Protein AF-0000000069296682 (afdb_homodimer)

Structure (mmCIF, N/CA/C/O backbone):
data_AF-0000000069296682-model_v1
#
loop_
_entity.id
_entity.type
_entity.pdbx_description
1 polymer 'TauD/TfdA-like domain-containing protein'
#
loop_
_atom_site.group_PDB
_atom_site.id
_atom_site.type_symbol
_atom_site.label_atom_id
_atom_site.label_alt_id
_atom_site.label_comp_id
_atom_site.label_asym_id
_atom_site.label_entity_id
_atom_site.label_seq_id
_atom_site.pdbx_PDB_ins_code
_atom_site.Cartn_x
_atom_site.Cartn_y
_atom_site.Cartn_z
_atom_site.occupancy
_atom_site.B_iso_or_equiv
_atom_site.auth_seq_id
_atom_site.auth_comp_id
_atom_site.auth_asym_id
_atom_site.auth_atom_id
_atom_site.pdbx_PDB_model_num
ATOM 1 N N . MET A 1 1 ? -67.688 11.773 20.281 1 25.7 1 MET A N 1
ATOM 2 C CA . MET A 1 1 ? -67.688 10.547 19.484 1 25.7 1 MET A CA 1
ATOM 3 C C . MET A 1 1 ? -66.375 10.344 18.766 1 25.7 1 MET A C 1
ATOM 5 O O . MET A 1 1 ? -66.312 9.531 17.844 1 25.7 1 MET A O 1
ATOM 9 N N . ILE A 1 2 ? -65.312 10.992 19.234 1 21.88 2 ILE A N 1
ATOM 10 C CA . ILE A 1 2 ? -64.188 11.445 18.453 1 21.88 2 ILE A CA 1
ATOM 11 C C . ILE A 1 2 ? -63.438 10.242 17.891 1 21.88 2 ILE A C 1
ATOM 13 O O . ILE A 1 2 ? -63.625 9.117 18.359 1 21.88 2 ILE A O 1
ATOM 17 N N . PRO A 1 3 ? -62.094 10.281 18.031 1 24.08 3 PRO A N 1
ATOM 18 C CA . PRO A 1 3 ? -60.938 10.234 17.125 1 24.08 3 PRO A CA 1
ATOM 19 C C . PRO A 1 3 ? -60.375 8.828 16.969 1 24.08 3 PRO A C 1
ATOM 21 O O . PRO A 1 3 ? -60.219 8.102 17.953 1 24.08 3 PRO A O 1
ATOM 24 N N . ALA A 1 4 ? -60.656 8.25 15.773 1 26.88 4 ALA A N 1
ATOM 25 C CA . ALA A 1 4 ? -60.25 7.027 15.07 1 26.88 4 ALA A CA 1
ATOM 26 C C . ALA A 1 4 ? -58.781 6.754 15.242 1 26.88 4 ALA A C 1
ATOM 28 O O . ALA A 1 4 ? -57.969 7.672 15.172 1 26.88 4 ALA A O 1
ATOM 29 N N . THR A 1 5 ? -58.406 5.699 15.922 1 24.59 5 THR A N 1
ATOM 30 C CA . THR A 1 5 ? -57.188 5.039 16.328 1 24.59 5 THR A CA 1
ATOM 31 C C . THR A 1 5 ? -56.281 4.789 15.117 1 24.59 5 THR A C 1
ATOM 33 O O . THR A 1 5 ? -56.688 4.117 14.172 1 24.59 5 THR A O 1
ATOM 36 N N . MET A 1 6 ? -55.531 5.844 14.648 1 23.3 6 MET A N 1
ATOM 37 C CA . MET A 1 6 ? -54.656 5.715 13.508 1 23.3 6 MET A CA 1
ATOM 38 C C . MET A 1 6 ? -53.75 4.504 13.656 1 23.3 6 MET A C 1
ATOM 40 O O . MET A 1 6 ? -52.969 4.406 14.633 1 23.3 6 MET A O 1
ATOM 44 N N . ALA A 1 7 ? -54.188 3.338 13.289 1 26.06 7 ALA A N 1
ATOM 45 C CA . ALA A 1 7 ? -53.438 2.094 13.117 1 26.06 7 ALA A CA 1
ATOM 46 C C . ALA A 1 7 ? -52.094 2.348 12.422 1 26.06 7 ALA A C 1
ATOM 48 O O . ALA A 1 7 ? -52.062 2.969 11.352 1 26.06 7 ALA A O 1
ATOM 49 N N . SER A 1 8 ? -51.031 2.578 13.266 1 22.5 8 SER A N 1
ATOM 50 C CA . SER A 1 8 ? -49.625 2.766 12.906 1 22.5 8 SER A CA 1
ATOM 51 C C . SER A 1 8 ? -49.188 1.712 11.906 1 22.5 8 SER A C 1
ATOM 53 O O . SER A 1 8 ? -49.281 0.511 12.164 1 22.5 8 SER A O 1
ATOM 55 N N . LYS A 1 9 ? -49.375 1.923 10.609 1 25.12 9 LYS A N 1
ATOM 56 C CA . LYS A 1 9 ? -48.906 1.103 9.492 1 25.12 9 LYS A CA 1
ATOM 57 C C . LYS A 1 9 ? -47.469 0.694 9.672 1 25.12 9 LYS A C 1
ATOM 59 O O . LYS A 1 9 ? -46.562 1.544 9.672 1 25.12 9 LYS A O 1
ATOM 64 N N . CYS A 1 10 ? -47.188 -0.304 10.508 1 24.78 10 CYS A N 1
ATOM 65 C CA . CYS A 1 10 ? -45.906 -0.994 10.594 1 24.78 10 CYS A CA 1
ATOM 66 C C . CYS A 1 10 ? -45.344 -1.295 9.203 1 24.78 10 CYS A C 1
ATOM 68 O O . CYS A 1 10 ? -45.969 -2.062 8.445 1 24.78 10 CYS A O 1
ATOM 70 N N . CYS A 1 11 ? -45.062 -0.207 8.445 1 25.2 11 CYS A N 1
ATOM 71 C CA . CYS A 1 11 ? -44.406 -0.443 7.164 1 25.2 11 CYS A CA 1
ATOM 72 C C . CYS A 1 11 ? -43.375 -1.534 7.285 1 25.2 11 CYS A C 1
ATOM 74 O O . CYS A 1 11 ? -42.406 -1.403 8.062 1 25.2 11 CYS A O 1
ATOM 76 N N . SER A 1 12 ? -43.812 -2.787 7.285 1 25.19 12 SER A N 1
ATOM 77 C CA . SER A 1 12 ? -42.969 -3.941 7.035 1 25.19 12 SER A CA 1
ATOM 78 C C . SER A 1 12 ? -41.906 -3.625 5.984 1 25.19 12 SER A C 1
ATOM 80 O O . SER A 1 12 ? -42.219 -3.266 4.852 1 25.19 12 SER A O 1
ATOM 82 N N . SER A 1 13 ? -40.938 -2.805 6.398 1 26.52 13 SER A N 1
ATOM 83 C CA . SER A 1 13 ? -39.781 -2.662 5.523 1 26.52 13 SER A CA 1
ATOM 84 C C . SER A 1 13 ? -39.406 -3.99 4.867 1 26.52 13 SER A C 1
ATOM 86 O O . SER A 1 13 ? -39.094 -4.965 5.555 1 26.52 13 SER A O 1
ATOM 88 N N . VAL A 1 14 ? -40.125 -4.352 3.848 1 26.28 14 VAL A N 1
ATOM 89 C CA . VAL A 1 14 ? -39.75 -5.449 2.975 1 26.28 14 VAL A CA 1
ATOM 90 C C . VAL A 1 14 ? -38.25 -5.352 2.674 1 26.28 14 VAL A C 1
ATOM 92 O O . VAL A 1 14 ? -37.781 -4.379 2.064 1 26.28 14 VAL A O 1
ATOM 95 N N . VAL A 1 15 ? -37.469 -5.68 3.648 1 26.09 15 VAL A N 1
ATOM 96 C CA . VAL A 1 15 ? -36.156 -6.098 3.176 1 26.09 15 VAL A CA 1
ATOM 97 C C . VAL A 1 15 ? -36.312 -6.859 1.861 1 26.09 15 VAL A C 1
ATOM 99 O O . VAL A 1 15 ? -36.938 -7.922 1.818 1 26.09 15 VAL A O 1
ATOM 102 N N . ARG A 1 16 ? -36.625 -6.148 0.807 1 25.98 16 ARG A N 1
ATOM 103 C CA . ARG A 1 16 ? -36.469 -6.875 -0.451 1 25.98 16 ARG A CA 1
ATOM 104 C C . ARG A 1 16 ? -35.375 -7.926 -0.352 1 25.98 16 ARG A C 1
ATOM 106 O O . ARG A 1 16 ? -34.219 -7.602 -0.069 1 25.98 16 ARG A O 1
ATOM 113 N N . GLY A 1 17 ? -35.75 -9.023 0.311 1 28 17 GLY A N 1
ATOM 114 C CA . GLY A 1 17 ? -34.969 -10.227 0.129 1 28 17 GLY A CA 1
ATOM 115 C C . GLY A 1 17 ? -34.312 -10.297 -1.231 1 28 17 GLY A C 1
ATOM 116 O O . GLY A 1 17 ? -34.969 -10.406 -2.256 1 28 17 GLY A O 1
ATOM 117 N N . MET A 1 18 ? -33.438 -9.359 -1.396 1 29.64 18 MET A N 1
ATOM 118 C CA . MET A 1 18 ? -32.562 -9.492 -2.559 1 29.64 18 MET A CA 1
ATOM 119 C C . MET A 1 18 ? -32.188 -10.961 -2.799 1 29.64 18 MET A C 1
ATOM 121 O O . MET A 1 18 ? -31.406 -11.539 -2.049 1 29.64 18 MET A O 1
ATOM 125 N N . GLY A 1 19 ? -33.25 -11.734 -2.85 1 29.53 19 GLY A N 1
ATOM 126 C CA . GLY A 1 19 ? -32.906 -13 -3.479 1 29.53 19 GLY A CA 1
ATOM 127 C C . GLY A 1 19 ? -32.031 -12.836 -4.711 1 29.53 19 GLY A C 1
ATOM 128 O O . GLY A 1 19 ? -32.5 -13.023 -5.836 1 29.53 19 GLY A O 1
ATOM 129 N N . ALA A 1 20 ? -31.422 -11.75 -4.891 1 29.22 20 ALA A N 1
ATOM 130 C CA . ALA A 1 20 ? -30.453 -11.898 -5.984 1 29.22 20 ALA A CA 1
ATOM 131 C C . ALA A 1 20 ? -29.688 -13.203 -5.855 1 29.22 20 ALA A C 1
ATOM 133 O O . ALA A 1 20 ? -28.578 -13.227 -5.305 1 29.22 20 ALA A O 1
ATOM 134 N N . ALA A 1 21 ? -30.219 -14.141 -5.191 1 31.92 21 ALA A N 1
ATOM 135 C CA . ALA A 1 21 ? -29.484 -15.367 -5.461 1 31.92 21 ALA A CA 1
ATOM 136 C C . ALA A 1 21 ? -29.062 -15.438 -6.926 1 31.92 21 ALA A C 1
ATOM 138 O O . ALA A 1 21 ? -29.859 -15.797 -7.793 1 31.92 21 ALA A O 1
ATOM 139 N N . SER A 1 22 ? -28.531 -14.344 -7.426 1 35.41 22 SER A N 1
ATOM 140 C CA . SER A 1 22 ? -27.891 -14.266 -8.734 1 35.41 22 SER A CA 1
ATOM 141 C C . SER A 1 22 ? -27.281 -15.602 -9.133 1 35.41 22 SER A C 1
ATOM 143 O O . SER A 1 22 ? -26.922 -16.406 -8.273 1 35.41 22 SER A O 1
ATOM 145 N N . ARG A 1 23 ? -27.328 -16.125 -10.398 1 42.06 23 ARG A N 1
ATOM 146 C CA . ARG A 1 23 ? -26.75 -17.188 -11.211 1 42.06 23 ARG A CA 1
ATOM 147 C C . ARG A 1 23 ? -25.266 -17.375 -10.906 1 42.06 23 ARG A C 1
ATOM 149 O O . ARG A 1 23 ? -24.438 -16.562 -11.336 1 42.06 23 ARG A O 1
ATOM 156 N N . LEU A 1 24 ? -24.984 -17.844 -9.82 1 52.94 24 LEU A N 1
ATOM 157 C CA . LEU A 1 24 ? -23.703 -18.469 -9.508 1 52.94 24 LEU A CA 1
ATOM 158 C C . LEU A 1 24 ? -23.156 -19.203 -10.719 1 52.94 24 LEU A C 1
ATOM 160 O O . LEU A 1 24 ? -23.891 -19.875 -11.445 1 52.94 24 LEU A O 1
ATOM 164 N N . GLY A 1 25 ? -22.234 -18.641 -11.266 1 60.19 25 GLY A N 1
ATOM 165 C CA . GLY A 1 25 ? -21.484 -19.266 -12.328 1 60.19 25 GLY A CA 1
ATOM 166 C C . GLY A 1 25 ? -20.875 -18.281 -13.305 1 60.19 25 GLY A C 1
ATOM 167 O O . GLY A 1 25 ? -20.125 -18.656 -14.203 1 60.19 25 GLY A O 1
ATOM 168 N N . GLY A 1 26 ? -21.016 -17.078 -12.969 1 68.19 26 GLY A N 1
ATOM 169 C CA . GLY A 1 26 ? -20.375 -16.062 -13.781 1 68.19 26 GLY A CA 1
ATOM 170 C C . GLY A 1 26 ? -20.844 -16.062 -15.227 1 68.19 26 GLY A C 1
ATOM 171 O O . GLY A 1 26 ? -21.812 -16.734 -15.57 1 68.19 26 GLY A O 1
ATOM 172 N N . ALA A 1 27 ? -20.266 -15.336 -16.094 1 74.56 27 ALA A N 1
ATOM 173 C CA . ALA A 1 27 ? -20.641 -15.102 -17.484 1 74.56 27 ALA A CA 1
ATOM 174 C C . ALA A 1 27 ? -20.453 -16.359 -18.328 1 74.56 27 ALA A C 1
ATOM 176 O O . ALA A 1 27 ? -21.047 -16.5 -19.391 1 74.56 27 ALA A O 1
ATOM 177 N N . THR A 1 28 ? -19.734 -17.391 -17.75 1 81.12 28 THR A N 1
ATOM 178 C CA . THR A 1 28 ? -19.422 -18.578 -18.547 1 81.12 28 THR A CA 1
ATOM 179 C C . THR A 1 28 ? -20.266 -19.766 -18.109 1 81.12 28 THR A C 1
ATOM 181 O O . THR A 1 28 ? -20.031 -20.891 -18.547 1 81.12 28 THR A O 1
ATOM 184 N N . ARG A 1 29 ? -21.203 -19.562 -17.297 1 78.19 29 ARG A N 1
ATOM 185 C CA . ARG A 1 29 ? -22.016 -20.656 -16.781 1 78.19 29 ARG A CA 1
ATOM 186 C C . ARG A 1 29 ? -22.609 -21.484 -17.906 1 78.19 29 ARG A C 1
ATOM 188 O O . ARG A 1 29 ? -23.219 -20.922 -18.844 1 78.19 29 ARG A O 1
ATOM 195 N N . GLY A 1 30 ? -22.344 -22.734 -17.891 1 81.06 30 GLY A N 1
ATOM 196 C CA . GLY A 1 30 ? -22.953 -23.672 -18.812 1 81.06 30 GLY A CA 1
ATOM 197 C C . GLY A 1 30 ? -22.281 -23.688 -20.172 1 81.06 30 GLY A C 1
ATOM 198 O O . GLY A 1 30 ? -22.75 -24.359 -21.094 1 81.06 30 GLY A O 1
ATOM 199 N N . MET A 1 31 ? -21.172 -23.031 -20.297 1 91.06 31 MET A N 1
ATOM 200 C CA . MET A 1 31 ? -20.484 -22.969 -21.578 1 91.06 31 MET A CA 1
ATOM 201 C C . MET A 1 31 ? -19.891 -24.312 -21.953 1 91.06 31 MET A C 1
ATOM 203 O O . MET A 1 31 ? -19.188 -24.922 -21.141 1 91.06 31 MET A O 1
ATOM 207 N N . LYS A 1 32 ? -20.125 -24.781 -23.203 1 96.44 32 LYS A N 1
ATOM 208 C CA . LYS A 1 32 ? -19.641 -26.078 -23.672 1 96.44 32 LYS A CA 1
ATOM 209 C C . LYS A 1 32 ? -18.75 -25.922 -24.906 1 96.44 32 LYS A C 1
ATOM 211 O O . LYS A 1 32 ? -18.828 -24.906 -25.594 1 96.44 32 LYS A O 1
ATOM 216 N N . ILE A 1 33 ? -17.922 -26.891 -25.109 1 97.88 33 ILE A N 1
ATOM 217 C CA . ILE A 1 33 ? -17.094 -26.953 -26.312 1 97.88 33 ILE A CA 1
ATOM 218 C C . ILE A 1 33 ? -17.781 -27.797 -27.375 1 97.88 33 ILE A C 1
ATOM 220 O O . ILE A 1 33 ? -18.219 -28.922 -27.094 1 97.88 33 ILE A O 1
ATOM 224 N N . VAL A 1 34 ? -17.875 -27.25 -28.562 1 97.19 34 VAL A N 1
ATOM 225 C CA . VAL A 1 34 ? -18.5 -27.938 -29.672 1 97.19 34 VAL A CA 1
ATOM 226 C C . VAL A 1 34 ? -17.453 -28.719 -30.469 1 97.19 34 VAL A C 1
ATOM 228 O O . VAL A 1 34 ? -17.688 -29.875 -30.828 1 97.19 34 VAL A O 1
ATOM 231 N N . SER A 1 35 ? -16.391 -28.125 -30.719 1 97.69 35 SER A N 1
ATOM 232 C CA . SER A 1 35 ? -15.312 -28.766 -31.453 1 97.69 35 SER A CA 1
ATOM 233 C C . SER A 1 35 ? -13.945 -28.219 -31.062 1 97.69 35 SER A C 1
ATOM 235 O O . SER A 1 35 ? -13.844 -27.094 -30.562 1 97.69 35 SER A O 1
ATOM 237 N N . ALA A 1 36 ? -12.969 -29.016 -31.234 1 98.69 36 ALA A N 1
ATOM 238 C CA . ALA A 1 36 ? -11.57 -28.656 -31.016 1 98.69 36 ALA A CA 1
ATOM 239 C C . ALA A 1 36 ? -10.656 -29.391 -32 1 98.69 36 ALA A C 1
ATOM 241 O O . ALA A 1 36 ? -10.703 -30.625 -32.094 1 98.69 36 ALA A O 1
ATOM 242 N N . THR A 1 37 ? -9.852 -28.625 -32.719 1 98.38 37 THR A N 1
ATOM 243 C CA . THR A 1 37 ? -9.031 -29.219 -33.781 1 98.38 37 THR A CA 1
ATOM 244 C C . THR A 1 37 ? -7.602 -28.688 -33.688 1 98.38 37 THR A C 1
ATOM 246 O O . THR A 1 37 ? -7.371 -27.484 -33.781 1 98.38 37 THR A O 1
ATOM 249 N N . PRO A 1 38 ? -6.645 -29.625 -33.562 1 98.5 38 PRO A N 1
ATOM 250 C CA . PRO A 1 38 ? -5.266 -29.172 -33.719 1 98.5 38 PRO A CA 1
ATOM 251 C C . PRO A 1 38 ? -4.988 -28.594 -35.094 1 98.5 38 PRO A C 1
ATOM 253 O O . PRO A 1 38 ? -5.449 -29.156 -36.094 1 98.5 38 PRO A O 1
ATOM 256 N N . VAL A 1 39 ? -4.309 -27.5 -35.156 1 98.38 39 VAL A N 1
ATOM 257 C CA . VAL A 1 39 ? -3.941 -26.891 -36.438 1 98.38 39 VAL A CA 1
ATOM 258 C C . VAL A 1 39 ? -2.463 -26.5 -36.406 1 98.38 39 VAL A C 1
ATOM 260 O O . VAL A 1 39 ? -1.814 -26.547 -35.375 1 98.38 39 VAL A O 1
ATOM 263 N N . ASN A 1 40 ? -1.865 -26.203 -37.688 1 97.56 40 ASN A N 1
ATOM 264 C CA . ASN A 1 40 ? -0.467 -25.812 -37.812 1 97.56 40 ASN A CA 1
ATOM 265 C C . ASN A 1 40 ? 0.469 -26.844 -37.188 1 97.56 40 ASN A C 1
ATOM 267 O O . ASN A 1 40 ? 1.314 -26.5 -36.375 1 97.56 40 ASN A O 1
ATOM 271 N N . ASN A 1 41 ? 0.225 -28.125 -37.531 1 96.94 41 ASN A N 1
ATOM 272 C CA . ASN A 1 41 ? 1.023 -29.25 -37.062 1 96.94 41 ASN A CA 1
ATOM 273 C C . ASN A 1 41 ? 0.972 -29.391 -35.531 1 96.94 41 ASN A C 1
ATOM 275 O O . ASN A 1 41 ? 1.983 -29.703 -34.906 1 96.94 41 ASN A O 1
ATOM 279 N N . GLY A 1 42 ? -0.116 -28.969 -34.906 1 97.94 42 GLY A N 1
ATOM 280 C CA . GLY A 1 42 ? -0.352 -29.188 -33.5 1 97.94 42 GLY A CA 1
ATOM 281 C C . GLY A 1 42 ? 0.157 -28.047 -32.625 1 97.94 42 GLY A C 1
ATOM 282 O O . GLY A 1 42 ? 0.014 -28.078 -31.406 1 97.94 42 GLY A O 1
ATOM 283 N N . LYS A 1 43 ? 0.732 -27.047 -33.219 1 97.88 43 LYS A N 1
ATOM 284 C CA . LYS A 1 43 ? 1.277 -25.922 -32.469 1 97.88 43 LYS A CA 1
ATOM 285 C C . LYS A 1 43 ? 0.163 -25.031 -31.922 1 97.88 43 LYS A C 1
ATOM 287 O O . LYS A 1 43 ? 0.389 -24.219 -31.031 1 97.88 43 LYS A O 1
ATOM 292 N N . GLN A 1 44 ? -0.986 -25.172 -32.562 1 98.5 44 GLN A N 1
ATOM 293 C CA . GLN A 1 44 ? -2.17 -24.422 -32.156 1 98.5 44 GLN A CA 1
ATOM 294 C C . GLN A 1 44 ? -3.404 -25.312 -32.125 1 98.5 44 GLN A C 1
ATOM 296 O O . GLN A 1 44 ? -3.385 -26.422 -32.656 1 98.5 44 GLN A O 1
ATOM 301 N N . VAL A 1 45 ? -4.414 -24.875 -31.438 1 98.69 45 VAL A N 1
ATOM 302 C CA . VAL A 1 45 ? -5.691 -25.578 -31.344 1 98.69 45 VAL A CA 1
ATOM 303 C C . VAL A 1 45 ? -6.836 -24.594 -31.594 1 98.69 45 VAL A C 1
ATOM 305 O O . VAL A 1 45 ? -6.941 -23.578 -30.906 1 98.69 45 VAL A O 1
ATOM 308 N N . ASP A 1 46 ? -7.707 -24.875 -32.531 1 98.75 46 ASP A N 1
ATOM 309 C CA . ASP A 1 46 ? -8.953 -24.141 -32.75 1 98.75 46 ASP A CA 1
ATOM 310 C C . ASP A 1 46 ? -10.078 -24.719 -31.891 1 98.75 46 ASP A C 1
ATOM 312 O O . ASP A 1 46 ? -10.375 -25.922 -31.984 1 98.75 46 ASP A O 1
ATOM 316 N N . ILE A 1 47 ? -10.688 -23.922 -31.078 1 98.62 47 ILE A N 1
ATOM 317 C CA . ILE A 1 47 ? -11.773 -24.375 -30.219 1 98.62 47 ILE A CA 1
ATOM 318 C C . ILE A 1 47 ? -13.031 -23.562 -30.5 1 98.62 47 ILE A C 1
ATOM 320 O O . ILE A 1 47 ? -13 -22.328 -30.484 1 98.62 47 ILE A O 1
ATOM 324 N N . GLU A 1 48 ? -14.094 -24.219 -30.734 1 98.38 48 GLU A N 1
ATOM 325 C CA . GLU A 1 48 ? -15.406 -23.594 -30.906 1 98.38 48 GLU A CA 1
ATOM 326 C C . GLU A 1 48 ? -16.312 -23.891 -29.719 1 98.38 48 GLU A C 1
ATOM 328 O O . GLU A 1 48 ? -16.422 -25.047 -29.281 1 98.38 48 GLU A O 1
ATOM 333 N N . PHE A 1 49 ? -16.938 -22.859 -29.281 1 97.81 49 PHE A N 1
ATOM 334 C CA . PHE A 1 49 ? -17.812 -22.984 -28.125 1 97.81 49 PHE A CA 1
ATOM 335 C C . PHE A 1 49 ? -19.281 -22.953 -28.547 1 97.81 49 PHE A C 1
ATOM 337 O O . PHE A 1 49 ? -19.594 -22.625 -29.688 1 97.81 49 PHE A O 1
ATOM 344 N N . GLU A 1 50 ? -20.141 -23.312 -27.594 1 96 50 GLU A N 1
ATOM 345 C CA . GLU A 1 50 ? -21.562 -23.484 -27.859 1 96 50 GLU A CA 1
ATOM 346 C C . GLU A 1 50 ? -22.219 -22.156 -28.266 1 96 50 GLU A C 1
ATOM 348 O O . GLU A 1 50 ? -23.188 -22.141 -29.031 1 96 50 GLU A O 1
ATOM 353 N N . ASN A 1 51 ? -21.75 -21.047 -27.766 1 94.81 51 ASN A N 1
ATOM 354 C CA . ASN A 1 51 ? -22.312 -19.75 -28.141 1 94.81 51 ASN A CA 1
ATOM 355 C C . ASN A 1 51 ? -21.797 -19.281 -29.5 1 94.81 51 ASN A C 1
ATOM 357 O O . ASN A 1 51 ? -21.906 -18.109 -29.844 1 94.81 51 ASN A O 1
ATOM 361 N N . LYS A 1 52 ? -21.078 -20.094 -30.219 1 95.06 52 LYS A N 1
ATOM 362 C CA . LYS A 1 52 ? -20.578 -19.922 -31.578 1 95.06 52 LYS A CA 1
ATOM 363 C C . LYS A 1 52 ? -19.266 -19.141 -31.594 1 95.06 52 LYS A C 1
ATOM 365 O O . LYS A 1 52 ? -18.672 -18.938 -32.656 1 95.06 52 LYS A O 1
ATOM 370 N N . SER A 1 53 ? -18.859 -18.734 -30.469 1 96.69 53 SER A N 1
ATOM 371 C CA . SER A 1 53 ? -17.516 -18.156 -30.453 1 96.69 53 SER A CA 1
ATOM 372 C C . SER A 1 53 ? -16.453 -19.203 -30.719 1 96.69 53 SER A C 1
ATOM 374 O O . SER A 1 53 ? -16.641 -20.391 -30.391 1 96.69 53 SER A O 1
ATOM 376 N N . ALA A 1 54 ? -15.406 -18.766 -31.406 1 98.12 54 ALA A N 1
ATOM 377 C CA . ALA A 1 54 ? -14.297 -19.656 -31.75 1 98.12 54 ALA A CA 1
ATOM 378 C C . ALA A 1 54 ? -12.961 -18.938 -31.625 1 98.12 54 ALA A C 1
ATOM 380 O O . ALA A 1 54 ? -12.836 -17.781 -32 1 98.12 54 ALA A O 1
ATOM 381 N N . TYR A 1 55 ? -12.047 -19.656 -31.031 1 98.44 55 TYR A N 1
ATOM 382 C CA . TYR A 1 55 ? -10.734 -19.062 -30.797 1 98.44 55 TYR A CA 1
ATOM 383 C C . TYR A 1 55 ? -9.617 -20.031 -31.156 1 98.44 55 TYR A C 1
ATOM 385 O O . TYR A 1 55 ? -9.781 -21.25 -31 1 98.44 55 TYR A O 1
ATOM 393 N N . ARG A 1 56 ? -8.516 -19.531 -31.672 1 98.69 56 ARG A N 1
ATOM 394 C CA . ARG A 1 56 ? -7.27 -20.266 -31.828 1 98.69 56 ARG A CA 1
ATOM 395 C C . ARG A 1 56 ? -6.352 -20.047 -30.625 1 98.69 56 ARG A C 1
ATOM 397 O O . ARG A 1 56 ? -6.031 -18.906 -30.281 1 98.69 56 ARG A O 1
ATOM 404 N N . PHE A 1 57 ? -5.977 -21.125 -29.938 1 98.38 57 PHE A N 1
ATOM 405 C CA . PHE A 1 57 ? -5.086 -21.094 -28.781 1 98.38 57 PHE A CA 1
ATOM 406 C C . PHE A 1 57 ? -3.695 -21.594 -29.156 1 98.38 57 PHE A C 1
ATOM 408 O O . PHE A 1 57 ? -3.557 -22.469 -30.016 1 98.38 57 PHE A O 1
ATOM 415 N N . HIS A 1 58 ? -2.645 -21 -28.547 1 98.25 58 HIS A N 1
ATOM 416 C CA . HIS A 1 58 ? -1.352 -21.672 -28.578 1 98.25 58 HIS A CA 1
ATOM 417 C C . HIS A 1 58 ? -1.395 -22.969 -27.781 1 98.25 58 HIS A C 1
ATOM 419 O O . HIS A 1 58 ? -1.808 -22.969 -26.609 1 98.25 58 HIS A O 1
ATOM 425 N N . THR A 1 59 ? -0.912 -24.094 -28.375 1 98 59 THR A N 1
ATOM 426 C CA . THR A 1 59 ? -0.802 -25.344 -27.641 1 98 59 THR A CA 1
ATOM 427 C C . THR A 1 59 ? 0.088 -25.172 -26.406 1 98 59 THR A C 1
ATOM 429 O O . THR A 1 59 ? -0.21 -25.703 -25.344 1 98 59 THR A O 1
ATOM 432 N N . ALA A 1 60 ? 1.098 -24.391 -26.594 1 96.56 60 ALA A N 1
ATOM 433 C CA . ALA A 1 60 ? 2.018 -24.109 -25.484 1 96.56 60 ALA A CA 1
ATOM 434 C C . ALA A 1 60 ? 1.296 -23.438 -24.328 1 96.56 60 ALA A C 1
ATOM 436 O O . ALA A 1 60 ? 1.549 -23.766 -23.156 1 96.56 60 ALA A O 1
ATOM 437 N N . TRP A 1 61 ? 0.437 -22.5 -24.625 1 97 61 TRP A N 1
ATOM 438 C CA . TRP A 1 61 ? -0.319 -21.859 -23.562 1 97 61 TRP A CA 1
ATOM 439 C C . TRP A 1 61 ? -1.229 -22.844 -22.844 1 97 61 TRP A C 1
ATOM 441 O O . TRP A 1 61 ? -1.32 -22.844 -21.625 1 97 61 TRP A O 1
ATOM 451 N N . ILE A 1 62 ? -1.93 -23.672 -23.625 1 97.38 62 ILE A N 1
ATOM 452 C CA . ILE A 1 62 ? -2.816 -24.672 -23.047 1 97.38 62 ILE A CA 1
ATOM 453 C C . ILE A 1 62 ? -2.027 -25.578 -22.094 1 97.38 62 ILE A C 1
ATOM 455 O O . ILE A 1 62 ? -2.465 -25.828 -20.969 1 97.38 62 ILE A O 1
ATOM 459 N N . ARG A 1 63 ? -0.897 -25.953 -22.531 1 95.25 63 ARG A N 1
ATOM 460 C CA . ARG A 1 63 ? -0.054 -26.812 -21.703 1 95.25 63 ARG A CA 1
ATOM 461 C C . ARG A 1 63 ? 0.415 -26.094 -20.453 1 95.25 63 ARG A C 1
ATOM 463 O O . ARG A 1 63 ? 0.4 -26.656 -19.359 1 95.25 63 ARG A O 1
ATOM 470 N N . ASP A 1 64 ? 0.827 -24.891 -20.625 1 93.62 64 ASP A N 1
ATOM 471 C CA . ASP A 1 64 ? 1.304 -24.062 -19.516 1 93.62 64 ASP A CA 1
ATOM 472 C C . ASP A 1 64 ? 0.204 -23.844 -18.484 1 93.62 64 ASP A C 1
ATOM 474 O O . ASP A 1 64 ? 0.481 -23.75 -17.281 1 93.62 64 ASP A O 1
ATOM 478 N N . ALA A 1 65 ? -0.991 -23.797 -18.875 1 94.88 65 ALA A N 1
ATOM 479 C CA . ALA A 1 65 ? -2.123 -23.422 -18.031 1 94.88 65 ALA A CA 1
ATOM 480 C C . ALA A 1 65 ? -2.654 -24.641 -17.266 1 94.88 65 ALA A C 1
ATOM 482 O O . ALA A 1 65 ? -3.529 -24.516 -16.406 1 94.88 65 ALA A O 1
ATOM 483 N N . SER A 1 66 ? -2.133 -25.766 -17.531 1 92.31 66 SER A N 1
ATOM 484 C CA . SER A 1 66 ? -2.66 -27 -16.969 1 92.31 66 SER A CA 1
ATOM 485 C C . SER A 1 66 ? -2.48 -27.047 -15.461 1 92.31 66 SER A C 1
ATOM 487 O O . SER A 1 66 ? -1.402 -26.734 -14.953 1 92.31 66 SER A O 1
ATOM 489 N N . PRO A 1 67 ? -3.492 -27.469 -14.711 1 90.69 67 PRO A N 1
ATOM 490 C CA . PRO A 1 67 ? -3.352 -27.656 -13.266 1 90.69 67 PRO A CA 1
ATOM 491 C C . PRO A 1 67 ? -2.373 -28.766 -12.898 1 90.69 67 PRO A C 1
ATOM 493 O O . PRO A 1 67 ? -1.954 -28.859 -11.742 1 90.69 67 PRO A O 1
ATOM 496 N N . SER A 1 68 ? -2.053 -29.625 -13.852 1 89.5 68 SER A N 1
ATOM 497 C CA . SER A 1 68 ? -1.105 -30.703 -13.586 1 89.5 68 SER A CA 1
ATOM 498 C C . SER A 1 68 ? 0.284 -30.156 -13.273 1 89.5 68 SER A C 1
ATOM 500 O O . SER A 1 68 ? 1.14 -30.875 -12.758 1 89.5 68 SER A O 1
ATOM 502 N N . ASN A 1 69 ? 0.496 -28.891 -13.617 1 88.94 69 ASN A N 1
ATOM 503 C CA . ASN A 1 69 ? 1.801 -28.266 -13.43 1 88.94 69 ASN A CA 1
ATOM 504 C C . ASN A 1 69 ? 1.991 -27.797 -11.984 1 88.94 69 ASN A C 1
ATOM 506 O O . ASN A 1 69 ? 3.08 -27.359 -11.609 1 88.94 69 ASN A O 1
ATOM 510 N N . VAL A 1 70 ? 0.956 -27.891 -11.195 1 88.94 70 VAL A N 1
ATOM 511 C CA . VAL A 1 70 ? 1.026 -27.266 -9.875 1 88.94 70 VAL A CA 1
ATOM 512 C C . VAL A 1 70 ? 0.963 -28.344 -8.797 1 88.94 70 VAL A C 1
ATOM 514 O O . VAL A 1 70 ? 0.31 -29.375 -8.977 1 88.94 70 VAL A O 1
ATOM 517 N N . GLY A 1 71 ? 1.639 -28.094 -7.711 1 87.56 71 GLY A N 1
ATOM 518 C CA . GLY A 1 71 ? 1.608 -28.984 -6.57 1 87.56 71 GLY A CA 1
ATOM 519 C C . GLY A 1 71 ? 0.451 -28.719 -5.629 1 87.56 71 GLY A C 1
ATOM 520 O O . GLY A 1 71 ? -0.462 -27.953 -5.961 1 87.56 71 GLY A O 1
ATOM 521 N N . SER A 1 72 ? 0.44 -29.422 -4.484 1 83.12 72 SER A N 1
ATOM 522 C CA . SER A 1 72 ? -0.613 -29.281 -3.484 1 83.12 72 SER A CA 1
ATOM 523 C C . SER A 1 72 ? -0.569 -27.906 -2.822 1 83.12 72 SER A C 1
ATOM 525 O O . SER A 1 72 ? -1.558 -27.469 -2.232 1 83.12 72 SER A O 1
ATOM 527 N N . ASP A 1 73 ? 0.511 -27.234 -3.004 1 82.5 73 ASP A N 1
ATOM 528 C CA . ASP A 1 73 ? 0.666 -25.906 -2.439 1 82.5 73 ASP A CA 1
ATOM 529 C C . ASP A 1 73 ? 0.302 -24.828 -3.463 1 82.5 73 ASP A C 1
ATOM 531 O O . ASP A 1 73 ? 0.449 -23.625 -3.195 1 82.5 73 ASP A O 1
ATOM 535 N N . PHE A 1 74 ? -0.11 -25.281 -4.641 1 87.94 74 PHE A N 1
ATOM 536 C CA . PHE A 1 74 ? -0.608 -24.453 -5.727 1 87.94 74 PHE A CA 1
ATOM 537 C C . PHE A 1 74 ? 0.534 -23.688 -6.391 1 87.94 74 PHE A C 1
ATOM 539 O O . PHE A 1 74 ? 0.299 -22.766 -7.18 1 87.94 74 PHE A O 1
ATOM 546 N N . TYR A 1 75 ? 1.774 -24.031 -6.004 1 88.12 75 TYR A N 1
ATOM 547 C CA . TYR A 1 75 ? 2.924 -23.516 -6.734 1 88.12 75 TYR A CA 1
ATOM 548 C C . TYR A 1 75 ? 3.316 -24.438 -7.875 1 88.12 75 TYR A C 1
ATOM 550 O O . TYR A 1 75 ? 3.02 -25.641 -7.832 1 88.12 75 TYR A O 1
ATOM 558 N N . ARG A 1 76 ? 3.947 -23.875 -8.836 1 88.88 76 ARG A N 1
ATOM 559 C CA . ARG A 1 76 ? 4.465 -24.703 -9.914 1 88.88 76 ARG A CA 1
ATOM 560 C C . ARG A 1 76 ? 5.488 -25.703 -9.391 1 88.88 76 ARG A C 1
ATOM 562 O O . ARG A 1 76 ? 6.336 -25.359 -8.562 1 88.88 76 ARG A O 1
ATOM 569 N N . LYS A 1 77 ? 5.43 -26.875 -9.914 1 83.62 77 LYS A N 1
ATOM 570 C CA . LYS A 1 77 ? 6.289 -27.969 -9.469 1 83.62 77 LYS A CA 1
ATOM 571 C C . LYS A 1 77 ? 7.742 -27.719 -9.859 1 83.62 77 LYS A C 1
ATOM 573 O O . LYS A 1 77 ? 8.664 -28.172 -9.172 1 83.62 77 LYS A O 1
ATOM 578 N N . SER A 1 78 ? 7.852 -27.031 -10.977 1 78 78 SER A N 1
ATOM 579 C CA . SER A 1 78 ? 9.203 -26.797 -11.469 1 78 78 SER A CA 1
ATOM 580 C C . SER A 1 78 ? 9.297 -25.469 -12.219 1 78 78 SER A C 1
ATOM 582 O O . SER A 1 78 ? 8.406 -25.125 -13.008 1 78 78 SER A O 1
ATOM 584 N N . ALA A 1 79 ? 10.422 -24.797 -11.961 1 74.19 79 ALA A N 1
ATOM 585 C CA . ALA A 1 79 ? 10.695 -23.578 -12.711 1 74.19 79 ALA A CA 1
ATOM 586 C C . ALA A 1 79 ? 11.164 -23.891 -14.133 1 74.19 79 ALA A C 1
ATOM 588 O O . ALA A 1 79 ? 10.875 -23.156 -15.07 1 74.19 79 ALA A O 1
ATOM 589 N N . LYS A 1 80 ? 11.812 -24.953 -14.305 1 68.69 80 LYS A N 1
ATOM 590 C CA . LYS A 1 80 ? 12.43 -25.344 -15.57 1 68.69 80 LYS A CA 1
ATOM 591 C C . LYS A 1 80 ? 11.367 -25.719 -16.594 1 68.69 80 LYS A C 1
ATOM 593 O O . LYS A 1 80 ? 11.5 -25.391 -17.781 1 68.69 80 LYS A O 1
ATOM 598 N N . THR A 1 81 ? 10.383 -26.297 -16.109 1 76.38 81 THR A N 1
ATOM 599 C CA . THR A 1 81 ? 9.383 -26.812 -17.031 1 76.38 81 THR A CA 1
ATOM 600 C C . THR A 1 81 ? 8.57 -25.656 -17.641 1 76.38 81 THR A C 1
ATO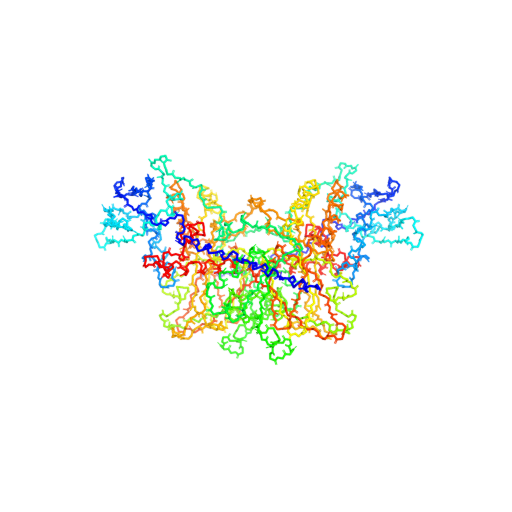M 602 O O . THR A 1 81 ? 7.934 -25.828 -18.672 1 76.38 81 THR A O 1
ATOM 605 N N . LEU A 1 82 ? 8.711 -24.609 -17 1 82.31 82 LEU A N 1
ATOM 606 C CA . LEU A 1 82 ? 7.992 -23.438 -17.484 1 82.31 82 LEU A CA 1
ATOM 607 C C . LEU A 1 82 ? 8.422 -23.078 -18.906 1 82.31 82 LEU A C 1
ATOM 609 O O . LEU A 1 82 ? 7.59 -22.688 -19.734 1 82.31 82 LEU A O 1
ATOM 613 N N . PHE A 1 83 ? 9.641 -23.344 -19.219 1 86.56 83 PHE A N 1
ATOM 614 C CA . PHE A 1 83 ? 10.156 -22.875 -20.516 1 86.56 83 PHE A CA 1
ATOM 615 C C . PHE A 1 83 ? 10.312 -24.031 -21.484 1 86.56 83 PHE A C 1
ATOM 617 O O . PHE A 1 83 ? 10.953 -23.891 -22.531 1 86.56 83 PHE A O 1
ATOM 624 N N . GLU A 1 84 ? 9.703 -25.156 -21.172 1 88.12 84 GLU A N 1
ATOM 625 C CA . GLU A 1 84 ? 9.773 -26.312 -22.062 1 88.12 84 GLU A CA 1
ATOM 626 C C . GLU A 1 84 ? 8.422 -26.578 -22.719 1 88.12 84 GLU A C 1
ATOM 628 O O . GLU A 1 84 ? 8.312 -27.469 -23.562 1 88.12 84 GLU A O 1
ATOM 633 N N . VAL A 1 85 ? 7.477 -25.797 -22.406 1 89.56 85 VAL A N 1
ATOM 634 C CA . VAL A 1 85 ? 6.117 -26.062 -22.859 1 89.56 85 VAL A CA 1
ATOM 635 C C . VAL A 1 85 ? 6.027 -25.844 -24.375 1 89.56 85 VAL A C 1
ATOM 637 O O . VAL A 1 85 ? 5.188 -26.453 -25.031 1 89.56 85 VAL A O 1
ATOM 640 N N . ASP A 1 86 ? 6.918 -25.047 -24.906 1 90.44 86 ASP A N 1
ATOM 641 C CA . ASP A 1 86 ? 6.875 -24.75 -26.328 1 90.44 86 ASP A CA 1
ATOM 642 C C . ASP A 1 86 ? 7.359 -25.922 -27.156 1 90.44 86 ASP A C 1
ATOM 644 O O . ASP A 1 86 ? 7.191 -25.953 -28.375 1 90.44 86 ASP A O 1
ATOM 648 N N . LYS A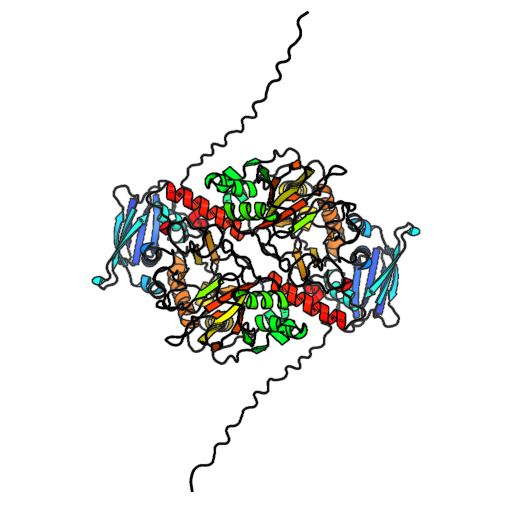 1 87 ? 7.84 -26.922 -26.531 1 92 87 LYS A N 1
ATOM 649 C CA . LYS A 1 87 ? 8.305 -28.125 -27.219 1 92 87 LYS A CA 1
ATOM 650 C C . LYS A 1 87 ? 7.148 -29.078 -27.5 1 92 87 LYS A C 1
ATOM 652 O O . LYS A 1 87 ? 7.297 -30.031 -28.266 1 92 87 LYS A O 1
ATOM 657 N N . TYR A 1 88 ? 6.062 -28.797 -26.922 1 94.5 88 TYR A N 1
ATOM 658 C CA . TYR A 1 88 ? 4.941 -29.719 -27.047 1 94.5 88 TYR A CA 1
ATOM 659 C C . TYR A 1 88 ? 3.973 -29.266 -28.125 1 94.5 88 TYR A C 1
ATOM 661 O O . TYR A 1 88 ? 3.797 -28.062 -28.344 1 94.5 88 TYR A O 1
ATOM 669 N N . THR A 1 89 ? 3.363 -30.219 -28.781 1 96.94 89 THR A N 1
ATOM 670 C CA . THR A 1 89 ? 2.279 -30.016 -29.734 1 96.94 89 THR A CA 1
ATOM 671 C C . THR A 1 89 ? 1.06 -30.859 -29.344 1 96.94 89 THR A C 1
ATOM 673 O O . THR A 1 89 ? 1.171 -31.797 -28.562 1 96.94 89 THR A O 1
ATOM 676 N N . ALA A 1 90 ? -0.063 -30.438 -29.828 1 97.88 90 ALA A N 1
ATOM 677 C CA . ALA A 1 90 ? -1.289 -31.203 -29.609 1 97.88 90 ALA A CA 1
ATOM 678 C C . ALA A 1 90 ? -1.478 -32.25 -30.703 1 97.88 90 ALA A C 1
ATOM 680 O O . ALA A 1 90 ? -1.553 -31.922 -31.891 1 97.88 90 ALA A O 1
ATOM 681 N N . GLU A 1 91 ? -1.585 -33.438 -30.328 1 96.75 91 GLU A N 1
ATOM 682 C CA . GLU A 1 91 ? -1.844 -34.531 -31.266 1 96.75 91 GLU A CA 1
ATOM 683 C C . GLU A 1 91 ? -3.338 -34.688 -31.547 1 96.75 91 GLU A C 1
ATOM 685 O O . GLU A 1 91 ? -3.76 -34.781 -32.688 1 96.75 91 GLU A O 1
ATOM 690 N N . THR A 1 92 ? -4.102 -34.781 -30.5 1 97 92 THR A N 1
ATOM 691 C CA . THR A 1 92 ? -5.555 -34.812 -30.594 1 97 92 THR A CA 1
ATOM 692 C C . THR A 1 92 ? -6.199 -33.906 -29.547 1 97 92 THR A C 1
ATOM 694 O O . THR A 1 92 ? -5.609 -33.656 -28.5 1 97 92 THR A O 1
ATOM 697 N N . CYS A 1 93 ? -7.223 -33.344 -29.875 1 97.94 93 CYS A N 1
ATOM 698 C CA . CYS A 1 93 ? -8.102 -32.562 -29 1 97.94 93 CYS A CA 1
ATOM 699 C C . CYS A 1 93 ? -9.539 -33.062 -29.109 1 97.94 93 CYS A C 1
ATOM 701 O O . CYS A 1 93 ? -10.156 -32.969 -30.172 1 97.94 93 CYS A O 1
ATOM 703 N N . GLN A 1 94 ? -10.031 -33.562 -28.016 1 97.38 94 GLN A N 1
ATOM 704 C CA . GLN A 1 94 ? -11.359 -34.188 -28.078 1 97.38 94 GLN A CA 1
ATOM 705 C C . GLN A 1 94 ? -12.266 -33.625 -26.984 1 97.38 94 GLN A C 1
ATOM 707 O O . GLN A 1 94 ? -12.008 -33.844 -25.797 1 97.38 94 GLN A O 1
ATOM 712 N N . PRO A 1 95 ? -13.305 -32.969 -27.312 1 97.69 95 PRO A N 1
ATOM 713 C CA . PRO A 1 95 ? -14.297 -32.594 -26.297 1 97.69 95 PRO A CA 1
ATOM 714 C C . PRO A 1 95 ? -15 -33.844 -25.719 1 97.69 95 PRO A C 1
ATOM 716 O O . PRO A 1 95 ? -15.18 -34.844 -26.406 1 97.69 95 PRO A O 1
ATOM 719 N N . SER A 1 96 ? -15.367 -33.688 -24.469 1 96.19 96 SER A N 1
ATOM 720 C CA . SER A 1 96 ? -16.203 -34.75 -23.891 1 96.19 96 SER A CA 1
ATOM 721 C C . SER A 1 96 ? -17.578 -34.781 -24.547 1 96.19 96 SER A C 1
ATOM 723 O O . SER A 1 96 ? -17.969 -33.844 -25.25 1 96.19 96 SER A O 1
ATOM 725 N N . GLU A 1 97 ? -18.297 -35.875 -24.281 1 95.19 97 GLU A N 1
ATOM 726 C CA . GLU A 1 97 ? -19.609 -36.062 -24.906 1 95.19 97 GLU A CA 1
ATOM 727 C C . GLU A 1 97 ? -20.547 -34.906 -24.578 1 95.19 97 GLU A C 1
ATOM 729 O O . GLU A 1 97 ? -21.312 -34.438 -25.438 1 95.19 97 GLU A O 1
ATOM 734 N N . ASN A 1 98 ? -20.516 -34.438 -23.406 1 94.5 98 ASN A N 1
ATOM 735 C CA . ASN A 1 98 ? -21.406 -33.375 -22.984 1 94.5 98 ASN A CA 1
ATOM 736 C C . ASN A 1 98 ? -20.797 -32 -23.234 1 94.5 98 ASN A C 1
ATOM 738 O O . ASN A 1 98 ? -21.406 -30.984 -22.922 1 94.5 98 ASN A O 1
ATOM 742 N N . GLY A 1 99 ? -19.562 -31.953 -23.719 1 96.31 99 GLY A N 1
ATOM 743 C CA . GLY A 1 99 ? -18.922 -30.703 -24.109 1 96.31 99 GLY A CA 1
ATOM 744 C C . GLY A 1 99 ? -18.359 -29.938 -22.922 1 96.31 99 GLY A C 1
ATOM 745 O O . GLY A 1 99 ? -17.875 -28.812 -23.078 1 96.31 99 GLY A O 1
ATOM 746 N N . GLU A 1 100 ? -18.359 -30.516 -21.75 1 95.69 100 GLU A N 1
ATOM 747 C CA . GLU A 1 100 ? -18 -29.797 -20.547 1 95.69 100 GLU A CA 1
ATOM 748 C C . GLU A 1 100 ? -16.5 -29.812 -20.312 1 95.69 100 GLU A C 1
ATOM 750 O O . GLU A 1 100 ? -15.969 -29.047 -19.484 1 95.69 100 GLU A O 1
ATOM 755 N N . LYS A 1 101 ? -15.789 -30.734 -21.031 1 96.56 101 LYS A N 1
ATOM 756 C CA . LYS A 1 101 ? -14.344 -30.875 -20.906 1 96.56 101 LYS A CA 1
ATOM 757 C C . LYS A 1 101 ? -13.68 -31.031 -22.266 1 96.56 101 LYS A C 1
ATOM 759 O O . LYS A 1 101 ? -14.336 -31.359 -23.25 1 96.56 101 LYS A O 1
ATOM 764 N N . LEU A 1 102 ? -12.469 -30.734 -22.281 1 98 102 LEU A N 1
ATOM 765 C CA . LEU A 1 102 ? -11.617 -30.969 -23.438 1 98 102 LEU A CA 1
ATOM 766 C C . LEU A 1 102 ? -10.391 -31.797 -23.047 1 98 102 LEU A C 1
ATOM 768 O O . LEU A 1 102 ? -9.641 -31.422 -22.141 1 98 102 LEU A O 1
ATOM 772 N N . VAL A 1 103 ? -10.211 -32.875 -23.672 1 97.81 103 VAL A N 1
ATOM 773 C CA . VAL A 1 103 ? -9 -33.688 -23.484 1 97.81 103 VAL A CA 1
ATOM 774 C C . VAL A 1 103 ? -7.98 -33.344 -24.578 1 97.81 103 VAL A C 1
ATOM 776 O O . VAL A 1 103 ? -8.289 -33.406 -25.766 1 97.81 103 VAL A O 1
ATOM 779 N N . VAL A 1 104 ? -6.859 -32.906 -24.203 1 98 104 VAL A N 1
ATOM 780 C CA . VAL A 1 104 ? -5.77 -32.625 -25.125 1 98 104 VAL A CA 1
ATOM 781 C C . VAL A 1 104 ? -4.633 -33.625 -24.938 1 98 104 VAL A C 1
ATOM 783 O O . VAL A 1 104 ? -4.141 -33.781 -23.812 1 98 104 VAL A O 1
ATOM 786 N N . HIS A 1 105 ? -4.246 -34.281 -25.969 1 97.69 105 HIS A N 1
ATOM 787 C CA . HIS A 1 105 ? -3.09 -35.156 -25.953 1 97.69 105 HIS A CA 1
ATOM 788 C C . HIS A 1 105 ? -1.845 -34.469 -26.469 1 97.69 105 HIS A C 1
ATOM 790 O O . HIS A 1 105 ? -1.811 -34 -27.625 1 97.69 105 HIS A O 1
ATOM 796 N N . PHE A 1 106 ? -0.856 -34.375 -25.625 1 96.62 106 PHE A N 1
ATOM 797 C CA . PHE A 1 106 ? 0.357 -33.625 -25.953 1 96.62 106 PHE A CA 1
ATOM 798 C C . PHE A 1 106 ? 1.485 -34.594 -26.344 1 96.62 106 PHE A C 1
ATOM 800 O O . PHE A 1 106 ? 1.587 -35.688 -25.797 1 96.62 106 PHE A O 1
ATOM 807 N N . LYS A 1 107 ? 2.361 -34.156 -27.25 1 95.38 107 LYS A N 1
ATOM 808 C CA . LYS A 1 107 ? 3.596 -34.844 -27.594 1 95.38 107 LYS A CA 1
ATOM 809 C C . LYS A 1 107 ? 4.727 -33.844 -27.859 1 95.38 107 LYS A C 1
ATOM 811 O O . LYS A 1 107 ? 4.48 -32.688 -28.172 1 95.38 107 LYS A O 1
ATOM 816 N N . ASN A 1 108 ? 5.902 -34.25 -27.641 1 91.25 108 ASN A N 1
ATOM 817 C CA . ASN A 1 108 ? 7.059 -33.406 -27.906 1 91.25 108 ASN A CA 1
ATOM 818 C C . ASN A 1 108 ? 8.109 -34.156 -28.734 1 91.25 108 ASN A C 1
ATOM 820 O O . ASN A 1 108 ? 9.289 -33.781 -28.703 1 91.25 108 ASN A O 1
ATOM 824 N N . GLY A 1 109 ? 7.773 -35.188 -29.359 1 88.56 109 GLY A N 1
ATOM 825 C CA . GLY A 1 109 ? 8.688 -35.969 -30.172 1 88.56 109 GLY A CA 1
ATOM 826 C C . GLY A 1 109 ? 9.312 -37.125 -29.438 1 88.56 109 GLY A C 1
ATOM 827 O O . GLY A 1 109 ? 9.906 -38 -30.047 1 88.56 109 GLY A O 1
ATOM 828 N N . VAL A 1 110 ? 9.203 -37.062 -28.125 1 89.56 110 VAL A N 1
ATOM 829 C CA . VAL A 1 110 ? 9.672 -38.156 -27.281 1 89.56 110 VAL A CA 1
ATOM 830 C C . VAL A 1 110 ? 8.477 -38.938 -26.766 1 89.56 110 VAL A C 1
ATOM 832 O O . VAL A 1 110 ? 7.672 -38.438 -25.984 1 89.56 110 VAL A O 1
ATOM 835 N N . ALA A 1 111 ? 8.414 -40.156 -27.125 1 86.5 111 ALA A N 1
ATOM 836 C CA . ALA A 1 111 ? 7.242 -41 -26.859 1 86.5 111 ALA A CA 1
ATOM 837 C C . ALA A 1 111 ? 6.926 -41.062 -25.359 1 86.5 111 ALA A C 1
ATOM 839 O O . ALA A 1 111 ? 5.762 -40.969 -24.969 1 86.5 111 ALA A O 1
ATOM 840 N N . GLU A 1 112 ? 7.891 -41.062 -24.516 1 87.31 112 GLU A N 1
ATOM 841 C CA . GLU A 1 112 ? 7.727 -41.188 -23.078 1 87.31 112 GLU A CA 1
ATOM 842 C C . GLU A 1 112 ? 7.145 -39.938 -22.469 1 87.31 112 GLU A C 1
ATOM 844 O O . GLU A 1 112 ? 6.625 -39.969 -21.344 1 87.31 112 GLU A O 1
ATOM 849 N N . ASN A 1 113 ? 7.211 -38.906 -23.234 1 86.06 113 ASN A N 1
ATOM 850 C CA . ASN A 1 113 ? 6.77 -37.625 -22.703 1 86.06 113 ASN A CA 1
ATOM 851 C C . ASN A 1 113 ? 5.316 -37.344 -23.062 1 86.06 113 ASN A C 1
ATOM 853 O O . ASN A 1 113 ? 4.734 -36.375 -22.594 1 86.06 113 ASN A O 1
ATOM 857 N N . ALA A 1 114 ? 4.793 -38.188 -23.875 1 86.5 114 ALA A N 1
ATOM 858 C CA . ALA A 1 114 ? 3.404 -37.969 -24.266 1 86.5 114 ALA A CA 1
ATOM 859 C C . ALA A 1 114 ? 2.463 -38.094 -23.078 1 86.5 114 ALA A C 1
ATOM 861 O O . ALA A 1 114 ? 2.639 -38.969 -22.219 1 86.5 114 ALA A O 1
ATOM 862 N N . ASP A 1 115 ? 1.603 -37.125 -22.953 1 92.06 115 ASP A N 1
ATOM 863 C CA . ASP A 1 115 ? 0.634 -37.156 -21.859 1 92.06 115 ASP A CA 1
ATOM 864 C C . ASP A 1 115 ? -0.647 -36.406 -22.234 1 92.06 115 ASP A C 1
ATOM 866 O O . ASP A 1 115 ? -0.79 -35.938 -23.375 1 92.06 115 ASP A O 1
ATOM 870 N N . SER A 1 116 ? -1.632 -36.531 -21.422 1 95.06 116 SER A N 1
ATOM 871 C CA . SER A 1 116 ? -2.928 -35.938 -21.672 1 95.06 116 SER A CA 1
ATOM 872 C C . SER A 1 116 ? -3.404 -35.125 -20.469 1 95.06 116 SER A C 1
ATOM 874 O O . SER A 1 116 ? -3.125 -35.5 -19.328 1 95.06 116 SER A O 1
ATOM 876 N N . ASP A 1 117 ? -3.969 -34.031 -20.781 1 95 117 ASP A N 1
ATOM 877 C CA . ASP A 1 117 ? -4.617 -33.219 -19.75 1 95 117 ASP A CA 1
ATOM 878 C C . ASP A 1 117 ? -6.074 -32.938 -20.109 1 95 117 ASP A C 1
ATOM 880 O O . ASP A 1 117 ? -6.453 -33 -21.281 1 95 117 ASP A O 1
ATOM 884 N N . GLU A 1 118 ? -6.859 -32.75 -19.078 1 95.5 118 GLU A N 1
ATOM 885 C CA . GLU A 1 118 ? -8.266 -32.406 -19.234 1 95.5 118 GLU A CA 1
ATOM 886 C C . GLU A 1 118 ? -8.516 -30.953 -18.797 1 95.5 118 GLU A C 1
ATOM 888 O O . GLU A 1 118 ? -8.039 -30.531 -17.75 1 95.5 118 GLU A O 1
ATOM 893 N N . TYR A 1 119 ? -9.219 -30.234 -19.625 1 97.06 119 TYR A N 1
ATOM 894 C CA . TYR A 1 119 ? -9.539 -28.844 -19.344 1 97.06 119 TYR A CA 1
ATOM 895 C C . TYR A 1 119 ? -11.039 -28.625 -19.25 1 97.06 119 TYR A C 1
ATOM 897 O O . TYR A 1 119 ? -11.805 -29.219 -20.031 1 97.06 119 TYR A O 1
ATOM 905 N N . VAL A 1 120 ? -11.453 -27.812 -18.312 1 96 120 VAL A N 1
ATOM 906 C CA . VAL A 1 120 ? -12.867 -27.484 -18.125 1 96 120 VAL A CA 1
ATOM 907 C C . VAL A 1 120 ? -13.289 -26.422 -19.156 1 96 120 VAL A C 1
ATOM 909 O O . VAL A 1 120 ? -12.609 -25.406 -19.328 1 96 120 VAL A O 1
ATOM 912 N N . SER A 1 121 ? -14.414 -26.656 -19.797 1 96.62 121 SER A N 1
ATOM 913 C CA . SER A 1 121 ? -14.875 -25.812 -20.906 1 96.62 121 SER A CA 1
ATOM 914 C C . SER A 1 121 ? -15.078 -24.375 -20.438 1 96.62 121 SER A C 1
ATOM 916 O O . SER A 1 121 ? -14.602 -23.438 -21.094 1 96.62 121 SER A O 1
ATOM 918 N N . ARG A 1 122 ? -15.727 -24.141 -19.297 1 95.12 122 ARG A N 1
ATOM 919 C CA . ARG A 1 122 ? -16.016 -22.797 -18.812 1 95.12 122 ARG A CA 1
ATOM 920 C C . ARG A 1 122 ? -14.719 -22.047 -18.484 1 95.12 122 ARG A C 1
ATOM 922 O O . ARG A 1 122 ? -14.633 -20.844 -18.688 1 95.12 122 ARG A O 1
ATOM 929 N N . TRP A 1 123 ? -13.789 -22.812 -17.953 1 96.56 123 TRP A N 1
ATOM 930 C CA . TRP A 1 123 ? -12.492 -22.234 -17.625 1 96.56 123 TRP A CA 1
ATOM 931 C C . TRP A 1 123 ? -11.773 -21.766 -18.891 1 96.56 123 TRP A C 1
ATOM 933 O O . TRP A 1 123 ? -11.297 -20.625 -18.953 1 96.56 123 TRP A O 1
ATOM 943 N N . LEU A 1 124 ? -11.773 -22.547 -19.922 1 97.31 124 LEU A N 1
ATOM 944 C CA . LEU A 1 124 ? -11.141 -22.203 -21.188 1 97.31 124 LEU A CA 1
ATOM 945 C C . LEU A 1 124 ? -11.828 -21 -21.828 1 97.31 124 LEU A C 1
ATOM 947 O O . LEU A 1 124 ? -11.172 -20.094 -22.344 1 97.31 124 LEU A O 1
ATOM 951 N N . HIS A 1 125 ? -13.117 -21.016 -21.75 1 97.06 125 HIS A N 1
ATOM 952 C CA . HIS A 1 125 ? -13.875 -19.922 -22.359 1 97.06 125 HIS A CA 1
ATOM 953 C C . HIS A 1 125 ? -13.602 -18.594 -21.641 1 97.06 125 HIS A C 1
ATOM 955 O O . HIS A 1 125 ? -13.555 -17.547 -22.266 1 97.06 125 HIS A O 1
ATOM 961 N N . ALA A 1 126 ? -13.438 -18.641 -20.344 1 95.75 126 ALA A N 1
ATOM 962 C CA . ALA A 1 126 ? -13.141 -17.438 -19.562 1 95.75 126 ALA A CA 1
ATOM 963 C C . ALA A 1 126 ? -11.828 -16.812 -20.016 1 95.75 126 ALA A C 1
ATOM 965 O O . ALA A 1 126 ? -11.68 -15.586 -19.984 1 95.75 126 ALA A O 1
ATOM 966 N N . PHE A 1 127 ? -10.875 -17.594 -20.484 1 96.75 127 PHE A N 1
ATOM 967 C CA . PHE A 1 127 ? -9.562 -17.109 -20.906 1 96.75 127 PHE A CA 1
ATOM 968 C C . PHE A 1 127 ? -9.57 -16.719 -22.375 1 96.75 127 PHE A C 1
ATOM 970 O O . PHE A 1 127 ? -8.766 -15.898 -22.812 1 96.75 127 PHE A O 1
ATOM 977 N N . ALA A 1 128 ? -10.445 -17.25 -23.141 1 97.31 128 ALA A N 1
ATOM 978 C CA . ALA A 1 128 ? -10.398 -17.234 -24.594 1 97.31 128 ALA A CA 1
ATOM 979 C C . ALA A 1 128 ? -10.281 -15.812 -25.125 1 97.31 128 ALA A C 1
ATOM 981 O O . ALA A 1 128 ? -9.391 -15.516 -25.922 1 97.31 128 ALA A O 1
ATOM 982 N N . PRO A 1 129 ? -11.047 -14.859 -24.672 1 96.38 129 PRO A N 1
ATOM 983 C CA . PRO A 1 129 ? -10.945 -13.5 -25.203 1 96.38 129 PRO A CA 1
ATOM 984 C C . PRO A 1 129 ? -9.602 -12.844 -24.906 1 96.38 129 PRO A C 1
ATOM 986 O O . PRO A 1 129 ? -9.242 -11.844 -25.531 1 96.38 129 PRO A O 1
ATOM 989 N N . HIS A 1 130 ? -8.891 -13.383 -23.969 1 96.31 130 HIS A N 1
ATOM 990 C CA . HIS A 1 130 ? -7.668 -12.75 -23.5 1 96.31 130 HIS A CA 1
ATOM 991 C C . HIS A 1 130 ? -6.438 -13.398 -24.125 1 96.31 130 HIS A C 1
ATOM 993 O O . HIS A 1 130 ? -5.391 -12.766 -24.266 1 96.31 130 HIS A O 1
ATOM 999 N N . VAL A 1 131 ? -6.52 -14.656 -24.516 1 97.31 131 VAL A N 1
ATOM 1000 C CA . VAL A 1 131 ? -5.309 -15.383 -24.875 1 97.31 131 VAL A CA 1
ATOM 1001 C C . VAL A 1 131 ? -5.461 -15.969 -26.281 1 97.31 131 VAL A C 1
ATOM 1003 O O . VAL A 1 131 ? -4.48 -16.406 -26.891 1 97.31 131 VAL A O 1
ATOM 1006 N N . GLY A 1 132 ? -6.695 -16.047 -26.766 1 97.44 132 GLY A N 1
ATOM 1007 C CA . GLY A 1 132 ? -6.961 -16.656 -28.062 1 97.44 132 GLY A CA 1
ATOM 1008 C C . GLY A 1 132 ? -7.082 -15.656 -29.188 1 97.44 132 GLY A C 1
ATOM 1009 O O . GLY A 1 132 ? -7.414 -14.492 -28.953 1 97.44 132 GLY A O 1
ATOM 1010 N N . GLN A 1 133 ? -6.816 -16.109 -30.375 1 97.62 133 GLN A N 1
ATOM 1011 C CA . GLN A 1 133 ? -7.125 -15.352 -31.578 1 97.62 133 GLN A CA 1
ATOM 1012 C C . GLN A 1 133 ? -8.555 -15.609 -32.031 1 97.62 133 GLN A C 1
ATOM 1014 O O . GLN A 1 133 ? -8.938 -16.75 -32.312 1 97.62 133 GLN A O 1
ATOM 1019 N N . PRO A 1 134 ? -9.336 -14.594 -32.156 1 97.62 134 PRO A N 1
ATOM 1020 C CA . PRO A 1 134 ? -10.703 -14.812 -32.656 1 97.62 134 PRO A CA 1
ATOM 1021 C C . PRO A 1 134 ? -10.742 -15.344 -34.094 1 97.62 134 PRO A C 1
ATOM 1023 O O . PRO A 1 134 ? -10 -14.852 -34.938 1 97.62 134 PRO A O 1
ATOM 1026 N N . LEU A 1 135 ? -11.633 -16.297 -34.281 1 97.75 135 LEU A N 1
ATOM 1027 C CA . LEU A 1 135 ? -11.711 -16.938 -35.594 1 97.75 135 LEU A CA 1
ATOM 1028 C C . LEU A 1 135 ? -12.969 -16.484 -36.312 1 97.75 135 LEU A C 1
ATOM 1030 O O . LEU A 1 135 ? -13.141 -16.812 -37.5 1 97.75 135 LEU A O 1
ATOM 1034 N N . ASN A 1 136 ? -13.852 -15.766 -35.625 1 96.38 136 ASN A N 1
ATOM 1035 C CA . ASN A 1 136 ? -15.062 -15.266 -36.25 1 96.38 136 ASN A CA 1
ATOM 1036 C C . ASN A 1 136 ? -15.57 -14 -35.562 1 96.38 136 ASN A C 1
ATOM 1038 O O . ASN A 1 136 ? -14.977 -13.539 -34.562 1 96.38 136 ASN A O 1
ATOM 1042 N N . ALA A 1 137 ? -16.609 -13.414 -36.062 1 93.31 137 ALA A N 1
ATOM 1043 C CA . ALA A 1 137 ? -17.125 -12.117 -35.625 1 93.31 137 ALA A CA 1
ATOM 1044 C C . ALA A 1 137 ? -17.766 -12.227 -34.25 1 93.31 137 ALA A C 1
ATOM 1046 O O . ALA A 1 137 ? -17.906 -11.227 -33.531 1 93.31 137 ALA A O 1
ATOM 1047 N N . GLN A 1 138 ? -18.141 -13.406 -33.875 1 91.06 138 GLN A N 1
ATOM 1048 C CA . GLN A 1 138 ? -18.797 -13.625 -32.594 1 91.06 138 GLN A CA 1
ATOM 1049 C C . GLN A 1 138 ? -17.797 -13.664 -31.453 1 91.06 138 GLN A C 1
ATOM 1051 O O . GLN A 1 138 ? -18.172 -13.609 -30.281 1 91.06 138 GLN A O 1
ATOM 1056 N N . SER A 1 139 ? -16.578 -13.703 -31.75 1 94.25 139 SER A N 1
ATOM 1057 C CA . SER A 1 139 ? -15.523 -13.836 -30.75 1 94.25 139 SER A CA 1
ATOM 1058 C C . SER A 1 139 ? -14.992 -12.477 -30.328 1 94.25 139 SER A C 1
ATOM 1060 O O . SER A 1 139 ? -14.555 -11.68 -31.156 1 94.25 139 SER A O 1
ATOM 1062 N N . GLU A 1 140 ? -15 -12.242 -29 1 91.69 140 GLU A N 1
ATOM 1063 C CA . GLU A 1 140 ? -14.508 -10.992 -28.438 1 91.69 140 GLU A CA 1
ATOM 1064 C C . GLU A 1 140 ? -13.008 -11.062 -28.172 1 91.69 140 GLU A C 1
ATOM 1066 O O . GLU A 1 140 ? -12.453 -12.141 -27.969 1 91.69 140 GLU A O 1
ATOM 1071 N N . VAL A 1 141 ? -12.375 -9.914 -28.328 1 90.31 141 VAL A N 1
ATOM 1072 C CA . VAL A 1 141 ? -10.953 -9.828 -28.016 1 90.31 141 VAL A CA 1
ATOM 1073 C C . VAL A 1 141 ? -10.719 -8.75 -26.953 1 90.31 141 VAL A C 1
ATOM 1075 O O . VAL A 1 141 ? -11.312 -7.672 -27.031 1 90.31 141 VAL A O 1
ATOM 1078 N N . THR A 1 142 ? -9.914 -9.078 -25.953 1 87.62 142 THR A N 1
ATOM 1079 C CA . THR A 1 142 ? -9.523 -8.117 -24.922 1 87.62 142 THR A CA 1
ATOM 1080 C C . THR A 1 142 ? -8.023 -7.832 -25 1 87.62 142 THR A C 1
ATOM 1082 O O . THR A 1 142 ? -7.219 -8.75 -25.172 1 87.62 142 THR A O 1
ATOM 1085 N N . GLU A 1 143 ? -7.602 -6.488 -25.062 1 78.81 143 GLU A N 1
ATOM 1086 C CA . GLU A 1 143 ? -6.234 -6.004 -25.25 1 78.81 143 GLU A CA 1
ATOM 1087 C C . GLU A 1 143 ? -5.379 -6.285 -24.016 1 78.81 143 GLU A C 1
ATOM 1089 O O . GLU A 1 143 ? -4.648 -5.41 -23.547 1 78.81 143 GLU A O 1
ATOM 1094 N N . GLY A 1 144 ? -5.254 -7.387 -23.391 1 82.12 144 GLY A N 1
ATOM 1095 C CA . GLY A 1 144 ? -4.402 -7.715 -22.25 1 82.12 144 GLY A CA 1
ATOM 1096 C C . GLY A 1 144 ? -4.945 -7.203 -20.938 1 82.12 144 GLY A C 1
ATOM 1097 O O . GLY A 1 144 ? -5.887 -6.406 -20.906 1 82.12 144 GLY A O 1
ATOM 1098 N N . LEU A 1 145 ? -4.238 -7.664 -19.906 1 89.88 145 LEU A N 1
ATOM 1099 C CA . LEU A 1 145 ? -4.68 -7.23 -18.578 1 89.88 145 LEU A CA 1
ATOM 1100 C C . LEU A 1 145 ? -3.99 -5.934 -18.172 1 89.88 145 LEU A C 1
ATOM 1102 O O . LEU A 1 145 ? -2.814 -5.727 -18.484 1 89.88 145 LEU A O 1
ATOM 1106 N N . ARG A 1 146 ? -4.609 -4.91 -17.594 1 80.31 146 ARG A N 1
ATOM 1107 C CA . ARG A 1 146 ? -4.047 -3.621 -17.203 1 80.31 146 ARG A CA 1
ATOM 1108 C C . ARG A 1 146 ? -3.74 -3.586 -15.711 1 80.31 146 ARG A C 1
ATOM 1110 O O . ARG A 1 146 ? -3.529 -2.514 -15.141 1 80.31 146 ARG A O 1
ATOM 1117 N N . GLY A 1 147 ? -3.539 -4.645 -15.125 1 88.25 147 GLY A N 1
ATOM 1118 C CA . GLY A 1 147 ? -3.273 -4.672 -13.695 1 88.25 147 GLY A CA 1
ATOM 1119 C C . GLY A 1 147 ? -4.008 -5.785 -12.969 1 88.25 147 GLY A C 1
ATOM 1120 O O . GLY A 1 147 ? -4.547 -6.695 -13.609 1 88.25 147 GLY A O 1
ATOM 1121 N N . THR A 1 148 ? -3.971 -5.664 -11.695 1 91 148 THR A N 1
ATOM 1122 C CA . THR A 1 148 ? -4.461 -6.77 -10.883 1 91 148 THR A CA 1
ATOM 1123 C C . THR A 1 148 ? -5.988 -6.82 -10.906 1 91 148 THR A C 1
ATOM 1125 O O . THR A 1 148 ? -6.582 -7.891 -10.766 1 91 148 THR A O 1
ATOM 1128 N N . GLY A 1 149 ? -6.59 -5.602 -11.055 1 89.5 149 GLY A N 1
ATOM 1129 C CA . GLY A 1 149 ? -8.039 -5.566 -10.945 1 89.5 149 GLY A CA 1
ATOM 1130 C C . GLY A 1 149 ? -8.547 -6.09 -9.609 1 89.5 149 GLY A C 1
ATOM 1131 O O . GLY A 1 149 ? -7.809 -6.117 -8.625 1 89.5 149 GLY A O 1
ATOM 1132 N N . SER A 1 150 ? -9.883 -6.332 -9.547 1 92.69 150 SER A N 1
ATOM 1133 C CA . SER A 1 150 ? -10.539 -6.867 -8.352 1 92.69 150 SER A CA 1
ATOM 1134 C C . SER A 1 150 ? -11.781 -7.664 -8.719 1 92.69 150 SER A C 1
ATOM 1136 O O . SER A 1 150 ? -12.508 -7.305 -9.648 1 92.69 150 SER A O 1
ATOM 1138 N N . VAL A 1 151 ? -11.977 -8.75 -7.98 1 95.5 151 VAL A N 1
ATOM 1139 C CA . VAL A 1 151 ? -13.219 -9.5 -8.148 1 95.5 151 VAL A CA 1
ATOM 1140 C C . VAL A 1 151 ? -14.406 -8.648 -7.684 1 95.5 151 VAL A C 1
ATOM 1142 O O . VAL A 1 151 ? -15.555 -8.961 -7.98 1 95.5 151 VAL A O 1
ATOM 1145 N N . MET A 1 152 ? -14.117 -7.516 -7.098 1 94.75 152 MET A N 1
ATOM 1146 C CA . MET A 1 152 ? -15.156 -6.629 -6.578 1 94.75 152 MET A CA 1
ATOM 1147 C C . MET A 1 152 ? -15.453 -5.5 -7.559 1 94.75 152 MET A C 1
ATOM 1149 O O . MET A 1 152 ? -16.25 -4.605 -7.266 1 94.75 152 MET A O 1
ATOM 1153 N N . ASP A 1 153 ? -14.852 -5.484 -8.695 1 93.44 153 ASP A N 1
ATOM 1154 C CA . ASP A 1 153 ? -14.945 -4.355 -9.625 1 93.44 153 ASP A CA 1
ATOM 1155 C C . ASP A 1 153 ? -16.406 -4.086 -10.008 1 93.44 153 ASP A C 1
ATOM 1157 O O . ASP A 1 153 ? -16.812 -2.928 -10.094 1 93.44 153 ASP A O 1
ATOM 1161 N N . ALA A 1 154 ? -17.172 -5.156 -10.242 1 92.06 154 ALA A N 1
ATOM 1162 C CA . ALA A 1 154 ? -18.578 -4.961 -10.586 1 92.06 154 ALA A CA 1
ATOM 1163 C C . ALA A 1 154 ? -19.328 -4.285 -9.445 1 92.06 154 ALA A C 1
ATOM 1165 O O . ALA A 1 154 ? -20.172 -3.414 -9.688 1 92.06 154 ALA A O 1
ATOM 1166 N N . LEU A 1 155 ? -19.031 -4.695 -8.242 1 94 155 LEU A N 1
ATOM 1167 C CA . LEU A 1 155 ? -19.641 -4.086 -7.07 1 94 155 LEU A CA 1
ATOM 1168 C C . LEU A 1 155 ? -19.266 -2.613 -6.957 1 94 155 LEU A C 1
ATOM 1170 O O . LEU A 1 155 ? -20.109 -1.768 -6.664 1 94 155 LEU A O 1
ATOM 1174 N N . HIS A 1 156 ? -18.031 -2.305 -7.188 1 94.06 156 HIS A N 1
ATOM 1175 C CA . HIS A 1 156 ? -17.531 -0.934 -7.125 1 94.06 156 HIS A CA 1
ATOM 1176 C C . HIS A 1 156 ? -18.234 -0.048 -8.148 1 94.06 156 HIS A C 1
ATOM 1178 O O . HIS A 1 156 ? -18.594 1.094 -7.844 1 94.06 156 HIS A O 1
ATOM 1184 N N . LYS A 1 157 ? -18.469 -0.556 -9.281 1 94.38 157 LYS A N 1
ATOM 1185 C CA . LYS A 1 157 ? -19.078 0.196 -10.375 1 94.38 157 LYS A CA 1
ATOM 1186 C C . LYS A 1 157 ? -20.547 0.49 -10.086 1 94.38 157 LYS A C 1
ATOM 1188 O O . LYS A 1 157 ? -21.078 1.507 -10.531 1 94.38 157 LYS A O 1
ATOM 1193 N N . ASN A 1 158 ? -21.172 -0.365 -9.297 1 94.75 158 ASN A N 1
ATOM 1194 C CA . ASN A 1 158 ? -22.609 -0.264 -9.117 1 94.75 158 ASN A CA 1
ATOM 1195 C C . ASN A 1 158 ? -22.969 0.271 -7.734 1 94.75 158 ASN A C 1
ATOM 1197 O O . ASN A 1 158 ? -24.109 0.122 -7.277 1 94.75 158 ASN A O 1
ATOM 1201 N N . ARG A 1 159 ? -22.031 0.862 -7.098 1 95.88 159 ARG A N 1
ATOM 1202 C CA . ARG A 1 159 ? -22.281 1.406 -5.77 1 95.88 159 ARG A CA 1
ATOM 1203 C C . ARG A 1 159 ? -23.312 2.533 -5.82 1 95.88 159 ARG A C 1
ATOM 1205 O O . ARG A 1 159 ? -23.297 3.344 -6.75 1 95.88 159 ARG A O 1
ATOM 1212 N N . ASN A 1 160 ? -24.047 2.594 -4.707 1 96 160 ASN A N 1
ATOM 1213 C CA . ASN A 1 160 ? -25.062 3.645 -4.598 1 96 160 ASN A CA 1
ATOM 1214 C C . ASN A 1 160 ? -24.734 4.613 -3.465 1 96 160 ASN A C 1
ATOM 1216 O O . ASN A 1 160 ? -24.297 4.195 -2.389 1 96 160 ASN A O 1
ATOM 1220 N N . ALA A 1 161 ? -24.984 5.883 -3.777 1 97.75 161 ALA A N 1
ATOM 1221 C CA . ALA A 1 161 ? -24.859 6.895 -2.727 1 97.75 161 ALA A CA 1
ATOM 1222 C C . ALA A 1 161 ? -26 6.773 -1.716 1 97.75 161 ALA A C 1
ATOM 1224 O O . ALA A 1 161 ? -27.094 6.344 -2.059 1 97.75 161 ALA A O 1
ATOM 1225 N N . TRP A 1 162 ? -25.672 7.129 -0.498 1 98.31 162 TRP A N 1
ATOM 1226 C CA . TRP A 1 162 ? -26.703 7.18 0.53 1 98.31 162 TRP A CA 1
ATOM 1227 C C . TRP A 1 162 ? -26.641 8.492 1.302 1 98.31 162 TRP A C 1
ATOM 1229 O O . TRP A 1 162 ? -25.641 9.219 1.217 1 98.31 162 TRP A O 1
ATOM 1239 N N . HIS A 1 163 ? -27.734 8.844 1.991 1 97.88 163 HIS A N 1
ATOM 1240 C CA . HIS A 1 163 ? -27.875 10.117 2.691 1 97.88 163 HIS A CA 1
ATOM 1241 C C . HIS A 1 163 ? -28.281 9.898 4.148 1 97.88 163 HIS A C 1
ATOM 1243 O O . HIS A 1 163 ? -27.922 8.875 4.746 1 97.88 163 HIS A O 1
ATOM 1249 N N . ALA A 1 164 ? -28.859 10.875 4.715 1 97.75 164 ALA A N 1
ATOM 1250 C CA . ALA A 1 164 ? -29.141 10.898 6.148 1 97.75 164 ALA A CA 1
ATOM 1251 C C . ALA A 1 164 ? -30.078 9.758 6.547 1 97.75 164 ALA A C 1
AT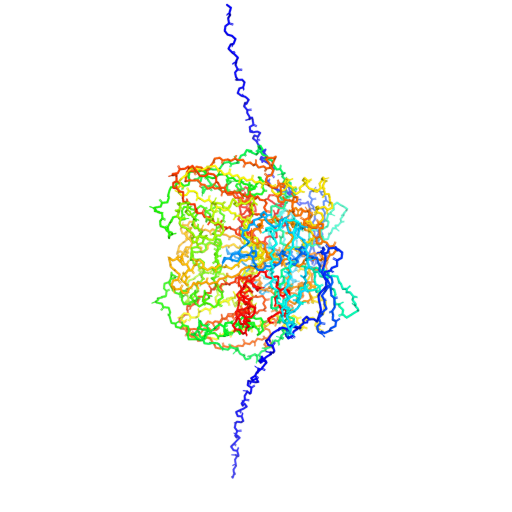OM 1253 O O . ALA A 1 164 ? -30.125 9.359 7.711 1 97.75 164 ALA A O 1
ATOM 1254 N N . ASP A 1 165 ? -30.797 9.156 5.645 1 96.81 165 ASP A N 1
ATOM 1255 C CA . ASP A 1 165 ? -31.828 8.172 5.957 1 96.81 165 ASP A CA 1
ATOM 1256 C C . ASP A 1 165 ? -31.297 6.746 5.805 1 96.81 165 ASP A C 1
ATOM 1258 O O . ASP A 1 165 ? -32.062 5.785 5.777 1 96.81 165 ASP A O 1
ATOM 1262 N N . LEU A 1 166 ? -29.969 6.594 5.723 1 97.81 166 LEU A N 1
ATOM 1263 C CA . LEU A 1 166 ? -29.375 5.258 5.641 1 97.81 166 LEU A CA 1
ATOM 1264 C C . LEU A 1 166 ? -29.859 4.387 6.793 1 97.81 166 LEU A C 1
ATOM 1266 O O . LEU A 1 166 ? -29.844 4.812 7.949 1 97.81 166 LEU A O 1
ATOM 1270 N N . LYS A 1 167 ? -30.344 3.25 6.438 1 97.06 167 LYS A N 1
ATOM 1271 C CA . LYS A 1 167 ? -30.547 2.219 7.449 1 97.06 167 LYS A CA 1
ATOM 1272 C C . LYS A 1 167 ? -29.281 1.388 7.656 1 97.06 167 LYS A C 1
ATOM 1274 O O . LYS A 1 167 ? -28.938 0.562 6.812 1 97.06 167 LYS A O 1
ATOM 1279 N N . MET A 1 168 ? -28.719 1.56 8.82 1 96.69 168 MET A N 1
ATOM 1280 C CA . MET A 1 168 ? -27.453 0.904 9.117 1 96.69 168 MET A CA 1
ATOM 1281 C C . MET A 1 168 ? -27.578 -0.612 9.023 1 96.69 168 MET A C 1
ATOM 1283 O O . MET A 1 168 ? -28.391 -1.214 9.742 1 96.69 168 MET A O 1
ATOM 1287 N N . PRO A 1 169 ? -26.75 -1.246 8.062 1 98.44 169 PRO A N 1
ATOM 1288 C CA . PRO A 1 169 ? -26.734 -2.711 8.078 1 98.44 169 PRO A CA 1
ATOM 1289 C C . PRO A 1 169 ? -26.219 -3.277 9.398 1 98.44 169 PRO A C 1
ATOM 1291 O O . PRO A 1 169 ? -25.312 -2.705 10.008 1 98.44 169 PRO A O 1
ATOM 1294 N N . ILE A 1 170 ? -26.812 -4.352 9.82 1 98.56 170 ILE A N 1
ATOM 1295 C CA . ILE A 1 170 ? -26.422 -4.961 11.086 1 98.56 170 ILE A CA 1
ATOM 1296 C C . ILE A 1 170 ? -26.031 -6.418 10.859 1 98.56 170 ILE A C 1
ATOM 1298 O O . ILE A 1 170 ? -26.719 -7.156 10.164 1 98.56 170 ILE A O 1
ATOM 1302 N N . PHE A 1 171 ? -24.875 -6.836 11.352 1 98.75 171 PHE A N 1
ATOM 1303 C CA . PHE A 1 171 ? -24.391 -8.211 11.359 1 98.75 171 PHE A CA 1
ATOM 1304 C C . PHE A 1 171 ? -24.234 -8.719 12.789 1 98.75 171 PHE A C 1
ATOM 1306 O O . PHE A 1 171 ? -24.047 -7.93 13.719 1 98.75 171 PHE A O 1
ATOM 1313 N N . ASP A 1 172 ? -24.359 -10 12.906 1 98.56 172 ASP A N 1
ATOM 1314 C CA . ASP A 1 172 ? -24.062 -10.656 14.18 1 98.56 172 ASP A CA 1
ATOM 1315 C C . ASP A 1 172 ? -22.641 -11.211 14.18 1 98.56 172 ASP A C 1
ATOM 1317 O O . ASP A 1 172 ? -22.234 -11.898 13.242 1 98.56 172 ASP A O 1
ATOM 1321 N N . ALA A 1 173 ? -21.922 -10.938 15.281 1 98.44 173 ALA A N 1
ATOM 1322 C CA . ALA A 1 173 ? -20.516 -11.289 15.32 1 98.44 173 ALA A CA 1
ATOM 1323 C C . ALA A 1 173 ? -20.312 -12.797 15.195 1 98.44 173 ALA A C 1
ATOM 1325 O O . ALA A 1 173 ? -19.469 -13.266 14.43 1 98.44 173 ALA A O 1
ATOM 1326 N N . LYS A 1 174 ? -21.047 -13.531 15.922 1 97.62 174 LYS A N 1
ATOM 1327 C CA . LYS A 1 174 ? -20.906 -14.984 15.891 1 97.62 174 LYS A CA 1
ATOM 1328 C C . LYS A 1 174 ? -21.219 -15.539 14.508 1 97.62 174 LYS A C 1
ATOM 1330 O O . LYS A 1 174 ? -20.469 -16.375 13.977 1 97.62 174 LYS A O 1
ATOM 1335 N N . GLU A 1 175 ? -22.312 -15.086 13.922 1 97.56 175 GLU A N 1
ATOM 1336 C CA . GLU A 1 175 ? -22.688 -15.523 12.578 1 97.56 175 GLU A CA 1
ATOM 1337 C C . GLU A 1 175 ? -21.609 -15.18 11.562 1 97.56 175 GLU A C 1
ATOM 1339 O O . GLU A 1 175 ? -21.281 -15.992 10.695 1 97.56 175 GLU A O 1
ATOM 1344 N N . LEU A 1 176 ? -21.047 -14.023 11.711 1 97.69 176 LEU A N 1
ATOM 1345 C CA . LEU A 1 176 ? -20 -13.578 10.805 1 97.69 176 LEU A CA 1
ATOM 1346 C C . LEU A 1 176 ? -18.781 -14.492 10.906 1 97.69 176 LEU A C 1
ATOM 1348 O O . LEU A 1 176 ? -18.172 -14.844 9.891 1 97.69 176 LEU A O 1
ATOM 1352 N N . MET A 1 177 ? -18.406 -14.875 12.078 1 96.25 177 MET A N 1
ATOM 1353 C CA . MET A 1 177 ? -17.172 -15.633 12.289 1 96.25 177 MET A CA 1
ATOM 1354 C C . MET A 1 177 ? -17.359 -17.094 11.898 1 96.25 177 MET A C 1
ATOM 1356 O O . MET A 1 177 ? -16.391 -17.812 11.656 1 96.25 177 MET A O 1
ATOM 1360 N N . GLU A 1 178 ? -18.641 -17.531 11.711 1 95.44 178 GLU A N 1
ATOM 1361 C CA . GLU A 1 178 ? -18.891 -18.953 11.5 1 95.44 178 GLU A CA 1
ATOM 1362 C C . GLU A 1 178 ? -19.375 -19.219 10.078 1 95.44 178 GLU A C 1
ATOM 1364 O O . GLU A 1 178 ? -19.469 -20.375 9.656 1 95.44 178 GLU A O 1
ATOM 1369 N N . SER A 1 179 ? -19.672 -18.141 9.336 1 96.31 179 SER A N 1
ATOM 1370 C CA . SER A 1 179 ? -20.281 -18.344 8.023 1 96.31 179 SER A CA 1
ATOM 1371 C C . SER A 1 179 ? -19.5 -17.625 6.93 1 96.31 179 SER A C 1
ATOM 1373 O O . SER A 1 179 ? -19.469 -16.391 6.887 1 96.31 179 SER A O 1
ATOM 1375 N N . GLU A 1 180 ? -18.969 -18.422 5.977 1 94.88 180 GLU A N 1
ATOM 1376 C CA . GLU A 1 180 ? -18.281 -17.844 4.824 1 94.88 180 GLU A CA 1
ATOM 1377 C C . GLU A 1 180 ? -19.234 -16.984 3.992 1 94.88 180 GLU A C 1
ATOM 1379 O O . GLU A 1 180 ? -18.812 -15.961 3.443 1 94.88 180 GLU A O 1
ATOM 1384 N N . GLU A 1 181 ? -20.453 -17.406 3.895 1 95.81 181 GLU A N 1
ATOM 1385 C CA . GLU A 1 181 ? -21.453 -16.656 3.15 1 95.81 181 GLU A CA 1
ATOM 1386 C C . GLU A 1 181 ? -21.688 -15.273 3.771 1 95.81 181 GLU A C 1
ATOM 1388 O O . GLU A 1 181 ? -21.766 -14.273 3.061 1 95.81 181 GLU A O 1
ATOM 1393 N N . LYS A 1 182 ? -21.75 -15.227 5.094 1 97.75 182 LYS A N 1
ATOM 1394 C CA . LYS A 1 182 ? -21.969 -13.961 5.785 1 97.75 182 LYS A CA 1
ATOM 1395 C C . LYS A 1 182 ? -20.719 -13.07 5.699 1 97.75 182 LYS A C 1
ATOM 1397 O O . LYS A 1 182 ? -20.828 -11.844 5.637 1 97.75 182 LYS A O 1
ATOM 1402 N N . GLN A 1 183 ? -19.594 -13.734 5.695 1 98.19 183 GLN A N 1
ATOM 1403 C CA . GLN A 1 183 ? -18.359 -12.969 5.523 1 98.19 183 GLN A CA 1
ATOM 1404 C C . GLN A 1 183 ? -18.312 -12.297 4.152 1 98.19 183 GLN A C 1
ATOM 1406 O O . GLN A 1 183 ? -17.938 -11.133 4.039 1 98.19 183 GLN A O 1
ATOM 1411 N N . ALA A 1 184 ? -18.688 -13.047 3.102 1 97.94 184 ALA A N 1
ATOM 1412 C CA . ALA A 1 184 ? -18.75 -12.461 1.768 1 97.94 184 ALA A CA 1
ATOM 1413 C C . ALA A 1 184 ? -19.75 -11.305 1.726 1 97.94 184 ALA A C 1
ATOM 1415 O O . ALA A 1 184 ? -19.453 -10.242 1.164 1 97.94 184 ALA A O 1
ATOM 1416 N N . GLU A 1 185 ? -20.891 -11.523 2.365 1 98.19 185 GLU A N 1
ATOM 1417 C CA . GLU A 1 185 ? -21.906 -10.477 2.432 1 98.19 185 GLU A CA 1
ATOM 1418 C C . GLU A 1 185 ? -21.375 -9.234 3.141 1 98.19 185 GLU A C 1
ATOM 1420 O O . GLU A 1 185 ? -21.641 -8.109 2.707 1 98.19 185 GLU A O 1
ATOM 1425 N N . PHE A 1 186 ? -20.703 -9.477 4.219 1 98.69 186 PHE A N 1
ATOM 1426 C CA . PHE A 1 186 ? -20.125 -8.383 4.98 1 98.69 186 PHE A CA 1
ATOM 1427 C C . PHE A 1 186 ? -19.156 -7.574 4.117 1 98.69 186 PHE A C 1
ATOM 1429 O O . PHE A 1 186 ? -19.219 -6.344 4.102 1 98.69 186 PHE A O 1
ATOM 1436 N N . LEU A 1 187 ? -18.281 -8.258 3.359 1 98.56 187 LEU A N 1
ATOM 1437 C CA . LEU A 1 187 ? -17.312 -7.566 2.521 1 98.56 187 LEU A CA 1
ATOM 1438 C C . LEU A 1 187 ? -18 -6.836 1.374 1 98.56 187 LEU A C 1
ATOM 1440 O O . LEU A 1 187 ? -17.547 -5.773 0.95 1 98.56 187 LEU A O 1
ATOM 1444 N N . GLU A 1 188 ? -19.047 -7.387 0.867 1 98.19 188 GLU A N 1
ATOM 1445 C CA . GLU A 1 188 ? -19.859 -6.664 -0.108 1 98.19 188 GLU A CA 1
ATOM 1446 C C . GLU A 1 188 ? -20.484 -5.41 0.505 1 98.19 188 GLU A C 1
ATOM 1448 O O . GLU A 1 188 ? -20.5 -4.352 -0.127 1 98.19 188 GLU A O 1
ATOM 1453 N N . CYS A 1 189 ? -20.891 -5.562 1.75 1 98.44 189 CYS A N 1
ATOM 1454 C CA . CYS A 1 189 ? -21.453 -4.434 2.48 1 98.44 189 CYS A CA 1
ATOM 1455 C C . CYS A 1 189 ? -20.422 -3.336 2.676 1 98.44 189 CYS A C 1
ATOM 1457 O O . CYS A 1 189 ? -20.75 -2.148 2.633 1 98.44 189 CYS A O 1
ATOM 1459 N N . MET A 1 190 ? -19.172 -3.666 2.869 1 98.06 190 MET A N 1
ATOM 1460 C CA . MET A 1 190 ? -18.094 -2.688 3.023 1 98.06 190 MET A CA 1
ATOM 1461 C C . MET A 1 190 ? -17.859 -1.932 1.721 1 98.06 190 MET A C 1
ATOM 1463 O O . MET A 1 190 ? -17.234 -0.868 1.72 1 98.06 190 MET A O 1
ATOM 1467 N N . THR A 1 191 ? -18.328 -2.494 0.615 1 96.38 191 THR A N 1
ATOM 1468 C CA . THR A 1 191 ? -18.266 -1.798 -0.665 1 96.38 191 THR A CA 1
ATOM 1469 C C . THR A 1 191 ? -19.5 -0.924 -0.871 1 96.38 191 THR A C 1
ATOM 1471 O O . THR A 1 191 ? -19.391 0.219 -1.32 1 96.38 191 THR A O 1
ATOM 1474 N N . ASP A 1 192 ? -20.594 -1.416 -0.496 1 96.69 192 ASP A N 1
ATOM 1475 C CA . ASP A 1 192 ? -21.875 -0.737 -0.56 1 96.69 192 ASP A CA 1
ATOM 1476 C C . ASP A 1 192 ? -22.828 -1.248 0.527 1 96.69 192 ASP A C 1
ATOM 1478 O O . ASP A 1 192 ? -23.266 -2.4 0.485 1 96.69 192 ASP A O 1
ATOM 1482 N N . PRO A 1 193 ? -23.141 -0.499 1.491 1 98.12 193 PRO A N 1
ATOM 1483 C CA . PRO A 1 193 ? -23.047 0.963 1.509 1 98.12 193 PRO A CA 1
ATOM 1484 C C . PRO A 1 193 ? -21.734 1.469 2.094 1 98.12 193 PRO A C 1
ATOM 1486 O O . PRO A 1 193 ? -21.469 2.676 2.098 1 98.12 193 PRO A O 1
ATOM 1489 N N . GLY A 1 194 ? -20.906 0.644 2.65 1 98.06 194 GLY A N 1
ATOM 1490 C CA . GLY A 1 194 ? -19.594 1.045 3.141 1 98.06 194 GLY A CA 1
ATOM 1491 C C . GLY A 1 194 ? -19.562 1.259 4.645 1 98.06 194 GLY A C 1
ATOM 1492 O O . GLY A 1 194 ? -18.641 1.885 5.164 1 98.06 194 GLY A O 1
ATOM 1493 N N . VAL A 1 195 ? -20.594 0.807 5.328 1 98.69 195 VAL A N 1
ATOM 1494 C CA . VAL A 1 195 ? -20.656 0.91 6.781 1 98.69 195 VAL A CA 1
ATOM 1495 C C . VAL A 1 195 ? -21.594 -0.168 7.328 1 98.69 195 VAL A C 1
ATOM 1497 O O . VAL A 1 195 ? -22.547 -0.579 6.656 1 98.69 195 VAL A O 1
ATOM 1500 N N . ALA A 1 196 ? -21.281 -0.67 8.5 1 98.81 196 ALA A N 1
ATOM 1501 C CA . ALA A 1 196 ? -22.125 -1.663 9.164 1 98.81 196 ALA A CA 1
ATOM 1502 C C . ALA A 1 196 ? -21.859 -1.689 10.664 1 98.81 196 ALA A C 1
ATOM 1504 O O . ALA A 1 196 ? -20.781 -1.293 11.125 1 98.81 196 ALA A O 1
ATOM 1505 N N . LEU A 1 197 ? -22.875 -2.059 11.391 1 98.81 197 LEU A N 1
ATOM 1506 C CA . LEU A 1 197 ? -22.766 -2.355 12.812 1 98.81 197 LEU A CA 1
ATOM 1507 C C . LEU A 1 197 ? -22.688 -3.859 13.047 1 98.81 197 LEU A C 1
ATOM 1509 O O . LEU A 1 197 ? -23.516 -4.617 12.539 1 98.81 197 LEU A O 1
ATOM 1513 N N . ILE A 1 198 ? -21.656 -4.34 13.734 1 98.88 198 ILE A N 1
ATOM 1514 C CA . ILE A 1 198 ? -21.531 -5.734 14.141 1 98.88 198 ILE A CA 1
ATOM 1515 C C . ILE A 1 198 ? -21.891 -5.867 15.625 1 98.88 198 ILE A C 1
ATOM 1517 O O . ILE A 1 198 ? -21.125 -5.43 16.484 1 98.88 198 ILE A O 1
ATOM 1521 N N . LYS A 1 199 ? -23 -6.473 15.93 1 98.5 199 LYS A N 1
ATOM 1522 C CA . LYS A 1 199 ? -23.484 -6.555 17.297 1 98.5 199 LYS A CA 1
ATOM 1523 C C . LYS A 1 199 ? -22.969 -7.824 17.984 1 98.5 199 LYS A C 1
ATOM 1525 O O . LYS A 1 199 ? -22.469 -8.734 17.328 1 98.5 199 LYS A O 1
ATOM 1530 N N . ASP A 1 200 ? -22.938 -7.875 19.297 1 97.94 200 ASP A N 1
ATOM 1531 C CA . ASP A 1 200 ? -22.734 -9.031 20.172 1 97.94 200 ASP A CA 1
ATOM 1532 C C . ASP A 1 200 ? -21.312 -9.57 20.016 1 97.94 200 ASP A C 1
ATOM 1534 O O . ASP A 1 200 ? -21.109 -10.773 19.875 1 97.94 200 ASP A O 1
ATOM 1538 N N . LEU A 1 201 ? -20.312 -8.688 20.031 1 97.81 201 LEU A N 1
ATOM 1539 C CA . LEU A 1 201 ? -18.906 -9.102 19.969 1 97.81 201 LEU A CA 1
ATOM 1540 C C . LEU A 1 201 ? -18.422 -9.562 21.328 1 97.81 201 LEU A C 1
ATOM 1542 O O . LEU A 1 201 ? -17.375 -10.219 21.438 1 97.81 201 LEU A O 1
ATOM 1546 N N . GLY A 1 202 ? -19.203 -9.312 22.375 1 96.62 202 GLY A N 1
ATOM 1547 C CA . GLY A 1 202 ? -18.797 -9.641 23.734 1 96.62 202 GLY A CA 1
ATOM 1548 C C . GLY A 1 202 ? -17.875 -8.609 24.359 1 96.62 202 GLY A C 1
ATOM 1549 O O . GLY A 1 202 ? -17.344 -7.742 23.656 1 96.62 202 GLY A O 1
ATOM 1550 N N . GLY A 1 203 ? -17.625 -8.648 25.672 1 97.25 203 GLY A N 1
ATOM 1551 C CA . GLY A 1 203 ? -16.766 -7.73 26.391 1 97.25 203 GLY A CA 1
ATOM 1552 C C . GLY A 1 203 ? -15.32 -8.203 26.453 1 97.25 203 GLY A C 1
ATOM 1553 O O . GLY A 1 203 ? -15.039 -9.391 26.266 1 97.25 203 GLY A O 1
ATOM 1554 N N . PRO A 1 204 ? -14.438 -7.215 26.609 1 97.5 204 PRO A N 1
ATOM 1555 C CA . PRO A 1 204 ? -13.039 -7.609 26.781 1 97.5 204 PRO A CA 1
ATOM 1556 C C . PRO A 1 204 ? -12.789 -8.273 28.141 1 97.5 204 PRO A C 1
ATOM 1558 O O . PRO A 1 204 ? -13.609 -8.141 29.062 1 97.5 204 PRO A O 1
ATOM 1561 N N . GLU A 1 205 ? -11.633 -9 28.188 1 96.25 205 GLU A N 1
ATOM 1562 C CA . GLU A 1 205 ? -11.234 -9.609 29.453 1 96.25 205 GLU A CA 1
ATOM 1563 C C . GLU A 1 205 ? -10.977 -8.547 30.516 1 96.25 205 GLU A C 1
ATOM 1565 O O . GLU A 1 205 ? -11.289 -8.75 31.688 1 96.25 205 GLU A O 1
ATOM 1570 N N . SER A 1 206 ? -10.359 -7.465 30.109 1 96.38 206 SER A N 1
ATOM 1571 C CA . SER A 1 206 ? -10.117 -6.289 30.938 1 96.38 206 SER A CA 1
ATOM 1572 C C . SER A 1 206 ? -9.938 -5.039 30.078 1 96.38 206 SER A C 1
ATOM 1574 O O . SER A 1 206 ? -9.898 -5.117 28.859 1 96.38 206 SER A O 1
ATOM 1576 N N . LEU A 1 207 ? -9.828 -3.939 30.781 1 94.81 207 LEU A N 1
ATOM 1577 C CA . LEU A 1 207 ? -9.68 -2.68 30.062 1 94.81 207 LEU A CA 1
ATOM 1578 C C . LEU A 1 207 ? -8.211 -2.318 29.891 1 94.81 207 LEU A C 1
ATOM 1580 O O . LEU A 1 207 ? -7.883 -1.209 29.453 1 94.81 207 LEU A O 1
ATOM 1584 N N . GLU A 1 208 ? -7.32 -3.283 30.188 1 94.56 208 GLU A N 1
ATOM 1585 C CA . GLU A 1 208 ? -5.891 -3.062 29.969 1 94.56 208 GLU A CA 1
ATOM 1586 C C . GLU A 1 208 ? -5.559 -2.984 28.484 1 94.56 208 GLU A C 1
ATOM 1588 O O . GLU A 1 208 ? -6.074 -3.766 27.688 1 94.56 208 GLU A O 1
ATOM 1593 N N . THR A 1 209 ? -4.688 -2.102 28.203 1 93.56 209 THR A N 1
ATOM 1594 C CA . THR A 1 209 ? -4.352 -1.798 26.812 1 93.56 209 THR A CA 1
ATOM 1595 C C . THR A 1 209 ? -3.926 -3.061 26.062 1 93.56 209 THR A C 1
ATOM 1597 O O . THR A 1 209 ? -4.23 -3.223 24.891 1 93.56 209 THR A O 1
ATOM 1600 N N . SER A 1 210 ? -3.285 -3.967 26.75 1 92.5 210 SER A N 1
ATOM 1601 C CA . SER A 1 210 ? -2.689 -5.133 26.109 1 92.5 210 SER A CA 1
ATOM 1602 C C . SER A 1 210 ? -3.752 -6.164 25.734 1 92.5 210 SER A C 1
ATOM 1604 O O . SER A 1 210 ? -3.494 -7.078 24.953 1 92.5 210 SER A O 1
ATOM 1606 N N . VAL A 1 211 ? -4.988 -6.035 26.281 1 95.69 211 VAL A N 1
ATOM 1607 C CA . VAL A 1 211 ? -5.922 -7.133 26.047 1 95.69 211 VAL A CA 1
ATOM 1608 C C . VAL A 1 211 ? -7.285 -6.574 25.641 1 95.69 211 VAL A C 1
ATOM 1610 O O . VAL A 1 211 ? -8.148 -7.312 25.156 1 95.69 211 VAL A O 1
ATOM 1613 N N . VAL A 1 212 ? -7.512 -5.285 25.859 1 97.62 212 VAL A N 1
ATOM 1614 C CA . VAL A 1 212 ? -8.836 -4.691 25.688 1 97.62 212 VAL A CA 1
ATOM 1615 C C . VAL A 1 212 ? -9.266 -4.801 24.234 1 97.62 212 VAL A C 1
ATOM 1617 O O . VAL A 1 212 ? -10.461 -4.824 23.938 1 97.62 212 VAL A O 1
ATOM 1620 N N . GLY A 1 213 ? -8.32 -4.902 23.281 1 97.75 213 GLY A N 1
ATOM 1621 C CA . GLY A 1 213 ? -8.625 -4.922 21.859 1 97.75 213 GLY A CA 1
ATOM 1622 C C . GLY A 1 213 ? -8.727 -6.324 21.297 1 97.75 213 GLY A C 1
ATOM 1623 O O . GLY A 1 213 ? -8.984 -6.496 20.094 1 97.75 213 GLY A O 1
ATOM 1624 N N . LEU A 1 214 ? -8.602 -7.375 22.109 1 96.88 214 LEU A N 1
ATOM 1625 C CA . LEU A 1 214 ? -8.523 -8.75 21.625 1 96.88 214 LEU A CA 1
ATOM 1626 C C . LEU A 1 214 ? -9.82 -9.164 20.938 1 96.88 214 LEU A C 1
ATOM 1628 O O . LEU A 1 214 ? -9.797 -9.875 19.938 1 96.88 214 LEU A O 1
ATOM 1632 N N . PRO A 1 215 ? -11.031 -8.727 21.469 1 97.94 215 PRO A N 1
ATOM 1633 C CA . PRO A 1 215 ? -12.25 -9.07 20.734 1 97.94 215 PRO A CA 1
ATOM 1634 C C . PRO A 1 215 ? -12.258 -8.555 19.312 1 97.94 215 PRO A C 1
ATOM 1636 O O . PRO A 1 215 ? -12.688 -9.258 18.391 1 97.94 215 PRO A O 1
ATOM 1639 N N . LEU A 1 216 ? -11.758 -7.363 19.125 1 98.31 216 LEU A N 1
ATOM 1640 C CA . LEU A 1 216 ? -11.68 -6.781 17.797 1 98.31 216 LEU A CA 1
ATOM 1641 C C . LEU A 1 216 ? -10.688 -7.543 16.922 1 98.31 216 LEU A C 1
ATOM 1643 O O . LEU A 1 216 ? -10.969 -7.824 15.758 1 98.31 216 LEU A O 1
ATOM 1647 N N . GLU A 1 217 ? -9.547 -7.852 17.469 1 96.94 217 GLU A N 1
ATOM 1648 C CA . GLU A 1 217 ? -8.523 -8.594 16.734 1 96.94 217 GLU A CA 1
ATOM 1649 C C . GLU A 1 217 ? -9.047 -9.953 16.281 1 96.94 217 GLU A C 1
ATOM 1651 O O . GLU A 1 217 ? -8.805 -10.367 15.141 1 96.94 217 GLU A O 1
ATOM 1656 N N . LYS A 1 218 ? -9.711 -10.594 17.188 1 96.19 218 LYS A N 1
ATOM 1657 C CA . LYS A 1 218 ? -10.273 -11.906 16.859 1 96.19 218 LYS A CA 1
ATOM 1658 C C . LYS A 1 218 ? -11.305 -11.797 15.742 1 96.19 218 LYS A C 1
ATOM 1660 O O . LYS A 1 218 ? -11.305 -12.609 14.812 1 96.19 218 LYS A O 1
ATOM 1665 N N . LEU A 1 219 ? -12.156 -10.82 15.867 1 97.88 219 LEU A N 1
ATOM 1666 C CA . LEU A 1 219 ? -13.156 -10.609 14.828 1 97.88 219 LEU A CA 1
ATOM 1667 C C . LEU A 1 219 ? -12.484 -10.383 13.469 1 97.88 219 LEU A C 1
ATOM 1669 O O . LEU A 1 219 ? -12.789 -11.086 12.508 1 97.88 219 LEU A O 1
ATOM 1673 N N . CYS A 1 220 ? -11.57 -9.5 13.406 1 97.19 220 CYS A N 1
ATOM 1674 C CA . CYS A 1 220 ? -10.93 -9.117 12.148 1 97.19 220 CYS A CA 1
ATOM 1675 C C . CYS A 1 220 ? -10.188 -10.297 11.531 1 97.19 220 CYS A C 1
ATOM 1677 O O . CYS A 1 220 ? -10.367 -10.602 10.352 1 97.19 220 CYS A O 1
ATOM 1679 N N . SER A 1 221 ? -9.414 -10.969 12.359 1 95.69 221 SER A N 1
ATOM 1680 C CA . SER A 1 221 ? -8.617 -12.086 11.859 1 95.69 221 SER A CA 1
ATOM 1681 C C . SER A 1 221 ? -9.5 -13.203 11.328 1 95.69 221 SER A C 1
ATOM 1683 O O . SER A 1 221 ? -9.133 -13.906 10.391 1 95.69 221 SER A O 1
ATOM 1685 N N . SER A 1 222 ? -10.656 -13.32 11.891 1 95.44 222 SER A N 1
ATOM 1686 C CA . SER A 1 222 ? -11.555 -14.406 11.523 1 95.44 222 SER A CA 1
ATOM 1687 C C . SER A 1 222 ? -12.273 -14.109 10.219 1 95.44 222 SER A C 1
ATOM 1689 O O . SER A 1 222 ? -12.484 -15.008 9.398 1 95.44 222 SER A O 1
ATOM 1691 N N . ILE A 1 223 ? -12.594 -12.867 10.023 1 97.19 223 ILE A N 1
ATOM 1692 C CA . ILE A 1 223 ? -13.562 -12.648 8.953 1 97.19 223 ILE A CA 1
ATOM 1693 C C . ILE A 1 223 ? -12.875 -11.969 7.773 1 97.19 223 ILE A C 1
ATOM 1695 O O . ILE A 1 223 ? -13.422 -11.922 6.668 1 97.19 223 ILE A O 1
ATOM 1699 N N . ILE A 1 224 ? -11.688 -11.383 7.953 1 97 224 ILE A N 1
ATOM 1700 C CA . ILE A 1 224 ? -11 -10.664 6.891 1 97 224 ILE A CA 1
ATOM 1701 C C . ILE A 1 224 ? -9.531 -11.086 6.848 1 97 224 ILE A C 1
ATOM 1703 O O . ILE A 1 224 ? -9.078 -11.68 5.871 1 97 224 ILE A O 1
ATOM 1707 N N . GLY A 1 225 ? -8.836 -10.867 7.77 1 95.88 225 GLY A N 1
ATOM 1708 C CA . GLY A 1 225 ? -7.406 -10.969 8.008 1 95.88 225 GLY A CA 1
ATOM 1709 C C . GLY A 1 225 ? -6.926 -10.07 9.133 1 95.88 225 GLY A C 1
ATOM 1710 O O . GLY A 1 225 ? -7.695 -9.273 9.672 1 95.88 225 GLY A O 1
ATOM 1711 N N . ARG A 1 226 ? -5.695 -10.172 9.453 1 95.75 226 ARG A N 1
ATOM 1712 C CA . ARG A 1 226 ? -5.168 -9.414 10.586 1 95.75 226 ARG A CA 1
ATOM 1713 C C . ARG A 1 226 ? -5.09 -7.926 10.266 1 95.75 226 ARG A C 1
ATOM 1715 O O . ARG A 1 226 ? -4.848 -7.547 9.117 1 95.75 226 ARG A O 1
ATOM 1722 N N . MET A 1 227 ? -5.172 -7.152 11.336 1 95.88 227 MET A N 1
ATOM 1723 C CA . MET A 1 227 ? -5.121 -5.695 11.25 1 95.88 227 MET A CA 1
ATOM 1724 C C . MET A 1 227 ? -3.707 -5.219 10.938 1 95.88 227 MET A C 1
ATOM 1726 O O . MET A 1 227 ? -2.729 -5.879 11.289 1 95.88 227 MET A O 1
ATOM 1730 N N . ASN A 1 228 ? -3.689 -4.105 10.391 1 92.31 228 ASN A N 1
ATOM 1731 C CA . ASN A 1 228 ? -2.428 -3.449 10.055 1 92.31 228 ASN A CA 1
ATOM 1732 C C . ASN A 1 228 ? -1.608 -3.139 11.305 1 92.31 228 ASN A C 1
ATOM 1734 O O . ASN A 1 228 ? -2.168 -2.83 12.352 1 92.31 228 ASN A O 1
ATOM 1738 N N . GLN A 1 229 ? -0.296 -3.203 11.039 1 93.75 229 GLN A N 1
ATOM 1739 C CA . GLN A 1 229 ? 0.604 -2.801 12.117 1 93.75 229 GLN A CA 1
ATOM 1740 C C . GLN A 1 229 ? 0.936 -1.314 12.023 1 93.75 229 GLN A C 1
ATOM 1742 O O . GLN A 1 229 ? 1.296 -0.815 10.961 1 93.75 229 GLN A O 1
ATOM 1747 N N . HIS A 1 230 ? 0.749 -0.626 13.117 1 93.62 230 HIS A N 1
ATOM 1748 C CA . HIS A 1 230 ? 1.182 0.762 13.234 1 93.62 230 HIS A CA 1
ATOM 1749 C C . HIS A 1 230 ? 2.703 0.869 13.203 1 93.62 230 HIS A C 1
ATOM 1751 O O . HIS A 1 230 ? 3.402 -0.018 13.695 1 93.62 230 HIS A O 1
ATOM 1757 N N . PRO A 1 231 ? 3.225 1.984 12.711 1 92.44 231 PRO A N 1
ATOM 1758 C CA . PRO A 1 231 ? 4.68 2.09 12.562 1 92.44 231 PRO A CA 1
ATOM 1759 C C . PRO A 1 231 ? 5.41 2.035 13.906 1 92.44 231 PRO A C 1
ATOM 1761 O O . PRO A 1 231 ? 6.59 1.679 13.953 1 92.44 231 PRO A O 1
ATOM 1764 N N . VAL A 1 232 ? 4.762 2.432 15 1 95.31 232 VAL A N 1
ATOM 1765 C CA . VAL A 1 232 ? 5.465 2.541 16.281 1 95.31 232 VAL A CA 1
ATOM 1766 C C . VAL A 1 232 ? 4.711 1.759 17.344 1 95.31 232 VAL A C 1
ATOM 1768 O O . VAL A 1 232 ? 5.324 1.045 18.141 1 95.31 232 VAL A O 1
ATOM 1771 N N . ARG A 1 233 ? 3.418 1.826 17.328 1 95 233 ARG A N 1
ATOM 1772 C CA . ARG A 1 233 ? 2.6 1.248 18.391 1 95 233 ARG A CA 1
ATOM 1773 C C . ARG A 1 233 ? 2.811 -0.26 18.484 1 95 233 ARG A C 1
ATOM 1775 O O . ARG A 1 233 ? 2.855 -0.95 17.469 1 95 233 ARG A O 1
ATOM 1782 N N . ALA A 1 234 ? 2.811 -0.734 19.703 1 94.19 234 ALA A N 1
ATOM 1783 C CA . ALA A 1 234 ? 3.088 -2.152 19.906 1 94.19 234 ALA A CA 1
ATOM 1784 C C . ALA A 1 234 ? 1.906 -3.014 19.469 1 94.19 234 ALA A C 1
ATOM 1786 O O . ALA A 1 234 ? 2.094 -4.094 18.906 1 94.19 234 ALA A O 1
ATOM 1787 N N . THR A 1 235 ? 0.743 -2.545 19.734 1 94.75 235 THR A N 1
ATOM 1788 C CA . THR A 1 235 ? -0.459 -3.283 19.359 1 94.75 235 THR A CA 1
ATOM 1789 C C . THR A 1 235 ? -0.882 -2.943 17.938 1 94.75 235 THR A C 1
ATOM 1791 O O . THR A 1 235 ? -0.467 -1.922 17.391 1 94.75 235 THR A O 1
ATOM 1794 N N . ARG A 1 236 ? -1.651 -3.816 17.406 1 94.94 236 ARG A N 1
ATOM 1795 C CA . ARG A 1 236 ? -2.188 -3.547 16.078 1 94.94 236 ARG A CA 1
ATOM 1796 C C . ARG A 1 236 ? -3.41 -2.639 16.156 1 94.94 236 ARG A C 1
ATOM 1798 O O . ARG A 1 236 ? -3.83 -2.07 15.148 1 94.94 236 ARG A O 1
ATOM 1805 N N . TYR A 1 237 ? -3.979 -2.564 17.375 1 96.81 237 TYR A N 1
ATOM 1806 C CA . TYR A 1 237 ? -5.129 -1.698 17.609 1 96.81 237 TYR A CA 1
ATOM 1807 C C . TYR A 1 237 ? -4.742 -0.511 18.484 1 96.81 237 TYR A C 1
ATOM 1809 O O . TYR A 1 237 ? -3.773 -0.579 19.25 1 96.81 237 TYR A O 1
ATOM 1817 N N . GLY A 1 238 ? -5.473 0.624 18.297 1 95.62 238 GLY A N 1
ATOM 1818 C CA . GLY A 1 238 ? -5.383 1.757 19.203 1 95.62 238 GLY A CA 1
ATOM 1819 C C . GLY A 1 238 ? -6.484 1.778 20.25 1 95.62 238 GLY A C 1
ATOM 1820 O O . GLY A 1 238 ? -7.535 1.157 20.062 1 95.62 238 GLY A O 1
ATOM 1821 N N . VAL A 1 239 ? -6.219 2.414 21.375 1 95.25 239 VAL A N 1
ATOM 1822 C CA . VAL A 1 239 ? -7.176 2.512 22.469 1 95.25 239 VAL A CA 1
ATOM 1823 C C . VAL A 1 239 ? -7.484 3.98 22.766 1 95.25 239 VAL A C 1
ATOM 1825 O O . VAL A 1 239 ? -6.57 4.805 22.859 1 95.25 239 VAL A O 1
ATOM 1828 N N . MET A 1 240 ? -8.75 4.312 22.844 1 90.88 240 MET A N 1
ATOM 1829 C CA . MET A 1 240 ? -9.18 5.656 23.203 1 90.88 240 MET A CA 1
ATOM 1830 C C . MET A 1 240 ? -10.086 5.621 24.438 1 90.88 240 MET A C 1
ATOM 1832 O O . MET A 1 240 ? -11.008 4.809 24.5 1 90.88 240 MET A O 1
ATOM 1836 N N . HIS A 1 241 ? -9.789 6.434 25.344 1 84.75 241 HIS A N 1
ATOM 1837 C CA . HIS A 1 241 ? -10.594 6.586 26.547 1 84.75 241 HIS A CA 1
ATOM 1838 C C . HIS A 1 241 ? -11.25 7.965 26.609 1 84.75 241 HIS A C 1
ATOM 1840 O O . HIS A 1 241 ? -10.617 8.969 26.25 1 84.75 241 HIS A O 1
ATOM 1846 N N . ALA A 1 242 ? -12.547 8.031 26.703 1 68.94 242 ALA A N 1
ATOM 1847 C CA . ALA A 1 242 ? -13.211 9.336 26.812 1 68.94 242 ALA A CA 1
ATOM 1848 C C . ALA A 1 242 ? -13.016 9.93 28.203 1 68.94 242 ALA A C 1
ATOM 1850 O O . ALA A 1 242 ? -13.414 11.07 28.469 1 68.94 242 ALA A O 1
ATOM 1851 N N . GLU A 1 243 ? -12.672 9.219 29.281 1 55.94 243 GLU A N 1
ATOM 1852 C CA . GLU A 1 243 ? -12.68 9.953 30.531 1 55.94 243 GLU A CA 1
ATOM 1853 C C . GLU A 1 243 ? -12.016 11.32 30.375 1 55.94 243 GLU A C 1
ATOM 1855 O O . GLU A 1 243 ? -11.086 11.477 29.578 1 55.94 243 GLU A O 1
ATOM 1860 N N . ALA A 1 244 ? -12.727 12.336 30.844 1 45.22 244 ALA A N 1
ATOM 1861 C CA . ALA A 1 244 ? -12.336 13.719 31.109 1 45.22 244 ALA A CA 1
ATOM 1862 C C . ALA A 1 244 ? -10.844 13.812 31.406 1 45.22 244 ALA A C 1
ATOM 1864 O O . ALA A 1 244 ? -10.438 13.961 32.562 1 45.22 244 ALA A O 1
ATOM 1865 N N . ARG A 1 245 ? -10.227 12.805 31.141 1 42.41 245 ARG A N 1
ATOM 1866 C CA . ARG A 1 245 ? -8.898 13.062 31.703 1 42.41 245 ARG A CA 1
ATOM 1867 C C . ARG A 1 245 ? -8.289 14.32 31.078 1 42.41 245 ARG A C 1
ATOM 1869 O O . ARG A 1 245 ? -8.711 14.766 30.016 1 42.41 245 ARG A O 1
ATOM 1876 N N . ALA A 1 246 ? -6.922 14.602 31.516 1 37.47 246 ALA A N 1
ATOM 1877 C CA . ALA A 1 246 ? -6.027 15.758 31.484 1 37.47 246 ALA A CA 1
ATOM 1878 C C . ALA A 1 246 ? -5.645 16.125 30.047 1 37.47 246 ALA A C 1
ATOM 1880 O O . ALA A 1 246 ? -5.73 15.289 29.156 1 37.47 246 ALA A O 1
ATOM 1881 N N . ALA A 1 247 ? -5.078 17.297 29.781 1 39.44 247 ALA A N 1
ATOM 1882 C CA . ALA A 1 247 ? -4.434 18.266 28.891 1 39.44 247 ALA A CA 1
ATOM 1883 C C . ALA A 1 247 ? -3.521 17.562 27.891 1 39.44 247 ALA A C 1
ATOM 1885 O O . ALA A 1 247 ? -3.127 18.156 26.891 1 39.44 247 ALA A O 1
ATOM 1886 N N . ALA A 1 248 ? -3.045 16.328 28.109 1 39.47 248 ALA A N 1
ATOM 1887 C CA . ALA A 1 248 ? -1.874 15.922 27.344 1 39.47 248 ALA A CA 1
ATOM 1888 C C . ALA A 1 248 ? -2.281 15.117 26.109 1 39.47 248 ALA A C 1
ATOM 1890 O O . ALA A 1 248 ? -1.424 14.617 25.375 1 39.47 248 ALA A O 1
ATOM 1891 N N . ALA A 1 249 ? -3.646 14.867 25.844 1 47.94 249 ALA A N 1
ATOM 1892 C CA . ALA A 1 249 ? -3.869 13.969 24.719 1 47.94 249 ALA A CA 1
ATOM 1893 C C . ALA A 1 249 ? -3.99 14.75 23.406 1 47.94 249 ALA A C 1
ATOM 1895 O O . ALA A 1 249 ? -4.453 15.898 23.406 1 47.94 249 ALA A O 1
ATOM 1896 N N . GLY A 1 250 ? -3.297 14.5 22.375 1 47.88 250 GLY A N 1
ATOM 1897 C CA . GLY A 1 250 ? -3.252 15.102 21.047 1 47.88 250 GLY A CA 1
ATOM 1898 C C . GLY A 1 250 ? -4.605 15.594 20.578 1 47.88 250 GLY A C 1
ATOM 1899 O O . GLY A 1 250 ? -5.629 15.32 21.203 1 47.88 250 GLY A O 1
ATOM 1900 N N . ALA A 1 251 ? -4.719 16.547 19.641 1 50.06 251 ALA A N 1
ATOM 1901 C CA . ALA A 1 251 ? -5.875 17.25 19.078 1 50.06 251 ALA A CA 1
ATOM 1902 C C . ALA A 1 251 ? -7.027 16.281 18.812 1 50.06 251 ALA A C 1
ATOM 1904 O O . ALA A 1 251 ? -8.188 16.609 19.047 1 50.06 251 ALA A O 1
ATOM 1905 N N . ASP A 1 252 ? -6.707 15.023 18.422 1 51.75 252 ASP A N 1
ATOM 1906 C CA . ASP A 1 252 ? -7.734 14.055 18.047 1 51.75 252 ASP A CA 1
ATOM 1907 C C . ASP A 1 252 ? -8.523 13.602 19.281 1 51.75 252 ASP A C 1
ATOM 1909 O O . ASP A 1 252 ? -9.641 13.086 19.141 1 51.75 252 ASP A O 1
ATOM 1913 N N . TYR A 1 253 ? -7.996 13.984 20.406 1 46.62 253 TYR A N 1
ATOM 1914 C CA . TYR A 1 253 ? -8.586 13.445 21.625 1 46.62 253 TYR A CA 1
ATOM 1915 C C . TYR A 1 253 ? -9.188 14.562 22.484 1 46.62 253 TYR A C 1
ATOM 1917 O O . TYR A 1 253 ? -9.609 14.328 23.609 1 46.62 253 TYR A O 1
ATOM 1925 N N . ASP A 1 254 ? -9.102 15.828 21.891 1 50.44 254 ASP A N 1
ATOM 1926 C CA . ASP A 1 254 ? -9.664 16.984 22.594 1 50.44 254 ASP A CA 1
ATOM 1927 C C . ASP A 1 254 ? -11.172 17.078 22.344 1 50.44 254 ASP A C 1
ATOM 1929 O O . ASP A 1 254 ? -11.602 17.516 21.281 1 50.44 254 ASP A O 1
ATOM 1933 N N . HIS A 1 255 ? -11.961 16.688 23.172 1 48.97 255 HIS A N 1
ATOM 1934 C CA . HIS A 1 255 ? -13.414 16.656 23.094 1 48.97 255 HIS A CA 1
ATOM 1935 C C . HIS A 1 255 ? -13.992 18.062 23.016 1 48.97 255 HIS A C 1
ATOM 1937 O O . HIS A 1 255 ? -15.148 18.234 22.625 1 48.97 255 HIS A O 1
ATOM 1943 N N . ALA A 1 256 ? -13.219 19.125 23.312 1 49.31 256 ALA A N 1
ATOM 1944 C CA . ALA A 1 256 ? -13.703 20.5 23.203 1 49.31 256 ALA A CA 1
ATOM 1945 C C . ALA A 1 256 ? -13.57 21 21.766 1 49.31 256 ALA A C 1
ATOM 1947 O O . ALA A 1 256 ? -14.211 21.984 21.391 1 49.31 256 ALA A O 1
ATOM 1948 N N . ASN A 1 257 ? -12.695 20.391 21.031 1 52.81 257 ASN A N 1
ATOM 1949 C CA . ASN A 1 257 ? -12.555 20.703 19.609 1 52.81 257 ASN A CA 1
ATOM 1950 C C . ASN A 1 257 ? -13.281 19.688 18.734 1 52.81 257 ASN A C 1
ATOM 1952 O O . ASN A 1 257 ? -12.859 18.547 18.625 1 52.81 257 ASN A O 1
ATOM 1956 N N . PRO A 1 258 ? -14.602 20.047 18.516 1 53.91 258 PRO A N 1
ATOM 1957 C CA . PRO A 1 258 ? -15.32 19.047 17.719 1 53.91 258 PRO A CA 1
ATOM 1958 C C . PRO A 1 258 ? -14.531 18.578 16.5 1 53.91 258 PRO A C 1
ATOM 1960 O O . PRO A 1 258 ? -13.961 19.406 15.766 1 53.91 258 PRO A O 1
ATOM 1963 N N . LEU A 1 259 ? -14.109 17.312 16.562 1 62.62 259 LEU A N 1
ATOM 1964 C CA . LEU A 1 259 ? -13.547 16.734 15.352 1 62.62 259 LEU A CA 1
ATOM 1965 C C . LEU A 1 259 ? -14.586 16.703 14.234 1 62.62 259 LEU A C 1
ATOM 1967 O O . LEU A 1 259 ? -15.664 16.125 14.398 1 62.62 259 LEU A O 1
ATOM 1971 N N . SER A 1 260 ? -14.406 17.484 13.234 1 80.44 260 SER A N 1
ATOM 1972 C CA . SER A 1 260 ? -15.258 17.531 12.047 1 80.44 260 SER A CA 1
ATOM 1973 C C . SER A 1 260 ? -15.344 16.156 11.391 1 80.44 260 SER A C 1
ATOM 1975 O O . SER A 1 260 ? -14.625 15.227 11.781 1 80.44 260 SER A O 1
ATOM 1977 N N . MET A 1 261 ? -16.422 15.914 10.672 1 92.5 261 MET A N 1
ATOM 1978 C CA . MET A 1 261 ? -16.484 14.719 9.836 1 92.5 261 MET A CA 1
ATOM 1979 C C . MET A 1 261 ? -15.156 14.492 9.109 1 92.5 261 MET A C 1
ATOM 1981 O O . MET A 1 261 ? -14.609 15.422 8.508 1 92.5 261 MET A O 1
ATOM 1985 N N . HIS A 1 262 ? -14.578 13.281 9.336 1 94.19 262 HIS A N 1
ATOM 1986 C CA . HIS A 1 262 ? -13.266 13.023 8.766 1 94.19 262 HIS A CA 1
ATOM 1987 C C . HIS A 1 262 ? -13.109 11.562 8.359 1 94.19 262 HIS A C 1
ATOM 1989 O O . HIS A 1 262 ? -13.969 10.734 8.68 1 94.19 262 HIS A O 1
ATOM 1995 N N . ALA A 1 263 ? -12.188 11.297 7.512 1 92.69 263 ALA A N 1
ATOM 1996 C CA . ALA A 1 263 ? -11.656 9.953 7.258 1 92.69 263 ALA A CA 1
ATOM 1997 C C . ALA A 1 263 ? -10.273 9.781 7.879 1 92.69 263 ALA A C 1
ATOM 1999 O O . ALA A 1 263 ? -9.484 10.734 7.934 1 92.69 263 ALA A O 1
ATOM 2000 N N . ASP A 1 264 ? -10.047 8.641 8.375 1 91.44 264 ASP A N 1
ATOM 2001 C CA . ASP A 1 264 ? -8.742 8.391 8.984 1 91.44 264 ASP A CA 1
ATOM 2002 C C . ASP A 1 264 ? -7.676 8.141 7.926 1 91.44 264 ASP A C 1
ATOM 2004 O O . ASP A 1 264 ? -7.996 7.93 6.754 1 91.44 264 ASP A O 1
ATOM 2008 N N . HIS A 1 265 ? -6.438 8.297 8.25 1 88.75 265 HIS A N 1
ATOM 2009 C CA . HIS A 1 265 ? -5.262 7.953 7.461 1 88.75 265 HIS A CA 1
ATOM 2010 C C . HIS A 1 265 ? -5.09 8.906 6.281 1 88.75 265 HIS A C 1
ATOM 2012 O O . HIS A 1 265 ? -4.727 8.484 5.184 1 88.75 265 HIS A O 1
ATOM 2018 N N . SER A 1 266 ? -5.414 10.156 6.566 1 86.19 266 SER A N 1
ATOM 2019 C CA . SER A 1 266 ? -5.164 11.203 5.578 1 86.19 266 SER A CA 1
ATOM 2020 C C . SER A 1 266 ? -3.672 11.391 5.332 1 86.19 266 SER A C 1
ATOM 2022 O O . SER A 1 266 ? -3.271 11.945 4.309 1 86.19 266 SER A O 1
ATOM 2024 N N . VAL A 1 267 ? -2.887 10.859 6.227 1 86.69 267 VAL A N 1
ATOM 2025 C CA . VAL A 1 267 ? -1.447 11.102 6.188 1 86.69 267 VAL A CA 1
ATOM 2026 C C . VAL A 1 267 ? -0.738 9.898 5.57 1 86.69 267 VAL A C 1
ATOM 2028 O O . VAL A 1 267 ? 0.488 9.898 5.438 1 86.69 267 VAL A O 1
ATOM 2031 N N . TYR A 1 268 ? -1.413 8.852 5.246 1 82.25 268 TYR A N 1
ATOM 2032 C CA . TYR A 1 268 ? -0.802 7.648 4.703 1 82.25 268 TYR A CA 1
ATOM 2033 C C . TYR A 1 268 ? -0.863 7.645 3.18 1 82.25 268 TYR A C 1
ATOM 2035 O O . TYR A 1 268 ? -1.922 7.883 2.594 1 82.25 268 TYR A O 1
ATOM 2043 N N . ASN A 1 269 ? 0.299 7.496 2.686 1 75.31 269 ASN A N 1
ATOM 2044 C CA . ASN A 1 269 ? 0.373 7.207 1.258 1 75.31 269 ASN A CA 1
ATOM 2045 C C . ASN A 1 269 ? 0.19 5.719 0.973 1 75.31 269 ASN A C 1
ATOM 2047 O O . ASN A 1 269 ? 0.909 4.887 1.526 1 75.31 269 ASN A O 1
ATOM 2051 N N . GLY A 1 270 ? -0.866 5.43 0.219 1 67.44 270 GLY A N 1
ATOM 2052 C CA . GLY A 1 270 ? -1.102 4.031 -0.1 1 67.44 270 GLY A CA 1
ATOM 2053 C C . GLY A 1 270 ? -2.354 3.473 0.55 1 67.44 270 GLY A C 1
ATOM 2054 O O . GLY A 1 270 ? -3.35 4.184 0.701 1 67.44 270 GLY A O 1
ATOM 2055 N N . THR A 1 271 ? -2.227 2.193 0.825 1 62.5 271 THR A N 1
ATOM 2056 C CA . THR A 1 271 ? -3.484 1.488 1.054 1 62.5 271 THR A CA 1
ATOM 2057 C C . THR A 1 271 ? -3.619 1.085 2.52 1 62.5 271 THR A C 1
ATOM 2059 O O . THR A 1 271 ? -4.359 0.155 2.846 1 62.5 271 THR A O 1
ATOM 2062 N N . PRO A 1 272 ? -2.785 1.832 3.318 1 63.94 272 PRO A N 1
ATOM 2063 C CA . PRO A 1 272 ? -3.066 1.396 4.688 1 63.94 272 PRO A CA 1
ATOM 2064 C C . PRO A 1 272 ? -4.41 1.903 5.203 1 63.94 272 PRO A C 1
ATOM 2066 O O . PRO A 1 272 ? -4.875 2.969 4.789 1 63.94 272 PRO A O 1
ATOM 2069 N N . GLY A 1 273 ? -5.285 0.997 5.621 1 82.94 273 GLY A N 1
ATOM 2070 C CA . GLY A 1 273 ? -6.504 1.309 6.348 1 82.94 273 GLY A CA 1
ATOM 2071 C C . GLY A 1 273 ? -7.727 1.404 5.453 1 82.94 273 GLY A C 1
ATOM 2072 O O . GLY A 1 273 ? -8.453 2.396 5.496 1 82.94 273 GLY A O 1
ATOM 2073 N N . TYR A 1 274 ? -7.848 0.613 4.641 1 93.06 274 TYR A N 1
ATOM 2074 C CA . TYR A 1 274 ? -8.992 0.534 3.734 1 93.06 274 TYR A CA 1
ATOM 2075 C C . TYR A 1 274 ? -10.281 0.301 4.508 1 93.06 274 TYR A C 1
ATOM 2077 O O . TYR A 1 274 ? -11.25 1.049 4.352 1 93.06 274 TYR A O 1
ATOM 2085 N N . LEU A 1 275 ? -10.227 -0.677 5.355 1 97.38 275 LEU A N 1
ATOM 2086 C CA . LEU A 1 275 ? -11.336 -0.888 6.277 1 97.38 275 LEU A CA 1
ATOM 2087 C C . LEU A 1 275 ? -10.969 -0.438 7.688 1 97.38 275 LEU A C 1
ATOM 2089 O O . LEU A 1 275 ? -9.867 -0.717 8.164 1 97.38 275 LEU A O 1
ATOM 2093 N N . GLN A 1 276 ? -11.836 0.285 8.25 1 97.5 276 GLN A N 1
ATOM 2094 C CA . GLN A 1 276 ? -11.703 0.698 9.648 1 97.5 276 GLN A CA 1
ATOM 2095 C C . GLN A 1 276 ? -12.727 -0.012 10.531 1 97.5 276 GLN A C 1
ATOM 2097 O O . GLN A 1 276 ? -13.922 -0.043 10.203 1 97.5 276 GLN A O 1
ATOM 2102 N N . LEU A 1 277 ? -12.242 -0.604 11.57 1 98.44 277 LEU A N 1
ATOM 2103 C CA . LEU A 1 277 ? -13.109 -1.236 12.555 1 98.44 277 LEU A CA 1
ATOM 2104 C C . LEU A 1 277 ? -12.922 -0.599 13.93 1 98.44 277 LEU A C 1
ATOM 2106 O O . LEU A 1 277 ? -11.789 -0.409 14.383 1 98.44 277 LEU A O 1
ATOM 2110 N N . MET A 1 278 ? -14.039 -0.266 14.547 1 98.06 278 MET A N 1
ATOM 2111 C CA . MET A 1 278 ? -14.039 0.364 15.859 1 98.06 278 MET A CA 1
ATOM 2112 C C . MET A 1 278 ? -14.938 -0.404 16.828 1 98.06 278 MET A C 1
ATOM 2114 O O . MET A 1 278 ? -16.141 -0.536 16.594 1 98.06 278 MET A O 1
ATOM 2118 N N . TYR A 1 279 ? -14.32 -0.878 17.875 1 98.56 279 TYR A N 1
ATOM 2119 C CA . TYR A 1 279 ? -14.977 -1.699 18.891 1 98.56 279 TYR A CA 1
ATOM 2120 C C . TYR A 1 279 ? -15.227 -0.896 20.156 1 98.56 279 TYR A C 1
ATOM 2122 O O . TYR A 1 279 ? -14.305 -0.305 20.719 1 98.56 279 TYR A O 1
ATOM 2130 N N . GLN A 1 280 ? -16.547 -0.866 20.547 1 97.75 280 GLN A N 1
ATOM 2131 C CA . GLN A 1 280 ? -16.922 -0.211 21.797 1 97.75 280 GLN A CA 1
ATOM 2132 C C . GLN A 1 280 ? -16.766 -1.155 22.984 1 97.75 280 GLN A C 1
ATOM 2134 O O . GLN A 1 280 ? -17.703 -1.888 23.328 1 97.75 280 GLN A O 1
ATOM 2139 N N . ALA A 1 281 ? -15.641 -1.023 23.656 1 98 281 ALA A N 1
ATOM 2140 C CA . ALA A 1 281 ? -15.352 -1.921 24.781 1 98 281 ALA A CA 1
ATOM 2141 C C . ALA A 1 281 ? -16.188 -1.557 26 1 98 281 ALA A C 1
ATOM 2143 O O . ALA A 1 281 ? -16.547 -2.428 26.797 1 98 281 ALA A O 1
ATOM 2144 N N . ARG A 1 282 ? -16.453 -0.258 26.188 1 96.56 282 ARG A N 1
ATOM 2145 C CA . ARG A 1 282 ? -17.234 0.255 27.297 1 96.56 282 ARG A CA 1
ATOM 2146 C C . ARG A 1 282 ? -18.047 1.478 26.875 1 96.56 282 ARG A C 1
ATOM 2148 O O . ARG A 1 282 ? -17.531 2.381 26.219 1 96.56 282 ARG A O 1
ATOM 2155 N N . GLY A 1 283 ? -19.312 1.454 27.266 1 95.19 283 GLY A N 1
ATOM 2156 C CA . GLY A 1 283 ? -20.172 2.607 27.047 1 95.19 283 GLY A CA 1
ATOM 2157 C C . GLY A 1 283 ? -21.109 2.428 25.859 1 95.19 283 GLY A C 1
ATOM 2158 O O . GLY A 1 283 ? -20.922 1.533 25.047 1 95.19 283 GLY A O 1
ATOM 2159 N N . THR A 1 284 ? -22.188 3.174 25.844 1 96.12 284 THR A N 1
ATOM 2160 C CA . THR A 1 284 ? -23.141 3.305 24.75 1 96.12 284 THR A CA 1
ATOM 2161 C C . THR A 1 284 ? -23.266 4.762 24.312 1 96.12 284 THR A C 1
ATOM 2163 O O . THR A 1 284 ? -23.531 5.641 25.141 1 96.12 284 THR A O 1
ATOM 2166 N N . VAL A 1 285 ? -23.062 5.008 23.016 1 95.62 285 VAL A N 1
ATOM 2167 C CA . VAL A 1 285 ? -23.031 6.395 22.547 1 95.62 285 VAL A CA 1
ATOM 2168 C C . VAL A 1 285 ? -23.859 6.543 21.297 1 95.62 285 VAL A C 1
ATOM 2170 O O . VAL A 1 285 ? -24.422 5.559 20.781 1 95.62 285 VAL A O 1
ATOM 2173 N N . THR A 1 286 ? -24.031 7.793 20.891 1 95.19 286 THR A N 1
ATOM 2174 C CA . THR A 1 286 ? -24.562 8.109 19.578 1 95.19 286 THR A CA 1
ATOM 2175 C C . THR A 1 286 ? -23.469 8.688 18.672 1 95.19 286 THR A C 1
ATOM 2177 O O . THR A 1 286 ? -22.734 9.602 19.078 1 95.19 286 THR A O 1
ATOM 2180 N N . SER A 1 287 ? -23.297 8.094 17.562 1 95.56 287 SER A N 1
ATOM 2181 C CA . SER A 1 287 ? -22.281 8.547 16.625 1 95.56 287 SER A CA 1
ATOM 2182 C C . SER A 1 287 ? -22.891 8.859 15.258 1 95.56 287 SER A C 1
ATOM 2184 O O . SER A 1 287 ? -24.109 8.883 15.109 1 95.56 287 SER A O 1
ATOM 2186 N N . LYS A 1 288 ? -22.078 9.258 14.289 1 96.69 288 LYS A N 1
ATOM 2187 C CA . LYS A 1 288 ? -22.578 9.68 12.984 1 96.69 288 LYS A CA 1
ATOM 2188 C C . LYS A 1 288 ? -21.594 9.336 11.875 1 96.69 288 LYS A C 1
ATOM 2190 O O . LYS A 1 288 ? -20.391 9.273 12.109 1 96.69 288 LYS A O 1
ATOM 2195 N N . VAL A 1 289 ? -22.141 9.102 10.688 1 98 289 VAL A N 1
ATOM 2196 C CA . VAL A 1 289 ? -21.375 8.844 9.484 1 98 289 VAL A CA 1
ATOM 2197 C C . VAL A 1 289 ? -21.922 9.672 8.328 1 98 289 VAL A C 1
ATOM 2199 O O . VAL A 1 289 ? -23.047 10.172 8.398 1 98 289 VAL A O 1
ATOM 2202 N N . CYS A 1 290 ? -21.078 9.859 7.348 1 98.19 290 CYS A N 1
ATOM 2203 C CA . CYS A 1 290 ? -21.406 10.594 6.129 1 98.19 290 CYS A CA 1
ATOM 2204 C C . CYS A 1 290 ? -20.828 9.898 4.902 1 98.19 290 CYS A C 1
ATOM 2206 O O . CYS A 1 290 ? -19.688 9.445 4.922 1 98.19 290 CYS A O 1
ATOM 2208 N N . ASP A 1 291 ? -21.625 9.742 3.832 1 98.38 291 ASP A N 1
ATOM 2209 C CA . ASP A 1 291 ? -21.188 9.086 2.605 1 98.38 291 ASP A CA 1
ATOM 2210 C C . ASP A 1 291 ? -20.406 10.047 1.711 1 98.38 291 ASP A C 1
ATOM 2212 O O . ASP A 1 291 ? -20.984 10.961 1.116 1 98.38 291 ASP A O 1
ATOM 2216 N N . GLY A 1 292 ? -19.156 9.781 1.557 1 97.88 292 GLY A N 1
ATOM 2217 C CA . GLY A 1 292 ? -18.328 10.602 0.686 1 97.88 292 GLY A CA 1
ATOM 2218 C C . GLY A 1 292 ? -18.812 10.609 -0.754 1 97.88 292 GLY A C 1
ATOM 2219 O O . GLY A 1 292 ? -18.656 11.609 -1.458 1 97.88 292 GLY A O 1
ATOM 2220 N N . ILE A 1 293 ? -19.406 9.508 -1.264 1 97.94 293 ILE A N 1
ATOM 2221 C CA . ILE A 1 293 ? -19.922 9.43 -2.625 1 97.94 293 ILE A CA 1
ATOM 2222 C C . ILE A 1 293 ? -21.078 10.406 -2.799 1 97.94 293 ILE A C 1
ATOM 2224 O O . ILE A 1 293 ? -21.125 11.141 -3.789 1 97.94 293 ILE A O 1
ATOM 2228 N N . ALA A 1 294 ? -21.969 10.438 -1.815 1 98.5 294 ALA A N 1
ATOM 2229 C CA . ALA A 1 294 ? -23.125 11.32 -1.901 1 98.5 294 ALA A CA 1
ATOM 2230 C C . ALA A 1 294 ? -22.703 12.781 -1.983 1 98.5 294 ALA A C 1
ATOM 2232 O O . ALA A 1 294 ? -23.219 13.539 -2.814 1 98.5 294 ALA A O 1
ATOM 2233 N N . VAL A 1 295 ? -21.781 13.156 -1.153 1 98.5 295 VAL A N 1
ATOM 2234 C CA . VAL A 1 295 ? -21.344 14.547 -1.125 1 98.5 295 VAL A CA 1
ATOM 2235 C C . VAL A 1 295 ? -20.594 14.875 -2.42 1 98.5 295 VAL A C 1
ATOM 2237 O O . VAL A 1 295 ? -20.828 15.93 -3.023 1 98.5 295 VAL A O 1
ATOM 2240 N N . ALA A 1 296 ? -19.719 14.008 -2.848 1 98.38 296 ALA A N 1
ATOM 2241 C CA . ALA A 1 296 ? -18.969 14.211 -4.082 1 98.38 296 ALA A CA 1
ATOM 2242 C C . ALA A 1 296 ? -19.906 14.359 -5.277 1 98.38 296 ALA A C 1
ATOM 2244 O O . ALA A 1 296 ? -19.719 15.242 -6.113 1 98.38 296 ALA A O 1
ATOM 2245 N N . GLU A 1 297 ? -20.875 13.492 -5.344 1 97.94 297 GLU A N 1
ATOM 2246 C CA . GLU A 1 297 ? -21.844 13.547 -6.445 1 97.94 297 GLU A CA 1
ATOM 2247 C C . GLU A 1 297 ? -22.641 14.844 -6.41 1 97.94 297 GLU A C 1
ATOM 2249 O O . GLU A 1 297 ? -22.906 15.445 -7.453 1 97.94 297 GLU A O 1
ATOM 2254 N N . TYR A 1 298 ? -23.047 15.25 -5.25 1 98.69 298 TYR A N 1
ATOM 2255 C CA . TYR A 1 298 ? -23.75 16.516 -5.105 1 98.69 298 TYR A CA 1
ATOM 2256 C C . TYR A 1 298 ? -22.922 17.672 -5.641 1 98.69 298 TYR A C 1
ATOM 2258 O O . TYR A 1 298 ? -23.438 18.516 -6.383 1 98.69 298 TYR A O 1
ATOM 2266 N N . ILE A 1 299 ? -21.672 17.734 -5.289 1 98.75 299 ILE A N 1
ATOM 2267 C CA . ILE A 1 299 ? -20.797 18.828 -5.723 1 98.75 299 ILE A CA 1
ATOM 2268 C C . ILE A 1 299 ? -20.578 18.75 -7.23 1 98.75 299 ILE A C 1
ATOM 2270 O O . ILE A 1 299 ? -20.609 19.766 -7.922 1 98.75 299 ILE A O 1
ATOM 2274 N N . LYS A 1 300 ? -20.359 17.547 -7.695 1 98.38 300 LYS A N 1
ATOM 2275 C CA . LYS A 1 300 ? -20.188 17.359 -9.133 1 98.38 300 LYS A CA 1
ATOM 2276 C C . LYS A 1 300 ? -21.375 17.922 -9.914 1 98.38 300 LYS A C 1
ATOM 2278 O O . LYS A 1 300 ? -21.188 18.578 -10.938 1 98.38 300 LYS A O 1
ATOM 2283 N N . GLU A 1 301 ? -22.547 17.734 -9.445 1 98.38 301 GLU A N 1
ATOM 2284 C CA . GLU A 1 301 ? -23.766 18.141 -10.117 1 98.38 301 GLU A CA 1
ATOM 2285 C C . GLU A 1 301 ? -24.016 19.641 -9.953 1 98.38 301 GLU A C 1
ATOM 2287 O O . GLU A 1 301 ? -24.391 20.328 -10.906 1 98.38 301 GLU A O 1
ATOM 2292 N N . ASN A 1 302 ? -23.766 20.219 -8.773 1 98.69 302 ASN A N 1
ATOM 2293 C CA . ASN A 1 302 ? -24.219 21.562 -8.453 1 98.69 302 ASN A CA 1
ATOM 2294 C C . ASN A 1 302 ? -23.078 22.578 -8.523 1 98.69 302 ASN A C 1
ATOM 2296 O O . ASN A 1 302 ? -23.312 23.766 -8.68 1 98.69 302 ASN A O 1
ATOM 2300 N N . TYR A 1 303 ? -21.891 22.078 -8.359 1 98.62 303 TYR A N 1
ATOM 2301 C CA . TYR A 1 303 ? -20.703 22.938 -8.367 1 98.62 303 TYR A CA 1
ATOM 2302 C C . TYR A 1 303 ? -19.578 22.297 -9.164 1 98.62 303 TYR A C 1
ATOM 2304 O O . TYR A 1 303 ? -18.5 22.031 -8.625 1 98.62 303 TYR A O 1
ATOM 2312 N N . PRO A 1 304 ? -19.688 22.094 -10.492 1 98.44 304 PRO A N 1
ATOM 2313 C CA . PRO A 1 304 ? -18.75 21.312 -11.297 1 98.44 304 PRO A CA 1
ATOM 2314 C C . PRO A 1 304 ? -17.328 21.891 -11.266 1 98.44 304 PRO A C 1
ATOM 2316 O O . PRO A 1 304 ? -16.359 21.141 -11.312 1 98.44 304 PRO A O 1
ATOM 2319 N N . GLU A 1 305 ? -17.203 23.203 -11.211 1 98.5 305 GLU A N 1
ATOM 2320 C CA . GLU A 1 305 ? -15.875 23.797 -11.156 1 98.5 305 GLU A CA 1
ATOM 2321 C C . GLU A 1 305 ? -15.18 23.484 -9.836 1 98.5 305 GLU A C 1
ATOM 2323 O O . GLU A 1 305 ? -13.977 23.188 -9.812 1 98.5 305 GLU A O 1
ATOM 2328 N N . ASP A 1 306 ? -15.938 23.516 -8.727 1 98.69 306 ASP A N 1
ATOM 2329 C CA . ASP A 1 306 ? -15.391 23.156 -7.426 1 98.69 306 ASP A CA 1
ATOM 2330 C C . ASP A 1 306 ? -14.977 21.672 -7.402 1 98.69 306 ASP A C 1
ATOM 2332 O O . ASP A 1 306 ? -13.938 21.328 -6.836 1 98.69 306 ASP A O 1
ATOM 2336 N N . TYR A 1 307 ? -15.836 20.906 -8.086 1 98.56 307 TYR A N 1
ATOM 2337 C CA . TYR A 1 307 ? -15.531 19.484 -8.18 1 98.56 307 TYR A CA 1
ATOM 2338 C C . TYR A 1 307 ? -14.203 19.266 -8.883 1 98.56 307 TYR A C 1
ATOM 2340 O O . TYR A 1 307 ? -13.383 18.453 -8.43 1 98.56 307 TYR A O 1
ATOM 2348 N N . GLU A 1 308 ? -14.023 19.938 -9.914 1 98.38 308 GLU A N 1
ATOM 2349 C CA . GLU A 1 308 ? -12.766 19.812 -10.656 1 98.38 308 GLU A CA 1
ATOM 2350 C C . GLU A 1 308 ? -11.57 20.203 -9.781 1 98.38 308 GLU A C 1
ATOM 2352 O O . GLU A 1 308 ? -10.555 19.5 -9.781 1 98.38 308 GLU A O 1
ATOM 2357 N N . LEU A 1 309 ? -11.664 21.234 -9.031 1 98.19 309 LEU A N 1
ATOM 2358 C CA . LEU A 1 309 ? -10.578 21.672 -8.156 1 98.19 309 LEU A CA 1
ATOM 2359 C C . LEU A 1 309 ? -10.32 20.641 -7.059 1 98.19 309 LEU A C 1
ATOM 2361 O O . LEU A 1 309 ? -9.164 20.312 -6.773 1 98.19 309 LEU A O 1
ATOM 2365 N N . LEU A 1 310 ? -11.367 20.078 -6.492 1 98.38 310 LEU A N 1
ATOM 2366 C CA . LEU A 1 310 ? -11.25 19.141 -5.391 1 98.38 310 LEU A CA 1
ATOM 2367 C C . LEU A 1 310 ? -10.656 17.812 -5.867 1 98.38 310 LEU A C 1
ATOM 2369 O O . LEU A 1 310 ? -10.125 17.047 -5.066 1 98.38 310 LEU A O 1
ATOM 2373 N N . THR A 1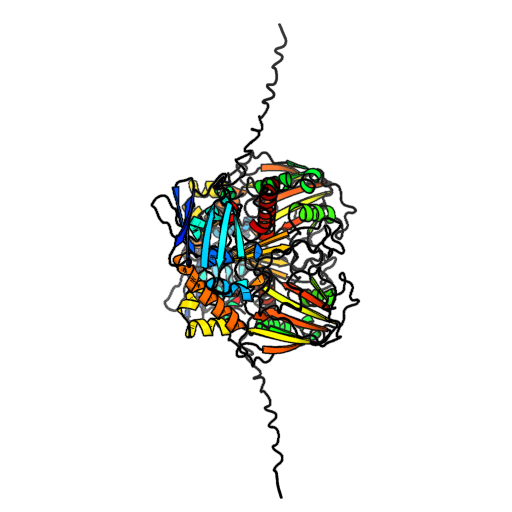 311 ? -10.727 17.531 -7.184 1 97.69 311 THR A N 1
ATOM 2374 C CA . THR A 1 311 ? -10.258 16.266 -7.723 1 97.69 311 THR A CA 1
ATOM 2375 C C . THR A 1 311 ? -8.867 16.422 -8.344 1 97.69 311 THR A C 1
ATOM 2377 O O . THR A 1 311 ? -8.195 15.43 -8.633 1 97.69 311 THR A O 1
ATOM 2380 N N . THR A 1 312 ? -8.391 17.672 -8.5 1 96 312 THR A N 1
ATOM 2381 C CA . THR A 1 312 ? -7.168 17.828 -9.273 1 96 312 THR A CA 1
ATOM 2382 C C . THR A 1 312 ? -6.09 18.531 -8.445 1 96 312 THR A C 1
ATOM 2384 O O . THR A 1 312 ? -4.895 18.328 -8.68 1 96 312 THR A O 1
ATOM 2387 N N . VAL A 1 313 ? -6.484 19.391 -7.535 1 96.12 313 VAL A N 1
ATOM 2388 C CA . VAL A 1 313 ? -5.512 20.125 -6.73 1 96.12 313 VAL A CA 1
ATOM 2389 C C . VAL A 1 313 ? -5.09 19.297 -5.531 1 96.12 313 VAL A C 1
ATOM 2391 O O . VAL A 1 313 ? -5.934 18.719 -4.836 1 96.12 313 VAL A O 1
ATOM 2394 N N . HIS A 1 314 ? -3.828 19.203 -5.324 1 95.62 314 HIS A N 1
ATOM 2395 C CA . HIS A 1 314 ? -3.301 18.375 -4.25 1 95.62 314 HIS A CA 1
ATOM 2396 C C . HIS A 1 314 ? -3.012 19.203 -3.004 1 95.62 314 HIS A C 1
ATOM 2398 O O . HIS A 1 314 ? -2.457 20.297 -3.098 1 95.62 314 HIS A O 1
ATOM 2404 N N . ILE A 1 315 ? -3.365 18.703 -1.886 1 95.06 315 ILE A N 1
ATOM 2405 C CA . ILE A 1 315 ? -3.045 19.312 -0.604 1 95.06 315 ILE A CA 1
ATOM 2406 C C . ILE A 1 315 ? -2.258 18.344 0.262 1 95.06 315 ILE A C 1
ATOM 2408 O O . ILE A 1 315 ? -2.295 17.125 0.029 1 95.06 315 ILE A O 1
ATOM 2412 N N . THR A 1 316 ? -1.576 18.859 1.249 1 95.62 316 THR A N 1
ATOM 2413 C CA . THR A 1 316 ? -0.686 18.047 2.062 1 95.62 316 THR A CA 1
ATOM 2414 C C . THR A 1 316 ? -1.245 17.875 3.473 1 95.62 316 THR A C 1
ATOM 2416 O O . THR A 1 316 ? -1.704 18.844 4.082 1 95.62 316 THR A O 1
ATOM 2419 N N . HIS A 1 317 ? -1.28 16.625 3.877 1 94.88 317 HIS A N 1
ATOM 2420 C CA . HIS A 1 317 ? -1.529 16.297 5.273 1 94.88 317 HIS A CA 1
ATOM 2421 C C . HIS A 1 317 ? -0.275 15.75 5.945 1 94.88 317 HIS A C 1
ATOM 2423 O O . HIS A 1 317 ? 0.542 15.094 5.297 1 94.88 317 HIS A O 1
ATOM 2429 N N . SER A 1 318 ? -0.16 16.078 7.207 1 93.44 318 SER A N 1
ATOM 2430 C CA . SER A 1 318 ? 1.04 15.648 7.918 1 93.44 318 SER A CA 1
ATOM 2431 C C . SER A 1 318 ? 0.754 15.422 9.398 1 93.44 318 SER A C 1
ATOM 2433 O O . SER A 1 318 ? -0.178 16 9.953 1 93.44 318 SER A O 1
ATOM 2435 N N . SER A 1 319 ? 1.528 14.562 9.977 1 91.75 319 SER A N 1
ATOM 2436 C CA . SER A 1 319 ? 1.46 14.289 11.406 1 91.75 319 SER A CA 1
ATOM 2437 C C . SER A 1 319 ? 2.828 13.914 11.961 1 91.75 319 SER A C 1
ATOM 2439 O O . SER A 1 319 ? 3.609 13.227 11.297 1 91.75 319 SER A O 1
ATOM 2441 N N . ARG A 1 320 ? 3.129 14.469 13.07 1 91.94 320 ARG A N 1
ATOM 2442 C CA . ARG A 1 320 ? 4.234 14 13.898 1 91.94 320 ARG A CA 1
ATOM 2443 C C . ARG A 1 320 ? 3.738 13.562 15.273 1 91.94 320 ARG A C 1
ATOM 2445 O O . ARG A 1 320 ? 3.131 14.352 16 1 91.94 320 ARG A O 1
ATOM 2452 N N . ASN A 1 321 ? 3.996 12.305 15.531 1 86.88 321 ASN A N 1
ATOM 2453 C CA . ASN A 1 321 ? 3.486 11.75 16.781 1 86.88 321 ASN A CA 1
ATOM 2454 C C . ASN A 1 321 ? 4.621 11.359 17.719 1 86.88 321 ASN A C 1
ATOM 2456 O O . ASN A 1 321 ? 5.668 10.883 17.266 1 86.88 321 ASN A O 1
ATOM 2460 N N . ASN A 1 322 ? 4.32 11.633 19 1 88.75 322 ASN A N 1
ATOM 2461 C CA . ASN A 1 322 ? 5.266 11.281 20.062 1 88.75 322 ASN A CA 1
ATOM 2462 C C . ASN A 1 322 ? 4.559 10.664 21.25 1 88.75 322 ASN A C 1
ATOM 2464 O O . ASN A 1 322 ? 4.973 10.867 22.406 1 88.75 322 ASN A O 1
ATOM 2468 N N . ILE A 1 323 ? 3.523 9.953 20.984 1 88 323 ILE A N 1
ATOM 2469 C CA . ILE A 1 323 ? 2.668 9.516 22.094 1 88 323 ILE A CA 1
ATOM 2470 C C . ILE A 1 323 ? 3.051 8.102 22.516 1 88 323 ILE A C 1
ATOM 2472 O O . ILE A 1 323 ? 2.496 7.559 23.469 1 88 323 ILE A O 1
ATOM 2476 N N . TYR A 1 324 ? 4.004 7.527 21.828 1 93 324 TYR A N 1
ATOM 2477 C CA . TYR A 1 324 ? 4.438 6.176 22.172 1 93 324 TYR A CA 1
ATOM 2478 C C . TYR A 1 324 ? 5.855 6.18 22.719 1 93 324 TYR A C 1
ATOM 2480 O O . TYR A 1 324 ? 6.688 6.996 22.297 1 93 324 TYR A O 1
ATOM 2488 N N . ALA A 1 325 ? 6.059 5.223 23.641 1 93.12 325 ALA A N 1
ATOM 2489 C CA . ALA A 1 325 ? 7.41 4.969 24.141 1 93.12 325 ALA A CA 1
ATOM 2490 C C . ALA A 1 325 ? 8.219 4.168 23.125 1 93.12 325 ALA A C 1
ATOM 2492 O O . ALA A 1 325 ? 7.695 3.746 22.094 1 93.12 325 ALA A O 1
ATOM 2493 N N . GLN A 1 326 ? 9.461 3.926 23.453 1 88.69 326 GLN A N 1
ATOM 2494 C CA . GLN A 1 326 ? 10.367 3.238 22.547 1 88.69 326 GLN A CA 1
ATOM 2495 C C . GLN A 1 326 ? 9.922 1.796 22.312 1 88.69 326 GLN A C 1
ATOM 2497 O O . GLN A 1 326 ? 10.148 1.236 21.234 1 88.69 326 GLN A O 1
ATOM 2502 N N . ASP A 1 327 ? 9.227 1.279 23.266 1 90.12 327 ASP A N 1
ATOM 2503 C CA . ASP A 1 327 ? 8.789 -0.106 23.125 1 90.12 327 ASP A CA 1
ATOM 2504 C C . ASP A 1 327 ? 7.41 -0.18 22.453 1 90.12 327 ASP A C 1
ATOM 2506 O O . ASP A 1 327 ? 6.852 -1.267 22.297 1 90.12 327 ASP A O 1
ATOM 2510 N N . GLY A 1 328 ? 6.848 0.958 22.188 1 93.5 328 GLY A N 1
ATOM 2511 C CA . GLY A 1 328 ? 5.594 1.014 21.453 1 93.5 328 GLY A CA 1
ATOM 2512 C C . GLY A 1 328 ? 4.383 1.178 22.344 1 93.5 328 GLY A C 1
ATOM 2513 O O . GLY A 1 328 ? 3.252 1.276 21.859 1 93.5 328 GLY A O 1
ATOM 2514 N N . ALA A 1 329 ? 4.578 1.155 23.656 1 93 329 ALA A N 1
ATOM 2515 C CA . ALA A 1 329 ? 3.48 1.422 24.578 1 93 329 ALA A CA 1
ATOM 2516 C C . ALA A 1 329 ? 3.127 2.906 24.609 1 93 329 ALA A C 1
ATOM 2518 O O . ALA A 1 329 ? 3.961 3.754 24.281 1 93 329 ALA A O 1
ATOM 2519 N N . TYR A 1 330 ? 1.894 3.188 24.984 1 91.19 330 TYR A N 1
ATOM 2520 C CA . TYR A 1 330 ? 1.543 4.586 25.188 1 91.19 330 TYR A CA 1
ATOM 2521 C C . TYR A 1 330 ? 2.426 5.219 26.266 1 91.19 330 TYR A C 1
ATOM 2523 O O . TYR A 1 330 ? 2.658 4.625 27.312 1 91.19 330 TYR A O 1
ATOM 2531 N N . ARG A 1 331 ? 2.854 6.398 25.922 1 89.56 331 ARG A N 1
ATOM 2532 C CA . ARG A 1 331 ? 3.684 7.09 26.906 1 89.56 331 ARG A CA 1
ATOM 2533 C C . ARG A 1 331 ? 2.865 7.5 28.125 1 89.56 331 ARG A C 1
ATOM 2535 O O . ARG A 1 331 ? 1.734 7.973 27.984 1 89.56 331 ARG A O 1
ATOM 2542 N N . GLN A 1 332 ? 3.5 7.281 29.281 1 81.38 332 GLN A N 1
ATOM 2543 C CA . GLN A 1 332 ? 2.842 7.648 30.531 1 81.38 332 GLN A CA 1
ATOM 2544 C C . GLN A 1 332 ? 3.328 9.008 31.031 1 81.38 332 GLN A C 1
ATOM 2546 O O . GLN A 1 332 ? 2.623 9.688 31.781 1 81.38 332 GLN A O 1
ATOM 2551 N N . ASP A 1 333 ? 4.574 9.305 30.672 1 78.44 333 ASP A N 1
ATOM 2552 C CA . ASP A 1 333 ? 5.148 10.578 31.094 1 78.44 333 ASP A CA 1
ATOM 2553 C C . ASP A 1 333 ? 6.055 11.156 30.016 1 78.44 333 ASP A C 1
ATOM 2555 O O . ASP A 1 333 ? 6.34 10.492 29.016 1 78.44 333 ASP A O 1
ATOM 2559 N N . THR A 1 334 ? 6.309 12.422 30.109 1 75 334 THR A N 1
ATOM 2560 C CA . THR A 1 334 ? 7.121 13.117 29.125 1 75 334 THR A CA 1
ATOM 2561 C C . THR A 1 334 ? 8.602 13.07 29.5 1 75 334 THR A C 1
ATOM 2563 O O . THR A 1 334 ? 9.438 13.672 28.828 1 75 334 THR A O 1
ATOM 2566 N N . ALA A 1 335 ? 8.938 12.336 30.547 1 77.62 335 ALA A N 1
ATOM 2567 C CA . ALA A 1 335 ? 10.32 12.352 31.031 1 77.62 335 ALA A CA 1
ATOM 2568 C C . ALA A 1 335 ? 11.234 11.57 30.094 1 77.62 335 ALA A C 1
ATOM 2570 O O . ALA A 1 335 ? 12.359 11.992 29.812 1 77.62 335 ALA A O 1
ATOM 2571 N N . SER A 1 336 ? 10.719 10.453 29.562 1 80.31 336 SER A N 1
ATOM 2572 C CA . SER A 1 336 ? 11.523 9.648 28.656 1 80.31 336 SER A CA 1
ATOM 2573 C C . SER A 1 336 ? 11.219 9.992 27.203 1 80.31 336 SER A C 1
ATOM 2575 O O . SER A 1 336 ? 10.078 10.305 26.859 1 80.31 336 SER A O 1
ATOM 2577 N N . PRO A 1 337 ? 12.344 9.969 26.438 1 83.44 337 PRO A N 1
ATOM 2578 C CA . PRO A 1 337 ? 12.102 10.258 25.031 1 83.44 337 PRO A CA 1
ATOM 2579 C C . PRO A 1 337 ? 11.109 9.289 24.391 1 83.44 337 PRO A C 1
ATOM 2581 O O . PRO A 1 337 ? 11.148 8.094 24.656 1 83.44 337 PRO A O 1
ATOM 2584 N N . GLY A 1 338 ? 10.211 9.828 23.703 1 88.38 338 GLY A N 1
ATOM 2585 C CA . GLY A 1 338 ? 9.266 9.016 22.969 1 88.38 338 GLY A CA 1
ATOM 2586 C C . GLY A 1 338 ? 9.805 8.531 21.625 1 88.38 338 GLY A C 1
ATOM 2587 O O . GLY A 1 338 ? 10.898 8.922 21.219 1 88.38 338 GLY A O 1
ATOM 2588 N N . ALA A 1 339 ? 9.141 7.551 21.047 1 91.19 339 ALA A N 1
ATOM 2589 C CA . ALA A 1 339 ? 9.43 7.094 19.688 1 91.19 339 ALA A CA 1
ATOM 2590 C C . ALA A 1 339 ? 8.688 7.945 18.656 1 91.19 339 ALA A C 1
ATOM 2592 O O . ALA A 1 339 ? 7.578 7.602 18.234 1 91.19 339 ALA A O 1
ATOM 2593 N N . THR A 1 340 ? 9.344 8.992 18.203 1 91.19 340 THR A N 1
ATOM 2594 C CA . THR A 1 340 ? 8.719 9.953 17.297 1 91.19 340 THR A CA 1
ATOM 2595 C C . THR A 1 340 ? 8.594 9.367 15.891 1 91.19 340 THR A C 1
ATOM 2597 O O . THR A 1 340 ? 9.523 8.719 15.398 1 91.19 340 THR A O 1
ATOM 2600 N N . PHE A 1 341 ? 7.512 9.547 15.32 1 91.69 341 PHE A N 1
ATOM 2601 C CA . PHE A 1 341 ? 7.309 9.148 13.93 1 91.69 341 PHE A CA 1
ATOM 2602 C C . PHE A 1 341 ? 6.484 10.188 13.18 1 91.69 341 PHE A C 1
ATOM 2604 O O . PHE A 1 341 ? 5.637 10.867 13.773 1 91.69 341 PHE A O 1
ATOM 2611 N N . GLU A 1 342 ? 6.777 10.344 11.906 1 93.81 342 GLU A N 1
ATOM 2612 C CA . GLU A 1 342 ? 6.113 11.305 11.031 1 93.81 342 GLU A CA 1
ATOM 2613 C C . GLU A 1 342 ? 5.504 10.617 9.812 1 93.81 342 GLU A C 1
AT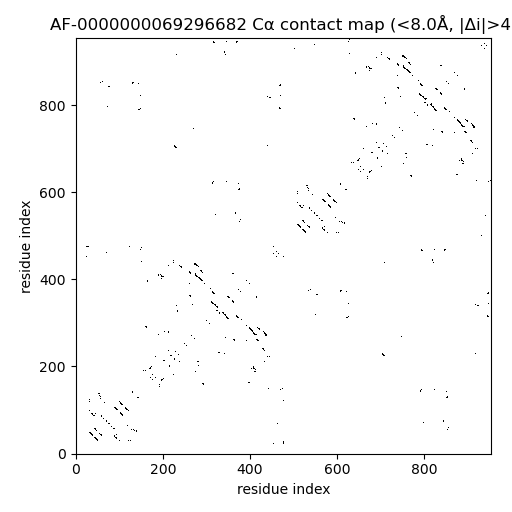OM 2615 O O . GLU A 1 342 ? 6.059 9.641 9.305 1 93.81 342 GLU A O 1
ATOM 2620 N N . LEU A 1 343 ? 4.363 11.047 9.406 1 93.31 343 LEU A N 1
ATOM 2621 C CA . LEU A 1 343 ? 3.707 10.641 8.172 1 93.31 343 LEU A CA 1
ATOM 2622 C C . LEU A 1 343 ? 3.264 11.859 7.367 1 93.31 343 LEU A C 1
ATOM 2624 O O . LEU A 1 343 ? 2.775 12.844 7.934 1 93.31 343 LEU A O 1
ATOM 2628 N N . VAL A 1 344 ? 3.465 11.836 6.082 1 94.62 344 VAL A N 1
ATOM 2629 C CA . VAL A 1 344 ? 3.043 12.914 5.191 1 94.62 344 VAL A CA 1
ATOM 2630 C C . VAL A 1 344 ? 2.436 12.328 3.918 1 94.62 344 VAL A C 1
ATOM 2632 O O . VAL A 1 344 ? 2.906 11.305 3.414 1 94.62 344 VAL A O 1
ATOM 2635 N N . HIS A 1 345 ? 1.432 12.891 3.457 1 93.75 345 HIS A N 1
ATOM 2636 C CA . HIS A 1 345 ? 0.794 12.477 2.215 1 93.75 345 HIS A CA 1
ATOM 2637 C C . HIS A 1 345 ? 0.191 13.664 1.477 1 93.75 345 HIS A C 1
ATOM 2639 O O . HIS A 1 345 ? -0.427 14.531 2.094 1 93.75 345 HIS A O 1
ATOM 2645 N N . THR A 1 346 ? 0.469 13.828 0.222 1 95.44 346 THR A N 1
ATOM 2646 C CA . THR A 1 346 ? -0.07 14.875 -0.645 1 95.44 346 THR A CA 1
ATOM 2647 C C . THR A 1 346 ? -1.007 14.273 -1.69 1 95.44 346 THR A C 1
ATOM 2649 O O . THR A 1 346 ? -0.611 13.391 -2.453 1 95.44 346 THR A O 1
ATOM 2652 N N . HIS A 1 347 ? -2.209 14.695 -1.725 1 93.94 347 HIS A N 1
ATOM 2653 C CA . HIS A 1 347 ? -3.283 14.078 -2.498 1 93.94 347 HIS A CA 1
ATOM 2654 C C . HIS A 1 347 ? -4.441 15.047 -2.701 1 93.94 347 HIS A C 1
ATOM 2656 O O . HIS A 1 347 ? -4.516 16.078 -2.029 1 93.94 347 HIS A O 1
ATOM 2662 N N . PRO A 1 348 ? -5.328 14.766 -3.693 1 95.94 348 PRO A N 1
ATOM 2663 C CA . PRO A 1 348 ? -6.566 15.539 -3.752 1 95.94 348 PRO A CA 1
ATOM 2664 C C . PRO A 1 348 ? -7.551 15.164 -2.645 1 95.94 348 PRO A C 1
ATOM 2666 O O . PRO A 1 348 ? -7.363 14.156 -1.963 1 95.94 348 PRO A O 1
ATOM 2669 N N . VAL A 1 349 ? -8.5 16 -2.441 1 96.31 349 VAL A N 1
ATOM 2670 C CA . VAL A 1 349 ? -9.555 15.711 -1.473 1 96.31 349 VAL A CA 1
ATOM 2671 C C . VAL A 1 349 ? -10.375 14.516 -1.951 1 96.31 349 VAL A C 1
ATOM 2673 O O . VAL A 1 349 ? -10.727 13.633 -1.161 1 96.31 349 VAL A O 1
ATOM 2676 N N . ILE A 1 350 ? -10.68 14.539 -3.242 1 97.31 350 ILE A N 1
ATOM 2677 C CA . ILE A 1 350 ? -11.43 13.477 -3.904 1 97.31 350 ILE A CA 1
ATOM 2678 C C . ILE A 1 350 ? -10.555 12.812 -4.965 1 97.31 350 ILE A C 1
ATOM 2680 O O . ILE A 1 350 ? -10.258 13.414 -6 1 97.31 350 ILE A O 1
ATOM 2684 N N . THR A 1 351 ? -10.18 11.617 -4.766 1 95.94 351 THR A N 1
ATOM 2685 C CA . THR A 1 351 ? -9.398 10.875 -5.746 1 95.94 351 THR A CA 1
ATOM 2686 C C . THR A 1 351 ? -10.305 10.062 -6.664 1 95.94 351 THR A C 1
ATOM 2688 O O . THR A 1 351 ? -11.109 9.25 -6.191 1 95.94 351 THR A O 1
ATOM 2691 N N . ILE A 1 352 ? -10.125 10.281 -7.934 1 95.56 352 ILE A N 1
ATOM 2692 C CA . ILE A 1 352 ? -10.883 9.562 -8.953 1 95.56 352 ILE A CA 1
ATOM 2693 C C . ILE A 1 352 ? -9.977 8.539 -9.633 1 95.56 352 ILE A C 1
ATOM 2695 O O . ILE A 1 352 ? -8.852 8.867 -10.039 1 95.56 352 ILE A O 1
ATOM 2699 N N . GLY A 1 353 ? -10.523 7.34 -9.703 1 91.25 353 GLY A N 1
ATOM 2700 C CA . GLY A 1 353 ? -9.766 6.293 -10.359 1 91.25 353 GLY A CA 1
ATOM 2701 C C . GLY A 1 353 ? -9.75 6.43 -11.867 1 91.25 353 GLY A C 1
ATOM 2702 O O . GLY A 1 353 ? -10.461 7.266 -12.43 1 91.25 353 GLY A O 1
ATOM 2703 N N . GLU A 1 354 ? -8.984 5.582 -12.516 1 86.31 354 GLU A N 1
ATOM 2704 C CA . GLU A 1 354 ? -8.891 5.57 -13.977 1 86.31 354 GLU A CA 1
ATOM 2705 C C . GLU A 1 354 ? -10.234 5.258 -14.617 1 86.31 354 GLU A C 1
ATOM 2707 O O . GLU A 1 354 ? -10.5 5.668 -15.75 1 86.31 354 GLU A O 1
ATOM 2712 N N . ASP A 1 355 ? -11.031 4.621 -13.852 1 88.12 355 ASP A N 1
ATOM 2713 C CA . ASP A 1 355 ? -12.344 4.246 -14.359 1 88.12 355 ASP A CA 1
ATOM 2714 C C . ASP A 1 355 ? -13.344 5.391 -14.195 1 88.12 355 ASP A C 1
ATOM 2716 O O . ASP A 1 355 ? -14.516 5.254 -14.555 1 88.12 355 ASP A O 1
ATOM 2720 N N . GLY A 1 356 ? -12.906 6.402 -13.586 1 91.62 356 GLY A N 1
ATOM 2721 C CA . GLY A 1 356 ? -13.766 7.566 -13.43 1 91.62 356 GLY A CA 1
ATOM 2722 C C . GLY A 1 356 ? -14.609 7.512 -12.172 1 91.62 356 GLY A C 1
ATOM 2723 O O . GLY A 1 356 ? -15.406 8.422 -11.914 1 91.62 356 GLY A O 1
ATOM 2724 N N . LEU A 1 357 ? -14.375 6.469 -11.406 1 93.5 357 LEU A N 1
ATOM 2725 C CA . LEU A 1 357 ? -15.164 6.305 -10.188 1 93.5 357 LEU A CA 1
ATOM 2726 C C . LEU A 1 357 ? -14.391 6.809 -8.977 1 93.5 357 LEU A C 1
ATOM 2728 O O . LEU A 1 357 ? -13.156 6.844 -8.984 1 93.5 357 LEU A O 1
ATOM 2732 N N . LEU A 1 358 ? -15.148 7.219 -7.941 1 93.62 358 LEU A N 1
ATOM 2733 C CA . LEU A 1 358 ? -14.516 7.641 -6.695 1 93.62 358 LEU A CA 1
ATOM 2734 C C . LEU A 1 358 ? -13.656 6.52 -6.117 1 93.62 358 LEU A C 1
ATOM 2736 O O . LEU A 1 358 ? -14.133 5.402 -5.922 1 93.62 358 LEU A O 1
ATOM 2740 N N . GLU A 1 359 ? -12.469 6.816 -5.895 1 93.44 359 GLU A N 1
ATOM 2741 C CA . GLU A 1 359 ? -11.531 5.848 -5.34 1 93.44 359 GLU A CA 1
ATOM 2742 C C . GLU A 1 359 ? -11.305 6.082 -3.848 1 93.44 359 GLU A C 1
ATOM 2744 O O . GLU A 1 359 ? -11.281 5.137 -3.061 1 93.44 359 GLU A O 1
ATOM 2749 N N . LYS A 1 360 ? -11.141 7.348 -3.506 1 94.56 360 LYS A N 1
ATOM 2750 C CA . LYS A 1 360 ? -10.812 7.648 -2.117 1 94.56 360 LYS A CA 1
ATOM 2751 C C . LYS A 1 360 ? -11.164 9.094 -1.767 1 94.56 360 LYS A C 1
ATOM 2753 O O . LYS A 1 360 ? -10.938 10 -2.562 1 94.56 360 LYS A O 1
ATOM 2758 N N . ILE A 1 361 ? -11.703 9.242 -0.562 1 94.69 361 ILE A N 1
ATOM 2759 C CA . ILE A 1 361 ? -11.945 10.555 0.019 1 94.69 361 ILE A CA 1
ATOM 2760 C C . ILE A 1 361 ? -10.969 10.805 1.166 1 94.69 361 ILE A C 1
ATOM 2762 O O . ILE A 1 361 ? -10.695 9.898 1.96 1 94.69 361 ILE A O 1
ATOM 2766 N N . VAL A 1 362 ? -10.438 11.969 1.178 1 92.38 362 VAL A N 1
ATOM 2767 C CA . VAL A 1 362 ? -9.602 12.367 2.301 1 92.38 362 VAL A CA 1
ATOM 2768 C C . VAL A 1 362 ? -10.117 13.672 2.898 1 92.38 362 VAL A C 1
ATOM 2770 O O . VAL A 1 362 ? -10.234 14.68 2.197 1 92.38 362 VAL A O 1
ATOM 2773 N N . GLN A 1 363 ? -10.367 13.57 4.152 1 90.88 363 GLN A N 1
ATOM 2774 C CA . GLN A 1 363 ? -10.852 14.75 4.859 1 90.88 363 GLN A CA 1
ATOM 2775 C C . GLN A 1 363 ? -10.32 14.797 6.289 1 90.88 363 GLN A C 1
ATOM 2777 O O . GLN A 1 363 ? -10.562 13.883 7.078 1 90.88 363 GLN A O 1
ATOM 2782 N N . SER A 1 364 ? -9.523 15.672 6.598 1 90.88 364 SER A N 1
ATOM 2783 C CA . SER A 1 364 ? -8.984 15.992 7.918 1 90.88 364 SER A CA 1
ATOM 2784 C C . SER A 1 364 ? -8.375 17.391 7.938 1 90.88 364 SER A C 1
ATOM 2786 O O . SER A 1 364 ? -7.172 17.547 7.715 1 90.88 364 SER A O 1
ATOM 2788 N N . GLU A 1 365 ? -9.156 18.391 8.336 1 87.25 365 GLU A N 1
ATOM 2789 C CA . GLU A 1 365 ? -8.703 19.766 8.242 1 87.25 365 GLU A CA 1
ATOM 2790 C C . GLU A 1 365 ? -7.602 20.062 9.258 1 87.25 365 GLU A C 1
ATOM 2792 O O . GLU A 1 365 ? -6.688 20.844 8.977 1 87.25 365 GLU A O 1
ATOM 2797 N N . THR A 1 366 ? -7.672 19.406 10.336 1 87.06 366 THR A N 1
ATOM 2798 C CA . THR A 1 366 ? -6.727 19.719 11.398 1 87.06 366 THR A CA 1
ATOM 2799 C C . THR A 1 366 ? -5.348 19.156 11.086 1 87.06 366 THR A C 1
ATOM 2801 O O . THR A 1 366 ? -4.34 19.625 11.609 1 87.06 366 THR A O 1
ATOM 2804 N N . LYS A 1 367 ? -5.312 18.172 10.258 1 91.12 367 LYS A N 1
ATOM 2805 C CA . LYS A 1 367 ? -4.031 17.562 9.906 1 91.12 367 LYS A CA 1
ATOM 2806 C C . LYS A 1 367 ? -3.473 18.172 8.617 1 91.12 367 LYS A C 1
ATOM 2808 O O . LYS A 1 367 ? -2.426 17.734 8.133 1 91.12 367 LYS A O 1
ATOM 2813 N N . ARG A 1 368 ? -4.188 19.094 8.078 1 92.06 368 ARG A N 1
ATOM 2814 C CA . ARG A 1 368 ? -3.699 19.734 6.863 1 92.06 368 ARG A CA 1
ATOM 2815 C C . ARG A 1 368 ? -2.41 20.5 7.133 1 92.06 368 ARG A C 1
ATOM 2817 O O . ARG A 1 368 ? -2.34 21.297 8.078 1 92.06 368 ARG A O 1
ATOM 2824 N N . GLY A 1 369 ? -1.418 20.25 6.34 1 93 369 GLY A N 1
ATOM 2825 C CA . GLY A 1 369 ? -0.163 20.984 6.398 1 93 369 GLY A CA 1
ATOM 2826 C C . GLY A 1 369 ? -0.181 22.266 5.59 1 93 369 GLY A C 1
ATOM 2827 O O . GLY A 1 369 ? -1.224 22.906 5.461 1 93 369 GLY A O 1
ATOM 2828 N N . VAL A 1 370 ? 1.056 22.703 5.266 1 93.88 370 VAL A N 1
ATOM 2829 C CA . VAL A 1 370 ? 1.186 23.859 4.391 1 93.88 370 VAL A CA 1
ATOM 2830 C C . VAL A 1 370 ? 1.096 23.422 2.932 1 93.88 370 VAL A C 1
ATOM 2832 O O . VAL A 1 370 ? 1.992 22.75 2.424 1 93.88 370 VAL A O 1
ATOM 2835 N N . SER A 1 371 ? 0.035 23.703 2.324 1 89.38 371 SER A N 1
ATOM 2836 C CA . SER A 1 371 ? -0.174 23.203 0.969 1 89.38 371 SER A CA 1
ATOM 2837 C C . SER A 1 371 ? 0.441 24.141 -0.066 1 89.38 371 SER A C 1
ATOM 2839 O O . SER A 1 371 ? 0.345 25.375 0.06 1 89.38 371 SER A O 1
ATOM 2841 N N . ALA A 1 372 ? 1.061 23.531 -0.992 1 94.56 372 ALA A N 1
ATOM 2842 C CA . ALA A 1 372 ? 1.658 24.25 -2.111 1 94.56 372 ALA A CA 1
ATOM 2843 C C . ALA A 1 372 ? 0.645 24.469 -3.232 1 94.56 372 ALA A C 1
ATOM 2845 O O . ALA A 1 372 ? 0.786 23.906 -4.32 1 94.56 372 ALA A O 1
ATOM 2846 N N . LEU A 1 373 ? -0.236 25.344 -3.023 1 95.19 373 LEU A N 1
ATOM 2847 C CA . LEU A 1 373 ? -1.289 25.625 -3.996 1 95.19 373 LEU A CA 1
ATOM 2848 C C . LEU A 1 373 ? -0.83 26.656 -5.016 1 95.19 373 LEU A C 1
ATOM 2850 O O . LEU A 1 373 ? -0.333 27.719 -4.645 1 95.19 373 LEU A O 1
ATOM 2854 N N . PRO A 1 374 ? -1.048 26.391 -6.285 1 95.56 374 PRO A N 1
ATOM 2855 C CA . PRO A 1 374 ? -0.666 27.375 -7.289 1 95.56 374 PRO A CA 1
ATOM 2856 C C . PRO A 1 374 ? -1.373 28.719 -7.098 1 95.56 374 PRO A C 1
ATOM 2858 O O . PRO A 1 374 ? -2.547 28.75 -6.719 1 95.56 374 PRO A O 1
ATOM 2861 N N . TYR A 1 375 ? -0.643 29.766 -7.441 1 96.44 375 TYR A N 1
ATOM 2862 C CA . TYR A 1 375 ? -1.108 31.125 -7.211 1 96.44 375 TYR A CA 1
ATOM 2863 C C . TYR A 1 375 ? -2.486 31.344 -7.824 1 96.44 375 TYR A C 1
ATOM 2865 O O . TYR A 1 375 ? -3.385 31.875 -7.172 1 96.44 375 TYR A O 1
ATOM 2873 N N . ASP A 1 376 ? -2.701 30.844 -9.016 1 95.75 376 ASP A N 1
ATOM 2874 C CA . ASP A 1 376 ? -3.918 31.125 -9.766 1 95.75 376 ASP A CA 1
ATOM 2875 C C . ASP A 1 376 ? -5.078 30.266 -9.297 1 95.75 376 ASP A C 1
ATOM 2877 O O . ASP A 1 376 ? -6.234 30.531 -9.625 1 95.75 376 ASP A O 1
ATOM 2881 N N . LYS A 1 377 ? -4.762 29.281 -8.477 1 96.19 377 LYS A N 1
ATOM 2882 C CA . LYS A 1 377 ? -5.812 28.359 -8.039 1 96.19 377 LYS A CA 1
ATOM 2883 C C . LYS A 1 377 ? -6.141 28.578 -6.562 1 96.19 377 LYS A C 1
ATOM 2885 O O . LYS A 1 377 ? -7.172 28.094 -6.078 1 96.19 377 LYS A O 1
ATOM 2890 N N . TYR A 1 378 ? -5.348 29.281 -5.848 1 96 378 TYR A N 1
ATOM 2891 C CA . TYR A 1 378 ? -5.402 29.328 -4.391 1 96 378 TYR A CA 1
ATOM 2892 C C . TYR A 1 378 ? -6.781 29.766 -3.91 1 96 378 TYR A C 1
ATOM 2894 O O . TYR A 1 378 ? -7.445 29.031 -3.172 1 96 378 TYR A O 1
ATOM 2902 N N . GLU A 1 379 ? -7.254 30.891 -4.348 1 95.94 379 GLU A N 1
ATOM 2903 C CA . GLU A 1 379 ? -8.5 31.453 -3.838 1 95.94 379 GLU A CA 1
ATOM 2904 C C . GLU A 1 379 ? -9.688 30.547 -4.172 1 95.94 379 GLU A C 1
ATOM 2906 O O . GLU A 1 379 ? -10.508 30.25 -3.305 1 95.94 379 GLU A O 1
ATOM 2911 N N . ARG A 1 380 ? -9.727 30.109 -5.398 1 97 380 ARG A N 1
ATOM 2912 C CA . ARG A 1 380 ? -10.852 29.281 -5.828 1 97 380 ARG A CA 1
ATOM 2913 C C . ARG A 1 380 ? -10.828 27.922 -5.141 1 97 380 ARG A C 1
ATOM 2915 O O . ARG A 1 380 ? -11.875 27.375 -4.797 1 97 380 ARG A O 1
ATOM 2922 N N . PHE A 1 381 ? -9.641 27.422 -4.953 1 97.12 381 PHE A N 1
ATOM 2923 C CA . PHE A 1 381 ? -9.547 26.141 -4.258 1 97.12 381 PHE A CA 1
ATOM 2924 C C . PHE A 1 381 ? -10.023 26.281 -2.818 1 97.12 381 PHE A C 1
ATOM 2926 O O . PHE A 1 381 ? -10.766 25.422 -2.322 1 97.12 381 PHE A O 1
ATOM 2933 N N . MET A 1 382 ? -9.586 27.328 -2.176 1 96 382 MET A N 1
ATOM 2934 C CA . MET A 1 382 ? -9.984 27.516 -0.782 1 96 382 MET A CA 1
ATOM 2935 C C . MET A 1 382 ? -11.5 27.625 -0.656 1 96 382 MET A C 1
ATOM 2937 O O . MET A 1 382 ? -12.086 27.141 0.313 1 96 382 MET A O 1
ATOM 2941 N N . GLU A 1 383 ? -12.125 28.203 -1.63 1 96.62 383 GLU A N 1
ATOM 2942 C CA . GLU A 1 383 ? -13.578 28.281 -1.655 1 96.62 383 GLU A CA 1
ATOM 2943 C C . GLU A 1 383 ? -14.195 26.891 -1.826 1 96.62 383 GLU A C 1
ATOM 2945 O O . GLU A 1 383 ? -15.156 26.531 -1.139 1 96.62 383 GLU A O 1
ATOM 2950 N N . ALA A 1 384 ? -13.648 26.125 -2.746 1 97.88 384 ALA A N 1
ATOM 2951 C CA . ALA A 1 384 ? -14.125 24.766 -2.984 1 97.88 384 ALA A CA 1
ATOM 2952 C C . ALA A 1 384 ? -13.938 23.891 -1.746 1 97.88 384 ALA A C 1
ATOM 2954 O O . ALA A 1 384 ? -14.812 23.094 -1.399 1 97.88 384 ALA A O 1
ATOM 2955 N N . TYR A 1 385 ? -12.773 24.078 -1.161 1 96.25 385 TYR A N 1
ATOM 2956 C CA . TYR A 1 385 ? -12.461 23.312 0.046 1 96.25 385 TYR A CA 1
ATOM 2957 C C . TYR A 1 385 ? -13.422 23.672 1.173 1 96.25 385 TYR A C 1
ATOM 2959 O O . TYR A 1 385 ? -13.891 22.781 1.892 1 96.25 385 TYR A O 1
ATOM 2967 N N . LYS A 1 386 ? -13.727 24.906 1.345 1 94.69 386 LYS A N 1
ATOM 2968 C CA . LYS A 1 386 ? -14.719 25.359 2.324 1 94.69 386 LYS A CA 1
ATOM 2969 C C . LYS A 1 386 ? -16.078 24.75 2.045 1 94.69 386 LYS A C 1
ATOM 2971 O O . LYS A 1 386 ? -16.766 24.281 2.965 1 94.69 386 LYS A O 1
ATOM 2976 N N . LEU A 1 387 ? -16.469 24.75 0.801 1 96.88 387 LEU A N 1
ATOM 2977 C CA . LEU A 1 387 ? -17.719 24.125 0.406 1 96.88 387 LEU A CA 1
ATOM 2978 C C . LEU A 1 387 ? -17.766 22.672 0.82 1 96.88 387 LEU A C 1
ATOM 2980 O O . LEU A 1 387 ? -18.734 22.219 1.431 1 96.88 387 LEU A O 1
ATOM 2984 N N . TRP A 1 388 ? -16.719 21.938 0.513 1 96.75 388 TRP A N 1
ATOM 2985 C CA . TRP A 1 388 ? -16.609 20.516 0.861 1 96.75 388 TRP A CA 1
ATOM 2986 C C . TRP A 1 388 ? -16.75 20.328 2.365 1 96.75 388 TRP A C 1
ATOM 2988 O O . TRP A 1 388 ? -17.562 19.516 2.814 1 96.75 388 TRP A O 1
ATOM 2998 N N . THR A 1 389 ? -16.016 21.125 3.137 1 94.12 389 THR A N 1
ATOM 2999 C CA . THR A 1 389 ? -15.984 20.969 4.586 1 94.12 389 THR A CA 1
ATOM 3000 C C . THR A 1 389 ? -17.344 21.281 5.195 1 94.12 389 THR A C 1
ATOM 3002 O O . THR A 1 389 ? -17.734 20.672 6.191 1 94.12 389 THR A O 1
ATOM 3005 N N . ASN A 1 390 ? -18.031 22.172 4.562 1 94.25 390 ASN A N 1
ATOM 3006 C CA . ASN A 1 390 ? -19.375 22.5 5.031 1 94.25 390 ASN A CA 1
ATOM 3007 C C . ASN A 1 390 ? -20.375 21.406 4.688 1 94.25 390 ASN A C 1
ATOM 3009 O O . ASN A 1 390 ? -21.234 21.047 5.508 1 94.25 390 ASN A O 1
ATOM 3013 N N . LEU A 1 391 ? -20.25 20.859 3.523 1 97 391 LEU A N 1
ATOM 3014 C CA . LEU A 1 391 ? -21.219 19.891 3.039 1 97 391 LEU A CA 1
ATOM 3015 C C . LEU A 1 391 ? -21.109 18.578 3.801 1 97 391 LEU A C 1
ATOM 3017 O O . LEU A 1 391 ? -22.125 17.922 4.055 1 97 391 LEU A O 1
ATOM 3021 N N . VAL A 1 392 ? -19.922 18.172 4.227 1 95.88 392 VAL A N 1
ATOM 3022 C CA . VAL A 1 392 ? -19.781 16.922 4.945 1 95.88 392 VAL A CA 1
ATOM 3023 C C . VAL A 1 392 ? -20.391 17.047 6.34 1 95.88 392 VAL A C 1
ATOM 3025 O O . VAL A 1 392 ? -20.609 16.047 7.023 1 95.88 392 VAL A O 1
ATOM 3028 N N . GLU A 1 393 ? -20.641 18.297 6.754 1 93.94 393 GLU A N 1
ATOM 3029 C CA . GLU A 1 393 ? -21.297 18.547 8.039 1 93.94 393 GLU A CA 1
ATOM 3030 C C . GLU A 1 393 ? -22.781 18.828 7.855 1 93.94 393 GLU A C 1
ATOM 3032 O O . GLU A 1 393 ? -23.5 19.062 8.836 1 93.94 393 GLU A O 1
ATOM 3037 N N . ASP A 1 394 ? -23.25 18.891 6.664 1 96.44 394 ASP A N 1
ATOM 3038 C CA . ASP A 1 394 ? -24.641 19.188 6.363 1 96.44 394 ASP A CA 1
ATOM 3039 C C . ASP A 1 394 ? -25.562 18.047 6.801 1 96.44 394 ASP A C 1
ATOM 3041 O O . ASP A 1 394 ? -25.344 16.891 6.438 1 96.44 394 ASP A O 1
ATOM 3045 N N . PRO A 1 395 ? -26.641 18.359 7.488 1 97 395 PRO A N 1
ATOM 3046 C CA . PRO A 1 395 ? -27.547 17.312 8.016 1 97 395 PRO A CA 1
ATOM 3047 C C . PRO A 1 395 ? -28.141 16.438 6.914 1 97 395 PRO A C 1
ATOM 3049 O O . PRO A 1 395 ? -28.531 15.305 7.168 1 97 395 PRO A O 1
ATOM 3052 N N . ARG A 1 396 ? -28.25 16.922 5.672 1 96.94 396 ARG A N 1
ATOM 3053 C CA . ARG A 1 396 ? -28.766 16.156 4.555 1 96.94 396 ARG A CA 1
ATOM 3054 C C . ARG A 1 396 ? -27.938 14.898 4.32 1 96.94 396 ARG A C 1
ATOM 3056 O O . ARG A 1 396 ? -28.438 13.898 3.791 1 96.94 396 ARG A O 1
ATOM 3063 N N . PHE A 1 397 ? -26.625 14.93 4.773 1 98.19 397 PHE A N 1
ATOM 3064 C CA . PHE A 1 397 ? -25.703 13.859 4.422 1 98.19 397 PHE A CA 1
ATOM 3065 C C . PHE A 1 397 ? -25.281 13.078 5.66 1 98.19 397 PHE A C 1
ATOM 3067 O O . PHE A 1 397 ? -24.531 12.109 5.562 1 98.19 397 PHE A O 1
ATOM 3074 N N . ILE A 1 398 ? -25.766 13.414 6.789 1 97.56 398 ILE A N 1
ATOM 3075 C CA . ILE A 1 398 ? -25.281 12.82 8.031 1 97.56 398 ILE A CA 1
ATOM 3076 C C . ILE A 1 398 ? -26.281 11.773 8.523 1 97.56 398 ILE A C 1
ATOM 3078 O O . ILE A 1 398 ? -27.453 12.086 8.75 1 97.56 398 ILE A O 1
ATOM 3082 N N . CYS A 1 399 ? -25.828 10.57 8.656 1 97.88 399 CYS A N 1
ATOM 3083 C CA . CYS A 1 399 ? -26.609 9.508 9.273 1 97.88 399 CYS A CA 1
ATOM 3084 C C . CYS A 1 399 ? -26.188 9.297 10.727 1 97.88 399 CYS A C 1
ATOM 3086 O O . CYS A 1 399 ? -25.047 8.938 11 1 97.88 399 CYS A O 1
ATOM 3088 N N . ASN A 1 400 ? -27.094 9.523 11.641 1 96.88 400 ASN A N 1
ATOM 3089 C CA . ASN A 1 400 ? -26.859 9.273 13.055 1 96.88 400 ASN A CA 1
ATOM 3090 C C . ASN A 1 400 ? -27.266 7.859 13.453 1 96.88 400 ASN A C 1
ATOM 3092 O O . ASN A 1 400 ? -28.266 7.336 12.945 1 96.88 400 ASN A O 1
ATOM 3096 N N . PHE A 1 401 ? -26.547 7.258 14.359 1 97.06 401 PHE A N 1
ATOM 3097 C CA . PHE A 1 401 ? -26.891 5.914 14.812 1 97.06 401 PHE A CA 1
ATOM 3098 C C . PHE A 1 401 ? -26.469 5.699 16.25 1 97.06 401 PHE A C 1
ATOM 3100 O O . PHE A 1 401 ? -25.547 6.367 16.734 1 97.06 401 PHE A O 1
ATOM 3107 N N . VAL A 1 402 ? -27.141 4.797 16.922 1 96.75 402 VAL A N 1
ATOM 3108 C CA . VAL A 1 402 ? -26.734 4.359 18.266 1 96.75 402 VAL A CA 1
ATOM 3109 C C . VAL A 1 402 ? -25.641 3.309 18.156 1 96.75 402 VAL A C 1
ATOM 3111 O O . VAL A 1 402 ? -25.719 2.389 17.344 1 96.75 402 VAL A O 1
ATOM 3114 N N . TRP A 1 403 ? -24.625 3.469 18.922 1 97.38 403 TRP A N 1
ATOM 3115 C CA . TRP A 1 403 ? -23.484 2.559 19 1 97.38 403 TRP A CA 1
ATOM 3116 C C . TRP A 1 403 ? -23.406 1.914 20.391 1 97.38 403 TRP A C 1
ATOM 3118 O O . TRP A 1 403 ? -22.812 2.479 21.312 1 97.38 403 TRP A O 1
ATOM 3128 N N . PRO A 1 404 ? -23.953 0.65 20.516 1 97.5 404 PRO A N 1
ATOM 3129 C CA . PRO A 1 404 ? -24.047 -0.004 21.828 1 97.5 404 PRO A CA 1
ATOM 3130 C C . PRO A 1 404 ? -22.703 -0.535 22.328 1 97.5 404 PRO A C 1
ATOM 3132 O O . PRO A 1 404 ? -21.797 -0.773 21.516 1 97.5 404 PRO A O 1
ATOM 3135 N N . GLU A 1 405 ? -22.641 -0.704 23.625 1 97.75 405 GLU A N 1
ATOM 3136 C CA . GLU A 1 405 ? -21.5 -1.382 24.25 1 97.75 405 GLU A CA 1
ATOM 3137 C C . GLU A 1 405 ? -21.328 -2.787 23.688 1 97.75 405 GLU A C 1
ATOM 3139 O O . GLU A 1 405 ? -22.312 -3.473 23.391 1 97.75 405 GLU A O 1
ATOM 3144 N N . HIS A 1 406 ? -20.031 -3.188 23.469 1 98.5 406 HIS A N 1
ATOM 3145 C CA . HIS A 1 406 ? -19.625 -4.516 23.016 1 98.5 406 HIS A CA 1
ATOM 3146 C C . HIS A 1 406 ? -20.078 -4.766 21.578 1 98.5 406 HIS A C 1
ATOM 3148 O O . HIS A 1 406 ? -20.453 -5.883 21.234 1 98.5 406 HIS A O 1
ATOM 3154 N N . SER A 1 407 ? -20.125 -3.762 20.781 1 98.56 407 SER A N 1
ATOM 3155 C CA . SER A 1 407 ? -20.375 -3.83 19.344 1 98.56 407 SER A CA 1
ATOM 3156 C C . SER A 1 407 ? -19.25 -3.135 18.562 1 98.56 407 SER A C 1
ATOM 3158 O O . SER A 1 407 ? -18.422 -2.451 19.141 1 98.56 407 SER A O 1
ATOM 3160 N N . CYS A 1 408 ? -19.203 -3.422 17.281 1 98.75 408 CYS A N 1
ATOM 3161 C CA . CYS A 1 408 ? -18.172 -2.877 16.406 1 98.75 408 CYS A CA 1
ATOM 3162 C C . CYS A 1 408 ? -18.812 -2.154 15.219 1 98.75 408 CYS A C 1
ATOM 3164 O O . CYS A 1 408 ? -19.734 -2.672 14.594 1 98.75 408 CYS A O 1
ATOM 3166 N N . VAL A 1 409 ? -18.391 -0.956 14.992 1 98.56 409 VAL A N 1
ATOM 3167 C CA . VAL A 1 409 ? -18.719 -0.277 13.742 1 98.56 409 VAL A CA 1
ATOM 3168 C C . VAL A 1 409 ? -17.594 -0.491 12.727 1 98.56 409 VAL A C 1
ATOM 3170 O O . VAL A 1 409 ? -16.422 -0.232 13.016 1 98.56 409 VAL A O 1
ATOM 3173 N N . ALA A 1 410 ? -17.922 -1.039 11.57 1 98.69 410 ALA A N 1
ATOM 3174 C CA . ALA A 1 410 ? -16.984 -1.215 10.461 1 98.69 410 ALA A CA 1
ATOM 3175 C C . ALA A 1 410 ? -17.312 -0.26 9.312 1 98.69 410 ALA A C 1
ATOM 3177 O O . ALA A 1 410 ? -18.484 -0.049 8.984 1 98.69 410 ALA A O 1
ATOM 3178 N N . MET A 1 411 ? -16.297 0.324 8.719 1 98 411 MET A N 1
ATOM 3179 C CA . MET A 1 411 ? -16.531 1.267 7.633 1 98 411 MET A CA 1
ATOM 3180 C C . MET A 1 411 ? -15.43 1.161 6.574 1 98 411 MET A C 1
ATOM 3182 O O . MET A 1 411 ? -14.297 0.785 6.883 1 98 411 MET A O 1
ATOM 3186 N N . ASN A 1 412 ? -15.789 1.396 5.332 1 97.44 412 ASN A N 1
ATOM 3187 C CA . ASN A 1 412 ? -14.828 1.669 4.266 1 97.44 412 ASN A CA 1
ATOM 3188 C C . ASN A 1 412 ? -14.25 3.074 4.383 1 97.44 412 ASN A C 1
ATOM 3190 O O . ASN A 1 412 ? -14.883 4.051 3.977 1 97.44 412 ASN A O 1
ATOM 3194 N N . ASN A 1 413 ? -13.047 3.143 4.891 1 96.5 413 ASN A N 1
ATOM 3195 C CA . ASN A 1 413 ? -12.383 4.398 5.238 1 96.5 413 ASN A CA 1
ATOM 3196 C C . ASN A 1 413 ? -12.055 5.219 3.994 1 96.5 413 ASN A C 1
ATOM 3198 O O . ASN A 1 413 ? -11.688 6.391 4.098 1 96.5 413 ASN A O 1
ATOM 3202 N N . HIS A 1 414 ? -12.219 4.656 2.807 1 95.56 414 HIS A N 1
ATOM 3203 C CA . HIS A 1 414 ? -11.984 5.367 1.556 1 95.56 414 HIS A CA 1
ATOM 3204 C C . HIS A 1 414 ? -13.266 6.023 1.045 1 95.56 414 HIS A C 1
ATOM 3206 O O . HIS A 1 414 ? -13.234 6.75 0.047 1 95.56 414 HIS A O 1
ATOM 3212 N N . ARG A 1 415 ? -14.305 5.805 1.723 1 96.38 415 ARG A N 1
ATOM 3213 C CA . ARG A 1 415 ? -15.602 6.289 1.264 1 96.38 415 ARG A CA 1
ATOM 3214 C C . ARG A 1 415 ? -16.344 6.996 2.387 1 96.38 415 ARG A C 1
ATOM 3216 O O . ARG A 1 415 ? -16.844 8.109 2.205 1 96.38 415 ARG A O 1
ATOM 3223 N N . THR A 1 416 ? -16.375 6.355 3.541 1 97.56 416 THR A N 1
ATOM 3224 C CA . THR A 1 416 ? -17.25 6.773 4.625 1 97.56 416 THR A CA 1
ATOM 3225 C C . THR A 1 416 ? -16.5 7.66 5.617 1 97.56 416 THR A C 1
ATOM 3227 O O . THR A 1 416 ? -15.438 7.293 6.109 1 97.56 416 THR A O 1
ATOM 3230 N N . LEU A 1 417 ? -17.062 8.82 5.875 1 97.31 417 LEU A N 1
ATOM 3231 C CA . LEU A 1 417 ? -16.562 9.703 6.922 1 97.31 417 LEU A CA 1
ATOM 3232 C C . LEU A 1 417 ? -17.281 9.453 8.242 1 97.31 417 LEU A C 1
ATOM 3234 O O . LEU A 1 417 ? -18.375 8.898 8.258 1 97.31 417 LEU A O 1
ATOM 3238 N N . HIS A 1 418 ? -16.594 9.781 9.281 1 96.56 418 HIS A N 1
ATOM 3239 C CA . HIS A 1 418 ? -17.203 9.648 10.602 1 96.56 418 HIS A CA 1
ATOM 3240 C C . HIS A 1 418 ? -16.875 10.852 11.484 1 96.56 418 HIS A C 1
ATOM 3242 O O . HIS A 1 418 ? -15.914 11.578 11.211 1 96.56 418 HIS A O 1
ATOM 3248 N N . GLY A 1 419 ? -17.734 11.109 12.406 1 92.5 419 GLY A N 1
ATOM 3249 C CA . GLY A 1 419 ? -17.531 12.195 13.344 1 92.5 419 GLY A CA 1
ATOM 3250 C C . GLY A 1 419 ? -17.469 11.742 14.789 1 92.5 419 GLY A C 1
ATOM 3251 O O . GLY A 1 419 ? -17.656 10.555 15.078 1 92.5 419 GLY A O 1
ATOM 3252 N N . ARG A 1 420 ? -17.25 12.672 15.602 1 84.5 420 ARG A N 1
ATOM 3253 C CA . ARG A 1 420 ? -17.141 12.367 17.031 1 84.5 420 ARG A CA 1
ATOM 3254 C C . ARG A 1 420 ? -18.484 11.953 17.609 1 84.5 420 ARG A C 1
ATOM 3256 O O . ARG A 1 420 ? -19.516 12.562 17.297 1 84.5 420 ARG A O 1
ATOM 3263 N N . ALA A 1 421 ? -18.391 10.977 18.422 1 84.88 421 ALA A N 1
ATOM 3264 C CA . ALA A 1 421 ? -19.609 10.492 19.078 1 84.88 421 ALA A CA 1
ATOM 3265 C C . ALA A 1 421 ? -20.047 11.453 20.188 1 84.88 421 ALA A C 1
ATOM 3267 O O . ALA A 1 421 ? -19.203 12.102 20.828 1 84.88 421 ALA A O 1
ATOM 3268 N N . LYS A 1 422 ? -21.312 11.508 20.375 1 86.5 422 LYS A N 1
ATOM 3269 C CA . LYS A 1 422 ? -21.875 12.156 21.562 1 86.5 422 LYS A CA 1
ATOM 3270 C C . LYS A 1 422 ? -21.922 11.195 22.75 1 86.5 422 LYS A C 1
ATOM 3272 O O . LYS A 1 422 ? -22.641 10.195 22.703 1 86.5 422 LYS A O 1
ATOM 3277 N N . VAL A 1 423 ? -21.125 11.477 23.719 1 87.88 423 VAL A N 1
ATOM 3278 C CA . VAL A 1 423 ? -21.031 10.633 24.922 1 87.88 423 VAL A CA 1
ATOM 3279 C C . VAL A 1 423 ? -21.906 11.211 26.016 1 87.88 423 VAL A C 1
ATOM 3281 O O . VAL A 1 423 ? -21.75 12.375 26.406 1 87.88 423 VAL A O 1
ATOM 3284 N N . PRO A 1 424 ? -22.781 10.445 26.547 1 88 424 PRO A N 1
ATOM 3285 C CA . PRO A 1 424 ? -23.578 10.953 27.672 1 88 424 PRO A CA 1
ATOM 3286 C C . PRO A 1 424 ? -22.719 11.383 28.859 1 88 424 PRO A C 1
ATOM 3288 O O . PRO A 1 424 ? -21.703 10.758 29.141 1 88 424 PRO A O 1
ATOM 3291 N N . PRO A 1 425 ? -23.188 12.438 29.5 1 86.19 425 PRO A N 1
ATOM 3292 C CA . PRO A 1 425 ? -22.422 12.914 30.656 1 86.19 425 PRO A CA 1
ATOM 3293 C C . PRO A 1 425 ? -22.219 11.828 31.703 1 86.19 425 PRO A C 1
ATOM 3295 O O . PRO A 1 425 ? -23.141 11.07 32 1 86.19 425 PRO A O 1
ATOM 3298 N N . GLY A 1 426 ? -21.016 11.695 32.188 1 85.12 426 GLY A N 1
ATOM 3299 C CA . GLY A 1 426 ? -20.703 10.758 33.25 1 85.12 426 GLY A CA 1
ATOM 3300 C C . GLY A 1 426 ? -20.406 9.359 32.75 1 85.12 426 GLY A C 1
ATOM 3301 O O . GLY A 1 426 ? -20.016 8.484 33.5 1 85.12 426 GLY A O 1
ATOM 3302 N N . MET A 1 427 ? -20.625 9.18 31.516 1 88.94 427 MET A N 1
ATOM 3303 C CA . MET A 1 427 ? -20.406 7.855 30.953 1 88.94 427 MET A CA 1
ATOM 3304 C C . MET A 1 427 ? -18.922 7.645 30.641 1 88.94 427 MET A C 1
ATOM 3306 O O . MET A 1 427 ? -18.312 8.461 29.953 1 88.94 427 MET A O 1
ATOM 3310 N N . GLU A 1 428 ? -18.312 6.535 31.203 1 90.81 428 GLU A N 1
ATOM 3311 C CA . GLU A 1 428 ? -16.984 6.113 30.812 1 90.81 428 GLU A CA 1
ATOM 3312 C C . GLU A 1 428 ? -17 5.352 29.484 1 90.81 428 GLU A C 1
ATOM 3314 O O . GLU A 1 428 ? -17.828 4.461 29.297 1 90.81 428 GLU A O 1
ATOM 3319 N N . ARG A 1 429 ? -16.156 5.789 28.656 1 93.75 429 ARG A N 1
ATOM 3320 C CA . ARG A 1 429 ? -16.125 5.176 27.328 1 93.75 429 ARG A CA 1
ATOM 3321 C C . ARG A 1 429 ? -14.711 4.707 26.984 1 93.75 429 ARG A C 1
ATOM 3323 O O . ARG A 1 429 ? -13.734 5.438 27.203 1 93.75 429 ARG A O 1
ATOM 3330 N N . THR A 1 430 ? -14.555 3.504 26.594 1 95.88 430 THR A N 1
ATOM 3331 C CA . THR A 1 430 ? -13.336 2.963 26 1 95.88 430 THR A CA 1
ATOM 3332 C C . THR A 1 430 ? -13.602 2.395 24.609 1 95.88 430 THR A C 1
ATOM 3334 O O . THR A 1 430 ? -14.445 1.51 24.453 1 95.88 430 THR A O 1
ATOM 3337 N N . MET A 1 431 ? -12.945 2.922 23.688 1 96.31 431 MET A N 1
ATOM 3338 C CA . MET A 1 431 ? -13.125 2.486 22.297 1 96.31 431 MET A CA 1
ATOM 3339 C C . MET A 1 431 ? -11.797 2.01 21.703 1 96.31 431 MET A C 1
ATOM 3341 O O . MET A 1 431 ? -10.758 2.627 21.938 1 96.31 431 MET A O 1
ATOM 3345 N N . ILE A 1 432 ? -11.836 0.906 20.984 1 97.88 432 ILE A N 1
ATOM 3346 C CA . ILE A 1 432 ? -10.688 0.328 20.297 1 97.88 432 ILE A CA 1
ATOM 3347 C C . ILE A 1 432 ? -10.844 0.483 18.797 1 97.88 432 ILE A C 1
ATOM 3349 O O . ILE A 1 432 ? -11.93 0.277 18.25 1 97.88 432 ILE A O 1
ATOM 3353 N N . PHE A 1 433 ? -9.766 0.856 18.125 1 96.62 433 PHE A N 1
ATOM 3354 C CA . PHE A 1 433 ? -9.875 1.011 16.688 1 96.62 433 PHE A CA 1
ATOM 3355 C C . PHE A 1 433 ? -8.703 0.329 15.977 1 96.62 433 PHE A C 1
ATOM 3357 O O . PHE A 1 433 ? -7.637 0.148 16.562 1 96.62 433 PHE A O 1
ATOM 3364 N N . GLY A 1 434 ? -8.883 -0.126 14.766 1 96.56 434 GLY A N 1
ATOM 3365 C CA . GLY A 1 434 ? -7.879 -0.719 13.891 1 96.56 434 GLY A CA 1
ATOM 3366 C C . GLY A 1 434 ? -8.266 -0.681 12.43 1 96.56 434 GLY A C 1
ATOM 3367 O O . GLY A 1 434 ? -9.359 -0.231 12.078 1 96.56 434 GLY A O 1
ATOM 3368 N N . TYR A 1 435 ? -7.328 -1.122 11.609 1 96.62 435 TYR A N 1
ATOM 3369 C CA . TYR A 1 435 ? -7.512 -1.016 10.172 1 96.62 435 TYR A CA 1
ATOM 3370 C C . TYR A 1 435 ? -7.059 -2.289 9.469 1 96.62 435 TYR A C 1
ATOM 3372 O O . TYR A 1 435 ? -6.191 -3.008 9.969 1 96.62 435 TYR A O 1
ATOM 3380 N N . VAL A 1 436 ? -7.668 -2.557 8.328 1 95.88 436 VAL A N 1
ATOM 3381 C CA . VAL A 1 436 ? -7.246 -3.65 7.457 1 95.88 436 VAL A CA 1
ATOM 3382 C C . VAL A 1 436 ? -6.891 -3.107 6.074 1 95.88 436 VAL A C 1
ATOM 3384 O O . VAL A 1 436 ? -7.598 -2.256 5.535 1 95.88 436 VAL A O 1
ATOM 3387 N N . GLN A 1 437 ? -5.879 -3.609 5.539 1 93.38 437 GLN A N 1
ATOM 3388 C CA . GLN A 1 437 ? -5.398 -3.178 4.234 1 93.38 437 GLN A CA 1
ATOM 3389 C C . GLN A 1 437 ? -6.363 -3.59 3.127 1 93.38 437 GLN A C 1
ATOM 3391 O O . GLN A 1 437 ? -6.992 -4.648 3.207 1 93.38 437 GLN A O 1
ATOM 3396 N N . LYS A 1 438 ? -6.348 -2.803 2.096 1 93 438 LYS A N 1
ATOM 3397 C CA . LYS A 1 438 ? -7.215 -3.062 0.951 1 93 438 LYS A CA 1
ATOM 3398 C C . LYS A 1 438 ? -6.895 -4.41 0.311 1 93 438 LYS A C 1
ATOM 3400 O O . LYS A 1 438 ? -7.797 -5.191 0.007 1 93 438 LYS A O 1
ATOM 3405 N N . THR A 1 439 ? -5.652 -4.73 0.151 1 91.88 439 THR A N 1
ATOM 3406 C CA . THR A 1 439 ? -5.219 -5.969 -0.485 1 91.88 439 THR A CA 1
ATOM 3407 C C . THR A 1 439 ? -5.715 -7.184 0.299 1 91.88 439 THR A C 1
ATOM 3409 O O . THR A 1 439 ? -6.098 -8.195 -0.291 1 91.88 439 THR A O 1
ATOM 3412 N N . ILE A 1 440 ? -5.707 -7.055 1.589 1 93.75 440 ILE A N 1
ATOM 3413 C CA . ILE A 1 440 ? -6.133 -8.172 2.428 1 93.75 440 ILE A CA 1
ATOM 3414 C C . ILE A 1 440 ? -7.641 -8.367 2.301 1 93.75 440 ILE A C 1
ATOM 3416 O O . ILE A 1 440 ? -8.117 -9.484 2.117 1 93.75 440 ILE A O 1
ATOM 3420 N N . ALA A 1 441 ? -8.359 -7.285 2.326 1 95.56 441 ALA A N 1
ATOM 3421 C CA . ALA A 1 441 ? -9.812 -7.359 2.225 1 95.56 441 ALA A CA 1
ATOM 3422 C C . ALA A 1 441 ? -10.242 -7.914 0.866 1 95.56 441 ALA A C 1
ATOM 3424 O O . ALA A 1 441 ? -11.102 -8.789 0.789 1 95.56 441 ALA A O 1
ATOM 3425 N N . GLU A 1 442 ? -9.648 -7.465 -0.173 1 95.06 442 GLU A N 1
ATOM 3426 C CA . GLU A 1 442 ? -10.023 -7.879 -1.521 1 95.06 442 GLU A CA 1
ATOM 3427 C C . GLU A 1 442 ? -9.688 -9.352 -1.76 1 95.06 442 GLU A C 1
ATOM 3429 O O . GLU A 1 442 ? -10.461 -10.07 -2.4 1 95.06 442 GLU A O 1
ATOM 3434 N N . ASN A 1 443 ? -8.555 -9.773 -1.253 1 95.81 443 ASN A N 1
ATOM 3435 C CA . ASN A 1 443 ? -8.18 -11.164 -1.46 1 95.81 443 ASN A CA 1
ATOM 3436 C C . ASN A 1 443 ? -9.016 -12.109 -0.596 1 95.81 443 ASN A C 1
ATOM 3438 O O . ASN A 1 443 ? -9.258 -13.258 -0.975 1 95.81 443 ASN A O 1
ATOM 3442 N N . ARG A 1 444 ? -9.445 -11.602 0.563 1 96.88 444 ARG A N 1
ATOM 3443 C CA . ARG A 1 444 ? -10.391 -12.398 1.335 1 96.88 444 ARG A CA 1
ATOM 3444 C C . ARG A 1 444 ? -11.688 -12.609 0.562 1 96.88 444 ARG A C 1
ATOM 3446 O O . ARG A 1 444 ? -12.203 -13.727 0.491 1 96.88 444 ARG A O 1
ATOM 3453 N N . TYR A 1 445 ? -12.211 -11.555 -0.002 1 97.62 445 TYR A N 1
ATOM 3454 C CA . TYR A 1 445 ? -13.422 -11.68 -0.801 1 97.62 445 TYR A CA 1
ATOM 3455 C C . TYR A 1 445 ? -13.211 -12.625 -1.975 1 97.62 445 TYR A C 1
ATOM 3457 O O . TYR A 1 445 ? -14.062 -13.477 -2.256 1 97.62 445 TYR A O 1
ATOM 3465 N N . ARG A 1 446 ? -12.109 -12.477 -2.617 1 97.31 446 ARG A N 1
ATOM 3466 C CA . ARG A 1 446 ? -11.742 -13.367 -3.715 1 97.31 446 ARG A CA 1
ATOM 3467 C C . ARG A 1 446 ? -11.797 -14.82 -3.275 1 97.31 446 ARG A C 1
ATOM 3469 O O . ARG A 1 446 ? -12.414 -15.656 -3.943 1 97.31 446 ARG A O 1
ATOM 3476 N N . PHE A 1 447 ? -11.172 -15.102 -2.174 1 97 447 PHE A N 1
ATOM 3477 C CA . PHE A 1 447 ? -11.109 -16.453 -1.633 1 97 447 PHE A CA 1
ATOM 3478 C C . PHE A 1 447 ? -12.516 -16.984 -1.354 1 97 447 PHE A C 1
ATOM 3480 O O . PHE A 1 447 ? -12.828 -18.125 -1.699 1 97 447 PHE A O 1
ATOM 3487 N N . LEU A 1 448 ? -13.305 -16.141 -0.759 1 96.88 448 LEU A N 1
ATOM 3488 C CA . LEU A 1 448 ? -14.656 -16.562 -0.402 1 96.88 448 LEU A CA 1
ATOM 3489 C C . LEU A 1 448 ? -15.477 -16.859 -1.649 1 96.88 448 LEU A C 1
ATOM 3491 O O . LEU A 1 448 ? -16.234 -17.828 -1.675 1 96.88 448 LEU A O 1
ATOM 3495 N N . ARG A 1 449 ? -15.328 -16.094 -2.67 1 95.38 449 ARG A N 1
ATOM 3496 C CA . ARG A 1 449 ? -16.047 -16.328 -3.916 1 95.38 449 ARG A CA 1
ATOM 3497 C C . ARG A 1 449 ? -15.57 -17.609 -4.598 1 95.38 449 ARG A C 1
ATOM 3499 O O . ARG A 1 449 ? -16.375 -18.359 -5.152 1 95.38 449 ARG A O 1
ATOM 3506 N N . GLN A 1 450 ? -14.312 -17.781 -4.551 1 95.12 450 GLN A N 1
ATOM 3507 C CA . GLN A 1 450 ? -13.75 -19.016 -5.086 1 95.12 450 GLN A CA 1
ATOM 3508 C C . GLN A 1 450 ? -14.32 -20.234 -4.375 1 95.12 450 GLN A C 1
ATOM 3510 O O . GLN A 1 450 ? -14.719 -21.203 -5.023 1 95.12 450 GLN A O 1
ATOM 3515 N N . ARG A 1 451 ? -14.344 -20.141 -3.088 1 93.5 451 ARG A N 1
ATOM 3516 C CA . ARG A 1 451 ? -14.812 -21.266 -2.279 1 93.5 451 ARG A CA 1
ATOM 3517 C C . ARG A 1 451 ? -16.266 -21.609 -2.611 1 93.5 451 ARG A C 1
ATOM 3519 O O . ARG A 1 451 ? -16.641 -22.781 -2.611 1 93.5 451 ARG A O 1
ATOM 3526 N N . LEU A 1 452 ? -16.984 -20.641 -2.881 1 90.94 452 LEU A N 1
ATOM 3527 C CA . LEU A 1 452 ? -18.359 -20.875 -3.26 1 90.94 452 LEU A CA 1
ATOM 3528 C C . LEU A 1 452 ? -18.438 -21.688 -4.547 1 90.94 452 LEU A C 1
ATOM 3530 O O . LEU A 1 452 ? -19.234 -22.625 -4.645 1 90.94 452 LEU A O 1
ATOM 3534 N N . VAL A 1 453 ? -17.609 -21.391 -5.492 1 91.31 453 VAL A N 1
ATOM 3535 C CA . VAL A 1 453 ? -17.578 -22.109 -6.758 1 91.31 453 VAL A CA 1
ATOM 3536 C C . VAL A 1 453 ? -17.047 -23.531 -6.539 1 91.31 453 VAL A C 1
ATOM 3538 O O . VAL A 1 453 ? -17.594 -24.484 -7.082 1 91.31 453 VAL A O 1
ATOM 3541 N N . GLU A 1 454 ? -16 -23.609 -5.727 1 91.75 454 GLU A N 1
ATOM 3542 C CA . GLU A 1 454 ? -15.398 -24.906 -5.43 1 91.75 454 GLU A CA 1
ATOM 3543 C C . GLU A 1 454 ? -16.422 -25.859 -4.812 1 91.75 454 GLU A C 1
ATOM 3545 O O . GLU A 1 454 ? -16.406 -27.062 -5.078 1 91.75 454 GLU A O 1
ATOM 3550 N N . LYS A 1 455 ? -17.297 -25.312 -4.035 1 90.12 455 LYS A N 1
ATOM 3551 C CA . LYS A 1 455 ? -18.312 -26.125 -3.357 1 90.12 455 LYS A CA 1
ATOM 3552 C C . LYS A 1 455 ? -19.438 -26.516 -4.312 1 90.12 455 LYS A C 1
ATOM 3554 O O . LYS A 1 455 ? -20.047 -27.578 -4.164 1 90.12 455 LYS A O 1
ATOM 3559 N N . GLN A 1 456 ? -19.656 -25.75 -5.262 1 86.5 456 GLN A N 1
ATOM 3560 C CA . GLN A 1 456 ? -20.812 -25.953 -6.137 1 86.5 456 GLN A CA 1
ATOM 3561 C C . GLN A 1 456 ? -20.422 -26.75 -7.375 1 86.5 456 GLN A C 1
ATOM 3563 O O . GLN A 1 456 ? -21.281 -27.359 -8.023 1 86.5 456 GLN A O 1
ATOM 3568 N N . SER A 1 457 ? -19.188 -26.625 -7.695 1 84.94 457 SER A N 1
ATOM 3569 C CA . SER A 1 457 ? -18.75 -27.297 -8.914 1 84.94 457 SER A CA 1
ATOM 3570 C C . SER A 1 457 ? -17.781 -28.438 -8.586 1 84.94 457 SER A C 1
ATOM 3572 O O . SER A 1 457 ? -16.812 -28.234 -7.863 1 84.94 457 SER A O 1
ATOM 3574 N N . THR A 1 458 ? -18.031 -29.547 -9.141 1 84.12 458 THR A N 1
ATOM 3575 C CA . THR A 1 458 ? -17.125 -30.672 -8.969 1 84.12 458 THR A CA 1
ATOM 3576 C C . THR A 1 458 ? -15.953 -30.578 -9.953 1 84.12 458 THR A C 1
ATOM 3578 O O . THR A 1 458 ? -14.938 -31.25 -9.789 1 84.12 458 THR A O 1
ATOM 3581 N N . MET A 1 459 ? -16.125 -29.75 -10.922 1 88.56 459 MET A N 1
ATOM 3582 C CA . MET A 1 459 ? -15.125 -29.688 -11.984 1 88.56 459 MET A CA 1
ATOM 3583 C C . MET A 1 459 ? -14.117 -28.578 -11.711 1 88.56 459 MET A C 1
ATOM 3585 O O . MET A 1 459 ? -12.945 -28.688 -12.086 1 88.56 459 MET A O 1
ATOM 3589 N N . LEU A 1 460 ? -14.594 -27.531 -11.102 1 93.06 460 LEU A N 1
ATOM 3590 C CA . LEU A 1 460 ? -13.727 -26.391 -10.844 1 93.06 460 LEU A CA 1
ATOM 3591 C C . LEU A 1 460 ? -13.258 -26.375 -9.391 1 93.06 460 LEU A C 1
ATOM 3593 O O . LEU A 1 460 ? -13.789 -25.625 -8.57 1 93.06 460 LEU A O 1
ATOM 3597 N N . ASN A 1 461 ? -12.227 -27.125 -9.164 1 92.69 461 ASN A N 1
ATOM 3598 C CA . ASN A 1 461 ? -11.648 -27.156 -7.828 1 92.69 461 ASN A CA 1
ATOM 3599 C C . ASN A 1 461 ? -10.578 -26.094 -7.652 1 92.69 461 ASN A C 1
ATOM 3601 O O . ASN A 1 461 ? -10.383 -25.25 -8.531 1 92.69 461 ASN A O 1
ATOM 3605 N N . ALA A 1 462 ? -9.891 -26.078 -6.566 1 92.38 462 ALA A N 1
ATOM 3606 C CA . ALA A 1 462 ? -8.953 -25.031 -6.188 1 92.38 462 ALA A CA 1
ATOM 3607 C C . ALA A 1 462 ? -7.812 -24.922 -7.199 1 92.38 462 ALA A C 1
ATOM 3609 O O . ALA A 1 462 ? -7.344 -23.828 -7.5 1 92.38 462 ALA A O 1
ATOM 3610 N N . LYS A 1 463 ? -7.387 -26 -7.758 1 90.81 463 LYS A N 1
ATOM 3611 C CA . LYS A 1 463 ? -6.266 -25.969 -8.695 1 90.81 463 LYS A CA 1
ATOM 3612 C C . LYS A 1 463 ? -6.613 -25.188 -9.953 1 90.81 463 LYS A C 1
ATOM 3614 O O . LYS A 1 463 ? -5.73 -24.609 -10.602 1 90.81 463 LYS A O 1
ATOM 3619 N N . TRP A 1 464 ? -7.926 -25.125 -10.227 1 92.88 464 TRP A N 1
ATOM 3620 C CA . TRP A 1 464 ? -8.391 -24.406 -11.414 1 92.88 464 TRP A CA 1
ATOM 3621 C C . TRP A 1 464 ? -8.57 -22.922 -11.125 1 92.88 464 TRP A C 1
ATOM 3623 O O . TRP A 1 464 ? -8.523 -22.094 -12.039 1 92.88 464 TRP A O 1
ATOM 3633 N N . LEU A 1 465 ? -8.766 -22.641 -9.859 1 95.19 465 LEU A N 1
ATOM 3634 C CA . LEU A 1 465 ? -9.305 -21.312 -9.594 1 95.19 465 LEU A CA 1
ATOM 3635 C C . LEU A 1 465 ? -8.273 -20.422 -8.891 1 95.19 465 LEU A C 1
ATOM 3637 O O . LEU A 1 465 ? -8.336 -19.203 -8.984 1 95.19 465 LEU A O 1
ATOM 3641 N N . THR A 1 466 ? -7.344 -20.922 -8.18 1 94.19 466 THR A N 1
ATOM 3642 C CA . THR A 1 466 ? -6.48 -20.172 -7.27 1 94.19 466 THR A CA 1
ATOM 3643 C C . THR A 1 466 ? -5.477 -19.328 -8.047 1 94.19 466 THR A C 1
ATOM 3645 O O . THR A 1 466 ? -5.082 -18.25 -7.594 1 94.19 466 THR A O 1
ATOM 3648 N N . ARG A 1 467 ? -5.125 -19.688 -9.25 1 94.25 467 ARG A N 1
ATOM 3649 C CA . ARG A 1 467 ? -3.98 -19.078 -9.914 1 94.25 467 ARG A CA 1
ATOM 3650 C C . ARG A 1 467 ? -4.43 -18.125 -11.016 1 94.25 467 ARG A C 1
ATOM 3652 O O . ARG A 1 467 ? -3.637 -17.734 -11.875 1 94.25 467 ARG A O 1
ATOM 3659 N N . LEU A 1 468 ? -5.648 -17.719 -10.977 1 96.12 468 LEU A N 1
ATOM 3660 C CA . LEU A 1 468 ? -6.199 -16.922 -12.055 1 96.12 468 LEU A CA 1
ATOM 3661 C C . LEU A 1 468 ? -6.066 -15.43 -11.75 1 96.12 468 LEU A C 1
ATOM 3663 O O . LEU A 1 468 ? -6.188 -15.016 -10.594 1 96.12 468 LEU A O 1
ATOM 3667 N N . PRO A 1 469 ? -5.875 -14.625 -12.828 1 96.38 469 PRO A N 1
ATOM 3668 C CA . PRO A 1 469 ? -6.109 -13.195 -12.625 1 96.38 469 PRO A CA 1
ATOM 3669 C C . PRO A 1 469 ? -7.539 -12.891 -12.18 1 96.38 469 PRO A C 1
ATOM 3671 O O . PRO A 1 469 ? -8.469 -13.609 -12.547 1 96.38 469 PRO A O 1
ATOM 3674 N N . ASN A 1 470 ? -7.668 -11.812 -11.461 1 95.94 470 ASN A N 1
ATOM 3675 C CA . ASN A 1 470 ? -8.984 -11.445 -10.953 1 95.94 470 ASN A CA 1
ATOM 3676 C C . ASN A 1 470 ? -9.984 -11.227 -12.086 1 95.94 470 ASN A C 1
ATOM 3678 O O . ASN A 1 470 ? -11.164 -11.555 -11.945 1 95.94 470 ASN A O 1
ATOM 3682 N N . GLN A 1 471 ? -9.555 -10.703 -13.188 1 94.25 471 GLN A N 1
ATOM 3683 C CA . GLN A 1 471 ? -10.43 -10.422 -14.328 1 94.25 471 GLN A CA 1
ATOM 3684 C C . GLN A 1 471 ? -11.016 -11.703 -14.906 1 94.25 471 GLN A C 1
ATOM 3686 O O . GLN A 1 471 ? -12.156 -11.719 -15.367 1 94.25 471 GLN A O 1
ATOM 3691 N N . ILE A 1 472 ? -10.25 -12.773 -14.883 1 96 472 ILE A N 1
ATOM 3692 C CA . ILE A 1 472 ? -10.711 -14.07 -15.383 1 96 472 ILE A CA 1
ATOM 3693 C C . ILE A 1 472 ? -11.609 -14.734 -14.352 1 96 472 ILE A C 1
ATOM 3695 O O . ILE A 1 472 ? -12.688 -15.234 -14.68 1 96 472 ILE A O 1
ATOM 3699 N N . LEU A 1 473 ? -11.133 -14.719 -13.094 1 95.88 473 LEU A N 1
ATOM 3700 C CA . LEU A 1 473 ? -11.906 -15.344 -12.023 1 95.88 473 LEU A CA 1
ATOM 3701 C C . LEU A 1 473 ? -13.305 -14.734 -11.938 1 95.88 473 LEU A C 1
ATOM 3703 O O . LEU A 1 473 ? -14.281 -15.445 -11.672 1 95.88 473 LEU A O 1
ATOM 3707 N N . SER A 1 474 ? -13.398 -13.445 -12.156 1 94.69 474 SER A N 1
ATOM 3708 C CA . SER A 1 474 ? -14.68 -12.742 -12.078 1 94.69 474 SER A CA 1
ATOM 3709 C C . SER A 1 474 ? -15.695 -13.328 -13.055 1 94.69 474 SER A C 1
ATOM 3711 O O . SER A 1 474 ? -16.906 -13.234 -12.828 1 94.69 474 SER A O 1
ATOM 3713 N N . LYS A 1 475 ? -15.258 -13.977 -14.125 1 93.12 475 LYS A N 1
ATOM 3714 C CA . LYS A 1 475 ? -16.141 -14.586 -15.117 1 93.12 475 LYS A CA 1
ATOM 3715 C C . LYS A 1 475 ? -16.625 -15.961 -14.648 1 93.12 475 LYS A C 1
ATOM 3717 O O . LYS A 1 475 ? -17.531 -16.531 -15.242 1 93.12 475 LYS A O 1
ATOM 3722 N N . LEU A 1 476 ? -15.984 -16.469 -13.664 1 94.12 476 LEU A N 1
ATOM 3723 C CA . LEU A 1 476 ? -16.266 -17.828 -13.234 1 94.12 476 LEU A CA 1
ATOM 3724 C C . LEU A 1 476 ? -17.047 -17.844 -11.922 1 94.12 476 LEU A C 1
ATOM 3726 O O . LEU A 1 476 ? -17.609 -18.859 -11.547 1 94.12 476 LEU A O 1
ATOM 3730 N N . VAL A 1 477 ? -17.016 -16.688 -11.234 1 90 477 VAL A N 1
ATOM 3731 C CA . VAL A 1 477 ? -17.625 -16.656 -9.914 1 90 477 VAL A CA 1
ATOM 3732 C C . VAL A 1 477 ? -18.828 -15.711 -9.93 1 90 477 VAL A C 1
ATOM 3734 O O . VAL A 1 477 ? -18.906 -14.805 -10.766 1 90 477 VAL A O 1
ATOM 3737 N N . MET B 1 1 ? 72.5 -14.406 -4.473 1 25.06 1 MET B N 1
ATOM 3738 C CA . MET B 1 1 ? 71.688 -13.391 -5.129 1 25.06 1 MET B CA 1
ATOM 3739 C C . MET B 1 1 ? 70.312 -13.281 -4.461 1 25.06 1 MET B C 1
ATOM 3741 O O . MET B 1 1 ? 69.75 -14.297 -4.094 1 25.06 1 MET B O 1
ATOM 3745 N N . ILE B 1 2 ? 69.938 -12.031 -4.027 1 28.3 2 ILE B N 1
ATOM 3746 C CA . ILE B 1 2 ? 69.188 -11.344 -2.982 1 28.3 2 ILE B CA 1
ATOM 3747 C C . ILE B 1 2 ? 67.688 -11.508 -3.236 1 28.3 2 ILE B C 1
ATOM 3749 O O . ILE B 1 2 ? 67.188 -11.391 -4.375 1 28.3 2 ILE B O 1
ATOM 3753 N N . PRO B 1 3 ? 66.938 -12.102 -2.26 1 27.78 3 PRO B N 1
ATOM 3754 C CA . PRO B 1 3 ? 65.562 -12.523 -2.139 1 27.78 3 PRO B CA 1
ATOM 3755 C C . PRO B 1 3 ? 64.562 -11.383 -2.367 1 27.78 3 PRO B C 1
ATOM 3757 O O . PRO B 1 3 ? 64.75 -10.305 -1.793 1 27.78 3 PRO B O 1
ATOM 3760 N N . ALA B 1 4 ? 64.062 -11.289 -3.641 1 25.22 4 ALA B N 1
ATOM 3761 C CA . ALA B 1 4 ? 63.156 -10.312 -4.262 1 25.22 4 ALA B CA 1
ATOM 3762 C C . ALA B 1 4 ? 61.875 -10.125 -3.438 1 25.22 4 ALA B C 1
ATOM 3764 O O . ALA B 1 4 ? 61.062 -11.031 -3.34 1 25.22 4 ALA B O 1
ATOM 3765 N N . THR B 1 5 ? 61.906 -9.547 -2.258 1 24.28 5 THR B N 1
ATOM 3766 C CA . THR B 1 5 ? 60.844 -9.297 -1.28 1 24.28 5 THR B CA 1
ATOM 3767 C C . THR B 1 5 ? 59.719 -8.492 -1.904 1 24.28 5 THR B C 1
ATOM 3769 O O . THR B 1 5 ? 59.906 -7.328 -2.268 1 24.28 5 THR B O 1
ATOM 3772 N N . MET B 1 6 ? 59.031 -9.047 -2.877 1 23.09 6 MET B N 1
ATOM 3773 C CA . MET B 1 6 ? 58 -8.242 -3.537 1 23.09 6 MET B CA 1
ATOM 3774 C C . MET B 1 6 ? 57 -7.664 -2.52 1 23.09 6 MET B C 1
ATOM 3776 O O . MET B 1 6 ? 56.406 -8.406 -1.74 1 23.09 6 MET B O 1
ATOM 3780 N N . ALA B 1 7 ? 57.219 -6.426 -2.104 1 25.14 7 ALA B N 1
ATOM 3781 C CA . ALA B 1 7 ? 56.375 -5.539 -1.296 1 25.14 7 ALA B CA 1
ATOM 3782 C C . ALA B 1 7 ? 54.969 -5.469 -1.844 1 25.14 7 ALA B C 1
ATOM 3784 O O . ALA B 1 7 ? 54.75 -5.148 -3.018 1 25.14 7 ALA B O 1
ATOM 3785 N N . SER B 1 8 ? 54.094 -6.383 -1.321 1 21.55 8 SER B N 1
ATOM 3786 C CA . SER B 1 8 ? 52.688 -6.484 -1.577 1 21.55 8 SER B CA 1
ATOM 3787 C C . SER B 1 8 ? 52 -5.129 -1.432 1 21.55 8 SER B C 1
ATOM 3789 O O . SER B 1 8 ? 52.094 -4.484 -0.386 1 21.55 8 SER B O 1
ATOM 3791 N N . LYS B 1 9 ? 51.969 -4.32 -2.471 1 23.81 9 LYS B N 1
ATOM 3792 C CA . LYS B 1 9 ? 51.281 -3.031 -2.539 1 23.81 9 LYS B CA 1
ATOM 3793 C C . LYS B 1 9 ? 49.875 -3.137 -1.991 1 23.81 9 LYS B C 1
ATOM 3795 O O . LYS B 1 9 ? 49.031 -3.898 -2.512 1 23.81 9 LYS B O 1
ATOM 3800 N N . CYS B 1 10 ? 49.688 -3.043 -0.686 1 23.64 10 CYS B N 1
ATOM 3801 C CA . CYS B 1 10 ? 48.438 -2.836 0.056 1 23.64 10 CYS B CA 1
ATOM 3802 C C . CYS B 1 10 ? 47.594 -1.733 -0.579 1 23.64 10 CYS B C 1
ATOM 3804 O O . CYS B 1 10 ? 48 -0.571 -0.597 1 23.64 10 CYS B O 1
ATOM 3806 N N . CYS B 1 11 ? 47.188 -1.966 -1.823 1 24.34 11 CYS B N 1
ATOM 3807 C CA . CYS B 1 11 ? 46.281 -0.975 -2.412 1 24.34 11 CYS B CA 1
ATOM 3808 C C . CYS B 1 11 ? 45.25 -0.498 -1.396 1 24.34 11 CYS B C 1
ATOM 3810 O O . CYS B 1 11 ? 44.469 -1.299 -0.87 1 24.34 11 CYS B O 1
ATOM 3812 N N . SER B 1 12 ? 45.656 0.419 -0.535 1 23.67 12 SER B N 1
ATOM 3813 C CA . SER B 1 12 ? 44.781 1.24 0.296 1 23.67 12 SER B CA 1
ATOM 3814 C C . SER B 1 12 ? 43.531 1.675 -0.471 1 23.67 12 SER B C 1
ATOM 3816 O O . SER B 1 12 ? 43.625 2.357 -1.492 1 23.67 12 SER B O 1
ATOM 3818 N N . SER B 1 13 ? 42.688 0.726 -0.76 1 25.42 13 SER B N 1
ATOM 3819 C CA . SER B 1 13 ? 41.375 1.16 -1.268 1 25.42 13 SER B CA 1
ATOM 3820 C C . SER B 1 13 ? 40.875 2.396 -0.528 1 25.42 13 SER B C 1
ATOM 3822 O O . SER B 1 13 ? 40.688 2.361 0.688 1 25.42 13 SER B O 1
ATOM 3824 N N . VAL B 1 14 ? 41.375 3.553 -0.892 1 24.66 14 VAL B N 1
ATOM 3825 C CA . VAL B 1 14 ? 40.812 4.824 -0.463 1 24.66 14 VAL B CA 1
ATOM 3826 C C . VAL B 1 14 ? 39.281 4.773 -0.566 1 24.66 14 VAL B C 1
ATOM 3828 O O . VAL B 1 14 ? 38.75 4.59 -1.655 1 24.66 14 VAL B O 1
ATOM 3831 N N . VAL B 1 15 ? 38.719 4.145 0.369 1 24.94 15 VAL B N 1
ATOM 3832 C CA . VAL B 1 15 ? 37.312 4.559 0.579 1 24.94 15 VAL B CA 1
ATOM 3833 C C . VAL B 1 15 ? 37.188 6.059 0.325 1 24.94 15 VAL B C 1
ATOM 3835 O O . VAL B 1 15 ? 37.812 6.871 1.019 1 24.94 15 VAL B O 1
ATOM 3838 N N . ARG B 1 16 ? 37.25 6.441 -0.947 1 25.44 16 ARG B N 1
ATOM 3839 C CA . ARG B 1 16 ? 36.875 7.836 -1.145 1 25.44 16 ARG B CA 1
ATOM 3840 C C . ARG B 1 16 ? 35.844 8.281 -0.099 1 25.44 16 ARG B C 1
ATOM 3842 O O . ARG B 1 16 ? 34.781 7.699 0.001 1 25.44 16 ARG B O 1
ATOM 3849 N N . GLY B 1 17 ? 36.375 8.477 1.101 1 27.23 17 GLY B N 1
ATOM 3850 C CA . GLY B 1 17 ? 35.625 9.258 2.062 1 27.23 17 GLY B CA 1
ATOM 3851 C C . GLY B 1 17 ? 34.688 10.273 1.411 1 27.23 17 GLY B C 1
ATOM 3852 O O . GLY B 1 17 ? 35.156 11.203 0.753 1 27.23 17 GLY B O 1
ATOM 3853 N N . MET B 1 18 ? 33.75 9.703 0.77 1 29.62 18 MET B N 1
ATOM 3854 C CA . MET B 1 18 ? 32.625 10.555 0.313 1 29.62 18 MET B CA 1
ATOM 3855 C C . MET B 1 18 ? 32.344 11.641 1.337 1 29.62 18 MET B C 1
ATOM 3857 O O . MET B 1 18 ? 31.766 11.359 2.396 1 29.62 18 MET B O 1
ATOM 3861 N N . GLY B 1 19 ? 33.406 12.266 1.716 1 29.19 19 GLY B N 1
ATOM 3862 C CA . GLY B 1 19 ? 33 13.5 2.389 1 29.19 19 GLY B CA 1
ATOM 3863 C C . GLY B 1 19 ? 31.922 14.266 1.647 1 29.19 19 GLY B C 1
ATOM 3864 O O . GLY B 1 19 ? 32.219 15.211 0.917 1 29.19 19 GLY B O 1
ATOM 3865 N N . ALA B 1 20 ? 31.219 13.656 0.808 1 29 20 ALA B N 1
ATOM 3866 C CA . ALA B 1 20 ? 30.109 14.508 0.386 1 29 20 ALA B CA 1
ATOM 3867 C C . ALA B 1 20 ? 29.484 15.219 1.58 1 29 20 ALA B C 1
ATOM 3869 O O . ALA B 1 20 ? 28.484 14.75 2.137 1 29 20 ALA B O 1
ATOM 3870 N N . ALA B 1 21 ? 30.172 15.383 2.596 1 31.47 21 ALA B N 1
ATOM 3871 C CA . ALA B 1 21 ? 29.484 16.344 3.455 1 31.47 21 ALA B CA 1
ATOM 3872 C C . ALA B 1 21 ? 28.828 17.453 2.629 1 31.47 21 ALA B C 1
ATOM 3874 O O . ALA B 1 21 ? 29.5 18.406 2.221 1 31.47 21 ALA B O 1
ATOM 3875 N N . SER B 1 22 ? 28.219 17.047 1.554 1 35.81 22 SER B N 1
ATOM 3876 C CA . SER B 1 22 ? 27.375 17.938 0.77 1 35.81 22 SER B CA 1
ATOM 3877 C C . SER B 1 22 ? 26.781 19.047 1.639 1 35.81 22 SER B C 1
ATOM 3879 O O . SER B 1 22 ? 26.609 18.875 2.848 1 35.81 22 SER B O 1
ATOM 3881 N N . ARG B 1 23 ? 26.641 20.344 1.244 1 42.06 23 ARG B N 1
ATOM 3882 C CA . ARG B 1 23 ? 26.047 21.594 1.681 1 42.06 23 ARG B CA 1
ATOM 3883 C C . ARG B 1 23 ? 24.656 21.375 2.266 1 42.06 23 ARG B C 1
ATOM 3885 O O . ARG B 1 23 ? 23.703 21.156 1.528 1 42.06 23 ARG B O 1
ATOM 3892 N N . LEU B 1 24 ? 24.594 20.812 3.34 1 53.28 24 LEU B N 1
ATOM 3893 C CA . LEU B 1 24 ? 23.438 20.875 4.234 1 53.28 24 LEU B CA 1
ATOM 3894 C C . LEU B 1 24 ? 22.75 22.234 4.121 1 53.28 24 LEU B C 1
ATOM 3896 O O . LEU B 1 24 ? 23.422 23.266 4.027 1 53.28 24 LEU B O 1
ATOM 3900 N N . GLY B 1 25 ? 21.703 22.219 3.514 1 60.62 25 GLY B N 1
ATOM 3901 C CA . GLY B 1 25 ? 20.844 23.375 3.461 1 60.62 25 GLY B CA 1
ATOM 3902 C C . GLY B 1 25 ? 20.016 23.453 2.191 1 60.62 25 GLY B C 1
ATOM 3903 O O . GLY B 1 25 ? 19.156 24.328 2.049 1 60.62 25 GLY B O 1
ATOM 3904 N N . GLY B 1 26 ? 20.109 22.438 1.447 1 68.75 26 GLY B N 1
ATOM 3905 C CA . GLY B 1 26 ? 19.25 22.359 0.27 1 68.75 26 GLY B CA 1
ATOM 3906 C C . GLY B 1 26 ? 19.484 23.5 -0.705 1 68.75 26 GLY B C 1
ATOM 3907 O O . GLY B 1 26 ? 20.438 24.266 -0.562 1 68.75 26 GLY B O 1
ATOM 3908 N N . ALA B 1 27 ? 18.703 23.656 -1.711 1 75.62 27 ALA B N 1
ATOM 3909 C CA . ALA B 1 27 ? 18.828 24.594 -2.82 1 75.62 27 ALA B CA 1
ATOM 3910 C C . ALA B 1 27 ? 18.609 26.031 -2.346 1 75.62 27 ALA B C 1
ATOM 3912 O O . ALA B 1 27 ? 19.016 26.984 -3.02 1 75.62 27 ALA B O 1
ATOM 3913 N N . THR B 1 28 ? 18.078 26.203 -1.078 1 81.19 28 THR B N 1
ATOM 3914 C CA . THR B 1 28 ? 17.734 27.547 -0.629 1 81.19 28 THR B CA 1
ATOM 3915 C C . THR B 1 28 ? 18.734 28.047 0.409 1 81.19 28 THR B C 1
ATOM 3917 O O . THR B 1 28 ? 18.516 29.078 1.041 1 81.19 28 THR B O 1
ATOM 3920 N N . ARG B 1 29 ? 19.781 27.359 0.607 1 78.62 29 ARG B N 1
ATOM 3921 C CA . ARG B 1 29 ? 20.75 27.719 1.639 1 78.62 29 ARG B CA 1
ATOM 3922 C C . ARG B 1 29 ? 21.219 29.156 1.457 1 78.62 29 ARG B C 1
ATOM 3924 O O . ARG B 1 29 ? 21.609 29.562 0.357 1 78.62 29 ARG B O 1
ATOM 3931 N N . GLY B 1 30 ? 21.047 29.922 2.488 1 81.19 30 GLY B N 1
ATOM 3932 C CA . GLY B 1 30 ? 21.578 31.281 2.518 1 81.19 30 GLY B CA 1
ATOM 3933 C C . GLY B 1 30 ? 20.688 32.281 1.795 1 81.19 30 GLY B C 1
ATOM 3934 O O . GLY B 1 30 ? 21.047 33.438 1.669 1 81.19 30 GLY B O 1
ATOM 3935 N N . MET B 1 31 ? 19.531 31.875 1.392 1 91.25 31 MET B N 1
ATOM 3936 C CA . MET B 1 31 ? 18.641 32.75 0.658 1 91.25 31 MET B CA 1
ATOM 3937 C C . MET B 1 31 ? 18.094 33.844 1.567 1 91.25 31 MET B C 1
ATOM 3939 O O . MET B 1 31 ? 17.594 33.562 2.656 1 91.25 31 MET B O 1
ATOM 3943 N N . LYS B 1 32 ? 18.156 35.125 1.106 1 96.44 32 LYS B N 1
ATOM 3944 C CA . LYS B 1 32 ? 17.703 36.281 1.88 1 96.44 32 LYS B CA 1
ATOM 3945 C C . LYS B 1 32 ? 16.609 37.062 1.134 1 96.44 32 LYS B C 1
ATOM 3947 O O . LYS B 1 32 ? 16.5 36.938 -0.088 1 96.44 32 LYS B O 1
ATOM 3952 N N . ILE B 1 33 ? 15.836 37.781 1.89 1 97.88 33 ILE B N 1
ATOM 3953 C CA . ILE B 1 33 ? 14.828 38.656 1.321 1 97.88 33 ILE B CA 1
ATOM 3954 C C . ILE B 1 33 ? 15.391 40.062 1.191 1 97.88 33 ILE B C 1
ATOM 3956 O O . ILE B 1 33 ? 15.961 40.625 2.145 1 97.88 33 ILE B O 1
ATOM 3960 N N . VAL B 1 34 ? 15.25 40.625 0.025 1 97.19 34 VAL B N 1
ATOM 3961 C CA . VAL B 1 34 ? 15.75 41.969 -0.257 1 97.19 34 VAL B CA 1
ATOM 3962 C C . VAL B 1 34 ? 14.656 43 0.03 1 97.19 34 VAL B C 1
ATOM 3964 O O . VAL B 1 34 ? 14.914 44.031 0.636 1 97.19 34 VAL B O 1
ATOM 3967 N N . SER B 1 35 ? 13.5 42.719 -0.416 1 97.69 35 SER B N 1
ATOM 3968 C CA . SER B 1 35 ? 12.375 43.625 -0.204 1 97.69 35 SER B CA 1
ATOM 3969 C C . SER B 1 35 ? 11.055 42.844 -0.158 1 97.69 35 SER B C 1
ATOM 3971 O O . SER B 1 35 ? 10.953 41.75 -0.689 1 97.69 35 SER B O 1
ATOM 3973 N N . ALA B 1 36 ? 10.125 43.438 0.522 1 98.69 36 ALA B N 1
ATOM 3974 C CA . ALA B 1 36 ? 8.758 42.938 0.609 1 98.69 36 ALA B CA 1
ATOM 3975 C C . ALA B 1 36 ? 7.758 44.062 0.713 1 98.69 36 ALA B C 1
ATOM 3977 O O . ALA B 1 36 ? 7.891 44.938 1.576 1 98.69 36 ALA B O 1
ATOM 3978 N N . THR B 1 37 ? 6.785 44.062 -0.185 1 98.44 37 THR B N 1
ATOM 3979 C CA . THR B 1 37 ? 5.855 45.188 -0.253 1 98.44 37 THR B CA 1
ATOM 3980 C C . THR B 1 37 ? 4.418 44.688 -0.37 1 98.44 37 THR B C 1
ATOM 3982 O O . THR B 1 37 ? 4.082 43.969 -1.306 1 98.44 37 THR B O 1
ATOM 3985 N N . PRO B 1 38 ? 3.57 45.094 0.588 1 98.5 38 PRO B N 1
ATOM 3986 C CA . PRO B 1 38 ? 2.15 44.812 0.368 1 98.5 38 PRO B CA 1
ATOM 3987 C C . PRO B 1 38 ? 1.604 45.5 -0.888 1 98.5 38 PRO B C 1
ATOM 3989 O O . PRO B 1 38 ? 1.934 46.656 -1.164 1 98.5 38 PRO B O 1
ATOM 3992 N N . VAL B 1 39 ? 0.839 44.781 -1.641 1 98.38 39 VAL B N 1
ATOM 3993 C CA . VAL B 1 39 ? 0.221 45.344 -2.846 1 98.38 39 VAL B CA 1
ATOM 3994 C C . VAL B 1 39 ? -1.26 44.969 -2.881 1 98.38 39 VAL B C 1
ATOM 3996 O O . VAL B 1 39 ? -1.718 44.156 -2.082 1 98.38 39 VAL B O 1
ATOM 3999 N N . ASN B 1 40 ? -2.08 45.688 -3.791 1 97.56 40 ASN B N 1
ATOM 4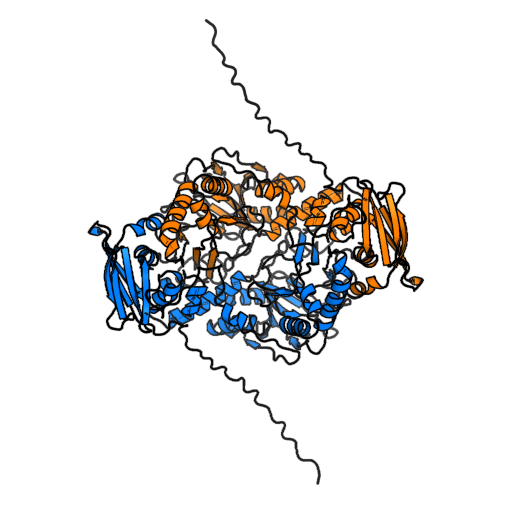000 C CA . ASN B 1 40 ? -3.51 45.438 -3.947 1 97.56 40 ASN B CA 1
ATOM 4001 C C . ASN B 1 40 ? -4.246 45.531 -2.613 1 97.56 40 ASN B C 1
ATOM 4003 O O . ASN B 1 40 ? -4.969 44.625 -2.227 1 97.56 40 ASN B O 1
ATOM 4007 N N . ASN B 1 41 ? -3.955 46.625 -1.879 1 96.94 41 ASN B N 1
ATOM 4008 C CA . ASN B 1 41 ? -4.578 46.938 -0.596 1 96.94 41 ASN B CA 1
ATOM 4009 C C . ASN B 1 41 ? -4.262 45.875 0.451 1 96.94 41 ASN B C 1
ATOM 4011 O O . ASN B 1 41 ? -5.125 45.5 1.246 1 96.94 41 ASN B O 1
ATOM 4015 N N . GLY B 1 42 ? -3.123 45.219 0.326 1 97.94 42 GLY B N 1
ATOM 4016 C CA . GLY B 1 42 ? -2.635 44.281 1.33 1 97.94 42 GLY B CA 1
ATOM 4017 C C . GLY B 1 42 ? -3.082 42.875 1.086 1 97.94 42 GLY B C 1
ATOM 4018 O O . GLY B 1 42 ? -2.744 41.969 1.854 1 97.94 42 GLY B O 1
ATOM 4019 N N . LYS B 1 43 ? -3.816 42.625 0.05 1 97.88 43 LYS B N 1
ATOM 4020 C CA . LYS B 1 43 ? -4.316 41.281 -0.235 1 97.88 43 LYS B CA 1
ATOM 4021 C C . LYS B 1 43 ? -3.205 40.375 -0.772 1 97.88 43 LYS B C 1
ATOM 4023 O O . LYS B 1 43 ? -3.344 39.156 -0.792 1 97.88 43 LYS B O 1
ATOM 4028 N N . GLN B 1 44 ? -2.172 41.031 -1.255 1 98.5 44 GLN B N 1
ATOM 4029 C CA . GLN B 1 44 ? -1.001 40.344 -1.771 1 98.5 44 GLN B CA 1
ATOM 4030 C C . GLN B 1 44 ? 0.289 41 -1.271 1 98.5 44 GLN B C 1
ATOM 4032 O O . GLN B 1 44 ? 0.27 42.094 -0.747 1 98.5 44 GLN B O 1
ATOM 4037 N N . VAL B 1 45 ? 1.363 40.281 -1.356 1 98.69 45 VAL B N 1
ATOM 4038 C CA . VAL B 1 45 ? 2.688 40.75 -0.975 1 98.69 45 VAL B CA 1
ATOM 4039 C C . VAL B 1 45 ? 3.699 40.406 -2.062 1 98.69 45 VAL B C 1
ATOM 4041 O O . VAL B 1 45 ? 3.828 39.219 -2.441 1 98.69 45 VAL B O 1
ATOM 4044 N N . ASP B 1 46 ? 4.406 41.375 -2.576 1 98.75 46 ASP B N 1
ATOM 4045 C CA . ASP B 1 46 ? 5.539 41.156 -3.471 1 98.75 46 ASP B CA 1
ATOM 4046 C C . ASP B 1 46 ? 6.832 40.969 -2.684 1 98.75 46 ASP B C 1
ATOM 4048 O O . ASP B 1 46 ? 7.203 41.812 -1.876 1 98.75 46 ASP B O 1
ATOM 4052 N N . ILE B 1 47 ? 7.504 39.875 -2.893 1 98.62 47 ILE B N 1
ATOM 4053 C CA . ILE B 1 47 ? 8.75 39.594 -2.184 1 98.62 47 ILE B CA 1
ATOM 4054 C C . ILE B 1 47 ? 9.875 39.375 -3.189 1 98.62 47 ILE B C 1
ATOM 4056 O O . ILE B 1 47 ? 9.742 38.594 -4.121 1 98.62 47 ILE B O 1
ATOM 4060 N N . GLU B 1 48 ? 10.938 40.062 -3.02 1 98.38 48 GLU B N 1
ATOM 4061 C CA . GLU B 1 48 ? 12.148 39.906 -3.816 1 98.38 48 GLU B CA 1
ATOM 4062 C C . GLU B 1 48 ? 13.258 39.25 -3 1 98.38 48 GLU B C 1
ATOM 4064 O O . GLU B 1 48 ? 13.531 39.656 -1.869 1 98.38 48 GLU B O 1
ATOM 4069 N N . PHE B 1 49 ? 13.859 38.312 -3.623 1 97.81 49 PHE B N 1
ATOM 4070 C CA . PHE B 1 49 ? 14.922 37.562 -2.939 1 97.81 49 PHE B CA 1
ATOM 4071 C C . PHE B 1 49 ? 16.281 37.969 -3.469 1 97.81 49 PHE B C 1
ATOM 4073 O O . PHE B 1 49 ? 16.391 38.688 -4.48 1 97.81 49 PHE B O 1
ATOM 4080 N N . GLU B 1 50 ? 17.344 37.531 -2.758 1 96 50 GLU B N 1
ATOM 4081 C CA . GLU B 1 50 ? 18.703 37.969 -3.033 1 96 50 GLU B CA 1
ATOM 4082 C C . GLU B 1 50 ? 19.172 37.469 -4.398 1 96 50 GLU B C 1
ATOM 4084 O O . GLU B 1 50 ? 20 38.125 -5.047 1 96 50 GLU B O 1
ATOM 4089 N N . ASN B 1 51 ? 18.703 36.344 -4.867 1 94.75 51 ASN B N 1
ATOM 4090 C CA . ASN B 1 51 ? 19.078 35.844 -6.18 1 94.75 51 ASN B CA 1
ATOM 4091 C C . ASN B 1 51 ? 18.312 36.531 -7.301 1 94.75 51 ASN B C 1
ATOM 4093 O O . ASN B 1 51 ? 18.281 36.062 -8.43 1 94.75 51 ASN B O 1
ATOM 4097 N N . LYS B 1 52 ? 17.547 37.562 -7.004 1 95 52 LYS B N 1
ATOM 4098 C CA . LYS B 1 52 ? 16.828 38.438 -7.91 1 95 52 LYS B CA 1
ATOM 4099 C C . LYS B 1 52 ? 15.477 37.844 -8.297 1 95 52 LYS B C 1
ATOM 4101 O O . LYS B 1 52 ? 14.695 38.5 -9.008 1 95 52 LYS B O 1
ATOM 4106 N N . SER B 1 53 ? 15.234 36.719 -7.832 1 96.69 53 SER B N 1
ATOM 4107 C CA . SER B 1 53 ? 13.875 36.219 -8.047 1 96.69 53 SER B CA 1
ATOM 4108 C C . SER B 1 53 ? 12.859 37 -7.23 1 96.69 53 SER B C 1
ATOM 4110 O O . SER B 1 53 ? 13.195 37.531 -6.164 1 96.69 53 SER B O 1
ATOM 4112 N N . ALA B 1 54 ? 11.688 37.188 -7.816 1 98.12 54 ALA B N 1
ATOM 4113 C CA . ALA B 1 54 ? 10.609 37.938 -7.168 1 98.12 54 ALA B CA 1
ATOM 4114 C C . ALA B 1 54 ? 9.258 37.281 -7.418 1 98.12 54 ALA B C 1
ATOM 4116 O O . ALA B 1 54 ? 8.984 36.812 -8.523 1 98.12 54 ALA B O 1
ATOM 4117 N N . TYR B 1 55 ? 8.508 37.219 -6.348 1 98.44 55 TYR B N 1
ATOM 4118 C CA . TYR B 1 55 ? 7.211 36.562 -6.441 1 98.44 55 TYR B CA 1
ATOM 4119 C C . TYR B 1 55 ? 6.137 37.375 -5.727 1 98.44 55 TYR B C 1
ATOM 4121 O O . TYR B 1 55 ? 6.418 38.031 -4.73 1 98.44 55 TYR B O 1
ATOM 4129 N N . ARG B 1 56 ? 4.926 37.344 -6.262 1 98.69 56 ARG B N 1
ATOM 4130 C CA . ARG B 1 56 ? 3.734 37.844 -5.582 1 98.69 56 ARG B CA 1
ATOM 4131 C C . ARG B 1 56 ? 3.016 36.719 -4.852 1 98.69 56 ARG B C 1
ATOM 4133 O O . ARG B 1 56 ? 2.67 35.688 -5.453 1 98.69 56 ARG B O 1
ATOM 4140 N N . PHE B 1 57 ? 2.842 36.844 -3.537 1 98.38 57 PHE B N 1
ATOM 4141 C CA . PHE B 1 57 ? 2.152 35.875 -2.703 1 98.38 57 PHE B CA 1
ATOM 4142 C C . PHE B 1 57 ? 0.764 36.375 -2.318 1 98.38 57 PHE B C 1
ATOM 4144 O O . PHE B 1 57 ? 0.554 37.594 -2.164 1 98.38 57 PHE B O 1
ATOM 4151 N N . HIS B 1 58 ? -0.211 35.469 -2.213 1 98.31 58 HIS B N 1
ATOM 4152 C CA . HIS B 1 58 ? -1.432 35.812 -1.496 1 98.31 58 HIS B CA 1
ATOM 4153 C C . HIS B 1 58 ? -1.154 36.031 -0.013 1 98.31 58 HIS B C 1
ATOM 4155 O O . HIS B 1 58 ? -0.554 35.188 0.645 1 98.31 58 HIS B O 1
ATOM 4161 N N . THR B 1 59 ? -1.646 37.156 0.54 1 98 59 THR B N 1
ATOM 4162 C CA . THR B 1 59 ? -1.532 37.406 1.977 1 98 59 THR B CA 1
ATOM 4163 C C . THR B 1 59 ? -2.217 36.281 2.756 1 98 59 THR B C 1
ATOM 4165 O O . THR B 1 59 ? -1.704 35.812 3.781 1 98 59 THR B O 1
ATOM 4168 N N . ALA B 1 60 ? -3.301 35.844 2.217 1 96.69 60 ALA B N 1
ATOM 4169 C CA . ALA B 1 60 ? -4.043 34.75 2.846 1 96.69 60 ALA B CA 1
ATOM 4170 C C . ALA B 1 60 ? -3.193 33.469 2.938 1 96.69 60 ALA B C 1
ATOM 4172 O O . ALA B 1 60 ? -3.225 32.781 3.949 1 96.69 60 ALA B O 1
ATOM 4173 N N . TRP B 1 61 ? -2.473 33.156 1.888 1 97.06 61 TRP B N 1
ATOM 4174 C CA . TRP B 1 61 ? -1.604 32 1.923 1 97.06 61 TRP B CA 1
ATOM 4175 C C . TRP B 1 61 ? -0.514 32.156 2.977 1 97.06 61 TRP B C 1
ATOM 4177 O O . TRP B 1 61 ? -0.22 31.234 3.725 1 97.06 61 TRP B O 1
ATOM 4187 N N . ILE B 1 62 ? 0.111 33.344 3.008 1 97.38 62 ILE B N 1
ATOM 4188 C CA . ILE B 1 62 ? 1.155 33.594 3.99 1 97.38 62 ILE B CA 1
ATOM 4189 C C . ILE B 1 62 ? 0.607 33.375 5.398 1 97.38 62 ILE B C 1
ATOM 4191 O O . ILE B 1 62 ? 1.245 32.719 6.227 1 97.38 62 ILE B O 1
ATOM 4195 N N . ARG B 1 63 ? -0.548 33.875 5.613 1 95.38 63 ARG B N 1
ATOM 4196 C CA . ARG B 1 63 ? -1.175 33.75 6.926 1 95.38 63 ARG B CA 1
ATOM 4197 C C . ARG B 1 63 ? -1.483 32.281 7.234 1 95.38 63 ARG B C 1
ATOM 4199 O O . ARG B 1 63 ? -1.24 31.812 8.344 1 95.38 63 ARG B O 1
ATOM 4206 N N . ASP B 1 64 ? -2.012 31.609 6.277 1 93.69 64 ASP B N 1
ATOM 4207 C CA . ASP B 1 64 ? -2.361 30.203 6.414 1 93.69 64 ASP B CA 1
ATOM 4208 C C . ASP B 1 64 ? -1.125 29.359 6.707 1 93.69 64 ASP B C 1
ATOM 4210 O O . ASP B 1 64 ? -1.206 28.359 7.43 1 93.69 64 ASP B O 1
ATOM 4214 N N . ALA B 1 65 ? -0.024 29.719 6.219 1 94.88 65 ALA B N 1
ATOM 4215 C CA . ALA B 1 65 ? 1.203 28.922 6.281 1 94.88 65 ALA B CA 1
ATOM 4216 C C . ALA B 1 65 ? 1.944 29.172 7.594 1 94.88 65 ALA B C 1
ATOM 4218 O O . ALA B 1 65 ? 2.938 28.5 7.887 1 94.88 65 ALA B O 1
ATOM 4219 N N . SER B 1 66 ? 1.478 30.047 8.375 1 92.44 66 SER B N 1
ATOM 4220 C CA . SER B 1 66 ? 2.184 30.453 9.586 1 92.44 66 SER B CA 1
ATOM 4221 C C . SER B 1 66 ? 2.262 29.312 10.594 1 92.44 66 SER B C 1
ATOM 4223 O O . SER B 1 66 ? 1.264 28.641 10.852 1 92.44 66 SER B O 1
ATOM 4225 N N . PRO B 1 67 ? 3.414 29.094 11.211 1 90.81 67 PRO B N 1
ATOM 4226 C CA . PRO B 1 67 ? 3.529 28.094 12.273 1 90.81 67 PRO B CA 1
ATOM 4227 C C . PRO B 1 67 ? 2.715 28.438 13.516 1 90.81 67 PRO B C 1
ATOM 4229 O O . PRO B 1 67 ? 2.496 27.594 14.375 1 90.81 67 PRO B O 1
ATOM 4232 N N . SER B 1 68 ? 2.318 29.703 13.641 1 89.56 68 SER B N 1
ATOM 4233 C CA . SER B 1 68 ? 1.515 30.109 14.789 1 89.56 68 SER B CA 1
ATOM 4234 C C . SER B 1 68 ? 0.155 29.422 14.789 1 89.56 68 SER B C 1
ATOM 4236 O O . SER B 1 68 ? -0.546 29.422 15.805 1 89.56 68 SER B O 1
ATOM 4238 N N . ASN B 1 69 ? -0.207 28.844 13.641 1 89 69 ASN B N 1
ATOM 4239 C CA . ASN B 1 69 ? -1.509 28.203 13.5 1 89 69 ASN B CA 1
ATOM 4240 C C . ASN B 1 69 ? -1.5 26.781 14.078 1 89 69 ASN B C 1
ATOM 4242 O O . ASN B 1 69 ? -2.545 26.141 14.164 1 89 69 ASN B O 1
ATOM 4246 N N . VAL B 1 70 ? -0.353 26.312 14.477 1 89 70 VAL B N 1
ATOM 4247 C CA . VAL B 1 70 ? -0.261 24.906 14.844 1 89 70 VAL B CA 1
ATOM 4248 C C . VAL B 1 70 ? 0.068 24.781 16.328 1 89 70 VAL B C 1
ATOM 4250 O O . VAL B 1 70 ? 0.763 25.625 16.891 1 89 70 VAL B O 1
ATOM 4253 N N . GLY B 1 71 ? -0.435 23.734 16.922 1 87.56 71 GLY B N 1
ATOM 4254 C CA . GLY B 1 71 ? -0.141 23.438 18.312 1 87.56 71 GLY B CA 1
ATOM 4255 C C . GLY B 1 71 ? 1.136 22.641 18.5 1 87.56 71 GLY B C 1
ATOM 4256 O O . GLY B 1 71 ? 1.918 22.484 17.562 1 87.56 71 GLY B O 1
ATOM 4257 N N . SER B 1 72 ? 1.401 22.219 19.75 1 83.25 72 SER B N 1
ATOM 4258 C CA . SER B 1 72 ? 2.596 21.453 20.094 1 83.25 72 SER B CA 1
ATOM 4259 C C . SER B 1 72 ? 2.557 20.062 19.469 1 83.25 72 SER B C 1
ATOM 4261 O O . SER B 1 72 ? 3.594 19.406 19.328 1 83.25 72 SER B O 1
ATOM 4263 N N . ASP B 1 73 ? 1.412 19.672 19.016 1 82.69 73 ASP B N 1
ATOM 4264 C CA . ASP B 1 73 ? 1.252 18.375 18.375 1 82.69 73 ASP B CA 1
ATOM 4265 C C . ASP B 1 73 ? 1.351 18.5 16.844 1 82.69 73 ASP B C 1
ATOM 4267 O O . ASP B 1 73 ? 1.15 17.531 16.125 1 82.69 73 ASP B O 1
ATOM 4271 N N . PHE B 1 74 ? 1.597 19.734 16.406 1 87.94 74 PHE B N 1
ATOM 4272 C CA . PHE B 1 74 ? 1.838 20.078 15.008 1 87.94 74 PHE B CA 1
ATOM 4273 C C . PHE B 1 74 ? 0.545 20 14.203 1 87.94 74 PHE B C 1
ATOM 4275 O O . PHE B 1 74 ? 0.57 20.047 12.969 1 87.94 74 PHE B O 1
ATOM 4282 N N . TYR B 1 75 ? -0.588 19.812 14.898 1 88.19 75 TYR B N 1
ATOM 4283 C CA . TYR B 1 75 ? -1.882 19.953 14.234 1 88.19 75 TYR B CA 1
ATOM 4284 C C . TYR B 1 75 ? -2.387 21.391 14.312 1 88.19 75 TYR B C 1
ATOM 4286 O O . TYR B 1 75 ? -2 22.141 15.203 1 88.19 75 TYR B O 1
ATOM 4294 N N . ARG B 1 76 ? -3.211 21.719 13.367 1 89 76 ARG B N 1
ATOM 4295 C CA . ARG B 1 76 ? -3.834 23.031 13.422 1 89 76 ARG B CA 1
ATOM 4296 C C . ARG B 1 76 ? -4.676 23.188 14.68 1 89 76 ARG B C 1
ATOM 4298 O O . ARG B 1 76 ? -5.395 22.281 15.07 1 89 76 ARG B O 1
ATOM 4305 N N . LYS B 1 77 ? -4.605 24.344 15.234 1 83.81 77 LYS B N 1
ATOM 4306 C CA . LYS B 1 77 ? -5.285 24.641 16.5 1 83.81 77 LYS B CA 1
ATOM 4307 C C . LYS B 1 77 ? -6.801 24.672 16.297 1 83.81 77 LYS B C 1
ATOM 4309 O O . LYS B 1 77 ? -7.555 24.359 17.219 1 83.81 77 LYS B O 1
ATOM 4314 N N . SER B 1 78 ? -7.16 25.062 15.102 1 78.19 78 SER B N 1
ATOM 4315 C CA . SER B 1 78 ? -8.594 25.188 14.828 1 78.19 78 SER B CA 1
ATOM 4316 C C . SER B 1 78 ? -8.906 24.891 13.367 1 78.19 78 SER B C 1
ATOM 4318 O O . SER B 1 78 ? -8.195 25.359 12.469 1 78.19 78 SER B O 1
ATOM 4320 N N . ALA B 1 79 ? -10.016 24.172 13.195 1 74.5 79 ALA B N 1
ATOM 4321 C CA . ALA B 1 79 ? -10.5 23.938 11.836 1 74.5 79 ALA B CA 1
ATOM 4322 C C . ALA B 1 79 ? -11.172 25.188 11.281 1 74.5 79 ALA B C 1
ATOM 4324 O O . ALA B 1 79 ? -11.094 25.453 10.078 1 74.5 79 ALA B O 1
ATOM 4325 N N . LYS B 1 80 ? -11.758 25.953 12.094 1 69.06 80 LYS B N 1
ATOM 4326 C CA . LYS B 1 80 ? -12.539 27.125 11.695 1 69.06 80 LYS B CA 1
ATOM 4327 C C . LYS B 1 80 ? -11.641 28.234 11.156 1 69.06 80 LYS B C 1
ATOM 4329 O O . LYS B 1 80 ? -11.992 28.922 10.195 1 69.06 80 LYS B O 1
ATOM 4334 N N . THR B 1 81 ? -10.539 28.312 11.742 1 76.75 81 THR B N 1
ATOM 4335 C CA . THR B 1 81 ? -9.672 29.422 11.383 1 76.75 81 THR B CA 1
ATOM 4336 C C . THR B 1 81 ? -9.062 29.219 10 1 76.75 81 THR B C 1
ATOM 4338 O O . THR B 1 81 ? -8.594 30.172 9.367 1 76.75 81 THR B O 1
ATOM 4341 N N . LEU B 1 82 ? -9.172 28.047 9.609 1 82.56 82 LEU B N 1
ATOM 4342 C CA . LEU B 1 82 ? -8.641 27.719 8.297 1 82.56 82 LEU B CA 1
ATOM 4343 C C . LEU B 1 82 ? -9.328 28.531 7.207 1 82.56 82 LEU B C 1
ATOM 4345 O O . LEU B 1 82 ? -8.68 28.969 6.254 1 82.56 82 LEU B O 1
ATOM 4349 N N . PHE B 1 83 ? -10.562 28.859 7.418 1 86.94 83 PHE B N 1
ATOM 4350 C CA . PHE B 1 83 ? -11.312 29.5 6.344 1 86.94 83 PHE B CA 1
ATOM 4351 C C . PHE B 1 83 ? -11.531 30.984 6.648 1 86.94 83 PHE B C 1
ATOM 4353 O O . PHE B 1 83 ? -12.344 31.641 5.992 1 86.94 83 PHE B O 1
ATOM 4360 N N . GLU B 1 84 ? -10.797 31.516 7.598 1 88.38 84 GLU B N 1
ATOM 4361 C CA . GLU B 1 84 ? -10.922 32.938 7.945 1 88.38 84 GLU B CA 1
ATOM 4362 C C . GLU B 1 84 ? -9.68 33.719 7.52 1 88.38 84 GLU B C 1
ATOM 4364 O O . GLU B 1 84 ? -9.641 34.938 7.648 1 88.38 84 GLU B O 1
ATOM 4369 N N . VAL B 1 85 ? -8.766 33.031 6.945 1 89.75 85 VAL B N 1
ATOM 4370 C CA . VAL B 1 85 ? -7.48 33.656 6.641 1 89.75 85 VAL B CA 1
ATOM 4371 C C . VAL B 1 85 ? -7.66 34.688 5.523 1 89.75 85 VAL B C 1
ATOM 4373 O O . VAL B 1 85 ? -6.895 35.656 5.43 1 89.75 85 VAL B O 1
ATOM 4376 N N . ASP B 1 86 ? -8.688 34.531 4.73 1 90.56 86 ASP B N 1
ATOM 4377 C CA . ASP B 1 86 ? -8.906 35.406 3.602 1 90.56 86 ASP B CA 1
ATOM 4378 C C . ASP B 1 86 ? -9.43 36.781 4.07 1 90.56 86 ASP B C 1
ATOM 4380 O O . ASP B 1 86 ? -9.469 37.719 3.295 1 90.56 86 ASP B O 1
ATOM 4384 N N . LYS B 1 87 ? -9.703 36.906 5.309 1 92.25 87 LYS B N 1
ATOM 4385 C CA . LYS B 1 87 ? -10.18 38.156 5.875 1 92.25 87 LYS B CA 1
ATOM 4386 C C . LYS B 1 87 ? -9.016 39.062 6.238 1 92.25 87 LYS B C 1
ATOM 4388 O O . LYS B 1 87 ? -9.211 40.25 6.512 1 92.25 87 LYS B O 1
ATOM 4393 N N . TYR B 1 88 ? -7.883 38.531 6.195 1 94.62 88 TYR B N 1
ATOM 4394 C CA . TYR B 1 88 ? -6.727 39.312 6.641 1 94.62 88 TYR B CA 1
ATOM 4395 C C . TYR B 1 88 ? -5.992 39.906 5.457 1 94.62 88 TYR B C 1
ATOM 4397 O O . TYR B 1 88 ? -5.949 39.312 4.371 1 94.62 88 TYR B O 1
ATOM 4405 N N . THR B 1 89 ? -5.422 41.062 5.676 1 97 89 THR B N 1
ATOM 4406 C CA . THR B 1 89 ? -4.527 41.75 4.754 1 97 89 THR B CA 1
ATOM 4407 C C . THR B 1 89 ? -3.201 42.094 5.434 1 97 89 THR B C 1
ATOM 4409 O O . THR B 1 89 ? -3.107 42.094 6.66 1 97 89 THR B O 1
ATOM 4412 N N . ALA B 1 90 ? -2.209 42.281 4.633 1 97.88 90 ALA B N 1
ATOM 4413 C CA . ALA B 1 90 ? -0.908 42.688 5.145 1 97.88 90 ALA B CA 1
ATOM 4414 C C . ALA B 1 90 ? -0.816 44.219 5.23 1 97.88 90 ALA B C 1
ATOM 4416 O O . ALA B 1 90 ? -0.962 44.906 4.223 1 97.88 90 ALA B O 1
ATOM 4417 N N . GLU B 1 91 ? -0.557 44.719 6.352 1 96.81 91 GLU B N 1
ATOM 4418 C CA . GLU B 1 91 ? -0.371 46.156 6.547 1 96.81 91 GLU B CA 1
ATOM 4419 C C . GLU B 1 91 ? 1.066 46.562 6.25 1 96.81 91 GLU B C 1
ATOM 4421 O O . GLU B 1 91 ? 1.301 47.531 5.539 1 96.81 91 GLU B O 1
ATOM 4426 N N . THR B 1 92 ? 1.982 45.875 6.852 1 97 92 THR B N 1
ATOM 4427 C CA . THR B 1 92 ? 3.4 46.094 6.582 1 97 92 THR B CA 1
ATOM 4428 C C . THR B 1 92 ? 4.133 44.75 6.438 1 97 92 THR B C 1
ATOM 4430 O O . THR B 1 92 ? 3.705 43.75 6.992 1 97 92 THR B O 1
ATOM 4433 N N . CYS B 1 93 ? 5.047 44.719 5.605 1 97.94 93 CYS B N 1
ATOM 4434 C CA . CYS B 1 93 ? 5.988 43.625 5.426 1 97.94 93 CYS B CA 1
ATOM 4435 C C . CYS B 1 93 ? 7.426 44.125 5.488 1 97.94 93 CYS B C 1
ATOM 4437 O O . CYS B 1 93 ? 7.848 44.938 4.652 1 97.94 93 CYS B O 1
ATOM 4439 N N . GLN B 1 94 ? 8.141 43.656 6.48 1 97.38 94 GLN B N 1
ATOM 4440 C CA . GLN B 1 94 ? 9.484 44.219 6.691 1 97.38 94 GLN B CA 1
ATOM 4441 C C . GLN B 1 94 ? 10.516 43.094 6.816 1 97.38 94 GLN B C 1
ATOM 4443 O O . GLN B 1 94 ? 10.469 42.312 7.762 1 97.38 94 GLN B O 1
ATOM 4448 N N . PRO B 1 95 ? 11.422 42.969 5.922 1 97.69 95 PRO B N 1
ATOM 4449 C CA . PRO B 1 95 ? 12.539 42.062 6.121 1 97.69 95 PRO B CA 1
ATOM 4450 C C . PRO B 1 95 ? 13.422 42.438 7.301 1 97.69 95 PRO B C 1
ATOM 4452 O O . PRO B 1 95 ? 13.562 43.625 7.609 1 97.69 95 PRO B O 1
ATOM 4455 N N . SER B 1 96 ? 13.977 41.438 7.922 1 96.19 96 SER B N 1
ATOM 4456 C CA . SER B 1 96 ? 14.977 41.75 8.945 1 96.19 96 SER B CA 1
ATOM 4457 C C . SER B 1 96 ? 16.219 42.375 8.344 1 96.19 96 SER B C 1
ATOM 4459 O O . SER B 1 96 ? 16.406 42.344 7.125 1 96.19 96 SER B O 1
ATOM 4461 N N . GLU B 1 97 ? 17.062 42.906 9.195 1 95.31 97 GLU B N 1
ATOM 4462 C CA . GLU B 1 97 ? 18.266 43.594 8.75 1 95.31 97 GLU B CA 1
ATOM 4463 C C . GLU B 1 97 ? 19.156 42.688 7.91 1 95.31 97 GLU B C 1
ATOM 4465 O O . GLU B 1 97 ? 19.719 43.125 6.902 1 95.31 97 GLU B O 1
ATOM 4470 N N . ASN B 1 98 ? 19.266 41.531 8.297 1 94.56 98 ASN B N 1
ATOM 4471 C CA . ASN B 1 98 ? 20.125 40.594 7.578 1 94.56 98 ASN B CA 1
ATOM 4472 C C . ASN B 1 98 ? 19.375 39.844 6.477 1 94.56 98 ASN B C 1
ATOM 4474 O O . ASN B 1 98 ? 19.953 39 5.789 1 94.56 98 ASN B O 1
ATOM 4478 N N . GLY B 1 99 ? 18.078 40.094 6.344 1 96.38 99 GLY B N 1
ATOM 4479 C CA . GLY B 1 99 ? 17.281 39.531 5.266 1 96.38 99 GLY B CA 1
ATOM 4480 C C . GLY B 1 99 ? 16.875 38.094 5.512 1 96.38 99 GLY B C 1
ATOM 4481 O O . GLY B 1 99 ? 16.281 37.438 4.641 1 96.38 99 GLY B O 1
ATOM 4482 N N . GLU B 1 100 ? 17.109 37.562 6.68 1 95.75 100 GLU B N 1
ATOM 4483 C CA . GLU B 1 100 ? 16.906 36.156 6.938 1 95.75 100 GLU B CA 1
ATOM 4484 C C . GLU B 1 100 ? 15.469 35.875 7.359 1 95.75 100 GLU B C 1
ATOM 4486 O O . GLU B 1 100 ? 15.031 34.719 7.367 1 95.75 100 GLU B O 1
ATOM 4491 N N . LYS B 1 101 ? 14.727 36.969 7.715 1 96.56 101 LYS B N 1
ATOM 4492 C CA . LYS B 1 101 ? 13.344 36.844 8.156 1 96.56 101 LYS B CA 1
ATOM 4493 C C . LYS B 1 101 ? 12.469 37.938 7.531 1 96.56 101 LYS B C 1
ATOM 4495 O O . LYS B 1 101 ? 12.977 38.938 7.062 1 96.56 101 LYS B O 1
ATOM 4500 N N . LEU B 1 102 ? 11.258 37.656 7.5 1 98.06 102 LEU B N 1
ATOM 4501 C CA . LEU B 1 102 ? 10.242 38.625 7.102 1 98.06 102 LEU B CA 1
ATOM 4502 C C . LEU B 1 102 ? 9.172 38.75 8.18 1 98.06 102 LEU B C 1
ATOM 4504 O O . LEU B 1 102 ? 8.555 37.75 8.578 1 98.06 102 LEU B O 1
ATOM 4508 N N . VAL B 1 103 ? 8.977 39.906 8.648 1 97.81 103 VAL B N 1
ATOM 4509 C CA . VAL B 1 103 ? 7.875 40.188 9.57 1 97.81 103 VAL B CA 1
ATOM 4510 C C . VAL B 1 103 ? 6.668 40.719 8.797 1 97.81 103 VAL B C 1
ATOM 4512 O O . VAL B 1 103 ? 6.777 41.688 8.055 1 97.81 103 VAL B O 1
ATOM 4515 N N . VAL B 1 104 ? 5.59 40.062 8.898 1 98.06 104 VAL B N 1
ATOM 4516 C CA . VAL B 1 104 ? 4.344 40.5 8.273 1 98.06 104 VAL B CA 1
ATOM 4517 C C . VAL B 1 104 ? 3.334 40.906 9.344 1 98.06 104 VAL B C 1
ATOM 4519 O O . VAL B 1 104 ? 3.043 40.125 10.258 1 98.06 104 VAL B O 1
ATOM 4522 N N . HIS B 1 105 ? 2.836 42.094 9.273 1 97.75 105 HIS B N 1
ATOM 4523 C CA . HIS B 1 105 ? 1.769 42.562 10.148 1 97.75 105 HIS B CA 1
ATOM 4524 C C . HIS B 1 105 ? 0.404 42.406 9.484 1 97.75 105 HIS B C 1
ATOM 4526 O O . HIS B 1 105 ? 0.142 43 8.438 1 97.75 105 HIS B O 1
ATOM 4532 N N . PHE B 1 106 ? -0.441 41.625 10.125 1 96.69 106 PHE B N 1
ATOM 4533 C CA . PHE B 1 106 ? -1.745 41.312 9.555 1 96.69 106 PHE B CA 1
ATOM 4534 C C . PHE B 1 106 ? -2.844 42.125 10.227 1 96.69 106 PHE B C 1
ATOM 4536 O O . PHE B 1 106 ? -2.766 42.406 11.422 1 96.69 106 PHE B O 1
ATOM 4543 N N . LYS B 1 107 ? -3.881 42.469 9.469 1 95.38 107 LYS B N 1
ATOM 4544 C CA . LYS B 1 107 ? -5.098 43.094 9.984 1 95.38 107 LYS B CA 1
ATOM 4545 C C . LYS B 1 107 ? -6.332 42.594 9.25 1 95.38 107 LYS B C 1
ATOM 4547 O O . LYS B 1 107 ? -6.23 42.094 8.125 1 95.38 107 LYS B O 1
ATOM 4552 N N . ASN B 1 108 ? -7.418 42.562 9.898 1 91.31 108 ASN B N 1
ATOM 4553 C CA . ASN B 1 108 ? -8.664 42.156 9.266 1 91.31 108 ASN B CA 1
ATOM 4554 C C . ASN B 1 108 ? -9.781 43.156 9.492 1 91.31 108 ASN B C 1
ATOM 4556 O O . ASN B 1 108 ? -10.961 42.812 9.445 1 91.31 108 ASN B O 1
ATOM 4560 N N . GLY B 1 109 ? -9.461 44.344 9.844 1 88.5 109 GLY B N 1
ATOM 4561 C CA . GLY B 1 109 ? -10.438 45.375 10.086 1 88.5 109 GLY B CA 1
ATOM 4562 C C . GLY B 1 109 ? -10.836 45.5 11.539 1 88.5 109 GLY B C 1
ATOM 4563 O O . GLY B 1 109 ? -11.461 46.5 11.938 1 88.5 109 GLY B O 1
ATOM 4564 N N . VAL B 1 110 ? -10.516 44.469 12.281 1 89.62 110 VAL B N 1
ATOM 4565 C CA . VAL B 1 110 ? -10.742 44.5 13.719 1 89.62 110 VAL B CA 1
ATOM 4566 C C . VAL B 1 110 ? -9.422 44.688 14.453 1 89.62 110 VAL B C 1
ATOM 4568 O O . VAL B 1 110 ? -8.539 43.844 14.406 1 89.62 110 VAL B O 1
ATOM 4571 N N . ALA B 1 111 ? -9.312 45.75 15.164 1 86.56 111 ALA B N 1
ATOM 4572 C CA . ALA B 1 111 ? -8.055 46.188 15.773 1 86.56 111 ALA B CA 1
ATOM 4573 C C . ALA B 1 111 ? -7.496 45.094 16.688 1 86.56 111 ALA B C 1
ATOM 4575 O O . ALA B 1 111 ? -6.293 44.844 16.688 1 86.56 111 ALA B O 1
ATOM 4576 N N . GLU B 1 112 ? -8.312 44.375 17.375 1 87.06 112 GLU B N 1
ATOM 4577 C CA . GLU B 1 112 ? -7.906 43.375 18.359 1 87.06 112 GLU B CA 1
ATOM 4578 C C . GLU B 1 112 ? -7.328 42.125 17.672 1 87.06 112 GLU B C 1
ATOM 4580 O O . GLU B 1 112 ? -6.633 41.344 18.297 1 87.06 112 GLU B O 1
ATOM 4585 N N . ASN B 1 113 ? -7.598 42.062 16.422 1 86 113 ASN B N 1
ATOM 4586 C CA . ASN B 1 113 ? -7.176 40.875 15.688 1 86 113 ASN B CA 1
ATOM 4587 C C . ASN B 1 113 ? -5.828 41.094 15 1 86 113 ASN B C 1
ATOM 4589 O O . ASN B 1 113 ? -5.254 40.156 14.453 1 86 113 ASN B O 1
ATOM 4593 N N . ALA B 1 114 ? -5.391 42.281 15.07 1 86.38 114 ALA B N 1
ATOM 4594 C CA . ALA B 1 114 ? -4.109 42.562 14.43 1 86.38 114 ALA B CA 1
ATOM 4595 C C . ALA B 1 114 ? -2.977 41.812 15.109 1 86.38 114 ALA B C 1
ATOM 4597 O O . ALA B 1 114 ? -2.941 41.719 16.344 1 86.38 114 ALA B O 1
ATOM 4598 N N . ASP B 1 115 ? -2.195 41.156 14.297 1 92.06 115 ASP B N 1
ATOM 4599 C CA . ASP B 1 115 ? -1.06 40.406 14.844 1 92.06 115 ASP B CA 1
ATOM 4600 C C . ASP B 1 115 ? 0.08 40.344 13.828 1 92.06 115 ASP B C 1
ATOM 4602 O O . ASP B 1 115 ? -0.004 40.906 12.742 1 92.06 115 ASP B O 1
ATOM 4606 N N . SER B 1 116 ? 1.202 39.875 14.281 1 95.06 116 SER B N 1
ATOM 4607 C CA . SER B 1 116 ? 2.387 39.781 13.43 1 95.06 116 SER B CA 1
ATOM 4608 C C . SER B 1 116 ? 2.996 38.375 13.508 1 95.06 116 SER B C 1
ATOM 4610 O O . SER B 1 116 ? 2.945 37.719 14.547 1 95.06 116 SER B O 1
ATOM 4612 N N . ASP B 1 117 ? 3.398 37.938 12.352 1 95.06 117 ASP B N 1
ATOM 4613 C CA . ASP B 1 117 ? 4.148 36.688 12.289 1 95.06 117 ASP B CA 1
ATOM 4614 C C . ASP B 1 117 ? 5.496 36.906 11.602 1 95.06 117 ASP B C 1
ATOM 4616 O O . ASP B 1 117 ? 5.676 37.844 10.844 1 95.06 117 ASP B O 1
ATOM 4620 N N . GLU B 1 118 ? 6.422 36.062 11.969 1 95.5 118 GLU B N 1
ATOM 4621 C CA . GLU B 1 118 ? 7.75 36.062 11.367 1 95.5 118 GLU B CA 1
ATOM 4622 C C . GLU B 1 118 ? 7.957 34.812 10.5 1 95.5 118 GLU B C 1
ATOM 4624 O O . GLU B 1 118 ? 7.625 33.719 10.906 1 95.5 118 GLU B O 1
ATOM 4629 N N . TYR B 1 119 ? 8.461 35.062 9.312 1 97.06 119 TYR B N 1
ATOM 4630 C CA . TYR B 1 119 ? 8.703 33.969 8.367 1 97.06 119 TYR B CA 1
ATOM 4631 C C . TYR B 1 119 ? 10.188 33.875 8.008 1 97.06 119 TYR B C 1
ATOM 4633 O O . TYR B 1 119 ? 10.852 34.906 7.84 1 97.06 119 TYR B O 1
ATOM 4641 N N . VAL B 1 120 ? 10.68 32.688 7.902 1 96 120 VAL B N 1
ATOM 4642 C CA . VAL B 1 120 ? 12.07 32.438 7.531 1 96 120 VAL B CA 1
ATOM 4643 C C . VAL B 1 120 ? 12.234 32.594 6.02 1 96 120 VAL B C 1
ATOM 4645 O O . VAL B 1 120 ? 11.461 32 5.25 1 96 120 VAL B O 1
ATOM 4648 N N . SER B 1 121 ? 13.266 33.312 5.59 1 96.56 121 SER B N 1
ATOM 4649 C CA . SER B 1 121 ? 13.469 33.625 4.184 1 96.56 121 SER B CA 1
ATOM 4650 C C . SER B 1 121 ? 13.625 32.375 3.338 1 96.56 121 SER B C 1
ATOM 4652 O O . SER B 1 121 ? 12.977 32.219 2.295 1 96.56 121 SER B O 1
ATOM 4654 N N . ARG B 1 122 ? 14.43 31.406 3.781 1 95.12 122 ARG B N 1
ATOM 4655 C CA . ARG B 1 122 ? 14.688 30.188 3.014 1 95.12 122 ARG B CA 1
ATOM 4656 C C . ARG B 1 122 ? 13.414 29.359 2.859 1 95.12 122 ARG B C 1
ATOM 4658 O O . ARG B 1 122 ? 13.195 28.734 1.823 1 95.12 122 ARG B O 1
ATOM 4665 N N . TRP B 1 123 ? 12.641 29.391 3.92 1 96.56 123 TRP B N 1
ATOM 4666 C CA . TRP B 1 123 ? 11.375 28.656 3.9 1 96.56 123 TRP B CA 1
ATOM 4667 C C . TRP B 1 123 ? 10.414 29.266 2.875 1 96.56 123 TRP B C 1
ATOM 4669 O O . TRP B 1 123 ? 9.844 28.547 2.051 1 96.56 123 TRP B O 1
ATOM 4679 N N . LEU B 1 124 ? 10.312 30.562 2.84 1 97.31 124 LEU B N 1
ATOM 4680 C CA . LEU B 1 124 ? 9.445 31.25 1.887 1 97.31 124 LEU B CA 1
ATOM 4681 C C . LEU B 1 124 ? 9.93 31.031 0.458 1 97.31 124 LEU B C 1
ATOM 4683 O O . LEU B 1 124 ? 9.117 30.797 -0.445 1 97.31 124 LEU B O 1
ATOM 4687 N N . HIS B 1 125 ? 11.211 31.078 0.287 1 97.06 125 HIS B N 1
ATOM 4688 C CA . HIS B 1 125 ? 11.766 30.891 -1.05 1 97.06 125 HIS B CA 1
ATOM 4689 C C . HIS B 1 125 ? 11.516 29.469 -1.561 1 97.06 125 HIS B C 1
ATOM 4691 O O . HIS B 1 125 ? 11.281 29.281 -2.756 1 97.06 125 HIS B O 1
ATOM 4697 N N . ALA B 1 126 ? 11.57 28.5 -0.684 1 95.75 126 ALA B N 1
ATOM 4698 C CA . ALA B 1 126 ? 11.312 27.109 -1.071 1 95.75 126 ALA B CA 1
ATOM 4699 C C . ALA B 1 126 ? 9.898 26.953 -1.618 1 95.75 126 ALA B C 1
ATOM 4701 O O . ALA B 1 126 ? 9.664 26.141 -2.51 1 95.75 126 ALA B O 1
ATOM 4702 N N . PHE B 1 127 ? 8.945 27.75 -1.156 1 96.75 127 PHE B N 1
ATOM 4703 C CA . PHE B 1 127 ? 7.547 27.656 -1.57 1 96.75 127 PHE B CA 1
ATOM 4704 C C . PHE B 1 127 ? 7.285 28.531 -2.787 1 96.75 127 PHE B C 1
ATOM 4706 O O . PHE B 1 127 ? 6.355 28.281 -3.553 1 96.75 127 PHE B O 1
ATOM 4713 N N . ALA B 1 128 ? 8.07 29.516 -2.986 1 97.25 128 ALA B N 1
ATOM 4714 C CA . ALA B 1 128 ? 7.777 30.625 -3.902 1 97.25 128 ALA B CA 1
ATOM 4715 C C . ALA B 1 128 ? 7.465 30.109 -5.301 1 97.25 128 ALA B C 1
ATOM 4717 O O . ALA B 1 128 ? 6.43 30.453 -5.879 1 97.25 128 ALA B O 1
ATOM 4718 N N . PRO B 1 129 ? 8.219 29.203 -5.879 1 96.38 129 PRO B N 1
ATOM 4719 C CA . PRO B 1 129 ? 7.922 28.734 -7.234 1 96.38 129 PRO B CA 1
ATOM 4720 C C . PRO B 1 129 ? 6.602 27.984 -7.324 1 96.38 129 PRO B C 1
ATOM 4722 O O . PRO B 1 129 ? 6.07 27.781 -8.422 1 96.38 129 PRO B O 1
ATOM 4725 N N . HIS B 1 130 ? 6.098 27.547 -6.207 1 96.38 130 HIS B N 1
ATOM 4726 C CA . HIS B 1 130 ? 4.918 26.688 -6.203 1 96.38 130 HIS B CA 1
ATOM 4727 C C . HIS B 1 130 ? 3.658 27.484 -5.891 1 96.38 130 HIS B C 1
ATOM 4729 O O . HIS B 1 130 ? 2.557 27.094 -6.285 1 96.38 130 HIS B O 1
ATOM 4735 N N . VAL B 1 131 ? 3.773 28.594 -5.176 1 97.31 131 VAL B N 1
ATOM 4736 C CA . VAL B 1 131 ? 2.578 29.25 -4.656 1 97.31 131 VAL B CA 1
ATOM 4737 C C . VAL B 1 131 ? 2.543 30.703 -5.109 1 97.31 131 VAL B C 1
ATOM 4739 O O . VAL B 1 131 ? 1.51 31.375 -5.004 1 97.31 131 VAL B O 1
ATOM 4742 N N . GLY B 1 132 ? 3.68 31.219 -5.555 1 97.44 132 GLY B N 1
ATOM 4743 C CA . GLY B 1 132 ? 3.775 32.625 -5.938 1 97.44 132 GLY B CA 1
ATOM 4744 C C . GLY B 1 132 ? 3.631 32.844 -7.43 1 97.44 132 GLY B C 1
ATOM 4745 O O . GLY B 1 132 ? 3.902 31.953 -8.227 1 97.44 132 GLY B O 1
ATOM 4746 N N . GLN B 1 133 ? 3.207 34.031 -7.773 1 97.56 133 GLN B N 1
ATOM 4747 C CA . GLN B 1 133 ? 3.25 34.5 -9.156 1 97.56 133 GLN B CA 1
ATOM 4748 C C . GLN B 1 133 ? 4.602 35.125 -9.492 1 97.56 133 GLN B C 1
ATOM 4750 O O . GLN B 1 133 ? 5.016 36.094 -8.852 1 97.56 133 GLN B O 1
ATOM 4755 N N . PRO B 1 134 ? 5.266 34.625 -10.477 1 97.62 134 PRO B N 1
ATOM 4756 C CA . PRO B 1 134 ? 6.543 35.25 -10.836 1 97.62 134 PRO B CA 1
ATOM 4757 C C . PRO B 1 134 ? 6.383 36.688 -11.336 1 97.62 134 PRO B C 1
ATOM 4759 O O . PRO B 1 134 ? 5.477 36.969 -12.117 1 97.62 134 PRO B O 1
ATOM 4762 N N . LEU B 1 135 ? 7.316 37.5 -10.875 1 97.75 135 LEU B N 1
ATOM 4763 C CA . LEU B 1 135 ? 7.23 38.906 -11.219 1 97.75 135 LEU B CA 1
ATOM 4764 C C . LEU B 1 135 ? 8.305 39.281 -12.234 1 97.75 135 LEU B C 1
ATOM 4766 O O . LEU B 1 135 ? 8.305 40.406 -12.758 1 97.75 135 LEU B O 1
ATOM 4770 N N . ASN B 1 136 ? 9.234 38.344 -12.477 1 96.31 136 ASN B N 1
ATOM 4771 C CA . ASN B 1 136 ? 10.289 38.594 -13.461 1 96.31 136 ASN B CA 1
ATOM 4772 C C . ASN B 1 136 ? 10.797 37.312 -14.078 1 96.31 136 ASN B C 1
ATOM 4774 O O . ASN B 1 136 ? 10.344 36.219 -13.719 1 96.31 136 ASN B O 1
ATOM 4778 N N . ALA B 1 137 ? 11.695 37.406 -15.016 1 93.25 137 ALA B N 1
ATOM 4779 C CA . ALA B 1 137 ? 12.164 36.281 -15.82 1 93.25 137 ALA B CA 1
ATOM 4780 C C . ALA B 1 137 ? 13.039 35.344 -14.984 1 93.25 137 ALA B C 1
ATOM 4782 O O . ALA B 1 137 ? 13.203 34.156 -15.32 1 93.25 137 ALA B O 1
ATOM 4783 N N . GLN B 1 138 ? 13.555 35.844 -13.906 1 90.94 138 GLN B N 1
ATOM 4784 C CA . GLN B 1 138 ? 14.438 35.062 -13.055 1 90.94 138 GLN B CA 1
ATOM 4785 C C . GLN B 1 138 ? 13.633 34.125 -12.148 1 90.94 138 GLN B C 1
ATOM 4787 O O . GLN B 1 138 ? 14.203 33.25 -11.516 1 90.94 138 GLN B O 1
ATOM 4792 N N . SER B 1 139 ? 12.391 34.281 -12.109 1 94.25 139 SER B N 1
ATOM 4793 C CA . SER B 1 139 ? 11.523 33.531 -11.203 1 94.25 139 SER B CA 1
ATOM 4794 C C . SER B 1 139 ? 10.961 32.312 -11.883 1 94.25 139 SER B C 1
ATOM 4796 O O . SER B 1 139 ? 10.328 32.406 -12.938 1 94.25 139 SER B O 1
ATOM 4798 N N . GLU B 1 140 ? 11.172 31.141 -11.25 1 91.69 140 GLU B N 1
ATOM 4799 C CA . GLU B 1 140 ? 10.68 29.859 -11.766 1 91.69 140 GLU B CA 1
ATOM 4800 C C . GLU B 1 140 ? 9.258 29.594 -11.297 1 91.69 140 GLU B C 1
ATOM 4802 O O . GLU B 1 140 ? 8.836 30.078 -10.242 1 91.69 140 GLU B O 1
ATOM 4807 N N . VAL B 1 141 ? 8.516 28.938 -12.156 1 90.31 141 VAL B N 1
ATOM 4808 C CA . VAL B 1 141 ? 7.168 28.531 -11.789 1 90.31 141 VAL B CA 1
ATOM 4809 C C . VAL B 1 141 ? 7.027 27.016 -11.922 1 90.31 141 VAL B C 1
ATOM 4811 O O . VAL B 1 141 ? 7.512 26.422 -12.891 1 90.31 141 VAL B O 1
ATOM 4814 N N . THR B 1 142 ? 6.434 26.375 -10.914 1 87.81 142 THR B N 1
ATOM 4815 C CA . THR B 1 142 ? 6.141 24.953 -10.945 1 87.81 142 THR B CA 1
ATOM 4816 C C . THR B 1 142 ? 4.633 24.703 -10.969 1 87.81 142 THR B C 1
ATOM 4818 O O . THR B 1 142 ? 3.879 25.375 -10.258 1 87.81 142 THR B O 1
ATOM 4821 N N . GLU B 1 143 ? 4.102 23.844 -11.961 1 79.12 143 GLU B N 1
ATOM 4822 C CA . GLU B 1 143 ? 2.691 23.562 -12.211 1 79.12 143 GLU B CA 1
ATOM 4823 C C . GLU B 1 143 ? 2.084 22.734 -11.078 1 79.12 143 GLU B C 1
ATOM 4825 O O . GLU B 1 143 ? 1.328 21.797 -11.32 1 79.12 143 GLU B O 1
ATOM 4830 N N . GLY B 1 144 ? 2.084 23 -9.852 1 83 144 GLY B N 1
ATOM 4831 C CA . GLY B 1 144 ? 1.464 22.297 -8.742 1 83 144 GLY B CA 1
ATOM 4832 C C . GLY B 1 144 ? 2.152 20.984 -8.406 1 83 144 GLY B C 1
ATOM 4833 O O . GLY B 1 144 ? 2.977 20.484 -9.18 1 83 144 GLY B O 1
ATOM 4834 N N . LEU B 1 145 ? 1.7 20.438 -7.266 1 90.31 145 LEU B N 1
ATOM 4835 C CA . LEU B 1 145 ? 2.303 19.188 -6.852 1 90.31 145 LEU B CA 1
ATOM 4836 C C . LEU B 1 145 ? 1.566 18 -7.469 1 90.31 145 LEU B C 1
ATOM 4838 O O . LEU B 1 145 ? 0.342 18.031 -7.613 1 90.31 145 LEU B O 1
ATOM 4842 N N . ARG B 1 146 ? 2.174 16.938 -8 1 81 146 ARG B N 1
ATOM 4843 C CA . ARG B 1 146 ? 1.558 15.773 -8.648 1 81 146 ARG B CA 1
ATOM 4844 C C . ARG B 1 146 ? 1.515 14.578 -7.699 1 81 146 ARG B C 1
ATOM 4846 O O . ARG B 1 146 ? 1.266 13.453 -8.125 1 81 146 ARG B O 1
ATOM 4853 N N . GLY B 1 147 ? 1.567 14.781 -6.488 1 88.25 147 GLY B N 1
ATOM 4854 C CA . GLY B 1 147 ? 1.563 13.68 -5.539 1 88.25 147 GLY B CA 1
ATOM 4855 C C . GLY B 1 147 ? 2.492 13.906 -4.359 1 88.25 147 GLY B C 1
ATOM 4856 O O . GLY B 1 147 ? 2.975 15.023 -4.148 1 88.25 147 GLY B O 1
ATOM 4857 N N . THR B 1 148 ? 2.67 12.859 -3.652 1 91 148 THR B N 1
ATOM 4858 C CA . THR B 1 148 ? 3.375 12.984 -2.383 1 91 148 THR B CA 1
ATOM 4859 C C . THR B 1 148 ? 4.875 13.156 -2.611 1 91 148 THR B C 1
ATOM 4861 O O . THR B 1 148 ? 5.562 13.797 -1.81 1 91 148 THR B O 1
ATOM 4864 N N . GLY B 1 149 ? 5.344 12.523 -3.732 1 89.5 149 GLY B N 1
ATOM 4865 C CA . GLY B 1 149 ? 6.785 12.531 -3.928 1 89.5 149 GLY B CA 1
ATOM 4866 C C . GLY B 1 149 ? 7.547 11.891 -2.781 1 89.5 149 GLY B C 1
ATOM 4867 O O . GLY B 1 149 ? 6.988 11.094 -2.025 1 89.5 149 GLY B O 1
ATOM 4868 N N . SER B 1 150 ? 8.891 12.102 -2.773 1 92.62 150 SER B N 1
ATOM 4869 C CA . SER B 1 150 ? 9.773 11.586 -1.731 1 92.62 150 SER B CA 1
ATOM 4870 C C . SER B 1 150 ? 11 12.477 -1.556 1 92.62 150 SER B C 1
ATOM 4872 O O . SER B 1 150 ? 11.531 13.016 -2.531 1 92.62 150 SER B O 1
ATOM 4874 N N . VAL B 1 151 ? 11.398 12.625 -0.294 1 95.44 151 VAL B N 1
ATOM 4875 C CA . VAL B 1 151 ? 12.648 13.336 -0.038 1 95.44 151 VAL B CA 1
ATOM 4876 C C . VAL B 1 151 ? 13.82 12.531 -0.594 1 95.44 151 VAL B C 1
ATOM 4878 O O . VAL B 1 151 ? 14.93 13.047 -0.729 1 95.44 151 VAL B O 1
ATOM 4881 N N . MET B 1 152 ? 13.555 11.336 -1.047 1 94.69 152 MET B N 1
ATOM 4882 C CA . MET B 1 152 ? 14.594 10.453 -1.573 1 94.69 152 MET B CA 1
ATOM 4883 C C . MET B 1 152 ? 14.625 10.5 -3.098 1 94.69 152 MET B C 1
ATOM 4885 O O . MET B 1 152 ? 15.391 9.766 -3.729 1 94.69 152 MET B O 1
ATOM 4889 N N . ASP B 1 153 ? 13.852 11.312 -3.717 1 93.44 153 ASP B N 1
ATOM 4890 C CA . ASP B 1 153 ? 13.703 11.305 -5.168 1 93.44 153 ASP B CA 1
ATOM 4891 C C . ASP B 1 153 ? 15.047 11.539 -5.859 1 93.44 153 ASP B C 1
ATOM 4893 O O . ASP B 1 153 ? 15.352 10.891 -6.867 1 93.44 153 ASP B O 1
ATOM 4897 N N . ALA B 1 154 ? 15.852 12.469 -5.316 1 92.06 154 ALA B N 1
ATOM 4898 C CA . ALA B 1 154 ? 17.156 12.711 -5.918 1 92.06 154 ALA B CA 1
ATOM 4899 C C . ALA B 1 154 ? 18.047 11.469 -5.848 1 92.06 154 ALA B C 1
ATOM 4901 O O . ALA B 1 154 ? 18.766 11.156 -6.801 1 92.06 154 ALA B O 1
ATOM 4902 N N . LEU B 1 155 ? 17.984 10.781 -4.727 1 94 155 LEU B N 1
ATOM 4903 C CA . LEU B 1 155 ? 18.734 9.539 -4.566 1 94 155 LEU B CA 1
ATOM 4904 C C . LEU B 1 155 ? 18.266 8.484 -5.559 1 94 155 LEU B C 1
ATOM 4906 O O . LEU B 1 155 ? 19.078 7.781 -6.16 1 94 155 LEU B O 1
ATOM 4910 N N . HIS B 1 156 ? 16.984 8.375 -5.73 1 94.06 156 HIS B N 1
ATOM 4911 C CA . HIS B 1 156 ? 16.406 7.406 -6.656 1 94.06 156 HIS B CA 1
ATOM 4912 C C . HIS B 1 156 ? 16.859 7.676 -8.086 1 94.06 156 HIS B C 1
ATOM 4914 O O . HIS B 1 156 ? 17.172 6.742 -8.828 1 94.06 156 HIS B O 1
ATOM 4920 N N . LYS B 1 157 ? 16.938 8.883 -8.445 1 94.38 157 LYS B N 1
ATOM 4921 C CA . LYS B 1 157 ? 17.297 9.289 -9.805 1 94.38 157 LYS B CA 1
ATOM 4922 C C . LYS B 1 157 ? 18.766 9 -10.094 1 94.38 157 LYS B C 1
ATOM 4924 O O . LYS B 1 157 ? 19.125 8.727 -11.234 1 94.38 157 LYS B O 1
ATOM 4929 N N . ASN B 1 158 ? 19.562 8.992 -9.055 1 94.75 158 ASN B N 1
ATOM 4930 C CA . ASN B 1 158 ? 21.016 8.906 -9.258 1 94.75 158 ASN B CA 1
ATOM 4931 C C . ASN B 1 158 ? 21.547 7.531 -8.867 1 94.75 158 ASN B C 1
ATOM 4933 O O . ASN B 1 158 ? 22.75 7.367 -8.664 1 94.75 158 ASN B O 1
ATOM 4937 N N . ARG B 1 159 ? 20.688 6.594 -8.773 1 95.88 159 ARG B N 1
ATOM 4938 C CA . ARG B 1 159 ? 21.109 5.246 -8.406 1 95.88 159 ARG B CA 1
ATOM 4939 C C . ARG B 1 159 ? 22.016 4.648 -9.477 1 95.88 159 ARG B C 1
ATOM 4941 O O . ARG B 1 159 ? 21.797 4.84 -10.672 1 95.88 159 ARG B O 1
ATOM 4948 N N . ASN B 1 160 ? 22.938 3.814 -8.953 1 96 160 ASN B N 1
ATOM 4949 C CA . ASN B 1 160 ? 23.859 3.135 -9.859 1 96 160 ASN B CA 1
ATOM 4950 C C . ASN B 1 160 ? 23.656 1.622 -9.836 1 96 160 ASN B C 1
ATOM 4952 O O . ASN B 1 160 ? 23.438 1.033 -8.773 1 96 160 ASN B O 1
ATOM 4956 N N . ALA B 1 161 ? 23.75 1.067 -11.055 1 97.75 161 ALA B N 1
ATOM 4957 C CA . ALA B 1 161 ? 23.719 -0.39 -11.148 1 97.75 161 ALA B CA 1
ATOM 4958 C C . ALA B 1 161 ? 25.016 -0.995 -10.617 1 97.75 161 ALA B C 1
ATOM 4960 O O . ALA B 1 161 ? 26.078 -0.368 -10.688 1 97.75 161 ALA B O 1
ATOM 4961 N N . TRP B 1 162 ? 24.875 -2.176 -10.062 1 98.31 162 TRP B N 1
ATOM 4962 C CA . TRP B 1 162 ? 26.062 -2.912 -9.633 1 98.31 162 TRP B CA 1
ATOM 4963 C C . TRP B 1 162 ? 26.016 -4.348 -10.148 1 98.31 162 TRP B C 1
ATOM 4965 O O . TRP B 1 162 ? 24.969 -4.828 -10.594 1 98.31 162 TRP B O 1
ATOM 4975 N N . HIS B 1 163 ? 27.188 -5.004 -10.172 1 97.88 163 HIS B N 1
ATOM 4976 C CA . HIS B 1 163 ? 27.344 -6.344 -10.734 1 97.88 163 HIS B CA 1
ATOM 4977 C C . HIS B 1 163 ? 28 -7.289 -9.727 1 97.88 163 HIS B C 1
ATOM 4979 O O . HIS B 1 163 ? 27.844 -7.113 -8.516 1 97.88 163 HIS B O 1
ATOM 4985 N N . ALA B 1 164 ? 28.594 -8.297 -10.211 1 97.75 164 ALA B N 1
ATOM 4986 C CA . ALA B 1 164 ? 29.094 -9.383 -9.383 1 97.75 164 ALA B CA 1
ATOM 4987 C C . ALA B 1 164 ? 30.172 -8.883 -8.422 1 97.75 164 ALA B C 1
ATOM 4989 O O . ALA B 1 164 ? 30.438 -9.516 -7.395 1 97.75 164 ALA B O 1
ATOM 4990 N N . ASP B 1 165 ? 30.781 -7.754 -8.641 1 96.81 165 ASP B N 1
ATOM 4991 C CA . ASP B 1 165 ? 31.922 -7.273 -7.863 1 96.81 165 ASP B CA 1
ATOM 4992 C C . ASP B 1 165 ? 31.484 -6.293 -6.781 1 96.81 165 ASP B C 1
ATOM 4994 O O . ASP B 1 165 ? 32.312 -5.594 -6.195 1 96.81 165 ASP B O 1
ATOM 4998 N N . LEU B 1 166 ? 30.172 -6.242 -6.5 1 97.81 166 LEU B N 1
ATOM 4999 C CA . LEU B 1 166 ? 29.688 -5.371 -5.438 1 97.81 166 LEU B CA 1
ATOM 5000 C C . LEU B 1 166 ? 30.422 -5.652 -4.129 1 97.81 166 LEU B C 1
ATOM 5002 O O . LEU B 1 166 ? 30.562 -6.812 -3.732 1 97.81 166 LEU B O 1
ATOM 5006 N N . LYS B 1 167 ? 30.922 -4.617 -3.557 1 97.06 167 LYS B N 1
ATOM 5007 C CA . LYS B 1 167 ? 31.375 -4.715 -2.172 1 97.06 167 LYS B CA 1
ATOM 5008 C C . LYS B 1 167 ? 30.234 -4.441 -1.199 1 97.06 167 LYS B C 1
ATOM 5010 O O . LYS B 1 167 ? 29.812 -3.297 -1.038 1 97.06 167 LYS B O 1
ATOM 5015 N N . MET B 1 168 ? 29.859 -5.492 -0.514 1 96.69 168 MET B N 1
ATOM 5016 C CA . MET B 1 168 ? 28.703 -5.406 0.387 1 96.69 168 MET B CA 1
ATOM 5017 C C . MET B 1 168 ? 28.938 -4.355 1.465 1 96.69 168 MET B C 1
ATOM 5019 O O . MET B 1 168 ? 29.906 -4.449 2.234 1 96.69 168 MET B O 1
ATOM 5023 N N . PRO B 1 169 ? 28.016 -3.268 1.482 1 98.44 169 PRO B N 1
ATOM 5024 C CA . PRO B 1 169 ? 28.109 -2.348 2.619 1 98.44 169 PRO B CA 1
ATOM 5025 C C . PRO B 1 169 ? 27.875 -3.039 3.959 1 98.44 169 PRO B C 1
ATOM 5027 O O . PRO B 1 169 ? 27.047 -3.943 4.051 1 98.44 169 PRO B O 1
ATOM 5030 N N . ILE B 1 170 ? 28.609 -2.633 4.945 1 98.56 170 ILE B N 1
ATOM 5031 C CA . ILE B 1 170 ? 28.484 -3.242 6.266 1 98.56 170 ILE B CA 1
ATOM 5032 C C . ILE B 1 170 ? 28.172 -2.17 7.305 1 98.56 170 ILE B C 1
ATOM 5034 O O . ILE B 1 170 ? 28.797 -1.105 7.32 1 98.56 170 ILE B O 1
ATOM 5038 N N . PHE B 1 171 ? 27.156 -2.369 8.125 1 98.75 171 PHE B N 1
ATOM 5039 C CA . PHE B 1 171 ? 26.781 -1.535 9.266 1 98.75 171 PHE B CA 1
ATOM 5040 C C . PHE B 1 171 ? 26.906 -2.318 10.562 1 98.75 171 PHE B C 1
ATOM 5042 O O . PHE B 1 171 ? 26.812 -3.547 10.57 1 98.75 171 PHE B O 1
ATOM 5049 N N . ASP B 1 172 ? 27.156 -1.583 11.602 1 98.56 172 ASP B N 1
ATOM 5050 C CA . ASP B 1 172 ? 27.125 -2.162 12.938 1 98.56 172 ASP B CA 1
ATOM 5051 C C . ASP B 1 172 ? 25.766 -1.919 13.602 1 98.56 172 ASP B C 1
ATOM 5053 O O . ASP B 1 172 ? 25.266 -0.794 13.602 1 98.56 172 ASP B O 1
ATOM 5057 N N . ALA B 1 173 ? 25.219 -2.994 14.195 1 98.5 173 ALA B N 1
ATOM 5058 C CA . ALA B 1 173 ? 23.859 -2.91 14.727 1 98.5 173 ALA B CA 1
ATOM 5059 C C . ALA B 1 173 ? 23.766 -1.867 15.836 1 98.5 173 ALA B C 1
ATOM 5061 O O . ALA B 1 173 ? 22.844 -1.05 15.852 1 98.5 173 ALA B O 1
ATOM 5062 N N . LYS B 1 174 ? 24.656 -1.891 16.734 1 97.62 174 LYS B N 1
ATOM 5063 C CA . LYS B 1 174 ? 24.625 -0.951 17.844 1 97.62 174 LYS B CA 1
ATOM 5064 C C . LYS B 1 174 ? 24.75 0.489 17.359 1 97.62 174 LYS B C 1
ATOM 5066 O O . LYS B 1 174 ? 24 1.362 17.781 1 97.62 174 LYS B O 1
ATOM 5071 N N . GLU B 1 175 ? 25.703 0.731 16.453 1 97.56 175 GLU B N 1
ATOM 5072 C CA . GLU B 1 175 ? 25.875 2.066 15.898 1 97.56 175 GLU B CA 1
ATOM 5073 C C . GLU B 1 175 ? 24.609 2.541 15.188 1 97.56 175 GLU B C 1
ATOM 5075 O O . GLU B 1 175 ? 24.219 3.701 15.32 1 97.56 175 GLU B O 1
ATOM 5080 N N . LEU B 1 176 ? 24 1.637 14.477 1 97.69 176 LEU B N 1
ATOM 5081 C CA . LEU B 1 176 ? 22.781 1.965 13.758 1 97.69 176 LEU B CA 1
ATOM 5082 C C . LEU B 1 176 ? 21.672 2.379 14.719 1 97.69 176 LEU B C 1
ATOM 5084 O O . LEU B 1 176 ? 20.938 3.334 14.453 1 97.69 176 LEU B O 1
ATOM 5088 N N . MET B 1 177 ? 21.531 1.698 15.805 1 96.25 177 MET B N 1
ATOM 5089 C CA . MET B 1 177 ? 20.406 1.931 16.719 1 96.25 177 MET B CA 1
ATOM 5090 C C . MET B 1 177 ? 20.656 3.182 17.547 1 96.25 177 MET B C 1
ATOM 5092 O O . MET B 1 177 ? 19.703 3.748 18.109 1 96.25 177 MET B O 1
ATOM 5096 N N . GLU B 1 178 ? 21.906 3.697 17.562 1 95.44 178 GLU B N 1
ATOM 5097 C CA . GLU B 1 178 ? 22.219 4.793 18.469 1 95.44 178 GLU B CA 1
ATOM 5098 C C . GLU B 1 178 ? 22.484 6.086 17.719 1 95.44 178 GLU B C 1
ATOM 5100 O O . GLU B 1 178 ? 22.594 7.156 18.312 1 95.44 178 GLU B O 1
ATOM 5105 N N . SER B 1 179 ? 22.578 5.988 16.391 1 96.25 179 SER B N 1
ATOM 5106 C CA . SER B 1 179 ? 22.969 7.168 15.625 1 96.25 179 SER B CA 1
ATOM 5107 C C . SER B 1 179 ? 21.969 7.477 14.523 1 96.25 179 SER B C 1
ATOM 5109 O O . SER B 1 179 ? 21.844 6.727 13.555 1 96.25 179 SER B O 1
ATOM 5111 N N . GLU B 1 180 ? 21.359 8.68 14.617 1 94.81 180 GLU B N 1
ATOM 5112 C CA . GLU B 1 180 ? 20.453 9.141 13.578 1 94.81 180 GLU B CA 1
ATOM 5113 C C . GLU B 1 180 ? 21.172 9.297 12.242 1 94.81 180 GLU B C 1
ATOM 5115 O O . GLU B 1 180 ? 20.594 9.031 11.18 1 94.81 180 GLU B O 1
ATOM 5120 N N . GLU B 1 181 ? 22.391 9.742 12.305 1 95.75 181 GLU B N 1
ATOM 5121 C CA . GLU B 1 181 ? 23.188 9.898 11.094 1 95.75 181 GLU B CA 1
ATOM 5122 C C . GLU B 1 181 ? 23.406 8.562 10.391 1 95.75 181 GLU B C 1
ATOM 5124 O O . GLU B 1 181 ? 23.297 8.477 9.172 1 95.75 181 GLU B O 1
ATOM 5129 N N . LYS B 1 182 ? 23.703 7.527 11.164 1 97.75 182 LYS B N 1
ATOM 5130 C CA . LYS B 1 182 ? 23.922 6.207 10.594 1 97.75 182 LYS B CA 1
ATOM 5131 C C . LYS B 1 182 ? 22.609 5.609 10.07 1 97.75 182 LYS B C 1
ATOM 5133 O O . LYS B 1 182 ? 22.609 4.883 9.07 1 97.75 182 LYS B O 1
ATOM 5138 N N . GLN B 1 183 ? 21.547 5.945 10.75 1 98.12 183 GLN B N 1
ATOM 5139 C CA . GLN B 1 183 ? 20.25 5.496 10.266 1 98.12 183 GLN B CA 1
ATOM 5140 C C . GLN B 1 183 ? 19.922 6.109 8.906 1 98.12 183 GLN B C 1
ATOM 5142 O O . GLN B 1 183 ? 19.438 5.422 8.008 1 98.12 183 GLN B O 1
ATOM 5147 N N . ALA B 1 184 ? 20.188 7.422 8.773 1 97.88 184 ALA B N 1
ATOM 5148 C CA . ALA B 1 184 ? 19.984 8.07 7.477 1 97.88 184 ALA B CA 1
ATOM 5149 C C . ALA B 1 184 ? 20.859 7.441 6.402 1 97.88 184 ALA B C 1
ATOM 5151 O O . ALA B 1 184 ? 20.406 7.172 5.293 1 97.88 184 ALA B O 1
ATOM 5152 N N . GLU B 1 185 ? 22.109 7.184 6.785 1 98.19 185 GLU B N 1
ATOM 5153 C CA . GLU B 1 185 ? 23.047 6.547 5.855 1 98.19 185 GLU B CA 1
ATOM 5154 C C . GLU B 1 185 ? 22.547 5.168 5.434 1 98.19 185 GLU B C 1
ATOM 5156 O O . GLU B 1 185 ? 22.625 4.801 4.262 1 98.19 185 GLU B O 1
ATOM 5161 N N . PHE B 1 186 ? 22.078 4.445 6.402 1 98.69 186 PHE B N 1
ATOM 5162 C CA . PHE B 1 186 ? 21.547 3.115 6.133 1 98.69 186 PHE B CA 1
ATOM 5163 C C . PHE B 1 186 ? 20.391 3.184 5.137 1 98.69 186 PHE B C 1
ATOM 5165 O O . PHE B 1 186 ? 20.344 2.41 4.18 1 98.69 186 PHE B O 1
ATOM 5172 N N . LEU B 1 187 ? 19.453 4.125 5.34 1 98.56 187 LEU B N 1
ATOM 5173 C CA . LEU B 1 187 ? 18.297 4.25 4.449 1 98.56 187 LEU B CA 1
ATOM 5174 C C . LEU B 1 187 ? 18.734 4.711 3.062 1 98.56 187 LEU B C 1
ATOM 5176 O O . LEU B 1 187 ? 18.141 4.316 2.059 1 98.56 187 LEU B O 1
ATOM 5180 N N . GLU B 1 188 ? 19.734 5.535 2.996 1 98.19 188 GLU B N 1
ATOM 5181 C CA . GLU B 1 188 ? 20.312 5.883 1.703 1 98.19 188 GLU B CA 1
ATOM 5182 C C . GLU B 1 188 ? 20.906 4.66 1.021 1 98.19 188 GLU B C 1
ATOM 5184 O O . GLU B 1 188 ? 20.75 4.469 -0.185 1 98.19 188 GLU B O 1
ATOM 5189 N N . CYS B 1 189 ? 21.531 3.842 1.846 1 98.44 189 CYS B N 1
ATOM 5190 C CA . CYS B 1 189 ? 22.125 2.607 1.341 1 98.44 189 CYS B CA 1
ATOM 5191 C C . CYS B 1 189 ? 21.047 1.674 0.793 1 98.44 189 CYS B C 1
ATOM 5193 O O . CYS B 1 189 ? 21.281 0.974 -0.195 1 98.44 189 CYS B O 1
ATOM 5195 N N . MET B 1 190 ? 19.875 1.64 1.367 1 98.12 190 MET B N 1
ATOM 5196 C CA . MET B 1 190 ? 18.766 0.812 0.892 1 98.12 190 MET B CA 1
ATOM 5197 C C . MET B 1 190 ? 18.266 1.307 -0.458 1 98.12 190 MET B C 1
ATOM 5199 O O . MET B 1 190 ? 17.562 0.58 -1.168 1 98.12 190 MET B O 1
ATOM 5203 N N . THR B 1 191 ? 18.594 2.545 -0.789 1 96.38 191 THR B N 1
ATOM 5204 C CA . THR B 1 191 ? 18.266 3.072 -2.107 1 96.38 191 THR B CA 1
ATOM 5205 C C . THR B 1 191 ? 19.375 2.77 -3.107 1 96.38 191 THR B C 1
ATOM 5207 O O . THR B 1 191 ? 19.109 2.375 -4.242 1 96.38 191 THR B O 1
ATOM 5210 N N . ASP B 1 192 ? 20.547 2.889 -2.672 1 96.69 192 ASP B N 1
ATOM 5211 C CA . ASP B 1 192 ? 21.75 2.605 -3.445 1 96.69 192 ASP B CA 1
ATOM 5212 C C . ASP B 1 192 ? 22.906 2.18 -2.533 1 96.69 192 ASP B C 1
ATOM 5214 O O . ASP B 1 192 ? 23.406 2.984 -1.751 1 96.69 192 ASP B O 1
ATOM 5218 N N . PRO B 1 193 ? 23.312 0.988 -2.572 1 98.12 193 PRO B N 1
ATOM 5219 C CA . PRO B 1 193 ? 23.109 0.034 -3.666 1 98.12 193 PRO B CA 1
ATOM 5220 C C . PRO B 1 193 ? 21.875 -0.839 -3.467 1 98.12 193 PRO B C 1
ATOM 5222 O O . PRO B 1 193 ? 21.531 -1.633 -4.348 1 98.12 193 PRO B O 1
ATOM 5225 N N . GLY B 1 194 ? 21.219 -0.801 -2.354 1 98.06 194 GLY B N 1
ATOM 5226 C CA . GLY B 1 194 ? 19.969 -1.536 -2.137 1 98.06 194 GLY B CA 1
ATOM 5227 C C . GLY B 1 194 ? 20.172 -2.824 -1.36 1 98.06 194 GLY B C 1
ATOM 5228 O O . GLY B 1 194 ? 19.312 -3.697 -1.364 1 98.06 194 GLY B O 1
ATOM 5229 N N . VAL B 1 195 ? 21.344 -2.984 -0.759 1 98.69 195 VAL B N 1
ATOM 5230 C CA . VAL B 1 195 ? 21.656 -4.156 0.055 1 98.69 195 VAL B CA 1
ATOM 5231 C C . VAL B 1 195 ? 22.734 -3.812 1.065 1 98.69 195 VAL B C 1
ATOM 5233 O O . VAL B 1 195 ? 23.594 -2.961 0.803 1 98.69 195 VAL B O 1
ATOM 5236 N N . ALA B 1 196 ? 22.672 -4.418 2.229 1 98.81 196 ALA B N 1
ATOM 5237 C CA . ALA B 1 196 ? 23.688 -4.227 3.262 1 98.81 196 ALA B CA 1
ATOM 5238 C C . ALA B 1 196 ? 23.672 -5.383 4.258 1 98.81 196 ALA B C 1
ATOM 5240 O O . ALA B 1 196 ? 22.672 -6.07 4.414 1 98.81 196 ALA B O 1
ATOM 5241 N N . LEU B 1 197 ? 24.828 -5.617 4.82 1 98.81 197 LEU B N 1
ATOM 5242 C CA . LEU B 1 197 ? 24.969 -6.527 5.953 1 98.81 197 LEU B CA 1
ATOM 5243 C C . LEU B 1 197 ? 25.047 -5.754 7.266 1 98.81 197 LEU B C 1
ATOM 5245 O O . LEU B 1 197 ? 25.844 -4.816 7.391 1 98.81 197 LEU B O 1
ATOM 5249 N N . ILE B 1 198 ? 24.188 -6.039 8.219 1 98.88 198 ILE B N 1
ATOM 5250 C CA . ILE B 1 198 ? 24.234 -5.473 9.562 1 98.88 198 ILE B CA 1
ATOM 5251 C C . ILE B 1 198 ? 24.844 -6.492 10.531 1 98.88 198 ILE B C 1
ATOM 5253 O O . ILE B 1 198 ? 24.203 -7.5 10.859 1 98.88 198 ILE B O 1
ATOM 5257 N N . LYS B 1 199 ? 26.031 -6.25 11.008 1 98.5 199 LYS B N 1
ATOM 5258 C CA . LYS B 1 199 ? 26.734 -7.211 11.844 1 98.5 199 LYS B CA 1
ATOM 5259 C C . LYS B 1 199 ? 26.469 -6.961 13.32 1 98.5 199 LYS B C 1
ATOM 5261 O O . LYS B 1 199 ? 25.922 -5.918 13.695 1 98.5 199 LYS B O 1
ATOM 5266 N N . ASP B 1 200 ? 26.656 -7.938 14.18 1 97.94 200 ASP B N 1
ATOM 5267 C CA . ASP B 1 200 ? 26.672 -7.879 15.641 1 97.94 200 ASP B CA 1
ATOM 5268 C C . ASP B 1 200 ? 25.297 -7.535 16.203 1 97.94 200 ASP B C 1
ATOM 5270 O O . ASP B 1 200 ? 25.172 -6.672 17.062 1 97.94 200 ASP B O 1
ATOM 5274 N N . LEU B 1 201 ? 24.25 -8.188 15.695 1 97.81 201 LEU B N 1
ATOM 5275 C CA . LEU B 1 201 ? 22.906 -7.992 16.203 1 97.81 201 LEU B CA 1
ATOM 5276 C C . LEU B 1 201 ? 22.688 -8.781 17.484 1 97.81 201 LEU B C 1
ATOM 5278 O O . LEU B 1 201 ? 21.719 -8.523 18.219 1 97.81 201 LEU B O 1
ATOM 5282 N N . GLY B 1 202 ? 23.594 -9.68 17.828 1 96.62 202 GLY B N 1
ATOM 5283 C CA . GLY B 1 202 ? 23.453 -10.539 18.984 1 96.62 202 GLY B CA 1
ATOM 5284 C C . GLY B 1 202 ? 22.562 -11.742 18.734 1 96.62 202 GLY B C 1
ATOM 5285 O O . GLY B 1 202 ? 21.859 -11.797 17.719 1 96.62 202 GLY B O 1
ATOM 5286 N N . GLY B 1 203 ? 22.531 -12.742 19.625 1 97.25 203 GLY B N 1
ATOM 5287 C CA . GLY B 1 203 ? 21.719 -13.945 19.516 1 97.25 203 GLY B CA 1
ATOM 5288 C C . GLY B 1 203 ? 20.359 -13.812 20.156 1 97.25 203 GLY B C 1
ATOM 5289 O O . GLY B 1 203 ? 20.141 -12.93 20.984 1 97.25 203 GLY B O 1
ATOM 5290 N N . PRO B 1 204 ? 19.438 -14.625 19.641 1 97.5 204 PRO B N 1
ATOM 5291 C CA . PRO B 1 204 ? 18.125 -14.625 20.281 1 97.5 204 PRO B CA 1
ATOM 5292 C C . PRO B 1 204 ? 18.156 -15.258 21.672 1 97.5 204 PRO B C 1
ATOM 5294 O O . PRO B 1 204 ? 19.109 -15.977 22.016 1 97.5 204 PRO B O 1
ATOM 5297 N N . GLU B 1 205 ? 17.094 -14.914 22.453 1 96.25 205 GLU B N 1
ATOM 5298 C CA . GLU B 1 205 ? 16.953 -15.523 23.766 1 96.25 205 GLU B CA 1
ATOM 5299 C C . GLU B 1 205 ? 16.781 -17.031 23.672 1 96.25 205 GLU B C 1
ATOM 5301 O O . GLU B 1 205 ? 17.312 -17.781 24.5 1 96.25 205 GLU B O 1
ATOM 5306 N N . SER B 1 206 ? 16.031 -17.453 22.688 1 96.38 206 SER B N 1
ATOM 5307 C CA . SER B 1 206 ? 15.836 -18.859 22.344 1 96.38 206 SER B CA 1
ATOM 5308 C C . SER B 1 206 ? 15.43 -19.016 20.891 1 96.38 206 SER B C 1
ATOM 5310 O O . SER B 1 206 ? 15.188 -18.031 20.188 1 96.38 206 SER B O 1
ATOM 5312 N N . LEU B 1 207 ? 15.344 -20.266 20.5 1 94.81 207 LEU B N 1
ATOM 5313 C CA . LEU B 1 207 ? 14.984 -20.531 19.109 1 94.81 207 LEU B CA 1
ATOM 5314 C C . LEU B 1 207 ? 13.477 -20.75 18.969 1 94.81 207 LEU B C 1
ATOM 5316 O O . LEU B 1 207 ? 13 -21.141 17.906 1 94.81 207 LEU B O 1
ATOM 5320 N N . GLU B 1 208 ? 12.734 -20.422 20.031 1 94.69 208 GLU B N 1
ATOM 5321 C CA . GLU B 1 208 ? 11.281 -20.516 19.969 1 94.69 208 GLU B CA 1
ATOM 5322 C C . GLU B 1 208 ? 10.703 -19.453 19.047 1 94.69 208 GLU B C 1
ATOM 5324 O O . GLU B 1 208 ? 11.141 -18.312 19.062 1 94.69 208 GLU B O 1
ATOM 5329 N N . THR B 1 209 ? 9.719 -19.875 18.344 1 93.75 209 THR B N 1
ATOM 5330 C CA . THR B 1 209 ? 9.133 -19.031 17.297 1 93.75 209 THR B CA 1
ATOM 5331 C C . THR B 1 209 ? 8.688 -17.688 17.875 1 93.75 209 THR B C 1
ATOM 5333 O O . THR B 1 209 ? 8.805 -16.656 17.219 1 93.75 209 THR B O 1
ATOM 5336 N N . SER B 1 210 ? 8.25 -17.688 19.109 1 92.62 210 SER B N 1
ATOM 5337 C CA . SER B 1 210 ? 7.648 -16.5 19.703 1 92.62 210 SER B CA 1
ATOM 5338 C C . SER B 1 210 ? 8.719 -15.477 20.078 1 92.62 210 SER B C 1
ATOM 5340 O O . SER B 1 210 ? 8.406 -14.312 20.344 1 92.62 210 SER B O 1
ATOM 5342 N N . VAL B 1 211 ? 10.008 -15.875 20.125 1 95.81 211 VAL B N 1
ATOM 5343 C CA . VAL B 1 211 ? 10.977 -14.922 20.656 1 95.81 211 VAL B CA 1
ATOM 534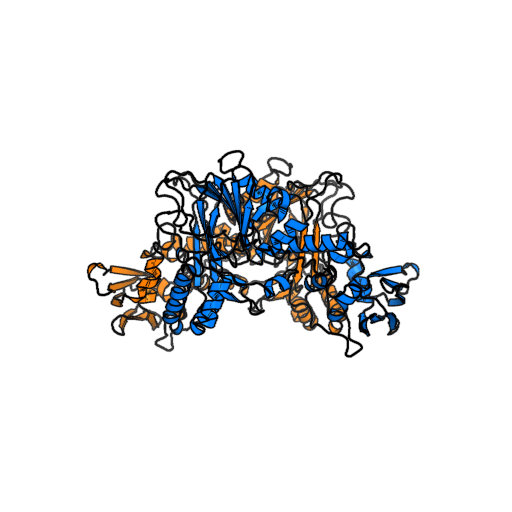4 C C . VAL B 1 211 ? 12.203 -14.867 19.75 1 95.81 211 VAL B C 1
ATOM 5346 O O . VAL B 1 211 ? 13.023 -13.953 19.875 1 95.81 211 VAL B O 1
ATOM 5349 N N . VAL B 1 212 ? 12.367 -15.836 18.859 1 97.62 212 VAL B N 1
ATOM 5350 C CA . VAL B 1 212 ? 13.586 -15.984 18.078 1 97.62 212 VAL B CA 1
ATOM 5351 C C . VAL B 1 212 ? 13.781 -14.758 17.188 1 97.62 212 VAL B C 1
ATOM 5353 O O . VAL B 1 212 ? 14.906 -14.422 16.812 1 97.62 212 VAL B O 1
ATOM 5356 N N . GLY B 1 213 ? 12.703 -14.039 16.828 1 97.75 213 GLY B N 1
ATOM 5357 C CA . GLY B 1 213 ? 12.773 -12.914 15.898 1 97.75 213 GLY B CA 1
ATOM 5358 C C . GLY B 1 213 ? 12.883 -11.578 16.594 1 97.75 213 GLY B C 1
ATOM 5359 O O . GLY B 1 213 ? 12.953 -10.531 15.945 1 97.75 213 GLY B O 1
ATOM 5360 N N . LEU B 1 214 ? 12.977 -11.539 17.922 1 96.94 214 LEU B N 1
ATOM 5361 C CA . LEU B 1 214 ? 12.93 -10.297 18.688 1 96.94 214 LEU B CA 1
ATOM 5362 C C . LEU B 1 214 ? 14.125 -9.406 18.375 1 96.94 214 LEU B C 1
ATOM 5364 O O . LEU B 1 214 ? 13.992 -8.188 18.297 1 96.94 214 LEU B O 1
ATOM 5368 N N . PRO B 1 215 ? 15.367 -9.984 18.172 1 97.94 215 PRO B N 1
ATOM 5369 C CA . PRO B 1 215 ? 16.484 -9.109 17.781 1 97.94 215 PRO B CA 1
ATOM 5370 C C . PRO B 1 215 ? 16.203 -8.344 16.484 1 97.94 215 PRO B C 1
ATOM 5372 O O . PRO B 1 215 ? 16.531 -7.164 16.391 1 97.94 215 PRO B O 1
ATOM 5375 N N . LEU B 1 216 ? 15.586 -9.016 15.547 1 98.38 216 LEU B N 1
ATOM 5376 C CA . LEU B 1 216 ? 15.242 -8.375 14.281 1 98.38 216 LEU B CA 1
ATOM 5377 C C . LEU B 1 216 ? 14.18 -7.301 14.484 1 98.38 216 LEU B C 1
ATOM 5379 O O . LEU B 1 216 ? 14.281 -6.207 13.93 1 98.38 216 LEU B O 1
ATOM 5383 N N . GLU B 1 217 ? 13.18 -7.609 15.258 1 97 217 GLU B N 1
ATOM 5384 C CA . GLU B 1 217 ? 12.109 -6.652 15.539 1 97 217 GLU B CA 1
ATOM 5385 C C . GLU B 1 217 ? 12.656 -5.395 16.219 1 97 217 GLU B C 1
ATOM 5387 O O . GLU B 1 217 ? 12.266 -4.281 15.859 1 97 217 GLU B O 1
ATOM 5392 N N . LYS B 1 218 ? 13.508 -5.629 17.156 1 96.25 218 LYS B N 1
ATOM 5393 C CA . LYS B 1 218 ? 14.117 -4.504 17.875 1 96.25 218 LYS B CA 1
ATOM 5394 C C . LYS B 1 218 ? 14.93 -3.633 16.922 1 96.25 218 LYS B C 1
ATOM 5396 O O . LYS B 1 218 ? 14.844 -2.404 16.953 1 96.25 218 LYS B O 1
ATOM 5401 N N . LEU B 1 219 ? 15.711 -4.273 16.109 1 97.94 219 LEU B N 1
ATOM 5402 C CA . LEU B 1 219 ? 16.5 -3.537 15.125 1 97.94 219 LEU B CA 1
ATOM 5403 C C . LEU B 1 219 ? 15.609 -2.693 14.227 1 97.94 219 LEU B C 1
ATOM 5405 O O . LEU B 1 219 ? 15.797 -1.481 14.109 1 97.94 219 LEU B O 1
ATOM 5409 N N . CYS B 1 220 ? 14.617 -3.289 13.648 1 97.25 220 CYS B N 1
ATOM 5410 C CA . CYS B 1 220 ? 13.75 -2.621 12.688 1 97.25 220 CYS B CA 1
ATOM 5411 C C . CYS B 1 220 ? 13.016 -1.456 13.336 1 97.25 220 CYS B C 1
ATOM 5413 O O . CYS B 1 220 ? 13.008 -0.346 12.797 1 97.25 220 CYS B O 1
ATOM 5415 N N . SER B 1 221 ? 12.438 -1.719 14.484 1 95.69 221 SER B N 1
ATOM 5416 C CA . SER B 1 221 ? 11.664 -0.687 15.164 1 95.69 221 SER B CA 1
ATOM 5417 C C . SER B 1 221 ? 12.531 0.503 15.547 1 95.69 221 SER B C 1
ATOM 5419 O O . SER B 1 221 ? 12.07 1.644 15.562 1 95.69 221 SER B O 1
ATOM 5421 N N . SER B 1 222 ? 13.766 0.241 15.781 1 95.38 222 SER B N 1
ATOM 5422 C CA . SER B 1 222 ? 14.68 1.286 16.234 1 95.38 222 SER B CA 1
ATOM 5423 C C . SER B 1 222 ? 15.148 2.156 15.078 1 95.38 222 SER B C 1
ATOM 5425 O O . SER B 1 222 ? 15.289 3.373 15.219 1 95.38 222 SER B O 1
ATOM 5427 N N . ILE B 1 223 ? 15.328 1.535 13.953 1 97.19 223 ILE B N 1
ATOM 5428 C CA . ILE B 1 223 ? 16.078 2.291 12.953 1 97.19 223 ILE B CA 1
ATOM 5429 C C . ILE B 1 223 ? 15.156 2.707 11.812 1 97.19 223 ILE B C 1
ATOM 5431 O O . ILE B 1 223 ? 15.5 3.572 11.008 1 97.19 223 ILE B O 1
ATOM 5435 N N . ILE B 1 224 ? 13.977 2.102 11.688 1 97 224 ILE B N 1
ATOM 5436 C CA . ILE B 1 224 ? 13.062 2.402 10.586 1 97 224 ILE B CA 1
ATOM 5437 C C . ILE B 1 224 ? 11.648 2.584 11.125 1 97 224 ILE B C 1
ATOM 5439 O O . ILE B 1 224 ? 11.078 3.678 11.055 1 97 224 ILE B O 1
ATOM 5443 N N . GLY B 1 225 ? 11.094 1.698 11.656 1 95.81 225 GLY B N 1
ATOM 5444 C CA . GLY B 1 225 ? 9.734 1.464 12.117 1 95.81 225 GLY B CA 1
ATOM 5445 C C . GLY B 1 225 ? 9.383 -0.008 12.211 1 95.81 225 GLY B C 1
ATOM 5446 O O . GLY B 1 225 ? 10.172 -0.867 11.805 1 95.81 225 GLY B O 1
ATOM 5447 N N . ARG B 1 226 ? 8.234 -0.293 12.695 1 95.69 226 ARG B N 1
ATOM 5448 C CA . ARG B 1 226 ? 7.844 -1.683 12.906 1 95.69 226 ARG B CA 1
ATOM 5449 C C . ARG B 1 226 ? 7.598 -2.393 11.586 1 95.69 226 ARG B C 1
ATOM 5451 O O . ARG B 1 226 ? 7.145 -1.776 10.617 1 95.69 226 ARG B O 1
ATOM 5458 N N . MET B 1 227 ? 7.809 -3.705 11.633 1 95.88 227 MET B N 1
ATOM 5459 C CA . MET B 1 227 ? 7.629 -4.574 10.477 1 95.88 227 MET B CA 1
ATOM 5460 C C . MET B 1 227 ? 6.148 -4.75 10.148 1 95.88 227 MET B C 1
ATOM 5462 O O . MET B 1 227 ? 5.301 -4.676 11.039 1 95.88 227 MET B O 1
ATOM 5466 N N . ASN B 1 228 ? 5.945 -5.047 8.953 1 92.44 228 ASN B N 1
ATOM 5467 C CA . ASN B 1 228 ? 4.602 -5.309 8.461 1 92.44 228 ASN B CA 1
ATOM 5468 C C . ASN B 1 228 ? 3.977 -6.523 9.141 1 92.44 228 ASN B C 1
ATOM 5470 O O . ASN B 1 228 ? 4.676 -7.484 9.461 1 92.44 228 ASN B O 1
ATOM 5474 N N . GLN B 1 229 ? 2.65 -6.375 9.242 1 93.75 229 GLN B N 1
ATOM 5475 C CA . GLN B 1 229 ? 1.911 -7.523 9.75 1 93.75 229 GLN B CA 1
ATOM 5476 C C . GLN B 1 229 ? 1.458 -8.438 8.617 1 93.75 229 GLN B C 1
ATOM 5478 O O . GLN B 1 229 ? 0.891 -7.969 7.625 1 93.75 229 GLN B O 1
ATOM 5483 N N . HIS B 1 230 ? 1.772 -9.695 8.742 1 93.75 230 HIS B N 1
ATOM 5484 C CA . HIS B 1 230 ? 1.259 -10.711 7.832 1 93.75 230 HIS B CA 1
ATOM 5485 C C . HIS B 1 230 ? -0.25 -10.875 7.98 1 93.75 230 HIS B C 1
ATOM 5487 O O . HIS B 1 230 ? -0.788 -10.734 9.086 1 93.75 230 HIS B O 1
ATOM 5493 N N . PRO B 1 231 ? -0.926 -11.258 6.902 1 92.56 231 PRO B N 1
ATOM 5494 C CA . PRO B 1 231 ? -2.387 -11.328 6.973 1 92.56 231 PRO B CA 1
ATOM 5495 C C . PRO B 1 231 ? -2.881 -12.367 7.969 1 92.56 231 PRO B C 1
ATOM 5497 O O . PRO B 1 231 ? -4.004 -12.273 8.469 1 92.56 231 PRO B O 1
ATOM 5500 N N . VAL B 1 232 ? -2.094 -13.406 8.258 1 95.44 232 VAL B N 1
ATOM 5501 C CA . VAL B 1 232 ? -2.58 -14.508 9.086 1 95.44 232 VAL B CA 1
ATOM 5502 C C . VAL B 1 232 ? -1.601 -14.766 10.227 1 95.44 232 VAL B C 1
ATOM 5504 O O . VAL B 1 232 ? -2.012 -14.969 11.367 1 95.44 232 VAL B O 1
ATOM 5507 N N . ARG B 1 233 ? -0.338 -14.688 9.938 1 95.12 233 ARG B N 1
ATOM 5508 C CA . ARG B 1 233 ? 0.689 -15.07 10.906 1 95.12 233 ARG B CA 1
ATOM 5509 C C . ARG B 1 233 ? 0.615 -14.188 12.156 1 95.12 233 ARG B C 1
ATOM 5511 O O . ARG B 1 233 ? 0.455 -12.969 12.055 1 95.12 233 ARG B O 1
ATOM 5518 N N . ALA B 1 234 ? 0.848 -14.812 13.273 1 94.25 234 ALA B N 1
ATOM 5519 C CA . ALA B 1 234 ? 0.724 -14.086 14.531 1 94.25 234 ALA B CA 1
ATOM 5520 C C . ALA B 1 234 ? 1.882 -13.109 14.719 1 94.25 234 ALA B C 1
ATOM 5522 O O . ALA B 1 234 ? 1.692 -12.008 15.234 1 94.25 234 ALA B O 1
ATOM 5523 N N . THR B 1 235 ? 3.031 -13.516 14.32 1 94.81 235 THR B N 1
ATOM 5524 C CA . THR B 1 235 ? 4.207 -12.672 14.453 1 94.81 235 THR B CA 1
ATOM 5525 C C . THR B 1 235 ? 4.359 -11.758 13.242 1 94.81 235 THR B C 1
ATOM 5527 O O . THR B 1 235 ? 3.762 -12.008 12.195 1 94.81 235 THR B O 1
ATOM 5530 N N . ARG B 1 236 ? 5.105 -10.75 13.453 1 94.94 236 ARG B N 1
ATOM 5531 C CA . ARG B 1 236 ? 5.391 -9.859 12.328 1 94.94 236 ARG B CA 1
ATOM 5532 C C . ARG B 1 236 ? 6.535 -10.398 11.484 1 94.94 236 ARG B C 1
ATOM 5534 O O . ARG B 1 236 ? 6.758 -9.938 10.359 1 94.94 236 ARG B O 1
ATOM 5541 N N . TYR B 1 237 ? 7.27 -11.352 12.078 1 96.88 237 TYR B N 1
ATOM 5542 C CA . TYR B 1 237 ? 8.375 -12 11.375 1 96.88 237 TYR B CA 1
ATOM 5543 C C . TYR B 1 237 ? 8.047 -13.453 11.078 1 96.88 237 TYR B C 1
ATOM 5545 O O . TYR B 1 237 ? 7.227 -14.07 11.766 1 96.88 237 TYR B O 1
ATOM 5553 N N . GLY B 1 238 ? 8.656 -13.984 9.969 1 95.62 238 GLY B N 1
ATOM 5554 C CA . GLY B 1 238 ? 8.625 -15.414 9.688 1 95.62 238 GLY B CA 1
ATOM 5555 C C . GLY B 1 238 ? 9.883 -16.141 10.133 1 95.62 238 GLY B C 1
ATOM 5556 O O . GLY B 1 238 ? 10.93 -15.516 10.312 1 95.62 238 GLY B O 1
ATOM 5557 N N . VAL B 1 239 ? 9.766 -17.438 10.398 1 95.19 239 VAL B N 1
ATOM 5558 C CA . VAL B 1 239 ? 10.883 -18.25 10.852 1 95.19 239 VAL B CA 1
ATOM 5559 C C . VAL B 1 239 ? 11.117 -19.391 9.859 1 95.19 239 VAL B C 1
ATOM 5561 O O . VAL B 1 239 ? 10.172 -20.062 9.438 1 95.19 239 VAL B O 1
ATOM 5564 N N . MET B 1 240 ? 12.344 -19.578 9.438 1 90.88 240 MET B N 1
ATOM 5565 C CA . MET B 1 240 ? 12.727 -20.672 8.57 1 90.88 240 MET B CA 1
ATOM 5566 C C . MET B 1 240 ? 13.828 -21.516 9.211 1 90.88 240 MET B C 1
ATOM 5568 O O . MET B 1 240 ? 14.812 -20.984 9.719 1 90.88 240 MET B O 1
ATOM 5572 N N . HIS B 1 241 ? 13.617 -22.75 9.211 1 84.94 241 HIS B N 1
ATOM 5573 C CA . HIS B 1 241 ? 14.609 -23.703 9.703 1 84.94 241 HIS B CA 1
ATOM 5574 C C . HIS B 1 241 ? 15.148 -24.578 8.578 1 84.94 241 HIS B C 1
ATOM 5576 O O . HIS B 1 241 ? 14.391 -25.016 7.703 1 84.94 241 HIS B O 1
ATOM 5582 N N . ALA B 1 242 ? 16.438 -24.578 8.375 1 69.25 242 ALA B N 1
ATOM 5583 C CA . ALA B 1 242 ? 17 -25.453 7.348 1 69.25 242 ALA B CA 1
ATOM 5584 C C . ALA B 1 242 ? 17 -26.906 7.793 1 69.25 242 ALA B C 1
ATOM 5586 O O . ALA B 1 242 ? 17.359 -27.797 7.02 1 69.25 242 ALA B O 1
ATOM 5587 N N . GLU B 1 243 ? 16.828 -27.297 9.039 1 56.03 243 GLU B N 1
ATOM 5588 C CA . GLU B 1 243 ? 17 -28.734 9.281 1 56.03 243 GLU B CA 1
ATOM 5589 C C . GLU B 1 243 ? 16.281 -29.562 8.219 1 56.03 243 GLU B C 1
ATOM 5591 O O . GLU B 1 243 ? 15.227 -29.141 7.703 1 56.03 243 GLU B O 1
ATOM 5596 N N . ALA B 1 244 ? 17.016 -30.531 7.676 1 44.91 244 ALA B N 1
ATOM 5597 C CA . ALA B 1 244 ? 16.641 -31.656 6.828 1 44.91 244 ALA B CA 1
ATOM 5598 C C . ALA B 1 244 ? 15.203 -32.094 7.102 1 44.91 244 ALA B C 1
ATOM 5600 O O . ALA B 1 244 ? 14.969 -33.156 7.715 1 44.91 244 ALA B O 1
ATOM 5601 N N . ARG B 1 245 ? 14.578 -31.328 7.785 1 42.53 245 ARG B N 1
ATOM 5602 C CA . ARG B 1 245 ? 13.352 -32.062 8.07 1 42.53 245 ARG B CA 1
ATOM 5603 C C . ARG B 1 245 ? 12.602 -32.406 6.785 1 42.53 245 ARG B C 1
ATOM 5605 O O . ARG B 1 245 ? 12.82 -31.781 5.746 1 42.53 245 ARG B O 1
ATOM 5612 N N . ALA B 1 246 ? 11.375 -33.094 6.961 1 38.12 246 ALA B N 1
ATOM 5613 C CA . ALA B 1 246 ? 10.484 -33.875 6.117 1 38.12 246 ALA B CA 1
ATOM 5614 C C . ALA B 1 246 ? 9.836 -33 5.043 1 38.12 246 ALA B C 1
ATOM 5616 O O . ALA B 1 246 ? 9.781 -31.781 5.18 1 38.12 246 ALA B O 1
ATOM 5617 N N . ALA B 1 247 ? 9.117 -33.594 4.098 1 40.06 247 ALA B N 1
ATOM 5618 C CA . ALA B 1 247 ? 8.281 -33.562 2.902 1 40.06 247 ALA B CA 1
ATOM 5619 C C . ALA B 1 247 ? 7.258 -32.438 2.977 1 40.06 247 ALA B C 1
ATOM 5621 O O . ALA B 1 247 ? 6.656 -32.062 1.964 1 40.06 247 ALA B O 1
ATOM 5622 N N . ALA B 1 248 ? 6.906 -31.875 4.16 1 40.81 248 ALA B N 1
ATOM 5623 C CA . ALA B 1 248 ? 5.648 -31.141 4.172 1 40.81 248 ALA B CA 1
ATOM 5624 C C . ALA B 1 248 ? 5.887 -29.641 3.975 1 40.81 248 ALA B C 1
ATOM 5626 O O . ALA B 1 248 ? 4.949 -28.844 4.031 1 40.81 248 ALA B O 1
ATOM 5627 N N . ALA B 1 249 ? 7.16 -29.156 3.834 1 46.38 249 ALA B N 1
ATOM 5628 C CA . ALA B 1 249 ? 7.25 -27.688 3.805 1 46.38 249 ALA B CA 1
ATOM 5629 C C . ALA B 1 249 ? 7.082 -27.156 2.383 1 46.38 249 ALA B C 1
ATOM 5631 O O . ALA B 1 249 ? 7.426 -27.844 1.415 1 46.38 249 ALA B O 1
ATOM 5632 N N . GLY B 1 250 ? 6.246 -26.203 2.1 1 48.97 250 GLY B N 1
ATOM 5633 C CA . GLY B 1 250 ? 5.953 -25.578 0.823 1 48.97 250 GLY B CA 1
ATOM 5634 C C . GLY B 1 250 ? 7.184 -25.391 -0.043 1 48.97 250 GLY B C 1
ATOM 5635 O O . GLY B 1 250 ? 8.312 -25.562 0.421 1 48.97 250 GLY B O 1
ATOM 5636 N N . ALA B 1 251 ? 7.004 -25.25 -1.375 1 50.22 251 ALA B N 1
ATOM 5637 C CA . ALA B 1 251 ? 8.008 -25.156 -2.43 1 50.22 251 ALA B CA 1
ATOM 5638 C C . ALA B 1 251 ? 9.148 -24.234 -2.02 1 50.22 251 ALA B C 1
ATOM 5640 O O . ALA B 1 251 ? 10.32 -24.5 -2.305 1 50.22 251 ALA B O 1
ATOM 5641 N N . ASP B 1 252 ? 8.828 -23.188 -1.238 1 52.06 252 ASP B N 1
ATOM 5642 C CA . ASP B 1 252 ? 9.844 -22.203 -0.87 1 52.06 252 ASP B CA 1
ATOM 5643 C C . ASP B 1 252 ? 10.836 -22.781 0.132 1 52.06 252 ASP B C 1
ATOM 5645 O O . ASP B 1 252 ? 11.945 -22.266 0.285 1 52.06 252 ASP B O 1
ATOM 5649 N N . TYR B 1 253 ? 10.461 -23.953 0.594 1 47 253 TYR B N 1
ATOM 5650 C CA . TYR B 1 253 ? 11.273 -24.5 1.678 1 47 253 TYR B CA 1
ATOM 5651 C C . TYR B 1 253 ? 11.922 -25.812 1.265 1 47 253 TYR B C 1
ATOM 5653 O O . TYR B 1 253 ? 12.547 -26.5 2.086 1 47 253 TYR B O 1
ATOM 5661 N N . ASP B 1 254 ? 11.641 -26.188 -0.052 1 50.88 254 ASP B N 1
ATOM 5662 C CA . ASP B 1 254 ? 12.227 -27.406 -0.583 1 50.88 254 ASP B CA 1
ATOM 5663 C C . ASP B 1 254 ? 13.664 -27.172 -1.057 1 50.88 254 ASP B C 1
ATOM 5665 O O . ASP B 1 254 ? 13.883 -26.594 -2.125 1 50.88 254 ASP B O 1
ATOM 5669 N N . HIS B 1 255 ? 14.602 -27.484 -0.357 1 49.62 255 HIS B N 1
ATOM 5670 C CA . HIS B 1 255 ? 16.016 -27.281 -0.613 1 49.62 255 HIS B CA 1
ATOM 5671 C C . HIS B 1 255 ? 16.484 -28.062 -1.833 1 49.62 255 HIS B C 1
ATOM 5673 O O . HIS B 1 255 ? 17.547 -27.781 -2.396 1 49.62 255 HIS B O 1
ATOM 5679 N N . ALA B 1 256 ? 15.703 -29.031 -2.314 1 49.38 256 ALA B N 1
ATOM 5680 C CA . ALA B 1 256 ? 16.062 -29.781 -3.518 1 49.38 256 ALA B CA 1
ATOM 5681 C C . ALA B 1 256 ? 15.648 -29.031 -4.777 1 49.38 256 ALA B C 1
ATOM 5683 O O . ALA B 1 256 ? 16.141 -29.328 -5.871 1 49.38 256 ALA B O 1
ATOM 5684 N N . ASN B 1 257 ? 14.719 -28.141 -4.605 1 52.75 257 ASN B N 1
ATOM 5685 C CA . ASN B 1 257 ? 14.312 -27.281 -5.707 1 52.75 257 ASN B CA 1
ATOM 5686 C C . ASN B 1 257 ? 14.953 -25.891 -5.602 1 52.75 257 ASN B C 1
ATOM 5688 O O . ASN B 1 257 ? 14.594 -25.094 -4.734 1 52.75 257 ASN B O 1
ATOM 5692 N N . PRO B 1 258 ? 16.188 -25.828 -6.219 1 53.91 258 PRO B N 1
ATOM 5693 C CA . PRO B 1 258 ? 16.844 -24.531 -6.082 1 53.91 258 PRO B CA 1
ATOM 5694 C C . PRO B 1 258 ? 15.891 -23.359 -6.367 1 53.91 258 PRO B C 1
ATOM 5696 O O . PRO B 1 258 ? 15.156 -23.391 -7.359 1 53.91 258 PRO B O 1
ATOM 5699 N N . LEU B 1 259 ? 15.57 -22.641 -5.289 1 62.75 259 LEU B N 1
ATOM 5700 C CA . LEU B 1 259 ? 14.852 -21.391 -5.523 1 62.75 259 LEU B CA 1
ATOM 5701 C C . LEU B 1 259 ? 15.688 -20.438 -6.371 1 62.75 259 LEU B C 1
ATOM 5703 O O . LEU B 1 259 ? 16.828 -20.109 -6.016 1 62.75 259 LEU B O 1
ATOM 5707 N N . SER B 1 260 ? 15.281 -20.188 -7.562 1 80.62 260 SER B N 1
ATOM 5708 C CA . SER B 1 260 ? 15.914 -19.234 -8.469 1 80.62 260 SER B CA 1
ATOM 5709 C C . SER B 1 260 ? 16 -17.844 -7.84 1 80.62 260 SER B C 1
ATOM 5711 O O . SER B 1 260 ? 15.43 -17.609 -6.777 1 80.62 260 SER B O 1
ATOM 5713 N N . MET B 1 261 ? 16.953 -17.062 -8.289 1 92.56 261 MET B N 1
ATOM 5714 C CA . MET B 1 261 ? 16.969 -15.656 -7.918 1 92.56 261 MET B CA 1
ATOM 5715 C C . MET B 1 261 ? 15.562 -15.062 -7.977 1 92.56 261 MET B C 1
ATOM 5717 O O . MET B 1 261 ? 14.852 -15.234 -8.969 1 92.56 261 MET B O 1
ATOM 5721 N N . HIS B 1 262 ? 15.133 -14.5 -6.805 1 94.25 262 HIS B N 1
ATOM 5722 C CA . HIS B 1 262 ? 13.758 -14 -6.75 1 94.25 262 HIS B CA 1
ATOM 5723 C C . HIS B 1 262 ? 13.656 -12.766 -5.863 1 94.25 262 HIS B C 1
ATOM 5725 O O . HIS B 1 262 ? 14.617 -12.414 -5.168 1 94.25 262 HIS B O 1
ATOM 5731 N N . ALA B 1 263 ? 12.625 -12.016 -6.031 1 92.81 263 ALA B N 1
ATOM 5732 C CA . ALA B 1 263 ? 12.172 -11.008 -5.078 1 92.81 263 ALA B CA 1
ATOM 5733 C C . ALA B 1 263 ? 10.93 -11.477 -4.332 1 92.81 263 ALA B C 1
ATOM 5735 O O . ALA B 1 263 ? 10.078 -12.172 -4.898 1 92.81 263 ALA B O 1
ATOM 5736 N N . ASP B 1 264 ? 10.875 -11.156 -3.107 1 91.56 264 ASP B N 1
ATOM 5737 C CA . ASP B 1 264 ? 9.719 -11.57 -2.318 1 91.56 264 ASP B CA 1
ATOM 5738 C C . ASP B 1 264 ? 8.508 -10.672 -2.604 1 91.56 264 ASP B C 1
ATOM 5740 O O . ASP B 1 264 ? 8.648 -9.617 -3.221 1 91.56 264 ASP B O 1
ATOM 5744 N N . HIS B 1 265 ? 7.332 -11.117 -2.32 1 88.81 265 HIS B N 1
ATOM 5745 C CA . HIS B 1 265 ? 6.07 -10.383 -2.352 1 88.81 265 HIS B CA 1
ATOM 5746 C C . HIS B 1 265 ? 5.629 -10.117 -3.785 1 88.81 265 HIS B C 1
ATOM 5748 O O . HIS B 1 265 ? 5.113 -9.031 -4.086 1 88.81 265 HIS B O 1
ATOM 5754 N N . SER B 1 266 ? 5.898 -11.094 -4.621 1 86.44 266 SER B N 1
ATOM 5755 C CA . SER B 1 266 ? 5.406 -11.031 -5.996 1 86.44 266 SER B CA 1
ATOM 5756 C C . SER B 1 266 ? 3.885 -11.086 -6.039 1 86.44 266 SER B C 1
ATOM 5758 O O . SER B 1 266 ? 3.273 -10.695 -7.039 1 86.44 266 SER B O 1
ATOM 5760 N N . VAL B 1 267 ? 3.305 -11.5 -4.938 1 87 267 VAL B N 1
ATOM 5761 C CA . VAL B 1 267 ? 1.866 -11.742 -4.906 1 87 267 VAL B CA 1
ATOM 5762 C C . VAL B 1 267 ? 1.158 -10.555 -4.25 1 87 267 VAL B C 1
ATOM 5764 O O . VAL B 1 267 ? -0.069 -10.547 -4.129 1 87 267 VAL B O 1
ATOM 5767 N N . TYR B 1 268 ? 1.838 -9.586 -3.768 1 82.69 268 TYR B N 1
ATOM 5768 C CA . TYR B 1 268 ? 1.24 -8.453 -3.08 1 82.69 268 TYR B CA 1
ATOM 5769 C C . TYR B 1 268 ? 1.036 -7.281 -4.039 1 82.69 268 TYR B C 1
ATOM 5771 O O . TYR B 1 268 ? 1.956 -6.898 -4.766 1 82.69 268 TYR B O 1
ATOM 5779 N N . ASN B 1 269 ? -0.175 -6.891 -4.027 1 76.25 269 ASN B N 1
ATOM 5780 C CA . ASN B 1 269 ? -0.477 -5.625 -4.688 1 76.25 269 ASN B CA 1
ATOM 5781 C C . ASN B 1 269 ? -0.25 -4.438 -3.76 1 76.25 269 ASN B C 1
ATOM 5783 O O . ASN B 1 269 ? -0.82 -4.379 -2.668 1 76.25 269 ASN B O 1
ATOM 5787 N N . GLY B 1 270 ? 0.686 -3.594 -4.156 1 67.88 270 GLY B N 1
ATOM 5788 C CA . GLY B 1 270 ? 0.969 -2.438 -3.322 1 67.88 270 GLY B CA 1
ATOM 5789 C C . GLY B 1 270 ? 2.357 -2.467 -2.711 1 67.88 270 GLY B C 1
ATOM 5790 O O . GLY B 1 270 ? 3.307 -2.945 -3.336 1 67.88 270 GLY B O 1
ATOM 5791 N N . THR B 1 271 ? 2.369 -1.863 -1.539 1 62.72 271 THR B N 1
ATOM 5792 C CA . THR B 1 271 ? 3.707 -1.492 -1.092 1 62.72 271 THR B CA 1
ATOM 5793 C C . THR B 1 271 ? 4.129 -2.332 0.111 1 62.72 271 THR B C 1
ATOM 5795 O O . THR B 1 271 ? 4.969 -1.908 0.907 1 62.72 271 THR B O 1
ATOM 5798 N N . PRO B 1 272 ? 3.393 -3.469 0.188 1 65.69 272 PRO B N 1
ATOM 5799 C CA . PRO B 1 272 ? 3.957 -4.203 1.323 1 65.69 272 PRO B CA 1
ATOM 5800 C C . PRO B 1 272 ? 5.328 -4.801 1.017 1 65.69 272 PRO B C 1
ATOM 5802 O O . PRO B 1 272 ? 5.637 -5.09 -0.143 1 65.69 272 PRO B O 1
ATOM 5805 N N . GLY B 1 273 ? 6.324 -4.531 1.831 1 83.56 273 GLY B N 1
ATOM 5806 C CA . GLY B 1 273 ? 7.609 -5.211 1.826 1 83.56 273 GLY B CA 1
ATOM 5807 C C . GLY B 1 273 ? 8.664 -4.492 1.001 1 83.56 273 GLY B C 1
ATOM 5808 O O . GLY B 1 273 ? 9.305 -5.098 0.141 1 83.56 273 GLY B O 1
ATOM 5809 N N . TYR B 1 274 ? 8.711 -3.33 1.078 1 93.06 274 TYR B N 1
ATOM 5810 C CA . TYR B 1 274 ? 9.695 -2.504 0.388 1 93.06 274 TYR B CA 1
ATOM 5811 C C . TYR B 1 274 ? 11.109 -2.848 0.836 1 93.06 274 TYR B C 1
ATOM 5813 O O . TYR B 1 274 ? 11.977 -3.127 0.008 1 93.06 274 TYR B O 1
ATOM 5821 N N . LEU B 1 275 ? 11.266 -2.879 2.119 1 97.44 275 LEU B N 1
ATOM 5822 C CA . LEU B 1 275 ? 12.531 -3.363 2.67 1 97.44 275 LEU B CA 1
ATOM 5823 C C . LEU B 1 275 ? 12.367 -4.758 3.262 1 97.44 275 LEU B C 1
ATOM 5825 O O . LEU B 1 275 ? 11.375 -5.035 3.947 1 97.44 275 LEU B O 1
ATOM 5829 N N . GLN B 1 276 ? 13.266 -5.594 2.912 1 97.62 276 GLN B N 1
ATOM 5830 C CA . GLN B 1 276 ? 13.336 -6.934 3.486 1 97.62 276 GLN B CA 1
ATOM 5831 C C . GLN B 1 276 ? 14.547 -7.07 4.406 1 97.62 276 GLN B C 1
ATOM 5833 O O . GLN B 1 276 ? 15.664 -6.711 4.035 1 97.62 276 GLN B O 1
ATOM 5838 N N . LEU B 1 277 ? 14.289 -7.523 5.586 1 98.44 277 LEU B N 1
ATOM 5839 C CA . LEU B 1 277 ? 15.352 -7.805 6.539 1 98.44 277 LEU B CA 1
ATOM 5840 C C . LEU B 1 277 ? 15.344 -9.273 6.941 1 98.44 277 LEU B C 1
ATOM 5842 O O . LEU B 1 277 ? 14.297 -9.836 7.266 1 98.44 277 LEU B O 1
ATOM 5846 N N . MET B 1 278 ? 16.516 -9.875 6.883 1 98.12 278 MET B N 1
ATOM 5847 C CA . MET B 1 278 ? 16.688 -11.289 7.219 1 98.12 278 MET B CA 1
ATOM 5848 C C . MET B 1 278 ? 17.797 -11.469 8.258 1 98.12 278 MET B C 1
ATOM 5850 O O . MET B 1 278 ? 18.953 -11.117 8.016 1 98.12 278 MET B O 1
ATOM 5854 N N . TYR B 1 279 ? 17.391 -12.008 9.383 1 98.62 279 TYR B N 1
ATOM 5855 C CA . TYR B 1 279 ? 18.266 -12.203 10.531 1 98.62 279 TYR B CA 1
ATOM 5856 C C . TYR B 1 279 ? 18.672 -13.672 10.664 1 98.62 279 TYR B C 1
ATOM 5858 O O . TYR B 1 279 ? 17.812 -14.555 10.719 1 98.62 279 TYR B O 1
ATOM 5866 N N . GLN B 1 280 ? 20.016 -13.883 10.664 1 97.75 280 GLN B N 1
ATOM 5867 C CA . GLN B 1 280 ? 20.562 -15.219 10.883 1 97.75 280 GLN B CA 1
ATOM 5868 C C . GLN B 1 280 ? 20.672 -15.539 12.367 1 97.75 280 GLN B C 1
ATOM 5870 O O . GLN B 1 280 ? 21.703 -15.258 12.984 1 97.75 280 GLN B O 1
ATOM 5875 N N . ALA B 1 281 ? 19.656 -16.219 12.883 1 98 281 ALA B N 1
ATOM 5876 C CA . ALA B 1 281 ? 19.641 -16.531 14.312 1 98 281 ALA B CA 1
ATOM 5877 C C . ALA B 1 281 ? 20.625 -17.625 14.656 1 98 281 ALA B C 1
ATOM 5879 O O . ALA B 1 281 ? 21.188 -17.656 15.758 1 98 281 ALA B O 1
ATOM 5880 N N . ARG B 1 282 ? 20.812 -18.578 13.734 1 96.56 282 ARG B N 1
ATOM 5881 C CA . ARG B 1 282 ? 21.734 -19.703 13.914 1 96.56 282 ARG B CA 1
ATOM 5882 C C . ARG B 1 282 ? 22.375 -20.094 12.578 1 96.56 282 ARG B C 1
ATOM 5884 O O . ARG B 1 282 ? 21.688 -20.219 11.57 1 96.56 282 ARG B O 1
ATOM 5891 N N . GLY B 1 283 ? 23.688 -20.281 12.633 1 95.19 283 GLY B N 1
ATOM 5892 C CA . GLY B 1 283 ? 24.406 -20.781 11.469 1 95.19 283 GLY B CA 1
ATOM 5893 C C . GLY B 1 283 ? 25.141 -19.688 10.719 1 95.19 283 GLY B C 1
ATOM 5894 O O . GLY B 1 283 ? 24.891 -18.5 10.922 1 95.19 283 GLY B O 1
ATOM 5895 N N . THR B 1 284 ? 26.141 -20.062 9.945 1 96.12 284 THR B N 1
ATOM 5896 C CA . THR B 1 284 ? 26.875 -19.234 9.008 1 96.12 284 THR B CA 1
ATOM 5897 C C . THR B 1 284 ? 26.812 -19.828 7.598 1 96.12 284 THR B C 1
ATOM 5899 O O . THR B 1 284 ? 27.141 -20.984 7.398 1 96.12 284 THR B O 1
ATOM 5902 N N . VAL B 1 285 ? 26.375 -19 6.629 1 95.62 285 VAL B N 1
ATOM 5903 C CA . VAL B 1 285 ? 26.156 -19.531 5.289 1 95.62 285 VAL B CA 1
ATOM 5904 C C . VAL B 1 285 ? 26.766 -18.594 4.25 1 95.62 285 VAL B C 1
ATOM 5906 O O . VAL B 1 285 ? 27.297 -17.531 4.598 1 95.62 285 VAL B O 1
ATOM 5909 N N . THR B 1 286 ? 26.766 -19.078 3.033 1 95.25 286 THR B N 1
ATOM 5910 C CA . THR B 1 286 ? 27.047 -18.234 1.881 1 95.25 286 THR B CA 1
ATOM 5911 C C . THR B 1 286 ? 25.781 -18 1.061 1 95.25 286 THR B C 1
ATOM 5913 O O . THR B 1 286 ? 25.062 -18.953 0.741 1 95.25 286 THR B O 1
ATOM 5916 N N . SER B 1 287 ? 25.469 -16.781 0.84 1 95.56 287 SER B N 1
ATOM 5917 C CA . SER B 1 287 ? 24.281 -16.438 0.073 1 95.56 287 SER B CA 1
ATOM 5918 C C . SER B 1 287 ? 24.625 -15.547 -1.115 1 95.56 287 SER B C 1
ATOM 5920 O O . SER B 1 287 ? 25.797 -15.352 -1.425 1 95.56 287 SER B O 1
ATOM 5922 N N . LYS B 1 288 ? 23.641 -15.133 -1.888 1 96.69 288 LYS B N 1
ATOM 5923 C CA . LYS B 1 288 ? 23.875 -14.375 -3.107 1 96.69 288 LYS B CA 1
ATOM 5924 C C . LYS B 1 288 ? 22.75 -13.383 -3.377 1 96.69 288 LYS B C 1
ATOM 5926 O O . LYS B 1 288 ? 21.609 -13.609 -2.98 1 96.69 288 LYS B O 1
ATOM 5931 N N . VAL B 1 289 ? 23.109 -12.281 -4.023 1 98 289 VAL B N 1
ATOM 5932 C CA . VAL B 1 289 ? 22.156 -11.258 -4.449 1 98 289 VAL B CA 1
ATOM 5933 C C . VAL B 1 289 ? 22.453 -10.852 -5.895 1 98 289 VAL B C 1
ATOM 5935 O O . VAL B 1 289 ? 23.531 -11.141 -6.426 1 98 289 VAL B O 1
ATOM 5938 N N . CYS B 1 290 ? 21.453 -10.281 -6.508 1 98.19 290 CYS B N 1
ATOM 5939 C CA . CYS B 1 290 ? 21.516 -9.797 -7.879 1 98.19 290 CYS B CA 1
ATOM 5940 C C . CYS B 1 290 ? 20.797 -8.461 -8.016 1 98.19 290 CYS B C 1
ATOM 5942 O O . CYS B 1 290 ? 19.703 -8.273 -7.469 1 98.19 290 CYS B O 1
ATOM 5944 N N . ASP B 1 291 ? 21.406 -7.484 -8.703 1 98.38 291 ASP B N 1
ATOM 5945 C CA . ASP B 1 291 ? 20.828 -6.16 -8.883 1 98.38 291 ASP B CA 1
ATOM 5946 C C . ASP B 1 291 ? 19.844 -6.152 -10.047 1 98.38 291 ASP B C 1
ATOM 5948 O O . ASP B 1 291 ? 20.25 -6.234 -11.211 1 98.38 291 ASP B O 1
ATOM 5952 N N . GLY B 1 292 ? 18.609 -5.949 -9.727 1 97.88 292 GLY B N 1
ATOM 5953 C CA . GLY B 1 292 ? 17.594 -5.871 -10.758 1 97.88 292 GLY B CA 1
ATOM 5954 C C . GLY B 1 292 ? 17.812 -4.738 -11.742 1 97.88 292 GLY B C 1
ATOM 5955 O O . GLY B 1 292 ? 17.469 -4.848 -12.922 1 97.88 292 GLY B O 1
ATOM 5956 N N . ILE B 1 293 ? 18.406 -3.605 -11.32 1 97.94 293 ILE B N 1
ATOM 5957 C CA . ILE B 1 293 ? 18.703 -2.471 -12.188 1 97.94 293 ILE B CA 1
ATOM 5958 C C . ILE B 1 293 ? 19.719 -2.875 -13.234 1 97.94 293 ILE B C 1
ATOM 5960 O O . ILE B 1 293 ? 19.562 -2.584 -14.422 1 97.94 293 ILE B O 1
ATOM 5964 N N . ALA B 1 294 ? 20.75 -3.586 -12.797 1 98.5 294 ALA B N 1
ATOM 5965 C CA . ALA B 1 294 ? 21.812 -3.99 -13.719 1 98.5 294 ALA B CA 1
ATOM 5966 C C . ALA B 1 294 ? 21.266 -4.898 -14.82 1 98.5 294 ALA B C 1
ATOM 5968 O O . ALA B 1 294 ? 21.578 -4.699 -16 1 98.5 294 ALA B O 1
ATOM 5969 N N . VAL B 1 295 ? 20.484 -5.848 -14.438 1 98.5 295 VAL B N 1
ATOM 5970 C CA . VAL B 1 295 ? 19.938 -6.793 -15.406 1 98.5 295 VAL B CA 1
ATOM 5971 C C . VAL B 1 295 ? 18.969 -6.074 -16.344 1 98.5 295 VAL B C 1
ATOM 5973 O O . VAL B 1 295 ? 19.016 -6.266 -17.562 1 98.5 295 VAL B O 1
ATOM 5976 N N . ALA B 1 296 ? 18.094 -5.25 -15.797 1 98.31 296 ALA B N 1
ATOM 5977 C CA . ALA B 1 296 ? 17.141 -4.504 -16.594 1 98.31 296 ALA B CA 1
ATOM 5978 C C . ALA B 1 296 ? 17.844 -3.605 -17.609 1 98.31 296 ALA B C 1
ATOM 5980 O O . ALA B 1 296 ? 17.453 -3.549 -18.781 1 98.31 296 ALA B O 1
ATOM 5981 N N . GLU B 1 297 ? 18.875 -2.922 -17.141 1 97.88 297 GLU B N 1
ATOM 5982 C CA . GLU B 1 297 ? 19.625 -2.043 -18.031 1 97.88 297 GLU B CA 1
ATOM 5983 C C . GLU B 1 297 ? 20.312 -2.838 -19.141 1 97.88 297 GLU B C 1
ATOM 5985 O O . GLU B 1 297 ? 20.344 -2.406 -20.297 1 97.88 297 GLU B O 1
ATOM 5990 N N . TYR B 1 298 ? 20.859 -3.953 -18.797 1 98.69 298 TYR B N 1
ATOM 5991 C CA . TYR B 1 298 ? 21.5 -4.812 -19.781 1 98.69 298 TYR B CA 1
ATOM 5992 C C . TYR B 1 298 ? 20.5 -5.215 -20.875 1 98.69 298 TYR B C 1
ATOM 5994 O O . TYR B 1 298 ? 20.812 -5.145 -22.062 1 98.69 298 TYR B O 1
ATOM 6002 N N . ILE B 1 299 ? 19.312 -5.621 -20.5 1 98.75 299 ILE B N 1
ATOM 6003 C CA . ILE B 1 299 ? 18.297 -6.055 -21.453 1 98.75 299 ILE B CA 1
ATOM 6004 C C . ILE B 1 299 ? 17.844 -4.867 -22.297 1 98.75 299 ILE B C 1
ATOM 6006 O O . ILE B 1 299 ? 17.672 -4.996 -23.516 1 98.75 299 ILE B O 1
ATOM 6010 N N . LYS B 1 300 ? 17.641 -3.766 -21.625 1 98.38 300 LYS B N 1
ATOM 6011 C CA . LYS B 1 300 ? 17.234 -2.562 -22.344 1 98.38 300 LYS B CA 1
ATOM 6012 C C . LYS B 1 300 ? 18.234 -2.23 -23.453 1 98.38 300 LYS B C 1
ATOM 6014 O O . LYS B 1 300 ? 17.828 -1.885 -24.562 1 98.38 300 LYS B O 1
ATOM 6019 N N . GLU B 1 301 ? 19.484 -2.383 -23.219 1 98.38 301 GLU B N 1
ATOM 6020 C CA . GLU B 1 301 ? 20.547 -2.029 -24.156 1 98.38 301 GLU B CA 1
ATOM 6021 C C . GLU B 1 301 ? 20.703 -3.096 -25.234 1 98.38 301 GLU B C 1
ATOM 6023 O O . GLU B 1 301 ? 20.859 -2.773 -26.422 1 98.38 301 GLU B O 1
ATOM 6028 N N . ASN B 1 302 ? 20.625 -4.379 -24.906 1 98.75 302 ASN B N 1
ATOM 6029 C CA . ASN B 1 302 ? 21.016 -5.453 -25.797 1 98.75 302 ASN B CA 1
ATOM 6030 C C . ASN B 1 302 ? 19.812 -6.137 -26.438 1 98.75 302 ASN B C 1
ATOM 6032 O O . ASN B 1 302 ? 19.922 -6.758 -27.484 1 98.75 302 ASN B O 1
ATOM 6036 N N . TYR B 1 303 ? 18.688 -6.039 -25.75 1 98.62 303 TYR B N 1
ATOM 6037 C CA . TYR B 1 303 ? 17.469 -6.668 -26.219 1 98.62 303 TYR B CA 1
ATOM 6038 C C . TYR B 1 303 ? 16.266 -5.738 -26.031 1 98.62 303 TYR B C 1
ATOM 6040 O O . TYR B 1 303 ? 15.32 -6.066 -25.328 1 98.62 303 TYR B O 1
ATOM 6048 N N . PRO B 1 304 ? 16.188 -4.598 -26.734 1 98.38 304 PRO B N 1
ATOM 6049 C CA . PRO B 1 304 ? 15.18 -3.557 -26.484 1 98.38 304 PRO B CA 1
ATOM 6050 C C . PRO B 1 304 ? 13.75 -4.055 -26.672 1 98.38 304 PRO B C 1
ATOM 6052 O O . PRO B 1 304 ? 12.844 -3.615 -25.969 1 98.38 304 PRO B O 1
ATOM 6055 N N . GLU B 1 305 ? 13.523 -4.949 -27.609 1 98.5 305 GLU B N 1
ATOM 6056 C CA . GLU B 1 305 ? 12.18 -5.48 -27.812 1 98.5 305 GLU B CA 1
ATOM 6057 C C . GLU B 1 305 ? 11.742 -6.34 -26.625 1 98.5 305 GLU B C 1
ATOM 6059 O O . GLU B 1 305 ? 10.594 -6.27 -26.203 1 98.5 305 GLU B O 1
ATOM 6064 N N . ASP B 1 306 ? 12.664 -7.148 -26.109 1 98.69 306 ASP B N 1
ATOM 6065 C CA . ASP B 1 306 ? 12.375 -7.949 -24.922 1 98.69 306 ASP B CA 1
ATOM 6066 C C . ASP B 1 306 ? 12.086 -7.059 -23.719 1 98.69 306 ASP B C 1
ATOM 6068 O O . ASP B 1 306 ? 11.188 -7.348 -22.922 1 98.69 306 ASP B O 1
ATOM 6072 N N . TYR B 1 307 ? 12.875 -5.984 -23.703 1 98.56 307 TYR B N 1
ATOM 6073 C CA . TYR B 1 307 ? 12.68 -5.027 -22.609 1 98.56 307 TYR B CA 1
ATOM 6074 C C . TYR B 1 307 ? 11.273 -4.441 -22.656 1 98.56 307 TYR B C 1
ATOM 6076 O O . TYR B 1 307 ? 10.602 -4.336 -21.625 1 98.56 307 TYR B O 1
ATOM 6084 N N . GLU B 1 308 ? 10.859 -4.098 -23.781 1 98.38 308 GLU B N 1
ATOM 6085 C CA . GLU B 1 308 ? 9.516 -3.555 -23.953 1 98.38 308 GLU B CA 1
ATOM 6086 C C . GLU B 1 308 ? 8.461 -4.559 -23.5 1 98.38 308 GLU B C 1
ATOM 6088 O O . GLU B 1 308 ? 7.512 -4.195 -22.797 1 98.38 308 GLU B O 1
ATOM 6093 N N . LEU B 1 309 ? 8.594 -5.785 -23.828 1 98.12 309 LEU B N 1
ATOM 6094 C CA . LEU B 1 309 ? 7.641 -6.82 -23.438 1 98.12 309 LEU B CA 1
ATOM 6095 C C . LEU B 1 309 ? 7.648 -7.02 -21.922 1 98.12 309 LEU B C 1
ATOM 6097 O O . LEU B 1 309 ? 6.586 -7.117 -21.297 1 98.12 309 LEU B O 1
ATOM 6101 N N . LEU B 1 310 ? 8.812 -7.008 -21.328 1 98.31 310 LEU B N 1
ATOM 6102 C CA . LEU B 1 310 ? 8.953 -7.254 -19.891 1 98.31 310 LEU B CA 1
ATOM 6103 C C . LEU B 1 310 ? 8.391 -6.09 -19.078 1 98.31 310 LEU B C 1
ATOM 6105 O O . LEU B 1 310 ? 8.07 -6.246 -17.906 1 98.31 310 LEU B O 1
ATOM 6109 N N . THR B 1 311 ? 8.273 -4.902 -19.703 1 97.69 311 THR B N 1
ATOM 6110 C CA . THR B 1 311 ? 7.816 -3.717 -18.984 1 97.69 311 THR B CA 1
ATOM 6111 C C . THR B 1 311 ? 6.34 -3.453 -19.266 1 97.69 311 THR B C 1
ATOM 6113 O O . THR B 1 311 ? 5.707 -2.652 -18.578 1 97.69 311 THR B O 1
ATOM 6116 N N . THR B 1 312 ? 5.746 -4.172 -20.25 1 95.94 312 THR B N 1
ATOM 6117 C CA . THR B 1 312 ? 4.398 -3.775 -20.641 1 95.94 312 THR B CA 1
ATOM 6118 C C . THR B 1 312 ? 3.424 -4.938 -20.484 1 95.94 312 THR B C 1
ATOM 6120 O O . THR B 1 312 ? 2.225 -4.73 -20.281 1 95.94 312 THR B O 1
ATOM 6123 N N . VAL B 1 313 ? 3.893 -6.164 -20.641 1 96.06 313 VAL B N 1
ATOM 6124 C CA . VAL B 1 313 ? 3.014 -7.324 -20.547 1 96.06 313 VAL B CA 1
ATOM 6125 C C . VAL B 1 313 ? 2.863 -7.734 -19.078 1 96.06 313 VAL B C 1
ATOM 6127 O O . VAL B 1 313 ? 3.854 -7.824 -18.344 1 96.06 313 VAL B O 1
ATOM 6130 N N . HIS B 1 314 ? 1.662 -7.949 -18.672 1 95.56 314 HIS B N 1
ATOM 6131 C CA . HIS B 1 314 ? 1.388 -8.273 -17.281 1 95.56 314 HIS B CA 1
ATOM 6132 C C . HIS B 1 314 ? 1.239 -9.781 -17.094 1 95.56 314 HIS B C 1
ATOM 6134 O O . HIS B 1 314 ? 0.582 -10.453 -17.891 1 95.56 314 HIS B O 1
ATOM 6140 N N . ILE B 1 315 ? 1.82 -10.281 -16.062 1 95 315 ILE B N 1
ATOM 6141 C CA . ILE B 1 315 ? 1.668 -11.688 -15.688 1 95 315 ILE B CA 1
ATOM 6142 C C . ILE B 1 315 ? 1.115 -11.781 -14.266 1 95 315 ILE B C 1
ATOM 6144 O O . ILE B 1 315 ? 1.214 -10.828 -13.492 1 95 315 ILE B O 1
ATOM 6148 N N . THR B 1 316 ? 0.562 -12.93 -13.945 1 95.62 316 THR B N 1
ATOM 6149 C CA . THR B 1 316 ? -0.113 -13.094 -12.664 1 95.62 316 THR B CA 1
ATOM 6150 C C . THR B 1 316 ? 0.684 -14.016 -11.75 1 95.62 316 THR B C 1
ATOM 6152 O O . THR B 1 316 ? 1.16 -15.07 -12.188 1 95.62 316 THR B O 1
ATOM 6155 N N . HIS B 1 317 ? 0.886 -13.523 -10.562 1 94.94 317 HIS B N 1
ATOM 6156 C CA . HIS B 1 317 ? 1.389 -14.367 -9.477 1 94.94 317 HIS B CA 1
ATOM 6157 C C . HIS B 1 317 ? 0.31 -14.617 -8.43 1 94.94 317 HIS B C 1
ATOM 6159 O O . HIS B 1 317 ? -0.548 -13.766 -8.195 1 94.94 317 HIS B O 1
ATOM 6165 N N . SER B 1 318 ? 0.381 -15.805 -7.875 1 93.62 318 SER B N 1
ATOM 6166 C CA . SER B 1 318 ? -0.649 -16.172 -6.906 1 93.62 318 SER B CA 1
ATOM 6167 C C . SER B 1 318 ? -0.104 -17.125 -5.855 1 93.62 318 SER B C 1
ATOM 6169 O O . SER B 1 318 ? 0.864 -17.844 -6.105 1 93.62 318 SER B O 1
ATOM 6171 N N . SER B 1 319 ? -0.701 -17.078 -4.719 1 91.88 319 SER B N 1
ATOM 6172 C CA . SER B 1 319 ? -0.374 -18 -3.627 1 91.88 319 SER B CA 1
ATOM 6173 C C . SER B 1 319 ? -1.6 -18.297 -2.768 1 91.88 319 SER B C 1
ATOM 6175 O O . SER B 1 319 ? -2.426 -17.406 -2.531 1 91.88 319 SER B O 1
ATOM 6177 N N . ARG B 1 320 ? -1.755 -19.531 -2.447 1 92.31 320 ARG B N 1
ATOM 6178 C CA . ARG B 1 320 ? -2.666 -19.953 -1.392 1 92.31 320 ARG B CA 1
ATOM 6179 C C . ARG B 1 320 ? -1.918 -20.703 -0.293 1 92.31 320 ARG B C 1
ATOM 6181 O O . ARG B 1 320 ? -1.29 -21.734 -0.553 1 92.31 320 ARG B O 1
ATOM 6188 N N . ASN B 1 321 ? -2.006 -20.125 0.87 1 87.75 321 ASN B N 1
ATOM 6189 C CA . ASN B 1 321 ? -1.256 -20.703 1.98 1 87.75 321 ASN B CA 1
ATOM 6190 C C . ASN B 1 321 ? -2.186 -21.234 3.07 1 87.75 321 ASN B C 1
ATOM 6192 O O . ASN B 1 321 ? -3.242 -20.656 3.324 1 87.75 321 ASN B O 1
ATOM 6196 N N . ASN B 1 322 ? -1.709 -22.359 3.613 1 89.06 322 ASN B N 1
ATOM 6197 C CA . ASN B 1 322 ? -2.438 -22.984 4.707 1 89.06 322 ASN B CA 1
ATOM 6198 C C . ASN B 1 322 ? -1.493 -23.453 5.812 1 89.06 322 ASN B C 1
ATOM 6200 O O . ASN B 1 322 ? -1.731 -24.484 6.449 1 89.06 322 ASN B O 1
ATOM 6204 N N . ILE B 1 323 ? -0.459 -22.703 6.004 1 88.19 323 ILE B N 1
ATOM 6205 C CA . ILE B 1 323 ? 0.6 -23.203 6.879 1 88.19 323 ILE B CA 1
ATOM 6206 C C . ILE B 1 323 ? 0.403 -22.641 8.289 1 88.19 323 ILE B C 1
ATOM 6208 O O . ILE B 1 323 ? 1.148 -22.984 9.211 1 88.19 323 ILE B O 1
ATOM 6212 N N . TYR B 1 324 ? -0.599 -21.828 8.453 1 93.06 324 TYR B N 1
ATOM 6213 C CA . TYR B 1 324 ? -0.86 -21.266 9.766 1 93.06 324 TYR B CA 1
ATOM 6214 C C . TYR B 1 324 ? -2.164 -21.797 10.344 1 93.06 324 TYR B C 1
ATOM 6216 O O . TYR B 1 324 ? -3.113 -22.062 9.609 1 93.06 324 TYR B O 1
ATOM 6224 N N . ALA B 1 325 ? -2.129 -21.906 11.695 1 93.25 325 ALA B N 1
ATOM 6225 C CA . ALA B 1 325 ? -3.352 -22.234 12.422 1 93.25 325 ALA B CA 1
ATOM 6226 C C . ALA B 1 325 ? -4.258 -21.016 12.547 1 93.25 325 ALA B C 1
ATOM 6228 O O . ALA B 1 325 ? -3.879 -19.906 12.141 1 93.25 325 ALA B O 1
ATOM 6229 N N . GLN B 1 326 ? -5.398 -21.219 13.133 1 88.88 326 GLN B N 1
ATOM 6230 C CA . GLN B 1 326 ? -6.391 -20.141 13.242 1 88.88 326 GLN B CA 1
ATOM 6231 C C . GLN B 1 326 ? -5.883 -19.016 14.133 1 88.88 326 GLN B C 1
ATOM 6233 O O . GLN B 1 326 ? -6.246 -17.859 13.938 1 88.88 326 GLN B O 1
ATOM 6238 N N . ASP B 1 327 ? -4.996 -19.359 15.008 1 90.25 327 ASP B N 1
ATOM 6239 C CA . ASP B 1 327 ? -4.48 -18.328 15.906 1 90.25 327 ASP B CA 1
ATOM 6240 C C . ASP B 1 327 ? -3.238 -17.656 15.32 1 90.25 327 ASP B C 1
ATOM 6242 O O . ASP B 1 327 ? -2.635 -16.797 15.961 1 90.25 327 ASP B O 1
ATOM 6246 N N . GLY B 1 328 ? -2.816 -18.141 14.188 1 93.62 328 GLY B N 1
ATOM 6247 C CA . GLY B 1 328 ? -1.716 -17.5 13.477 1 93.62 328 GLY B CA 1
ATOM 6248 C C . GLY B 1 328 ? -0.385 -18.203 13.711 1 93.62 328 GLY B C 1
ATOM 6249 O O . GLY B 1 328 ? 0.635 -17.797 13.148 1 93.62 328 GLY B O 1
ATOM 6250 N N . ALA B 1 329 ? -0.351 -19.203 14.578 1 93.06 329 ALA B N 1
ATOM 6251 C CA . ALA B 1 329 ? 0.863 -20 14.766 1 93.06 329 ALA B CA 1
ATOM 6252 C C . ALA B 1 329 ? 1.095 -20.938 13.578 1 93.06 329 ALA B C 1
ATOM 6254 O O . ALA B 1 329 ? 0.154 -21.297 12.867 1 93.06 329 ALA B O 1
ATOM 6255 N N . TYR B 1 330 ? 2.352 -21.312 13.391 1 91.31 330 TYR B N 1
ATOM 6256 C CA . TYR B 1 330 ? 2.617 -22.344 12.391 1 91.31 330 TYR B CA 1
ATOM 6257 C C . TYR B 1 330 ? 1.876 -23.625 12.719 1 91.31 330 TYR B C 1
ATOM 6259 O O . TYR B 1 330 ? 1.868 -24.062 13.867 1 91.31 330 TYR B O 1
ATOM 6267 N N . ARG B 1 331 ? 1.305 -24.156 11.68 1 89.69 331 ARG B N 1
ATOM 6268 C CA . ARG B 1 331 ? 0.595 -25.406 11.906 1 89.69 331 ARG B CA 1
ATOM 6269 C C . ARG B 1 331 ? 1.569 -26.547 12.219 1 89.69 331 ARG B C 1
ATOM 6271 O O . ARG B 1 331 ? 2.619 -26.656 11.578 1 89.69 331 ARG B O 1
ATOM 6278 N N . GLN B 1 332 ? 1.152 -27.328 13.211 1 81.31 332 GLN B N 1
ATOM 6279 C CA . GLN B 1 332 ? 1.974 -28.469 13.609 1 81.31 332 GLN B CA 1
ATOM 6280 C C . GLN B 1 332 ? 1.467 -29.75 12.969 1 81.31 332 GLN B C 1
ATOM 6282 O O . GLN B 1 332 ? 2.229 -30.719 12.797 1 81.31 332 GLN B O 1
ATOM 6287 N N . ASP B 1 333 ? 0.163 -29.781 12.727 1 78.5 333 ASP B N 1
ATOM 6288 C CA . ASP B 1 333 ? -0.434 -30.953 12.109 1 78.5 333 ASP B CA 1
ATOM 6289 C C . ASP B 1 333 ? -1.555 -30.562 11.148 1 78.5 333 ASP B C 1
ATOM 6291 O O . ASP B 1 333 ? -1.948 -29.406 11.086 1 78.5 333 ASP B O 1
ATOM 6295 N N . THR B 1 334 ? -1.894 -31.469 10.289 1 74.88 334 THR B N 1
ATOM 6296 C CA . THR B 1 334 ? -2.912 -31.219 9.273 1 74.88 334 THR B CA 1
ATOM 6297 C C . THR B 1 334 ? -4.297 -31.594 9.797 1 74.88 334 THR B C 1
ATOM 6299 O O . THR B 1 334 ? -5.281 -31.531 9.055 1 74.88 334 THR B O 1
ATOM 6302 N N . ALA B 1 335 ? -4.398 -31.938 11.07 1 77.69 335 ALA B N 1
ATOM 6303 C CA . ALA B 1 335 ? -5.676 -32.438 11.586 1 77.69 335 ALA B CA 1
ATOM 6304 C C . ALA B 1 335 ? -6.672 -31.281 11.742 1 77.69 335 ALA B C 1
ATOM 6306 O O . ALA B 1 335 ? -7.859 -31.438 11.445 1 77.69 335 ALA B O 1
ATOM 6307 N N . SER B 1 336 ? -6.16 -30.125 12.188 1 80.44 336 SER B N 1
ATOM 6308 C CA . SER B 1 336 ? -7.043 -28.969 12.352 1 80.44 336 SER B CA 1
ATOM 6309 C C . SER B 1 336 ? -7.004 -28.062 11.133 1 80.44 336 SER B C 1
ATOM 6311 O O . SER B 1 336 ? -5.961 -27.922 10.492 1 80.44 336 SER B O 1
ATOM 6313 N N . PRO B 1 337 ? -8.234 -27.547 10.859 1 83.75 337 PRO B N 1
ATOM 6314 C CA . PRO B 1 337 ? -8.25 -26.641 9.711 1 83.75 337 PRO B CA 1
ATOM 6315 C C . PRO B 1 337 ? -7.309 -25.453 9.883 1 83.75 337 PRO B C 1
ATOM 6317 O O . PRO B 1 337 ? -7.219 -24.891 10.977 1 83.75 337 PRO B O 1
ATOM 6320 N N . GLY B 1 338 ? -6.574 -25.219 8.906 1 88.44 338 GLY B N 1
ATOM 6321 C CA . GLY B 1 338 ? -5.699 -24.062 8.906 1 88.44 338 GLY B CA 1
ATOM 6322 C C . GLY B 1 338 ? -6.414 -22.766 8.539 1 88.44 338 GLY B C 1
ATOM 6323 O O . GLY B 1 338 ? -7.59 -22.797 8.172 1 88.44 338 GLY B O 1
ATOM 6324 N N . ALA B 1 339 ? -5.773 -21.641 8.812 1 91.38 339 ALA B N 1
ATOM 6325 C CA . ALA B 1 339 ? -6.242 -20.328 8.367 1 91.38 339 ALA B CA 1
ATOM 6326 C C . ALA B 1 339 ? -5.762 -20.031 6.953 1 91.38 339 ALA B C 1
ATOM 6328 O O . ALA B 1 339 ? -4.715 -19.406 6.766 1 91.38 339 ALA B O 1
ATOM 6329 N N . THR B 1 340 ? -6.551 -20.406 5.98 1 91.5 340 THR B N 1
ATOM 6330 C CA . THR B 1 340 ? -6.172 -20.281 4.578 1 91.5 340 THR B CA 1
ATOM 6331 C C . THR B 1 340 ? -6.227 -18.812 4.133 1 91.5 340 THR B C 1
ATOM 6333 O O . THR B 1 340 ? -7.156 -18.094 4.488 1 91.5 340 THR B O 1
ATOM 6336 N N . PHE B 1 341 ? -5.273 -18.422 3.449 1 92 341 PHE B N 1
ATOM 6337 C CA . PHE B 1 341 ? -5.266 -17.078 2.859 1 92 341 PHE B CA 1
ATOM 6338 C C . PHE B 1 341 ? -4.676 -17.109 1.455 1 92 341 PHE B C 1
ATOM 6340 O O . PHE B 1 341 ? -3.801 -17.938 1.162 1 92 341 PHE B O 1
ATOM 6347 N N . GLU B 1 342 ? -5.184 -16.25 0.601 1 94 342 GLU B N 1
ATOM 6348 C CA . GLU B 1 342 ? -4.758 -16.156 -0.792 1 94 342 GLU B CA 1
ATOM 6349 C C . GLU B 1 342 ? -4.312 -14.742 -1.133 1 94 342 GLU B C 1
ATOM 6351 O O . GLU B 1 342 ? -4.863 -13.766 -0.611 1 94 342 GLU B O 1
ATOM 6356 N N . LEU B 1 343 ? -3.307 -14.617 -1.905 1 93.62 343 LEU B N 1
ATOM 6357 C CA . LEU B 1 343 ? -2.842 -13.359 -2.48 1 93.62 343 LEU B CA 1
ATOM 6358 C C . LEU B 1 343 ? -2.643 -13.492 -3.988 1 93.62 343 LEU B C 1
ATOM 6360 O O . LEU B 1 343 ? -2.146 -14.516 -4.465 1 93.62 343 LEU B O 1
ATOM 6364 N N . VAL B 1 344 ? -3.047 -12.508 -4.734 1 94.94 344 VAL B N 1
ATOM 6365 C CA . VAL B 1 344 ? -2.865 -12.484 -6.184 1 94.94 344 VAL B CA 1
ATOM 6366 C C . VAL B 1 344 ? -2.436 -11.086 -6.625 1 94.94 344 VAL B C 1
ATOM 6368 O O . VAL B 1 344 ? -2.91 -10.086 -6.086 1 94.94 344 VAL B O 1
ATOM 6371 N N . HIS B 1 345 ? -1.567 -11.023 -7.508 1 93.94 345 HIS B N 1
ATOM 6372 C CA . HIS B 1 345 ? -1.117 -9.75 -8.07 1 93.94 345 HIS B CA 1
ATOM 6373 C C . HIS B 1 345 ? -0.736 -9.898 -9.539 1 93.94 345 HIS B C 1
ATOM 6375 O O . HIS B 1 345 ? -0.09 -10.883 -9.922 1 93.94 345 HIS B O 1
ATOM 6381 N N . THR B 1 346 ? -1.229 -9.078 -10.406 1 95.5 346 THR B N 1
ATOM 6382 C CA . THR B 1 346 ? -0.922 -9.039 -11.828 1 95.5 346 THR B CA 1
ATOM 6383 C C . THR B 1 346 ? -0.127 -7.785 -12.18 1 95.5 346 THR B C 1
ATOM 6385 O O . THR B 1 346 ? -0.576 -6.664 -11.922 1 95.5 346 THR B O 1
ATOM 6388 N N . HIS B 1 347 ? 1.02 -7.93 -12.719 1 94 347 HIS B N 1
ATOM 6389 C CA . HIS B 1 347 ? 1.994 -6.863 -12.906 1 94 347 HIS B CA 1
ATOM 6390 C C . HIS B 1 347 ? 3.021 -7.234 -13.969 1 94 347 HIS B C 1
ATOM 6392 O O . HIS B 1 347 ? 3.131 -8.406 -14.352 1 94 347 HIS B O 1
ATOM 6398 N N . PRO B 1 348 ? 3.756 -6.23 -14.516 1 95.88 348 PRO B N 1
ATOM 6399 C CA . PRO B 1 348 ? 4.906 -6.582 -15.352 1 95.88 348 PRO B CA 1
ATOM 6400 C C . PRO B 1 348 ? 6.082 -7.113 -14.531 1 95.88 348 PRO B C 1
ATOM 6402 O O . PRO B 1 348 ? 6.09 -7 -13.305 1 95.88 348 PRO B O 1
ATOM 6405 N N . VAL B 1 349 ? 6.988 -7.727 -15.203 1 96.31 349 VAL B N 1
ATOM 6406 C CA . VAL B 1 349 ? 8.203 -8.195 -14.547 1 96.31 349 VAL B CA 1
ATOM 6407 C C . VAL B 1 349 ? 9.031 -7 -14.07 1 96.31 349 VAL B C 1
ATOM 6409 O O . VAL B 1 349 ? 9.57 -7.008 -12.961 1 96.31 349 VAL B O 1
ATOM 6412 N N . ILE B 1 350 ? 9.109 -6 -14.945 1 97.31 350 ILE B N 1
ATOM 6413 C CA . ILE B 1 350 ? 9.82 -4.758 -14.672 1 97.31 350 ILE B CA 1
ATOM 6414 C C . ILE B 1 350 ? 8.836 -3.59 -14.68 1 97.31 350 ILE B C 1
ATOM 6416 O O . ILE B 1 350 ? 8.32 -3.211 -15.734 1 97.31 350 ILE B O 1
ATOM 6420 N N . THR B 1 351 ? 8.594 -3.012 -13.578 1 95.94 351 THR B N 1
ATOM 6421 C CA . THR B 1 351 ? 7.719 -1.85 -13.492 1 95.94 351 THR B CA 1
ATOM 6422 C C . THR B 1 351 ? 8.523 -0.557 -13.586 1 95.94 351 THR B C 1
ATOM 6424 O O . THR B 1 351 ? 9.445 -0.334 -12.797 1 95.94 351 THR B O 1
ATOM 6427 N N . ILE B 1 352 ? 8.125 0.265 -14.516 1 95.62 352 ILE B N 1
ATOM 6428 C CA . ILE B 1 352 ? 8.75 1.564 -14.719 1 95.62 352 ILE B CA 1
ATOM 6429 C C . ILE B 1 352 ? 7.828 2.67 -14.211 1 95.62 352 ILE B C 1
ATOM 6431 O O . ILE B 1 352 ? 6.637 2.682 -14.523 1 95.62 352 ILE B O 1
ATOM 6435 N N . GLY B 1 353 ? 8.445 3.518 -13.43 1 91.25 353 GLY B N 1
ATOM 6436 C CA . GLY B 1 353 ? 7.672 4.633 -12.906 1 91.25 353 GLY B CA 1
ATOM 6437 C C . GLY B 1 353 ? 7.391 5.699 -13.945 1 91.25 353 GLY B C 1
ATOM 6438 O O . GLY B 1 353 ? 7.926 5.652 -15.055 1 91.25 353 GLY B O 1
ATOM 6439 N N . GLU B 1 354 ? 6.598 6.676 -13.562 1 86.31 354 GLU B N 1
ATOM 6440 C CA . GLU B 1 354 ? 6.258 7.789 -14.438 1 86.31 354 GLU B CA 1
ATOM 6441 C C . GLU B 1 354 ? 7.5 8.586 -14.828 1 86.31 354 GLU B C 1
ATOM 6443 O O . GLU B 1 354 ? 7.535 9.219 -15.883 1 86.31 354 GLU B O 1
ATOM 6448 N N . ASP B 1 355 ? 8.461 8.477 -13.992 1 88.19 355 ASP B N 1
ATOM 6449 C CA . ASP B 1 355 ? 9.695 9.211 -14.25 1 88.19 355 ASP B CA 1
ATOM 6450 C C . ASP B 1 355 ? 10.609 8.438 -15.188 1 88.19 355 ASP B C 1
ATOM 6452 O O . ASP B 1 355 ? 11.711 8.898 -15.508 1 88.19 355 ASP B O 1
ATOM 6456 N N . GLY B 1 356 ? 10.203 7.293 -15.523 1 91.62 356 GLY B N 1
ATOM 6457 C CA . GLY B 1 356 ? 10.977 6.496 -16.453 1 91.62 356 GLY B CA 1
ATOM 6458 C C . GLY B 1 356 ? 12.031 5.637 -15.781 1 91.62 356 GLY B C 1
ATOM 6459 O O . GLY B 1 356 ? 12.781 4.926 -16.453 1 91.62 356 GLY B O 1
ATOM 6460 N N . LEU B 1 357 ? 12.008 5.691 -14.469 1 93.56 357 LEU B N 1
ATOM 6461 C CA . LEU B 1 357 ? 13 4.926 -13.719 1 93.56 357 LEU B CA 1
ATOM 6462 C C . LEU B 1 357 ? 12.406 3.611 -13.219 1 93.56 357 LEU B C 1
ATOM 6464 O O . LEU B 1 357 ? 11.195 3.498 -13.055 1 93.56 357 LEU B O 1
ATOM 6468 N N . LEU B 1 358 ? 13.289 2.613 -13.016 1 93.62 358 LEU B N 1
ATOM 6469 C CA . LEU B 1 358 ? 12.844 1.343 -12.461 1 93.62 358 LEU B CA 1
ATOM 6470 C C . LEU B 1 358 ? 12.188 1.55 -11.102 1 93.62 358 LEU B C 1
ATOM 6472 O O . LEU B 1 358 ? 12.773 2.154 -10.203 1 93.62 358 LEU B O 1
ATOM 6476 N N . GL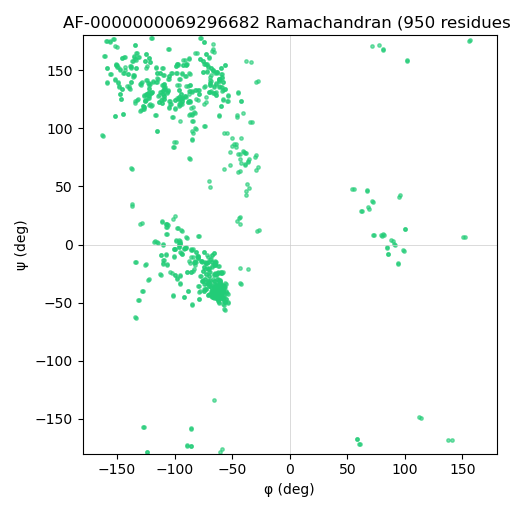U B 1 359 ? 11.023 1.098 -10.992 1 93.38 359 GLU B N 1
ATOM 6477 C CA . GLU B 1 359 ? 10.266 1.221 -9.75 1 93.38 359 GLU B CA 1
ATOM 6478 C C . GLU B 1 359 ? 10.281 -0.088 -8.969 1 93.38 359 GLU B C 1
ATOM 6480 O O . GLU B 1 359 ? 10.453 -0.086 -7.746 1 93.38 359 GLU B O 1
ATOM 6485 N N . LYS B 1 360 ? 10.07 -1.167 -9.695 1 94.56 360 LYS B N 1
ATOM 6486 C CA . LYS B 1 360 ? 9.961 -2.447 -9 1 94.56 360 LYS B CA 1
ATOM 6487 C C . LYS B 1 360 ? 10.25 -3.611 -9.945 1 94.56 360 LYS B C 1
ATOM 6489 O O . LYS B 1 360 ? 9.82 -3.605 -11.102 1 94.56 360 LYS B O 1
ATOM 6494 N N . ILE B 1 361 ? 10.977 -4.578 -9.398 1 94.75 361 ILE B N 1
ATOM 6495 C CA . ILE B 1 361 ? 11.219 -5.844 -10.086 1 94.75 361 ILE B CA 1
ATOM 6496 C C . ILE B 1 361 ? 10.422 -6.957 -9.398 1 94.75 361 ILE B C 1
ATOM 6498 O O . ILE B 1 361 ? 10.352 -7.008 -8.172 1 94.75 361 ILE B O 1
ATOM 6502 N N . VAL B 1 362 ? 9.805 -7.758 -10.203 1 92.38 362 VAL B N 1
ATOM 6503 C CA . VAL B 1 362 ? 9.133 -8.938 -9.672 1 92.38 362 VAL B CA 1
ATOM 6504 C C . VAL B 1 362 ? 9.648 -10.188 -10.375 1 92.38 362 VAL B C 1
ATOM 6506 O O . VAL B 1 362 ? 9.586 -10.289 -11.609 1 92.38 362 VAL B O 1
ATOM 6509 N N . GLN B 1 363 ? 10.109 -11.062 -9.555 1 90.88 363 GLN B N 1
ATOM 6510 C CA . GLN B 1 363 ? 10.609 -12.32 -10.094 1 90.88 363 GLN B CA 1
ATOM 6511 C C . GLN B 1 363 ? 10.32 -13.477 -9.148 1 90.88 363 GLN B C 1
ATOM 6513 O O . GLN B 1 363 ? 10.766 -13.477 -7.996 1 90.88 363 GLN B O 1
ATOM 6518 N N . SER B 1 364 ? 9.516 -14.344 -9.5 1 90.94 364 SER B N 1
ATOM 6519 C CA . SER B 1 364 ? 9.188 -15.602 -8.828 1 90.94 364 SER B CA 1
ATOM 6520 C C . SER B 1 364 ? 8.477 -16.562 -9.781 1 90.94 364 SER B C 1
ATOM 6522 O O . SER B 1 364 ? 7.246 -16.594 -9.836 1 90.94 364 SER B O 1
ATOM 6524 N N . GLU B 1 365 ? 9.242 -17.438 -10.414 1 87.31 365 GLU B N 1
ATOM 6525 C CA . GLU B 1 365 ? 8.672 -18.281 -11.461 1 87.31 365 GLU B CA 1
ATOM 6526 C C . GLU B 1 365 ? 7.734 -19.328 -10.867 1 87.31 365 GLU B C 1
ATOM 6528 O O . GLU B 1 365 ? 6.723 -19.688 -11.484 1 87.31 365 GLU B O 1
ATOM 6533 N N . THR B 1 366 ? 8.023 -19.734 -9.711 1 87 366 THR B N 1
ATOM 6534 C CA . THR B 1 366 ? 7.246 -20.828 -9.133 1 87 366 THR B CA 1
ATOM 6535 C C . THR B 1 366 ? 5.879 -20.328 -8.672 1 87 366 THR B C 1
ATOM 6537 O O . THR B 1 366 ? 4.941 -21.109 -8.531 1 87 366 THR B O 1
ATOM 6540 N N . LYS B 1 367 ? 5.785 -19.062 -8.43 1 91.25 367 LYS B N 1
ATOM 6541 C CA . LYS B 1 367 ? 4.516 -18.516 -7.969 1 91.25 367 LYS B CA 1
ATOM 6542 C C . LYS B 1 367 ? 3.705 -17.953 -9.141 1 91.25 367 LYS B C 1
ATOM 6544 O O . LYS B 1 367 ? 2.623 -17.406 -8.945 1 91.25 367 LYS B O 1
ATOM 6549 N N . ARG B 1 368 ? 4.246 -18.078 -10.289 1 92.12 368 ARG B N 1
ATOM 6550 C CA . ARG B 1 368 ? 3.516 -17.609 -11.461 1 92.12 368 ARG B CA 1
ATOM 6551 C C . ARG B 1 368 ? 2.234 -18.406 -11.664 1 92.12 368 ARG B C 1
ATOM 6553 O O . ARG B 1 368 ? 2.258 -19.641 -11.656 1 92.12 368 ARG B O 1
ATOM 6560 N N . GLY B 1 369 ? 1.145 -17.703 -11.805 1 93.06 369 GLY B N 1
ATOM 6561 C CA . GLY B 1 369 ? -0.135 -18.328 -12.117 1 93.06 369 GLY B CA 1
ATOM 6562 C C . GLY B 1 369 ? -0.354 -18.531 -13.609 1 93.06 369 GLY B C 1
ATOM 6563 O O . GLY B 1 369 ? 0.597 -18.766 -14.352 1 93.06 369 GLY B O 1
ATOM 6564 N N . VAL B 1 370 ? -1.656 -18.641 -13.938 1 94 370 VAL B N 1
ATOM 6565 C CA . VAL B 1 370 ? -2.023 -18.734 -15.344 1 94 370 VAL B CA 1
ATOM 6566 C C . VAL B 1 370 ? -2.143 -17.328 -15.938 1 94 370 VAL B C 1
ATOM 6568 O O . VAL B 1 370 ? -3.061 -16.578 -15.594 1 94 370 VAL B O 1
ATOM 6571 N N . SER B 1 371 ? -1.231 -16.969 -16.703 1 89.5 371 SER B N 1
ATOM 6572 C CA . SER B 1 371 ? -1.212 -15.602 -17.203 1 89.5 371 SER B CA 1
ATOM 6573 C C . SER B 1 371 ? -2.064 -15.453 -18.469 1 89.5 371 SER B C 1
ATOM 6575 O O . SER B 1 371 ? -2.051 -16.328 -19.328 1 89.5 371 SER B O 1
ATOM 6577 N N . ALA B 1 372 ? -2.773 -14.391 -18.469 1 94.62 372 ALA B N 1
ATOM 6578 C CA . ALA B 1 372 ? -3.604 -14.047 -19.625 1 94.62 372 ALA B CA 1
ATOM 6579 C C . ALA B 1 372 ? -2.809 -13.25 -20.656 1 94.62 372 ALA B C 1
ATOM 6581 O O . ALA B 1 372 ? -3.086 -12.07 -20.891 1 94.62 372 ALA B O 1
ATOM 6582 N N . LEU B 1 373 ? -1.977 -13.906 -21.344 1 95.19 373 LEU B N 1
ATOM 6583 C CA . LEU B 1 373 ? -1.123 -13.266 -22.328 1 95.19 373 LEU B CA 1
ATOM 6584 C C . LEU B 1 373 ? -1.823 -13.188 -23.672 1 95.19 373 LEU B C 1
ATOM 6586 O O . LEU B 1 373 ? -2.33 -14.195 -24.172 1 95.19 373 LEU B O 1
ATOM 6590 N N . PRO B 1 374 ? -1.804 -12.016 -24.297 1 95.5 374 PRO B N 1
ATOM 6591 C CA . PRO B 1 374 ? -2.424 -11.922 -25.625 1 95.5 374 PRO B CA 1
ATOM 6592 C C . PRO B 1 374 ? -1.8 -12.867 -26.641 1 95.5 374 PRO B C 1
ATOM 6594 O O . PRO B 1 374 ? -0.585 -13.086 -26.625 1 95.5 374 PRO B O 1
ATOM 6597 N N . TYR B 1 375 ? -2.646 -13.328 -27.531 1 96.44 375 TYR B N 1
ATOM 6598 C CA . TYR B 1 375 ? -2.254 -14.344 -28.5 1 96.44 375 TYR B CA 1
ATOM 6599 C C . TYR B 1 375 ? -1.018 -13.906 -29.281 1 96.44 375 TYR B C 1
ATOM 6601 O O . TYR B 1 375 ? -0.067 -14.672 -29.438 1 96.44 375 TYR B O 1
ATOM 6609 N N . ASP B 1 376 ? -0.972 -12.656 -29.672 1 95.69 376 ASP B N 1
ATOM 6610 C CA . ASP B 1 376 ? 0.076 -12.172 -30.562 1 95.69 376 ASP B CA 1
ATOM 6611 C C . ASP B 1 376 ? 1.362 -11.883 -29.797 1 95.69 376 ASP B C 1
ATOM 6613 O O . ASP B 1 376 ? 2.424 -11.703 -30.391 1 95.69 376 ASP B O 1
ATOM 6617 N N . LYS B 1 377 ? 1.271 -11.914 -28.484 1 96.19 377 LYS B N 1
ATOM 6618 C CA . LYS B 1 377 ? 2.445 -11.578 -27.688 1 96.19 377 LYS B CA 1
ATOM 6619 C C . LYS B 1 377 ? 3 -12.812 -26.984 1 96.19 377 LYS B C 1
ATOM 6621 O O . LYS B 1 377 ? 4.129 -12.797 -26.484 1 96.19 377 LYS B O 1
ATOM 6626 N N . TYR B 1 378 ? 2.279 -13.875 -26.938 1 95.88 378 TYR B N 1
ATOM 6627 C CA . TYR B 1 378 ? 2.572 -15.016 -26.078 1 95.88 378 TYR B CA 1
ATOM 6628 C C . TYR B 1 378 ? 3.975 -15.547 -26.344 1 95.88 378 TYR B C 1
ATOM 6630 O O . TYR B 1 378 ? 4.809 -15.594 -25.438 1 95.88 378 TYR B O 1
ATOM 6638 N N . GLU B 1 379 ? 4.281 -15.898 -27.562 1 95.88 379 GLU B N 1
ATOM 6639 C CA . GLU B 1 379 ? 5.551 -16.547 -27.875 1 95.88 379 GLU B CA 1
ATOM 6640 C C . GLU B 1 379 ? 6.73 -15.625 -27.594 1 95.88 379 GLU B C 1
ATOM 6642 O O . GLU B 1 379 ? 7.703 -16.031 -26.953 1 95.88 379 GLU B O 1
ATOM 6647 N N . ARG B 1 380 ? 6.602 -14.406 -28.031 1 97 380 ARG B N 1
ATOM 6648 C CA . ARG B 1 380 ? 7.695 -13.461 -27.859 1 97 380 ARG B CA 1
ATOM 6649 C C . ARG B 1 380 ? 7.895 -13.117 -26.391 1 97 380 ARG B C 1
ATOM 6651 O O . ARG B 1 380 ? 9.023 -12.945 -25.938 1 97 380 ARG B O 1
ATOM 6658 N N . PHE B 1 381 ? 6.785 -13.039 -25.703 1 97 381 PHE B N 1
ATOM 6659 C CA . PHE B 1 381 ? 6.914 -12.75 -24.266 1 97 381 PHE B CA 1
ATOM 6660 C C . PHE B 1 381 ? 7.613 -13.898 -23.547 1 97 381 PHE B C 1
ATOM 6662 O O . PHE B 1 381 ? 8.484 -13.672 -22.719 1 97 381 PHE B O 1
ATOM 6669 N N . MET B 1 382 ? 7.211 -15.094 -23.875 1 95.88 382 MET B N 1
ATOM 6670 C CA . MET B 1 382 ? 7.816 -16.25 -23.203 1 95.88 382 MET B CA 1
ATOM 6671 C C . MET B 1 382 ? 9.32 -16.297 -23.469 1 95.88 382 MET B C 1
ATOM 6673 O O . MET B 1 382 ? 10.094 -16.688 -22.594 1 95.88 382 MET B O 1
ATOM 6677 N N . GLU B 1 383 ? 9.727 -15.875 -24.625 1 96.56 383 GLU B N 1
ATOM 6678 C CA . GLU B 1 383 ? 11.148 -15.781 -24.938 1 96.56 383 GLU B CA 1
ATOM 6679 C C . GLU B 1 383 ? 11.828 -14.719 -24.078 1 96.56 383 GLU B C 1
ATOM 6681 O O . GLU B 1 383 ? 12.914 -14.945 -23.547 1 96.56 383 GLU B O 1
ATOM 6686 N N . ALA B 1 384 ? 11.203 -13.57 -23.984 1 97.88 384 ALA B N 1
ATOM 6687 C CA . ALA B 1 384 ? 11.742 -12.477 -23.172 1 97.88 384 ALA B CA 1
ATOM 6688 C C . ALA B 1 384 ? 11.828 -12.883 -21.703 1 97.88 384 ALA B C 1
ATOM 6690 O O . ALA B 1 384 ? 12.805 -12.562 -21.016 1 97.88 384 ALA B O 1
ATOM 6691 N N . TYR B 1 385 ? 10.766 -13.539 -21.281 1 96.25 385 TYR B N 1
ATOM 6692 C CA . TYR B 1 385 ? 10.719 -14 -19.906 1 96.25 385 TYR B CA 1
ATOM 6693 C C . TYR B 1 385 ? 11.82 -15.008 -19.625 1 96.25 385 TYR B C 1
ATOM 6695 O O . TYR B 1 385 ? 12.477 -14.953 -18.578 1 96.25 385 TYR B O 1
ATOM 6703 N N . LYS B 1 386 ? 12.055 -15.914 -20.516 1 94.69 386 LYS B N 1
ATOM 6704 C CA . LYS B 1 386 ? 13.156 -16.859 -20.422 1 94.69 386 LYS B CA 1
ATOM 6705 C C . LYS B 1 386 ? 14.5 -16.156 -20.344 1 94.69 386 LYS B C 1
ATOM 6707 O O . LYS B 1 386 ? 15.359 -16.516 -19.547 1 94.69 386 LYS B O 1
ATOM 6712 N N . LEU B 1 387 ? 14.664 -15.172 -21.188 1 96.88 387 LEU B N 1
ATOM 6713 C CA . LEU B 1 387 ? 15.883 -14.375 -21.172 1 96.88 387 LEU B CA 1
ATOM 6714 C C . LEU B 1 387 ? 16.109 -13.75 -19.797 1 96.88 387 LEU B C 1
ATOM 6716 O O . LEU B 1 387 ? 17.188 -13.852 -19.234 1 96.88 387 LEU B O 1
ATOM 6720 N N . TRP B 1 388 ? 15.094 -13.133 -19.266 1 96.75 388 TRP B N 1
ATOM 6721 C CA . TRP B 1 388 ? 15.148 -12.5 -17.953 1 96.75 388 TRP B CA 1
ATOM 6722 C C . TRP B 1 388 ? 15.562 -13.508 -16.891 1 96.75 388 TRP B C 1
ATOM 6724 O O . TRP B 1 388 ? 16.5 -13.266 -16.125 1 96.75 388 TRP B O 1
ATOM 6734 N N . THR B 1 389 ? 14.898 -14.672 -16.891 1 94.12 389 THR B N 1
ATOM 6735 C CA . THR B 1 389 ? 15.125 -15.68 -15.852 1 94.12 389 THR B CA 1
ATOM 6736 C C . THR B 1 389 ? 16.531 -16.234 -15.945 1 94.12 389 THR B C 1
ATOM 6738 O O . THR B 1 389 ? 17.141 -16.578 -14.93 1 94.12 389 THR B O 1
ATOM 6741 N N . ASN B 1 390 ? 17.047 -16.281 -17.141 1 94.25 390 ASN B N 1
ATOM 6742 C CA . ASN B 1 390 ? 18.422 -16.734 -17.312 1 94.25 390 ASN B CA 1
ATOM 6743 C C . ASN B 1 390 ? 19.422 -15.688 -16.859 1 94.25 390 ASN B C 1
ATOM 6745 O O . ASN B 1 390 ? 20.438 -16.031 -16.219 1 94.25 390 ASN B O 1
ATOM 6749 N N . LEU B 1 391 ? 19.141 -14.469 -17.156 1 97 391 LEU B N 1
ATOM 6750 C CA . LEU B 1 391 ? 20.094 -13.406 -16.875 1 97 391 LEU B CA 1
ATOM 6751 C C . LEU B 1 391 ? 20.219 -13.156 -15.383 1 97 391 LEU B C 1
ATOM 6753 O O . LEU B 1 391 ? 21.297 -12.844 -14.883 1 97 391 LEU B O 1
ATOM 6757 N N . VAL B 1 392 ? 19.141 -13.32 -14.609 1 95.94 392 VAL B N 1
ATOM 6758 C CA . VAL B 1 392 ? 19.219 -13.07 -13.172 1 95.94 392 VAL B CA 1
ATOM 6759 C C . VAL B 1 392 ? 20.047 -14.172 -12.508 1 95.94 392 VAL B C 1
ATOM 6761 O O . VAL B 1 392 ? 20.453 -14.039 -11.352 1 95.94 392 VAL B O 1
ATOM 6764 N N . GLU B 1 393 ? 20.266 -15.266 -13.242 1 93.94 393 GLU B N 1
ATOM 6765 C CA . GLU B 1 393 ? 21.109 -16.359 -12.734 1 93.94 393 GLU B CA 1
ATOM 6766 C C . GLU B 1 393 ? 22.516 -16.281 -13.312 1 93.94 393 GLU B C 1
ATOM 6768 O O . GLU B 1 393 ? 23.359 -17.125 -13 1 93.94 393 GLU B O 1
ATOM 6773 N N . ASP B 1 394 ? 22.766 -15.367 -14.18 1 96.44 394 ASP B N 1
ATOM 6774 C CA . ASP B 1 394 ? 24.062 -15.227 -14.836 1 96.44 394 ASP B CA 1
ATOM 6775 C C . ASP B 1 394 ? 25.141 -14.758 -13.852 1 96.44 394 ASP B C 1
ATOM 6777 O O . ASP B 1 394 ? 24.953 -13.758 -13.156 1 96.44 394 ASP B O 1
ATOM 6781 N N . PRO B 1 395 ? 26.281 -15.398 -13.82 1 96.94 395 PRO B N 1
ATOM 6782 C CA . PRO B 1 395 ? 27.328 -15.062 -12.859 1 96.94 395 PRO B CA 1
ATOM 6783 C C . PRO B 1 395 ? 27.812 -13.617 -12.977 1 96.94 395 PRO B C 1
ATOM 6785 O O . PRO B 1 395 ? 28.312 -13.055 -12.008 1 96.94 395 PRO B O 1
ATOM 6788 N N . ARG B 1 396 ? 27.672 -12.969 -14.133 1 96.88 396 ARG B N 1
ATOM 6789 C CA . ARG B 1 396 ? 28.062 -11.57 -14.32 1 96.88 396 ARG B CA 1
ATOM 6790 C C . ARG B 1 396 ? 27.297 -10.656 -13.367 1 96.88 396 ARG B C 1
ATOM 6792 O O . ARG B 1 396 ? 27.781 -9.57 -13.023 1 96.88 396 ARG B O 1
ATOM 6799 N N . PHE B 1 397 ? 26.094 -11.141 -12.906 1 98.19 397 PHE B N 1
ATOM 6800 C CA . PHE B 1 397 ? 25.203 -10.258 -12.156 1 98.19 397 PHE B CA 1
ATOM 6801 C C . PHE B 1 397 ? 25.047 -10.742 -10.719 1 98.19 397 PHE B C 1
ATOM 6803 O O . PHE B 1 397 ? 24.359 -10.109 -9.914 1 98.19 397 PHE B O 1
ATOM 6810 N N . ILE B 1 398 ? 25.703 -11.766 -10.344 1 97.5 398 ILE B N 1
ATOM 6811 C CA . ILE B 1 398 ? 25.484 -12.367 -9.039 1 97.5 398 ILE B CA 1
ATOM 6812 C C . ILE B 1 398 ? 26.625 -12 -8.094 1 97.5 398 ILE B C 1
ATOM 6814 O O . ILE B 1 398 ? 27.781 -12.281 -8.391 1 97.5 398 ILE B O 1
ATOM 6818 N N . CYS B 1 399 ? 26.297 -11.367 -7.02 1 97.88 399 CYS B N 1
ATOM 6819 C CA . CYS B 1 399 ? 27.25 -11.094 -5.949 1 97.88 399 CYS B CA 1
ATOM 6820 C C . CYS B 1 399 ? 27.094 -12.102 -4.816 1 97.88 399 CYS B C 1
ATOM 6822 O O . CYS B 1 399 ? 26.031 -12.18 -4.184 1 97.88 399 CYS B O 1
ATOM 6824 N N . ASN B 1 400 ? 28.109 -12.875 -4.566 1 96.88 400 ASN B N 1
ATOM 6825 C CA . ASN B 1 400 ? 28.141 -13.812 -3.451 1 96.88 400 ASN B CA 1
ATOM 6826 C C . ASN B 1 400 ? 28.719 -13.172 -2.191 1 96.88 400 ASN B C 1
ATOM 6828 O O . ASN B 1 400 ? 29.641 -12.375 -2.268 1 96.88 400 ASN B O 1
ATOM 6832 N N . PHE B 1 401 ? 28.203 -13.547 -1.048 1 97.06 401 PHE B N 1
ATOM 6833 C CA . PHE B 1 401 ? 28.734 -13.008 0.2 1 97.06 401 PHE B CA 1
ATOM 6834 C C . PHE B 1 401 ? 28.562 -14.008 1.337 1 97.06 401 PHE B C 1
ATOM 6836 O O . PHE B 1 401 ? 27.688 -14.883 1.28 1 97.06 401 PHE B O 1
ATOM 6843 N N . VAL B 1 402 ? 29.406 -13.891 2.332 1 96.75 402 VAL B N 1
ATOM 6844 C CA . VAL B 1 402 ? 29.266 -14.664 3.562 1 96.75 402 VAL B CA 1
ATOM 6845 C C . VAL B 1 402 ? 28.25 -14 4.48 1 96.75 402 VAL B C 1
ATOM 6847 O O . VAL B 1 402 ? 28.266 -12.781 4.66 1 96.75 402 VAL B O 1
ATOM 6850 N N . TRP B 1 403 ? 27.359 -14.773 5.012 1 97.44 403 TRP B N 1
ATOM 6851 C CA . TRP B 1 403 ? 26.312 -14.344 5.945 1 97.44 403 TRP B CA 1
ATOM 6852 C C . TRP B 1 403 ? 26.516 -15 7.309 1 97.44 403 TRP B C 1
ATOM 6854 O O . TRP B 1 403 ? 26.031 -16.109 7.551 1 97.44 403 TRP B O 1
ATOM 6864 N N . PRO B 1 404 ? 27.172 -14.242 8.273 1 97.5 404 PRO B N 1
ATOM 6865 C CA . PRO B 1 404 ? 27.531 -14.812 9.57 1 97.5 404 PRO B CA 1
ATOM 6866 C C . PRO B 1 404 ? 26.328 -14.961 10.508 1 97.5 404 PRO B C 1
ATOM 6868 O O . PRO B 1 404 ? 25.328 -14.266 10.344 1 97.5 404 PRO B O 1
ATOM 6871 N N . GLU B 1 405 ? 26.516 -15.859 11.461 1 97.75 405 GLU B N 1
ATOM 6872 C CA . GLU B 1 405 ? 25.547 -15.992 12.555 1 97.75 405 GLU B CA 1
ATOM 6873 C C . GLU B 1 405 ? 25.391 -14.672 13.305 1 97.75 405 GLU B C 1
ATOM 6875 O O . GLU B 1 405 ? 26.359 -13.93 13.477 1 97.75 405 GLU B O 1
ATOM 6880 N N . HIS B 1 406 ? 24.109 -14.359 13.68 1 98.5 406 HIS B N 1
ATOM 6881 C CA . HIS B 1 406 ? 23.75 -13.195 14.484 1 98.5 406 HIS B CA 1
ATOM 6882 C C . HIS B 1 406 ? 23.953 -11.898 13.703 1 98.5 406 HIS B C 1
ATOM 6884 O O . HIS B 1 406 ? 24.375 -10.883 14.273 1 98.5 406 HIS B O 1
ATOM 6890 N N . SER B 1 407 ? 23.797 -11.922 12.43 1 98.56 407 SER B N 1
ATOM 6891 C CA . SER B 1 407 ? 23.797 -10.758 11.547 1 98.56 407 SER B CA 1
ATOM 6892 C C . SER B 1 407 ? 22.516 -10.695 10.711 1 98.56 407 SER B C 1
ATOM 6894 O O . SER B 1 407 ? 21.734 -11.648 10.695 1 98.56 407 SER B O 1
ATOM 6896 N N . CYS B 1 408 ? 22.297 -9.539 10.148 1 98.75 408 CYS B N 1
ATOM 6897 C CA . CYS B 1 408 ? 21.094 -9.297 9.352 1 98.75 408 CYS B CA 1
ATOM 6898 C C . CYS B 1 408 ? 21.453 -8.797 7.953 1 98.75 408 CYS B C 1
ATOM 6900 O O . CYS B 1 408 ? 22.297 -7.91 7.805 1 98.75 408 CYS B O 1
ATOM 6902 N N . VAL B 1 409 ? 20.906 -9.422 6.965 1 98.56 409 VAL B N 1
ATOM 6903 C CA . VAL B 1 409 ? 20.969 -8.875 5.613 1 98.56 409 VAL B CA 1
ATOM 6904 C C . VAL B 1 409 ? 19.719 -8.047 5.332 1 98.56 409 VAL B C 1
ATOM 6906 O O . VAL B 1 409 ? 18.594 -8.531 5.504 1 98.56 409 VAL B O 1
ATOM 6909 N N . ALA B 1 410 ? 19.906 -6.789 4.973 1 98.69 410 ALA B N 1
ATOM 6910 C CA . ALA B 1 410 ? 18.812 -5.902 4.57 1 98.69 410 ALA B CA 1
ATOM 6911 C C . ALA B 1 410 ? 18.859 -5.613 3.074 1 98.69 410 ALA B C 1
ATOM 6913 O O . ALA B 1 410 ? 19.953 -5.402 2.516 1 98.69 410 ALA B O 1
ATOM 6914 N N . MET B 1 411 ? 17.719 -5.613 2.439 1 98.06 411 MET B N 1
ATOM 6915 C CA . MET B 1 411 ? 17.688 -5.363 1.001 1 98.06 411 MET B CA 1
ATOM 6916 C C . MET B 1 411 ? 16.453 -4.574 0.604 1 98.06 411 MET B C 1
ATOM 6918 O O . MET B 1 411 ? 15.414 -4.656 1.271 1 98.06 411 MET B O 1
ATOM 6922 N N . ASN B 1 412 ? 16.578 -3.744 -0.403 1 97.44 412 ASN B N 1
ATOM 6923 C CA . ASN B 1 412 ? 15.438 -3.18 -1.117 1 97.44 412 ASN B CA 1
ATOM 6924 C C . ASN B 1 412 ? 14.773 -4.215 -2.023 1 97.44 412 ASN B C 1
ATOM 6926 O O . ASN B 1 412 ? 15.258 -4.477 -3.129 1 97.44 412 ASN B O 1
ATOM 6930 N N . ASN B 1 413 ? 13.672 -4.742 -1.562 1 96.62 413 ASN B N 1
ATOM 6931 C CA . ASN B 1 413 ? 12.977 -5.859 -2.193 1 96.62 413 ASN B CA 1
ATOM 6932 C C . ASN B 1 413 ? 12.383 -5.465 -3.543 1 96.62 413 ASN B C 1
ATOM 6934 O O . ASN B 1 413 ? 11.961 -6.324 -4.316 1 96.62 413 ASN B O 1
ATOM 6938 N N . HIS B 1 414 ? 12.391 -4.191 -3.877 1 95.69 414 HIS B N 1
ATOM 6939 C CA . HIS B 1 414 ? 11.898 -3.711 -5.16 1 95.69 414 HIS B CA 1
ATOM 6940 C C . HIS B 1 414 ? 13.016 -3.643 -6.195 1 95.69 414 HIS B C 1
ATOM 6942 O O . HIS B 1 414 ? 12.773 -3.348 -7.367 1 95.69 414 HIS B O 1
ATOM 6948 N N . ARG B 1 415 ? 14.172 -3.922 -5.777 1 96.5 415 ARG B N 1
ATOM 6949 C CA . ARG B 1 415 ? 15.336 -3.781 -6.648 1 96.5 415 ARG B CA 1
ATOM 6950 C C . ARG B 1 415 ? 16.203 -5.035 -6.613 1 96.5 415 ARG B C 1
ATOM 6952 O O . ARG B 1 415 ? 16.562 -5.57 -7.66 1 96.5 415 ARG B O 1
ATOM 6959 N N . THR B 1 416 ? 16.469 -5.5 -5.41 1 97.62 416 THR B N 1
ATOM 6960 C CA . THR B 1 416 ? 17.484 -6.527 -5.199 1 97.62 416 THR B CA 1
ATOM 6961 C C . THR B 1 416 ? 16.844 -7.914 -5.145 1 97.62 416 THR B C 1
ATOM 6963 O O . THR B 1 416 ? 15.906 -8.133 -4.383 1 97.62 416 THR B O 1
ATOM 6966 N N . LEU B 1 417 ? 17.344 -8.812 -5.961 1 97.38 417 LEU B N 1
ATOM 6967 C CA . LEU B 1 417 ? 16.953 -10.211 -5.906 1 97.38 417 LEU B CA 1
ATOM 6968 C C . LEU B 1 417 ? 17.906 -11.008 -5.016 1 97.38 417 LEU B C 1
ATOM 6970 O O . LEU B 1 417 ? 19.031 -10.578 -4.762 1 97.38 417 LEU B O 1
ATOM 6974 N N . HIS B 1 418 ? 17.375 -12.07 -4.512 1 96.62 418 HIS B N 1
ATOM 6975 C CA . HIS B 1 418 ? 18.203 -12.945 -3.689 1 96.62 418 HIS B CA 1
ATOM 6976 C C . HIS B 1 418 ? 17.922 -14.414 -3.998 1 96.62 418 HIS B C 1
ATOM 6978 O O . HIS B 1 418 ? 16.891 -14.742 -4.57 1 96.62 418 HIS B O 1
ATOM 6984 N N . GLY B 1 419 ? 18.922 -15.219 -3.754 1 92.44 419 GLY B N 1
ATOM 6985 C CA . GLY B 1 419 ? 18.781 -16.641 -3.969 1 92.44 419 GLY B CA 1
ATOM 6986 C C . GLY B 1 419 ? 19 -17.469 -2.711 1 92.44 419 GLY B C 1
ATOM 6987 O O . GLY B 1 419 ? 19.328 -16.906 -1.657 1 92.44 419 GLY B O 1
ATOM 6988 N N . ARG B 1 420 ? 18.844 -18.703 -2.875 1 84.62 420 ARG B N 1
ATOM 6989 C CA . ARG B 1 420 ? 18.984 -19.609 -1.737 1 84.62 420 ARG B CA 1
ATOM 6990 C C . ARG B 1 420 ? 20.438 -19.688 -1.285 1 84.62 420 ARG B C 1
ATOM 6992 O O . ARG B 1 420 ? 21.344 -19.766 -2.113 1 84.62 420 ARG B O 1
ATOM 6999 N N . ALA B 1 421 ? 20.562 -19.688 -0.022 1 84.88 421 ALA B N 1
ATOM 7000 C CA . ALA B 1 421 ? 21.906 -19.781 0.558 1 84.88 421 ALA B CA 1
ATOM 7001 C C . ALA B 1 421 ? 22.438 -21.203 0.445 1 84.88 421 ALA B C 1
ATOM 7003 O O . ALA B 1 421 ? 21.672 -22.172 0.477 1 84.88 421 ALA B O 1
ATOM 7004 N N . LYS B 1 422 ? 23.719 -21.281 0.31 1 86.56 422 LYS B N 1
ATOM 7005 C CA . LYS B 1 422 ? 24.422 -22.547 0.459 1 86.56 422 LYS B CA 1
ATOM 7006 C C . LYS B 1 422 ? 24.734 -22.828 1.924 1 86.56 422 LYS B C 1
ATOM 7008 O O . LYS B 1 422 ? 25.516 -22.109 2.547 1 86.56 422 LYS B O 1
ATOM 7013 N N . VAL B 1 423 ? 24.094 -23.844 2.461 1 87.88 423 VAL B N 1
ATOM 7014 C CA . VAL B 1 423 ? 24.281 -24.219 3.857 1 87.88 423 VAL B CA 1
ATOM 7015 C C . VAL B 1 423 ? 25.281 -25.359 3.961 1 87.88 423 VAL B C 1
ATOM 7017 O O . VAL B 1 423 ? 25.094 -26.406 3.338 1 87.88 423 VAL B O 1
ATOM 7020 N N . PRO B 1 424 ? 26.281 -25.203 4.727 1 88.06 424 PRO B N 1
ATOM 7021 C CA . PRO B 1 424 ? 27.219 -26.312 4.91 1 88.06 424 PRO B CA 1
ATOM 7022 C C . PRO B 1 424 ? 26.547 -27.562 5.461 1 88.06 424 PRO B C 1
ATOM 7024 O O . PRO B 1 424 ? 25.641 -27.469 6.297 1 88.06 424 PRO B O 1
ATOM 7027 N N . PRO B 1 425 ? 27.016 -28.703 4.973 1 86.06 425 PRO B N 1
ATOM 7028 C CA . PRO B 1 425 ? 26.406 -29.938 5.457 1 86.06 425 PRO B CA 1
ATOM 7029 C C . PRO B 1 425 ? 26.453 -30.078 6.98 1 86.06 425 PRO B C 1
ATOM 7031 O O . PRO B 1 425 ? 27.484 -29.75 7.594 1 86.06 425 PRO B O 1
ATOM 7034 N N . GLY B 1 426 ? 25.391 -30.438 7.574 1 85.31 426 GLY B N 1
ATOM 7035 C CA . GLY B 1 426 ? 25.312 -30.672 9.008 1 85.31 426 GLY B CA 1
ATOM 7036 C C . GLY B 1 426 ? 25.047 -29.406 9.805 1 85.31 426 GLY B C 1
ATOM 7037 O O . GLY B 1 426 ? 24.828 -29.469 11.023 1 85.31 426 GLY B O 1
ATOM 7038 N N . MET B 1 427 ? 25.094 -28.344 9.156 1 89 427 MET B N 1
ATOM 7039 C CA . MET B 1 427 ? 24.875 -27.078 9.852 1 89 427 MET B CA 1
ATOM 7040 C C . MET B 1 427 ? 23.391 -26.828 10.062 1 89 427 MET B C 1
ATOM 7042 O O . MET B 1 427 ? 22.609 -26.875 9.109 1 89 427 MET B O 1
ATOM 7046 N N . GLU B 1 428 ? 22.984 -26.609 11.352 1 90.81 428 GLU B N 1
ATOM 7047 C CA . GLU B 1 428 ? 21.625 -26.141 11.648 1 90.81 428 GLU B CA 1
ATOM 7048 C C . GLU B 1 428 ? 21.484 -24.641 11.406 1 90.81 428 GLU B C 1
ATOM 7050 O O . GLU B 1 428 ? 22.344 -23.859 11.828 1 90.81 428 GLU B O 1
ATOM 7055 N N . ARG B 1 429 ? 20.5 -24.359 10.695 1 93.75 429 ARG B N 1
ATOM 7056 C CA . ARG B 1 429 ? 20.281 -22.953 10.352 1 93.75 429 ARG B CA 1
ATOM 7057 C C . ARG B 1 429 ? 18.875 -22.516 10.719 1 93.75 429 ARG B C 1
ATOM 7059 O O . ARG B 1 429 ? 17.891 -23.219 10.461 1 93.75 429 ARG B O 1
ATOM 7066 N N . THR B 1 430 ? 18.75 -21.453 11.422 1 95.88 430 THR B N 1
ATOM 7067 C CA . THR B 1 430 ? 17.484 -20.75 11.672 1 95.88 430 THR B CA 1
ATOM 7068 C C . THR B 1 430 ? 17.562 -19.312 11.203 1 95.88 430 THR B C 1
ATOM 7070 O O . THR B 1 430 ? 18.422 -18.547 11.633 1 95.88 430 THR B O 1
ATOM 7073 N N . MET B 1 431 ? 16.719 -18.984 10.32 1 96.31 431 MET B N 1
ATOM 7074 C CA . MET B 1 431 ? 16.688 -17.641 9.766 1 96.31 431 MET B CA 1
ATOM 7075 C C . MET B 1 431 ? 15.328 -16.984 9.984 1 96.31 431 MET B C 1
ATOM 7077 O O . MET B 1 431 ? 14.289 -17.625 9.828 1 96.31 431 MET B O 1
ATOM 7081 N N . ILE B 1 432 ? 15.328 -15.711 10.359 1 97.88 432 ILE B N 1
ATOM 7082 C CA . ILE B 1 432 ? 14.125 -14.914 10.57 1 97.88 432 ILE B CA 1
ATOM 7083 C C . ILE B 1 432 ? 14.023 -13.844 9.484 1 97.88 432 ILE B C 1
ATOM 7085 O O . ILE B 1 432 ? 15.016 -13.211 9.125 1 97.88 432 ILE B O 1
ATOM 7089 N N . PHE B 1 433 ? 12.82 -13.664 8.969 1 96.69 433 PHE B N 1
ATOM 7090 C CA . PHE B 1 433 ? 12.672 -12.648 7.934 1 96.69 433 PHE B CA 1
ATOM 7091 C C . PHE B 1 433 ? 11.461 -11.766 8.211 1 96.69 433 PHE B C 1
ATOM 7093 O O . PHE B 1 433 ? 10.523 -12.188 8.891 1 96.69 433 PHE B O 1
ATOM 7100 N N . GLY B 1 434 ? 11.469 -10.531 7.773 1 96.56 434 GLY B N 1
ATOM 7101 C CA . GLY B 1 434 ? 10.391 -9.562 7.852 1 96.56 434 GLY B CA 1
ATOM 7102 C C . GLY B 1 434 ? 10.523 -8.438 6.848 1 96.56 434 GLY B C 1
ATOM 7103 O O . GLY B 1 434 ? 11.508 -8.367 6.105 1 96.56 434 GLY B O 1
ATOM 7104 N N . TYR B 1 435 ? 9.5 -7.602 6.828 1 96.69 435 TYR B N 1
ATOM 7105 C CA . TYR B 1 435 ? 9.43 -6.551 5.816 1 96.69 435 TYR B CA 1
ATOM 7106 C C . TYR B 1 435 ? 8.969 -5.234 6.43 1 96.69 435 TYR B C 1
ATOM 7108 O O . TYR B 1 435 ? 8.25 -5.227 7.434 1 96.69 435 TYR B O 1
ATOM 7116 N N . VAL B 1 436 ? 9.391 -4.141 5.816 1 95.94 436 VAL B N 1
ATOM 7117 C CA . VAL B 1 436 ? 8.914 -2.811 6.188 1 95.94 436 VAL B CA 1
ATOM 7118 C C . VAL B 1 436 ? 8.297 -2.129 4.973 1 95.94 436 VAL B C 1
ATOM 7120 O O . VAL B 1 436 ? 8.836 -2.203 3.865 1 95.94 436 VAL B O 1
ATOM 7123 N N . GLN B 1 437 ? 7.25 -1.481 5.191 1 93.31 437 GLN B N 1
ATOM 7124 C CA . GLN B 1 437 ? 6.527 -0.795 4.125 1 93.31 437 GLN B CA 1
ATOM 7125 C C . GLN B 1 437 ? 7.328 0.389 3.592 1 93.31 437 GLN B C 1
ATOM 7127 O O . GLN B 1 437 ? 8.047 1.052 4.344 1 93.31 437 GLN B O 1
ATOM 7132 N N . LYS B 1 438 ? 7.082 0.676 2.35 1 93 438 LYS B N 1
ATOM 7133 C CA . LYS B 1 438 ? 7.77 1.784 1.692 1 93 438 LYS B CA 1
ATOM 7134 C C . LYS B 1 438 ? 7.453 3.111 2.379 1 93 438 LYS B C 1
ATOM 7136 O O . LYS B 1 438 ? 8.352 3.912 2.637 1 93 438 LYS B O 1
ATOM 7141 N N . THR B 1 439 ? 6.227 3.338 2.732 1 91.81 439 THR B N 1
ATOM 7142 C CA . THR B 1 439 ? 5.793 4.586 3.355 1 91.81 439 THR B CA 1
ATOM 7143 C C . THR B 1 439 ? 6.504 4.801 4.688 1 91.81 439 THR B C 1
ATOM 7145 O O . THR B 1 439 ? 6.859 5.926 5.035 1 91.81 439 THR B O 1
ATOM 7148 N N . ILE B 1 440 ? 6.703 3.736 5.391 1 93.69 440 ILE B N 1
ATOM 7149 C CA . ILE B 1 440 ? 7.348 3.838 6.695 1 93.69 440 ILE B CA 1
ATOM 7150 C C . ILE B 1 440 ? 8.828 4.176 6.516 1 93.69 440 ILE B C 1
ATOM 7152 O O . ILE B 1 440 ? 9.352 5.07 7.188 1 93.69 440 ILE B O 1
ATOM 7156 N N . ALA B 1 441 ? 9.445 3.527 5.594 1 95.62 441 ALA B N 1
ATOM 7157 C CA . ALA B 1 441 ? 10.867 3.768 5.348 1 95.62 441 ALA B CA 1
ATOM 7158 C C . ALA B 1 441 ? 11.102 5.191 4.855 1 95.62 441 ALA B C 1
ATOM 7160 O O . ALA B 1 441 ? 12.008 5.875 5.332 1 95.62 441 ALA B O 1
ATOM 7161 N N . GLU B 1 442 ? 10.32 5.648 3.963 1 95 442 GLU B N 1
ATOM 7162 C CA . GLU B 1 442 ? 10.492 6.973 3.375 1 95 442 GLU B CA 1
ATOM 7163 C C . GLU B 1 442 ? 10.242 8.07 4.406 1 95 442 GLU B C 1
ATOM 7165 O O . GLU B 1 442 ? 10.953 9.078 4.43 1 95 442 GLU B O 1
ATOM 7170 N N . ASN B 1 443 ? 9.25 7.863 5.234 1 95.69 443 ASN B N 1
ATOM 7171 C CA . ASN B 1 443 ? 8.953 8.883 6.234 1 95.69 443 ASN B CA 1
ATOM 7172 C C . ASN B 1 443 ? 9.984 8.891 7.352 1 95.69 443 ASN B C 1
ATOM 7174 O O . ASN B 1 443 ? 10.25 9.938 7.953 1 95.69 443 ASN B O 1
ATOM 7178 N N . ARG B 1 444 ? 10.555 7.723 7.617 1 96.81 444 ARG B N 1
ATOM 7179 C CA . ARG B 1 444 ? 11.672 7.715 8.547 1 96.81 444 ARG B CA 1
ATOM 7180 C C . ARG B 1 444 ? 12.836 8.539 8.016 1 96.81 444 ARG B C 1
ATOM 7182 O O . ARG B 1 444 ? 13.422 9.352 8.742 1 96.81 444 ARG B O 1
ATOM 7189 N N . TYR B 1 445 ? 13.172 8.344 6.773 1 97.56 445 TYR B N 1
ATOM 7190 C CA . TYR B 1 445 ? 14.242 9.125 6.164 1 97.56 445 TYR B CA 1
ATOM 7191 C C . TYR B 1 445 ? 13.914 10.609 6.199 1 97.56 445 TYR B C 1
ATOM 7193 O O . TYR B 1 445 ? 14.766 11.438 6.531 1 97.56 445 TYR B O 1
ATOM 7201 N N . ARG B 1 446 ? 12.711 10.906 5.863 1 97.19 446 ARG B N 1
ATOM 7202 C CA . ARG B 1 446 ? 12.242 12.289 5.922 1 97.19 446 ARG B CA 1
ATOM 7203 C C . ARG B 1 446 ? 12.477 12.891 7.305 1 97.19 446 ARG B C 1
ATOM 7205 O O . ARG B 1 446 ? 13.047 13.984 7.422 1 97.19 446 ARG B O 1
ATOM 7212 N N . PHE B 1 447 ? 12.07 12.18 8.305 1 96.88 447 PHE B N 1
ATOM 7213 C CA . PHE B 1 447 ? 12.211 12.633 9.688 1 96.88 447 PHE B CA 1
ATOM 7214 C C . PHE B 1 447 ? 13.68 12.867 10.031 1 96.88 447 PHE B C 1
ATOM 7216 O O . PHE B 1 447 ? 14.023 13.883 10.633 1 96.88 447 PHE B O 1
ATOM 7223 N N . LEU B 1 448 ? 14.484 11.93 9.625 1 96.81 448 LEU B N 1
ATOM 7224 C CA . LEU B 1 448 ? 15.906 12.031 9.945 1 96.81 448 LEU B CA 1
ATOM 7225 C C . LEU B 1 448 ? 16.531 13.25 9.266 1 96.81 448 LEU B C 1
ATOM 7227 O O . LEU B 1 448 ? 17.344 13.945 9.859 1 96.81 448 LEU B O 1
ATOM 7231 N N . ARG B 1 449 ? 16.141 13.523 8.062 1 95.31 449 ARG B N 1
ATOM 7232 C CA . ARG B 1 449 ? 16.672 14.68 7.344 1 95.31 449 ARG B CA 1
ATOM 7233 C C . ARG B 1 449 ? 16.188 15.984 7.973 1 95.31 449 ARG B C 1
ATOM 7235 O O . ARG B 1 449 ? 16.938 16.953 8.07 1 95.31 449 ARG B O 1
ATOM 7242 N N . GLN B 1 450 ? 14.984 15.969 8.352 1 95.06 450 GLN B N 1
ATOM 7243 C CA . GLN B 1 450 ? 14.438 17.125 9.047 1 95.06 450 GLN B CA 1
ATOM 7244 C C . GLN B 1 450 ? 15.211 17.406 10.336 1 95.06 450 GLN B C 1
ATOM 7246 O O . GLN B 1 450 ? 15.57 18.562 10.609 1 95.06 450 GLN B O 1
ATOM 7251 N N . ARG B 1 451 ? 15.438 16.375 11.062 1 93.44 451 ARG B N 1
ATOM 7252 C CA . ARG B 1 451 ? 16.125 16.5 12.344 1 93.44 451 ARG B CA 1
ATOM 7253 C C . ARG B 1 451 ? 17.516 17.094 12.156 1 93.44 451 ARG B C 1
ATOM 7255 O O . ARG B 1 451 ? 17.984 17.875 12.984 1 93.44 451 ARG B O 1
ATOM 7262 N N . LEU B 1 452 ? 18.094 16.719 11.125 1 90.88 452 LEU B N 1
ATOM 7263 C CA . LEU B 1 452 ? 19.422 17.281 10.844 1 90.88 452 LEU B CA 1
ATOM 7264 C C . LEU B 1 452 ? 19.344 18.781 10.641 1 90.88 452 LEU B C 1
ATOM 7266 O O . LEU B 1 452 ? 20.172 19.531 11.172 1 90.88 452 LEU B O 1
ATOM 7270 N N . VAL B 1 453 ? 18.344 19.25 9.969 1 91.31 453 VAL B N 1
ATOM 7271 C CA . VAL B 1 453 ? 18.172 20.672 9.734 1 91.31 453 VAL B CA 1
ATOM 7272 C C . VAL B 1 453 ? 17.797 21.375 11.039 1 91.31 453 VAL B C 1
ATOM 7274 O O . VAL B 1 453 ? 18.312 22.453 11.344 1 91.31 453 VAL B O 1
ATOM 7277 N N . GLU B 1 454 ? 16.906 20.719 11.781 1 91.69 454 GLU B N 1
ATOM 7278 C CA . GLU B 1 454 ? 16.469 21.281 13.055 1 91.69 454 GLU B CA 1
ATOM 7279 C C . GLU B 1 454 ? 17.656 21.5 13.992 1 91.69 454 GLU B C 1
ATOM 7281 O O . GLU B 1 454 ? 17.688 22.469 14.75 1 91.69 454 GLU B O 1
ATOM 7286 N N . LYS B 1 455 ? 18.594 20.625 13.93 1 90 455 LYS B N 1
ATOM 7287 C CA . LYS B 1 455 ? 19.766 20.703 14.797 1 90 455 LYS B CA 1
ATOM 7288 C C . LYS B 1 455 ? 20.75 21.781 14.305 1 90 455 LYS B C 1
ATOM 7290 O O . LYS B 1 455 ? 21.453 22.391 15.109 1 90 455 LYS B O 1
ATOM 7295 N N . GLN B 1 456 ? 20.734 22.031 13.086 1 86.38 456 GLN B N 1
ATOM 7296 C CA . GLN B 1 456 ? 21.75 22.922 12.5 1 86.38 456 GLN B CA 1
ATOM 7297 C C . GLN B 1 456 ? 21.219 24.344 12.414 1 86.38 456 GLN B C 1
ATOM 7299 O O . GLN B 1 456 ? 22.016 25.297 12.328 1 86.38 456 GLN B O 1
ATOM 7304 N N . SER B 1 457 ? 19.938 24.422 12.32 1 84.94 457 SER B N 1
ATOM 7305 C CA . SER B 1 457 ? 19.359 25.75 12.156 1 84.94 457 SER B CA 1
ATOM 7306 C C . SER B 1 457 ? 18.562 26.156 13.391 1 84.94 457 SER B C 1
ATOM 7308 O O . SER B 1 457 ? 17.719 25.391 13.867 1 84.94 457 SER B O 1
ATOM 7310 N N . THR B 1 458 ? 18.812 27.312 13.852 1 84.06 458 THR B N 1
ATOM 7311 C CA . THR B 1 458 ? 18.031 27.828 14.969 1 84.06 458 THR B CA 1
ATOM 7312 C C . THR B 1 458 ? 16.703 28.422 14.484 1 84.06 458 THR B C 1
ATOM 7314 O O . THR B 1 458 ? 15.789 28.641 15.273 1 84.06 458 THR B O 1
ATOM 7317 N N . MET B 1 459 ? 16.641 28.641 13.227 1 88.56 459 MET B N 1
ATOM 7318 C CA . MET B 1 459 ? 15.469 29.328 12.68 1 88.56 459 MET B CA 1
ATOM 7319 C C . MET B 1 459 ? 14.438 28.312 12.172 1 88.56 459 MET B C 1
ATOM 7321 O O . MET B 1 459 ? 13.234 28.578 12.211 1 88.56 459 MET B O 1
ATOM 7325 N N . LEU B 1 460 ? 14.93 27.234 11.664 1 93 460 LEU B N 1
ATOM 7326 C CA . LEU B 1 460 ? 14.031 26.234 11.102 1 93 460 LEU B CA 1
ATOM 7327 C C . LEU B 1 460 ? 13.812 25.078 12.078 1 93 460 LEU B C 1
ATOM 7329 O O . LEU B 1 460 ? 14.414 24.016 11.93 1 93 460 LEU B O 1
ATOM 7333 N N . ASN B 1 461 ? 12.891 25.297 12.961 1 92.62 461 ASN B N 1
ATOM 7334 C CA . ASN B 1 461 ? 12.547 24.25 13.922 1 92.62 461 ASN B CA 1
ATOM 7335 C C . ASN B 1 461 ? 11.445 23.344 13.391 1 92.62 461 ASN B C 1
ATOM 7337 O O . ASN B 1 461 ? 11.047 23.469 12.227 1 92.62 461 ASN B O 1
ATOM 7341 N N . ALA B 1 462 ? 10.945 22.469 14.188 1 92.31 462 ALA B N 1
ATOM 7342 C CA . ALA B 1 462 ? 10.008 21.438 13.781 1 92.31 462 ALA B CA 1
ATOM 7343 C C . ALA B 1 462 ? 8.711 22.047 13.25 1 92.31 462 ALA B C 1
ATOM 7345 O O . ALA B 1 462 ? 8.117 21.531 12.305 1 92.31 462 ALA B O 1
ATOM 7346 N N . LYS B 1 463 ? 8.281 23.125 13.789 1 90.81 463 LYS B N 1
ATOM 7347 C CA . LYS B 1 463 ? 7.016 23.734 13.375 1 90.81 463 LYS B CA 1
ATOM 7348 C C . LYS B 1 463 ? 7.09 24.219 11.93 1 90.81 463 LYS B C 1
ATOM 7350 O O . LYS B 1 463 ? 6.074 24.266 11.234 1 90.81 463 LYS B O 1
ATOM 7355 N N . TRP B 1 464 ? 8.336 24.5 11.5 1 92.81 464 TRP B N 1
ATOM 7356 C CA . TRP B 1 464 ? 8.539 24.984 10.141 1 92.81 464 TRP B CA 1
ATOM 7357 C C . TRP B 1 464 ? 8.648 23.828 9.156 1 92.81 464 TRP B C 1
ATOM 7359 O O . TRP B 1 464 ? 8.391 23.984 7.961 1 92.81 464 TRP B O 1
ATOM 7369 N N . LEU B 1 465 ? 9.023 22.688 9.688 1 95.12 465 LEU B N 1
ATOM 7370 C CA . LEU B 1 465 ? 9.492 21.688 8.742 1 95.12 465 LEU B CA 1
ATOM 7371 C C . LEU B 1 465 ? 8.523 20.5 8.68 1 95.12 465 LEU B C 1
ATOM 7373 O O . LEU B 1 465 ? 8.477 19.781 7.676 1 95.12 465 LEU B O 1
ATOM 7377 N N . THR B 1 466 ? 7.766 20.203 9.664 1 93.94 466 THR B N 1
ATOM 7378 C CA . THR B 1 466 ? 7.008 18.969 9.797 1 93.94 466 THR B CA 1
ATOM 7379 C C . THR B 1 466 ? 5.82 18.938 8.836 1 93.94 466 THR B C 1
ATOM 7381 O O . THR B 1 466 ? 5.41 17.875 8.367 1 93.94 466 THR B O 1
ATOM 7384 N N . ARG B 1 467 ? 5.305 20.062 8.422 1 94.06 467 ARG B N 1
ATOM 7385 C CA . ARG B 1 467 ? 4.023 20.109 7.73 1 94.06 467 ARG B CA 1
ATOM 7386 C C . ARG B 1 467 ? 4.211 20.359 6.242 1 94.06 467 ARG B C 1
ATOM 7388 O O . ARG B 1 467 ? 3.258 20.719 5.539 1 94.06 467 ARG B O 1
ATOM 7395 N N . LEU B 1 468 ? 5.383 20.156 5.758 1 96.12 468 LEU B N 1
ATOM 7396 C CA . LEU B 1 468 ? 5.684 20.5 4.375 1 96.12 468 LEU B CA 1
ATOM 7397 C C . LEU B 1 468 ? 5.488 19.312 3.455 1 96.12 468 LEU B C 1
ATOM 7399 O O . LEU B 1 468 ? 5.766 18.172 3.842 1 96.12 468 LEU B O 1
ATOM 7403 N N . PRO B 1 469 ? 5.055 19.594 2.189 1 96.31 469 PRO B N 1
ATOM 7404 C CA . PRO B 1 469 ? 5.207 18.547 1.188 1 96.31 469 PRO B CA 1
ATOM 7405 C C . PRO B 1 469 ? 6.66 18.125 0.991 1 96.31 469 PRO B C 1
ATOM 7407 O O . PRO B 1 469 ? 7.57 18.938 1.158 1 96.31 469 PRO B O 1
ATOM 7410 N N . ASN B 1 470 ? 6.82 16.891 0.598 1 95.94 470 ASN B N 1
ATOM 7411 C CA . ASN B 1 470 ? 8.172 16.359 0.417 1 95.94 470 ASN B CA 1
ATOM 7412 C C . ASN B 1 470 ? 8.945 17.156 -0.625 1 95.94 470 ASN B C 1
ATOM 7414 O O . ASN B 1 470 ? 10.156 17.359 -0.49 1 95.94 470 ASN B O 1
ATOM 7418 N N . GLN B 1 471 ? 8.297 17.641 -1.643 1 94.25 471 GLN B N 1
ATOM 7419 C CA . GLN B 1 471 ? 8.945 18.391 -2.713 1 94.25 471 GLN B CA 1
ATOM 7420 C C . GLN B 1 471 ? 9.523 19.703 -2.189 1 94.25 471 GLN B C 1
ATOM 7422 O O . GLN B 1 471 ? 10.57 20.156 -2.66 1 94.25 471 GLN B O 1
ATOM 7427 N N . ILE B 1 472 ? 8.875 20.312 -1.239 1 95.94 472 ILE B N 1
ATOM 7428 C CA . ILE B 1 472 ? 9.344 21.562 -0.642 1 95.94 472 ILE B CA 1
ATOM 7429 C C . ILE B 1 472 ? 10.453 21.266 0.365 1 95.94 472 ILE B C 1
ATOM 7431 O O . ILE B 1 472 ? 11.5 21.938 0.359 1 95.94 472 ILE B O 1
ATOM 7435 N N . LEU B 1 473 ? 10.188 20.266 1.222 1 95.88 473 LEU B N 1
ATOM 7436 C CA . LEU B 1 473 ? 11.172 19.906 2.234 1 95.88 473 LEU B CA 1
ATOM 7437 C C . LEU B 1 473 ? 12.508 19.562 1.593 1 95.88 473 LEU B C 1
ATOM 7439 O O . LEU B 1 473 ? 13.57 19.891 2.135 1 95.88 473 LEU B O 1
ATOM 7443 N N . SER B 1 474 ? 12.469 18.922 0.45 1 94.69 474 SER B N 1
ATOM 7444 C CA . SER B 1 474 ? 13.688 18.5 -0.245 1 94.69 474 SER B CA 1
ATOM 7445 C C . SER B 1 474 ? 14.562 19.703 -0.58 1 94.69 474 SER B C 1
ATOM 7447 O O . SER B 1 474 ? 15.781 19.578 -0.711 1 94.69 474 SER B O 1
ATOM 7449 N N . LYS B 1 475 ? 14.016 20.891 -0.681 1 93.06 475 LYS B N 1
ATOM 7450 C CA . LYS B 1 475 ? 14.758 22.109 -0.979 1 93.06 475 LYS B CA 1
ATOM 7451 C C . LYS B 1 475 ? 15.422 22.672 0.277 1 93.06 475 LYS B C 1
ATOM 7453 O O . LYS B 1 475 ? 16.266 23.562 0.194 1 93.06 475 LYS B O 1
ATOM 7458 N N . LEU B 1 476 ? 14.992 22.188 1.38 1 94.12 476 LEU B N 1
ATOM 7459 C CA . LEU B 1 476 ? 15.438 22.766 2.648 1 94.12 476 LEU B CA 1
ATOM 7460 C C . LEU B 1 476 ? 16.422 21.828 3.344 1 94.12 476 LEU B C 1
ATOM 7462 O O . LEU B 1 476 ? 17.125 22.234 4.27 1 94.12 476 LEU B O 1
ATOM 7466 N N . VAL B 1 477 ? 16.422 20.578 2.908 1 90 477 VAL B N 1
ATOM 7467 C CA . VAL B 1 477 ? 17.234 19.594 3.605 1 90 477 VAL B CA 1
ATOM 7468 C C . VAL B 1 477 ? 18.344 19.094 2.676 1 90 477 VAL B C 1
ATOM 7470 O O . VAL B 1 477 ? 18.203 19.156 1.451 1 90 477 VAL B O 1
#

Sequence (954 aa):
MIPATMASKCCSSVVRGMGAASRLGGATRGMKIVSATPVNNGKQVDIEFENKSAYRFHTAWIRDASPSNVGSDFYRKSAKTLFEVDKYTAETCQPSENGEKLVVHFKNGVAENADSDEYVSRWLHAFAPHVGQPLNAQSEVTEGLRGTGSVMDALHKNRNAWHADLKMPIFDAKELMESEEKQAEFLECMTDPGVALIKDLGGPESLETSVVGLPLEKLCSSIIGRMNQHPVRATRYGVMHAEARAAAAGADYDHANPLSMHADHSVYNGTPGYLQLMYQARGTVTSKVCDGIAVAEYIKENYPEDYELLTTVHITHSSRNNIYAQDGAYRQDTASPGATFELVHTHPVITIGEDGLLEKIVQSETKRGVSALPYDKYERFMEAYKLWTNLVEDPRFICNFVWPEHSCVAMNNHRTLHGRAKVPPGMERTMIFGYVQKTIAENRYRFLRQRLVEKQSTMLNAKWLTRLPNQILSKLVMIPATMASKCCSSVVRGMGAASRLGGATRGMKIVSATPVNNGKQVDIEFENKSAYRFHTAWIRDASPSNVGSDFYRKSAKTLFEVDKYTAETCQPSENGEKLVVHFKNGVAENADSDEYVSRWLHAFAPHVGQPLNAQSEVTEGLRGTGSVMDALHKNRNAWHADLKMPIFDAKELMESEEKQAEFLECMTDPGVALIKDLGGPESLETSVVGLPLEKLCSSIIGRMNQHPVRATRYGVMHAEARAAAAGADYDHANPLSMHADHSVYNGTPGYLQLMYQARGTVTSKVCDGIAVAEYIKENYPEDYELLTTVHITHSSRNNIYAQDGAYRQDTASPGATFELVHTHPVITIGEDGLLEKIVQSETKRGVSALPYDKYERFMEAYKLWTNLVEDPRFICNFVWPEHSCVAMNNHRTLHGRAKVPPGMERTMIFGYVQKTIAENRYRFLRQRLVEKQSTMLNAKWLTRLPNQILSKLV

Solvent-accessible surface area (backbone atoms only — not comparable to full-atom values): 49671 Å² total; per-residue (Å²): 136,80,81,81,78,76,75,78,75,73,72,72,72,69,69,70,71,72,67,65,73,62,78,80,27,28,85,32,55,87,42,27,37,71,46,41,42,53,35,83,89,9,46,25,34,38,39,30,32,68,88,63,27,25,30,38,32,49,28,29,55,56,58,65,55,38,55,83,50,36,44,97,56,61,30,38,71,48,62,70,57,66,78,48,33,75,58,35,23,34,74,45,40,44,52,40,96,83,7,50,31,34,38,38,32,36,37,55,90,43,79,88,65,43,47,73,50,78,42,51,26,35,61,52,57,49,43,33,35,27,30,22,41,61,72,47,90,72,30,61,76,46,94,48,60,93,47,38,78,51,66,53,48,68,58,64,74,66,49,64,68,52,40,34,80,60,76,77,45,74,45,49,38,63,56,33,63,72,27,67,69,47,29,41,48,51,56,49,27,41,65,43,76,13,46,35,38,32,39,72,56,54,69,44,91,44,86,46,83,91,44,35,45,48,54,53,51,53,51,37,43,60,52,50,27,37,50,39,52,43,56,58,42,64,50,47,52,48,80,44,67,58,57,86,62,76,90,80,58,54,76,93,66,34,82,86,51,77,56,62,59,23,23,74,62,52,27,52,64,73,54,73,39,32,34,33,40,36,30,24,56,34,41,62,35,37,34,38,36,27,39,44,57,34,54,49,50,50,34,44,72,77,35,48,71,41,35,51,41,37,47,64,47,39,40,23,22,24,46,56,45,58,60,23,27,78,79,11,45,73,51,88,60,84,84,57,76,47,42,67,48,49,38,60,20,31,41,35,41,37,35,64,40,96,84,68,43,84,58,34,45,44,35,56,71,36,35,42,34,44,54,53,42,31,50,92,44,38,69,61,41,53,51,32,51,51,50,50,62,49,52,60,66,30,68,72,33,37,24,73,47,79,45,53,52,19,20,29,44,38,30,18,25,35,42,32,26,37,38,65,59,53,68,54,88,89,58,59,33,33,39,28,37,38,26,28,35,44,61,47,48,54,27,38,45,46,50,46,45,48,50,53,39,36,73,73,31,92,81,48,38,64,72,69,56,64,32,46,41,28,73,42,46,44,30,52,66,139,84,82,81,74,77,76,77,77,73,73,71,73,69,68,72,70,72,64,65,72,60,76,79,27,29,86,31,55,87,42,26,36,70,46,42,43,54,35,82,90,8,46,24,32,39,37,30,33,68,88,64,26,27,30,39,34,49,30,28,54,56,59,64,56,38,55,85,50,37,44,98,57,63,29,37,71,48,62,70,57,66,77,49,33,75,58,34,24,32,75,47,40,46,52,42,95,82,8,51,32,34,38,38,32,37,34,56,90,43,79,87,64,44,45,73,50,78,42,50,25,36,61,51,57,50,44,34,35,27,30,24,42,61,71,45,90,71,28,62,78,47,94,49,60,94,49,36,77,50,66,52,49,69,58,64,72,65,51,65,68,51,40,34,79,58,74,78,46,75,43,49,38,65,56,34,63,74,27,67,70,46,28,42,50,50,56,48,27,41,66,44,77,14,46,34,39,31,38,71,56,54,69,43,93,45,87,48,83,90,44,35,45,46,55,54,51,54,51,36,43,60,53,50,28,36,49,40,51,42,56,58,43,62,50,48,52,48,82,46,65,60,58,86,61,78,89,80,56,53,76,94,64,34,81,85,51,77,55,61,59,24,22,74,62,52,27,54,64,73,53,74,40,31,34,35,41,36,30,24,57,35,42,60,35,38,34,38,36,25,39,42,56,32,54,51,51,49,34,44,73,77,34,48,70,40,36,50,41,38,46,65,47,41,40,23,22,21,45,54,45,59,60,23,26,77,81,12,46,74,50,88,60,86,84,56,77,47,43,67,48,47,39,59,18,31,41,35,40,38,34,63,40,96,84,70,42,84,58,33,44,45,35,53,71,35,34,43,33,44,53,54,42,30,49,92,44,39,68,63,41,52,51,31,51,50,50,52,60,50,51,60,66,30,70,74,33,37,23,72,46,80,44,52,52,20,19,30,45,38,30,18,25,36,41,34,27,37,39,65,58,51,68,53,88,90,59,58,32,32,38,27,37,37,25,27,35,44,62,49,48,54,26,37,46,45,49,46,45,49,49,53,40,36,73,73,30,91,81,47,39,64,73,71,55,63,33,47,41,29,71,43,45,44,31,53,67

Nearest PDB structures (foldseek):
  6npb-assembly1_A  TM=6.996E-01  e=2.557E-26  Leisingera caerulea
  6npc-assembly1_B  TM=7.139E-01  e=1.300E-24  Leisingera caerulea
  6d1o-assembly1_A  TM=6.795E-01  e=1.166E-09  Sphingobium herbicidovorans NBRC 16415
  1oii-assembly2_B  TM=6.779E-01  e=1.481E-08  Pseudomonas putida
  7tcl-assembly1_X  TM=6.455E-01  e=1.109E-08  Photorhabdus

Secondary structure (DSSP, 8-state):
-----------------------TTGGGTT--EEEEEEETTTTEEEEEETTS-EEEEEHHHHHHT-GGGB-TTSSBS-SGGGGTGGG-EEEEEEE-TTSSEEEEEEE-S-GGG-EEEEEEHHHHHHHHHHHSEE-STT--------S---TTHHHHHT-----TT----EEEHHHHHH-HHHHHHHHHHHHTT-EEEEE-----S-S-TTTTTHHHHHHHHHHT-PPPPPSS-SSSSEEEE-S---TTS-GGG-TTS---SB-S-TT--SSTTSEEEEEEEE--EEEEEEEHHHHHHHHHHH-HHHHHHHHH--EEEEEEE--B-TTSSBPS-SSSPP--EEEEEEE-SEEE-TTSSEEEE---GGGB------TTTHHHHHHHHHHHHHHTT-GGGEEEEEE-TT-EEEEETTTEEE---BPPTT---EEEEEEE-HHHHHHHHHHHHHHHHHHH-SSS-HHHHTTS-HHHHTTT-/-----------------------TTGGGTT--EEEEEEETTTTEEEEEETTS-EEEEEHHHHHHT-GGGB-TTSSBS-SGGGGTGGG-EEEEEEE-TTSSEEEEEEE-S-GGG-EEEEEEHHHHHHHHHHHSEE-STT--------S---TTHHHHHT-----TT----EEEHHHHHH-HHHHHHHHHHHHTT-EEEEE-----S-S-TTTTTHHHHHHHHHHT-PPPPPSS-SSSSEEEE-S---TTS-GGG-TTS---SB-S-TT--SSTTSEEEEEEEE--EEEEEEEHHHHHHHHHHH-HHHHHHHHH--EEEEEEE--B-TTSSBPS-SSSPP--EEEEEEE-SEEE-TTSSEEEE---GGGB------TTTHHHHHHHHHHHHHHTT-GGGEEEEEE-TT-EEEEETTTEEE---BPPTT---EEEEEEE-HHHHHHHHHHHHHHHHHHH-SSS-HHHHTTS-HHHHTTT-

InterPro domains:
  IPR003819 TauD/TfdA-like domain [PF02668] (172-431)
  IPR042098 Glutarate 2-hydroxylase superfamily [G3DSA:3.60.130.10] (150-455)
  IPR050411 Alpha-ketoglutarate-dependent hydroxylases [PTHR10696] (116-438)

Radius of gyration: 30.37 Å; Cα contacts (8 Å, |Δi|>4): 2088; chains: 2; bounding box: 139×88×71 Å

pLDDT: mean 88.73, std 17.33, range [21.55, 98.88]

Organism: Polarella glacialis (NCBI:txid89957)

Foldseek 3Di:
DDDDDPPPPPPPPPPVPCVCCPPQFFQLPPKFWDDWDQDPQQQWIWTAIPVGWIWIAGQLVVQLQALVQADPVLHGPDPVVNPVSSLKGWPDWDADPSRQKIKTWIDRPDPVPIDIGIDGRSLCLLCRQDGTHTPDPVHHHDPHDPDQDFLCVVLLVPEDFDAQPDDAAEAEQVCQLPDLVVLLVVLSVCSVPFKHKYPDLDAWPDPDPVTRCVSVQVSCCRRFRGFDCDPQAPDQKDKAKLPPDDDPDPPVNPPVPWFAWFFPDLQDDAFHFQKKKKAWNFAKFKWKKFWQQVLLVVCCVPPVVLSVLLAPFKFKFKDKDFQAANNNHGDPDPPDGGDIDMTMDIHGQWYADPVRGTDFGGDGPVRTDDTDTDPVCVVVNVVSVVVSSVSRVDSRGMHMDMDDHRMMMMGRSRTMIITDIDGDPPTITMMMMTGDGPVRRRVSSLVSSLVVLCVVDVNCHCSSQVPDRSSSNSNGD/DDDCPPPPPPPPPPPVPCCCCPPQFFQLPPKFWDDWDQDPQQQWIWTAIPLGWIWIAGQLVVQLQALVQADPVLHGPDPVVNPVSSLKGWPDWDADPSRQKIKTWIDRPDPVPIDIGIDGRSLCLLCRQDGTHTPDPSHHHDPHDPDQDFLCVVLLVPEDFDAQPDDAAEAEQVCQLPDLVVLLVVLSVCSVPFKHKYPDLDAWPDPDPVTRCVSVQSSCCRRFRGFDCDPQAPDQKDKAKLPPDDDPDPPVNPPVNWFAWFFPDLQDDAFHFQKKKKAWNFAKFKWKKFWQQVLLVVCCVPPVVLSVLLAPFKFKFKDKDFQAANNNHGDPDPPDGGDIDMTMDIHGQWYADPVRGTDFGGDGPVRTDDTDTDPVCVVVNVVSVVVSSVSRVDSRGMHMDMDDHGMMMMGRSRTMIITDIDGPPPTITMMMMTGDGPVRRRVSSLVSSLVVLCVVDVNCHCSSQVPDRSSSNSNGD